Protein 2OGA (pdb70)

Radius of gyration: 35.05 Å; Cα contacts (8 Å, |Δi|>4): 3504; chains: 4; bounding box: 71×89×92 Å

Nearest PDB structures (foldseek):
  2oga-assembly1_A  TM=1.003E+00  e=2.447E-75  Streptomyces venezuelae
  8e75-assembly1_A  TM=9.635E-01  e=1.887E-38  Psychrobacter cryohalolentis K5
  8sng-assembly1_B  TM=9.498E-01  e=3.922E-36  Klebsiella aerogenes KCTC 2190
  1mdx-assembly1_A  TM=9.186E-01  e=3.315E-35  Salmonella enterica subsp. enterica serovar Typhimurium
  4zah-assembly4_H  TM=9.495E-01  e=1.022E-30  Escherichia coli K-12

Foldseek 3Di:
DAFFDQEDLVVVCVVCVVLLVVLLVVCVVPVDKFDDDLQVVLFCLLCVLQAADTKAKWFFLLVLLLLLCVLVVQAALAEEEDALADDLSLQVSCVVRNYHYHHAYCDLQASWGDLVRVLVSDDPRYAEYEIECPQQADDQVVSRVVSCVVVVHHYEYSCQQHRQKFFLNGGDQHDQYWYKYWQPSLHLRHFDHTMIMIHGNDPSSNVCSNCQCPQNDPDPPDNPDGHHHIHDISSRSSNSVVSVVCSVVFLVLLVVLLVCLCVLCPPQDFKAFRDHDPRIGGSRSWGKIFGQCQVVLQVQSVVLSYDKAASAQAGNCCDPVNVVPHDDPPPRVSSVRSNNTIMTGRGTSSRDPVSSVSSSVSNNCVSPDDD/DAFFAQDDLVVVCVVVVVLLVVLLVVCVVVPDKFDDDLQVVLQCVQLVLQAAGTKAKWFFLLVLLLLLCVLVVQAALAEEEFALAADLSRQVSNVVRNYHYHHAYADPAARKGDLVSVLVRDDPRYAEYEIECPQQADDQVVSRVVSCVVNVHAYEYSCQQHRSKDALRHGDLHDAHWYKYWQPSLHLQHFDHTMIMIHGNDPSSNVCSNCQQPQNDPDVPDNPDGHHHIGDISSRSSVSVVSSVCSVVFLVLQVVLLVVLCVLCPPQDFKAFHDHDPSIGGSRSWGKIWGQCQVVLCVLSVVLSYDKAASAQDRNCCDPVCPVPHDDPPPHVNSVRSNRTMITGRGTSPRDPVSSVSVSVSNSVVSVVD/DFFDQDDLVVVCVVVVVLLVVLLVVCVVVPDKFPDVLQVVLQVVLQVLQAADTKAKWFFLLVLLLLLCVLVVQAALAEEEFALAADLSLQVSNVVRNYHYHYAYADPAASKGDLVRVLVRDDPRYAAYEIECPLQHDDPVVSNCVSCVVVVHAYEYSCQQHRNKAFLNHGQLHDAYWYKYWQPSLHLQHFDHTMIMIHGNDPSSNVSSNCQQPQCDPDPPDNPDGHYHIGDISSRSSNSVVSVVCSVVFLVQQVVLLVVLCVLVPPQPQKAFHDHDPRIGGSRSWGKIWGQCQVVLQVLSVVVSFDWAFSPQAGNCVDPVNVVPHDDPPPHCNSHRSNRTMITGRGTSSRDPVSSVVSSVSSVVVRVPD/DAFFAQEDLVLVCVVCVVLLVVLLVCQVVVVDKFDDDLQVVLQCVLLVLQQAGGKAKWFFLLVLLLLLCVLLVQAALAEEEDAQAADLSLQVSCVVRNYHYHHAYCDLQARKGDLVRPLVRDDPRYAAYEIECPQQADHDVVSRVVSCVVNVHYYEYSCQQHANKFFLRGGDLHAAYWYKYWQPSLHLQHFDHTMIMIHGRDPSSSVCSNLQCPCNDDDVPDNPDGHHNIGDISSRSSSRVVSVVCSVVWLVLQVVLLVVLCVLLPDLVQKAFHDHDPRIGGSRSWGKIWGQPQVVLQVLSVVLSYDKDASAQATNCRDPVNPVPHDDPPPRVSSVRNNRTIMTGRGTSSRDPVSSVSSSVSNCVVSVVD

InterPro domains:
  IPR000653 DegT/DnrJ/EryC1/StrS aminotransferase [PF01041] (22-370)
  IPR000653 DegT/DnrJ/EryC1/StrS aminotransferase [PIRSF000390] (21-375)
  IPR000653 DegT/DnrJ/EryC1/StrS aminotransferase [PTHR30244] (24-371)
  IPR000653 DegT/DnrJ/EryC1/StrS aminotransferase [cd00616] (28-370)
  IPR015421 Pyridoxal phosphate-dependent transferase, major domain [G3DSA:3.40.640.10] (2-251)
  IPR015422 Pyridoxal phosphate-dependent transferase, small domain [G3DSA:3.90.1150.10] (253-379)
  IPR015424 Pyridoxal phosphate-dependent transferase [SSF53383] (23-374)

GO terms:
  GO:0030170 pyridoxal phosphate binding (F, IDA)
  GO:0008483 transaminase activity (F, IDA)
  GO:0033068 macrolide biosynthetic process (P, IDA)

Solvent-accessible surface area: 51229 Å² total; per-residue (Å²): 164,108,107,1,46,32,55,61,49,63,21,10,4,83,70,11,74,79,89,1,54,58,3,6,45,112,1,4,65,59,24,108,6,16,48,2,81,13,2,123,14,1,21,64,70,0,6,68,32,1,24,18,83,24,5,0,0,0,7,2,9,4,22,0,3,39,2,0,0,89,4,33,62,10,8,111,42,18,19,0,0,0,2,0,8,5,48,4,8,0,3,6,0,0,26,56,22,40,6,47,12,30,25,7,17,0,51,117,100,14,13,1,1,16,13,142,65,0,65,171,28,39,49,128,87,7,88,0,0,0,0,6,0,1,4,0,3,2,0,50,4,44,28,0,89,104,9,4,119,136,68,65,20,76,24,0,3,11,0,15,10,0,0,4,0,36,12,83,33,54,26,4,1,8,21,109,15,17,0,1,0,7,0,81,10,12,44,9,2,2,2,1,0,4,1,0,0,0,0,0,17,58,15,58,3,0,20,107,0,91,14,14,18,30,18,0,6,70,37,131,33,26,14,40,64,57,3,26,10,0,15,0,9,1,0,1,0,0,0,0,70,24,15,15,87,48,2,73,61,9,9,38,87,6,45,50,9,1,59,50,0,52,90,20,0,53,80,8,105,43,15,36,45,22,72,59,23,112,81,18,75,21,7,10,15,5,0,9,0,49,7,128,147,25,97,81,0,82,73,32,0,76,84,122,13,2,49,11,41,13,9,20,56,68,16,7,1,51,3,88,11,1,51,86,96,19,43,99,117,55,59,14,73,68,0,9,25,7,4,134,28,0,0,0,0,0,4,2,15,44,24,113,166,91,43,0,102,73,0,17,78,5,0,74,73,19,7,109,86,149,153,170,101,106,1,47,30,58,62,48,65,21,9,4,82,72,11,71,82,94,1,57,58,0,5,48,113,1,5,64,66,20,125,5,14,51,6,83,14,2,123,15,0,22,63,69,0,4,70,31,0,74,14,106,52,12,2,0,1,8,2,10,7,20,0,3,37,5,0,0,86,5,30,62,9,8,110,52,26,22,0,1,0,5,0,12,6,47,6,9,0,3,6,0,0,29,54,20,41,6,64,16,30,20,6,17,4,64,124,88,16,18,4,3,17,14,126,61,0,64,158,21,32,55,122,145,2,96,0,0,0,0,6,0,1,2,0,4,1,0,57,4,56,29,0,85,100,10,3,113,142,66,64,19,75,24,0,3,10,0,15,8,0,0,5,0,68,15,130,47,132,24,5,1,6,22,109,17,16,0,0,0,6,0,60,10,11,44,9,3,2,2,1,0,6,1,0,0,1,0,0,18,52,87,119,0,7,45,83,0,94,19,14,19,30,20,0,9,132,123,119,47,38,18,64,53,59,5,29,9,0,15,0,9,1,1,0,0,0,1,0,72,30,13,14,83,50,2,73,62,11,9,38,84,6,44,59,12,1,61,41,0,49,78,20,1,50,74,13,108,63,13,38,46,27,94,57,28,108,78,22,76,18,7,11,17,6,0,12,1,68,8,133,119,27,66,24,0,96,3,13,0,44,49,108,9,1,48,10,62,9,10,23,54,62,16,5,1,57,2,84,9,2,54,89,108,21,43,95,132,51,50,12,76,81,1,14,20,18,6,142,36,0,0,0,0,0,5,2,15,41,20,106,146,97,48,0,69,84,0,9,96,4,0,83,52,9,7,129,150,104,164,109,1,50,32,56,66,48,66,18,9,5,84,72,6,72,79,82,1,58,57,2,5,46,118,2,5,65,64,22,121,4,8,56,4,86,13,3,118,14,0,15,63,64,0,6,70,29,1,26,20,80,29,3,0,0,0,8,2,9,5,22,0,2,47,9,0,0,93,1,31,60,8,7,114,35,26,27,0,1,0,4,0,13,8,44,5,6,0,4,6,0,0,28,57,19,40,7,58,21,32,24,6,17,3,66,117,82,18,19,5,1,16,17,129,49,0,56,162,21,29,57,124,126,2,97,0,0,0,0,6,0,0,4,0,3,2,0,60,5,51,28,0,77,109,10,1,111,160,72,62,15,82,21,0,4,12,0,15,10,0,0,6,0,36,19,81,34,52,25,7,0,3,21,107,14,18,0,0,0,6,0,68,10,14,45,8,2,2,2,1,0,5,1,0,1,0,0,1,12,60,17,64,2,4,37,106,0,69,19,6,19,29,18,0,6,72,29,133,37,27,16,48,34,59,13,36,9,0,14,0,11,2,1,1,0,0,1,0,71,27,14,16,88,53,1,74,64,9,9,38,90,5,43,50,10,0,54,55,0,57,84,15,0,62,72,12,115,57,12,36,50,28,87,60,26,112,73,19,77,18,7,12,17,6,0,12,2,72,9,138,110,32,102,88,0,74,59,28,0,69,91,121,8,2,54,12,54,16,11,24,52,68,16,5,1,48,5,90,10,2,50,82,118,19,40,98,122,48,57,13,74,77,1,10,22,18,7,139,48,0,0,0,0,0,5,2,12,42,25,108,140,88,45,1,64,92,0,4,77,3,0,89,34,14,20,131,159,93,161,119,114,3,54,33,50,69,46,60,19,11,4,83,70,14,78,77,94,2,57,62,2,5,46,115,2,6,62,59,18,117,4,19,59,3,75,12,3,121,17,0,21,64,68,0,4,69,34,0,69,16,111,45,8,0,0,0,8,2,9,8,20,0,3,42,7,0,0,99,5,32,60,6,6,112,62,31,27,0,1,0,1,0,10,6,44,4,10,0,2,7,0,0,31,59,23,41,5,67,20,31,22,6,19,0,54,115,95,13,11,1,0,14,7,132,64,0,65,147,26,39,44,103,125,3,97,0,0,0,0,5,0,0,4,0,3,1,0,47,2,67,25,0,81,101,13,4,114,127,69,62,17,78,25,0,3,12,0,16,11,0,0,4,0,68,9,124,49,123,22,5,1,8,23,108,11,16,0,1,0,7,0,61,9,10,42,10,2,1,2,1,0,6,1,0,0,0,0,0,16,50,84,123,0,0,49,87,0,76,17,5,16,31,21,0,5,136,138,130,32,40,18,62,36,54,11,38,11,1,14,1,10,1,0,0,0,0,0,0,64,23,17,13,86,48,3,73,58,9,10,35,91,3,47,60,13,1,56,47,0,63,79,22,0,68,56,9,145,47,8,36,50,19,72,57,23,109,74,16,71,19,7,11,15,5,0,12,0,50,14,95,111,22,57,35,0,77,2,31,0,39,59,118,10,2,50,10,69,8,12,23,55,68,16,6,2,50,4,85,8,4,52,85,127,25,36,98,123,49,52,16,72,66,0,10,24,8,5,114,32,1,0,0,0,0,3,2,14,50,22,104,133,82,56,0,68,69,0,13,92,2,0,64,25,21,22,120,169,125

Sequence (1480 aa):
TPRVPFLDLKAAYEELRAETDAAIARVLDSGRYLLGPELEGFEAEFAAYCETDHAVGVNSGMDALQLALRGLGIGPGDEVIVPSHTYIASWLAVSATGATPVPVEPHEDHPTLDPLLVEKAITPRTRALLPVHLYGHPADMDALRELADRHGLHIVEDAAQAHGARYRGRRIGAGSSVAAFSFYPGKNLGCFGDGGAVVTGDPELAERLRMLRNYGSRQKYSHETKGTNSRLDEMQAAVLRIRLAHLDSWNGRRSALAAEYLSGLAGLPGIGLPVTAPDTDPVWHLFTVRTERRDELRSHLDARGIDTLTHYPVPVHLSPAYAGEAPPEGSLPRAESFARQVLSLPIGPHLERPQALRVIDAVREWAERVDTPRVPFLDLKAAYEELRAETDAAIARVLDSGRYLLGPELEGFEAEFAAYCETDHAVGVNSGMDALQLALRGLGIGPGDEVIVPSHTYIASWLAVSATGATPVPVEPHEDHPTLDPLLVEKAITPRTRALLPVHLYGHPADMDALRELADRHGLHIVEDAAQAHGARYRGRRIGAGSSVAAFSFYPGKNLGCFGDGGAVVTGDPELAERLRMLRNYGSRQKYSHETKGTNSRLDEMQAAVLRIRLAHLDSWNGRRSALAAEYLSGLAGLPGIGLPVTAPDTDPVWHLFTVRTERRDELRSHLDARGIDTLTHYPVPVHLSPAYAGEAPPEGSLPRAESFARQVLSLPIGPHLERPQALRVIDAVREWAERVPRVPFLDLKAAYEELRAETDAAIARVLDSGRYLLGPELEGFEAEFAAYCETDHAVGVNSGMDALQLALRGLGIGPGDEVIVPSHTYIASWLAVSATGATPVPVEPHEDHPTLDPLLVEKAITPRTRALLPVHLYGHPADMDALRELADRHGLHIVEDAAQAHGARYRGRRIGAGSSVAAFSFYPGKNLGCFGDGGAVVTGDPELAERLRMLRNYGSRQKYSHETKGTNSRLDEMQAAVLRIRLAHLDSWNGRRSALAAEYLSGLAGLPGIGLPVTAPDTDPVWHLFTVRTERRDELRSHLDARGIDTLTHYPVPVHLSPAYAGEAPPEGSLPRAESFARQVLSLPIGPHLERPQALRVIDAVREWAERVTPRVPFLDLKAAYEELRAETDAAIARVLDSGRYLLGPELEGFEAEFAAYCETDHAVGVNSGMDALQLALRGLGIGPGDEVIVPSHTYIASWLAVSATGATPVPVEPHEDHPTLDPLLVEKAITPRTRALLPVHLYGHPADMDALRELADRHGLHIVEDAAQAHGARYRGRRIGAGSSVAAFSFYPGKNLGCFGDGGAVVTGDPELAERLRMLRNYGSRQKYSHETKGTNSRLDEMQAAVLRIRLAHLDSWNGRRSALAAEYLSGLAGLPGIGLPVTAPDTDPVWHLFTVRTERRDELRSHLDARGIDTLTHYPVPVHLSPAYAGEAPPEGSLPRAESFARQVLSLPIGPHLERPQALRVIDAVREWAERV

CATH classification: 3.40.640.10 (+1 more: 3.90.1150.10)

Organism: Streptomyces venezuelae (NCBI:txid54571)

Structure (mmCIF, N/CA/C/O backbone):
data_2OGA
#
_entry.id   2OGA
#
_cell.length_a   59.730
_cell.length_b   143.390
_cell.length_c   92.560
_cell.angle_alpha   90.00
_cell.angle_beta   108.49
_cell.angle_gamma   90.00
#
_symmetry.space_group_name_H-M   'P 1 21 1'
#
loop_
_entity.id
_entity.type
_entity.pdbx_description
1 polymer Transaminase
2 non-polymer 'CHLORIDE ION'
3 non-polymer 'SODIUM ION'
4 non-polymer 1,2-ETHANEDIOL
5 non-polymer 'N-({3-hydroxy-2-methyl-5-[(phosphonooxy)methyl]pyridin-4-yl}methyl)-L-glutamic acid'
6 water water
#
loop_
_atom_site.group_PDB
_atom_site.id
_atom_site.type_symbol
_atom_site.label_atom_id
_atom_site.label_alt_id
_atom_site.label_comp_id
_atom_site.label_asym_id
_atom_site.label_entity_id
_atom_site.label_seq_id
_atom_site.pdbx_PDB_ins_code
_atom_site.Cartn_x
_atom_site.Cartn_y
_atom_site.Cartn_z
_atom_site.occupancy
_atom_site.B_iso_or_equiv
_atom_site.auth_seq_id
_atom_site.auth_comp_id
_atom_site.auth_asym_id
_atom_site.auth_atom_id
_atom_site.pdbx_PDB_model_num
ATOM 1 N N . THR A 1 27 ? 1.012 -28.271 32.782 1.00 85.99 7 THR A N 1
ATOM 2 C CA . THR A 1 27 ? 0.210 -28.515 31.595 1.00 81.92 7 THR A CA 1
ATOM 3 C C . THR A 1 27 ? 0.839 -29.570 30.708 1.00 67.28 7 THR A C 1
ATOM 4 O O . THR A 1 27 ? 1.915 -30.091 31.002 1.00 58.64 7 THR A O 1
ATOM 8 N N . PRO A 1 28 ? 0.152 -29.881 29.611 1.00 50.89 8 PRO A N 1
ATOM 9 C CA . PRO A 1 28 ? 0.660 -30.856 28.672 1.00 49.04 8 PRO A CA 1
ATOM 10 C C . PRO A 1 28 ? 1.658 -30.149 27.766 1.00 43.71 8 PRO A C 1
ATOM 11 O O . PRO A 1 28 ? 1.377 -29.084 27.224 1.00 42.62 8 PRO A O 1
ATOM 15 N N . ARG A 1 29 ? 2.836 -30.719 27.615 1.00 35.87 9 ARG A N 1
ATOM 16 C CA . ARG A 1 29 ? 3.844 -30.093 26.792 1.00 35.86 9 ARG A CA 1
ATOM 17 C C . ARG A 1 29 ? 3.472 -29.991 25.331 1.00 35.45 9 ARG A C 1
ATOM 18 O O . ARG A 1 29 ? 2.631 -30.731 24.785 1.00 22.78 9 ARG A O 1
ATOM 26 N N . VAL A 1 30 ? 4.141 -29.039 24.698 1.00 17.50 10 VAL A N 1
ATOM 27 C CA . VAL A 1 30 ? 3.938 -28.883 23.291 1.00 15.85 10 VAL A CA 1
ATOM 28 C C . VAL A 1 30 ? 4.987 -29.809 22.659 1.00 28.09 10 VAL A C 1
ATOM 29 O O . VAL A 1 30 ? 6.185 -29.661 22.901 1.00 21.10 10 VAL A O 1
ATOM 33 N N . PRO A 1 31 ? 4.536 -30.801 21.890 1.00 30.55 11 PRO A N 1
ATOM 34 C CA . PRO A 1 31 ? 5.426 -31.763 21.250 1.00 31.15 11 PRO A CA 1
ATOM 35 C C . PRO A 1 31 ? 6.143 -31.164 20.055 1.00 20.64 11 PRO A C 1
ATOM 36 O O . PRO A 1 31 ? 5.605 -30.288 19.386 1.00 18.81 11 PRO A O 1
ATOM 40 N N . PHE A 1 32 ? 7.345 -31.670 19.787 1.00 16.73 12 PHE A N 1
ATOM 41 C CA . PHE A 1 32 ? 8.135 -31.208 18.666 1.00 10.70 12 PHE A CA 1
ATOM 42 C C . PHE A 1 32 ? 7.523 -31.582 17.318 1.00 9.05 12 PHE A C 1
ATOM 43 O O . PHE A 1 32 ? 7.499 -30.785 16.381 1.00 18.69 12 PHE A O 1
ATOM 51 N N . LEU A 1 33 ? 7.008 -32.807 17.213 1.00 11.99 13 LEU A N 1
ATOM 52 C CA . LEU A 1 33 ? 6.384 -33.300 15.981 1.00 15.06 13 LEU A CA 1
ATOM 53 C C . LEU A 1 33 ? 5.609 -34.569 16.311 1.00 30.24 13 LEU A C 1
ATOM 54 O O . LEU A 1 33 ? 6.188 -35.588 16.683 1.00 40.47 13 LEU A O 1
ATOM 59 N N . ASP A 1 34 ? 4.287 -34.516 16.196 1.00 16.66 14 ASP A N 1
ATOM 60 C CA . ASP A 1 34 ? 3.452 -35.665 16.531 1.00 14.02 14 ASP A CA 1
ATOM 61 C C . ASP A 1 34 ? 3.181 -36.636 15.386 1.00 23.17 14 ASP A C 1
ATOM 62 O O . ASP A 1 34 ? 2.340 -36.403 14.516 1.00 24.84 14 ASP A O 1
ATOM 67 N N . LEU A 1 35 ? 3.901 -37.749 15.432 1.00 21.08 15 LEU A N 1
ATOM 68 C CA . LEU A 1 35 ? 3.802 -38.798 14.429 1.00 24.53 15 LEU A CA 1
ATOM 69 C C . LEU A 1 35 ? 2.477 -39.569 14.496 1.00 13.19 15 LEU A C 1
ATOM 70 O O . LEU A 1 35 ? 1.938 -40.021 13.504 1.00 18.46 15 LEU A O 1
ATOM 75 N N . LYS A 1 36 ? 1.949 -39.747 15.686 1.00 13.17 16 LYS A N 1
ATOM 76 C CA . LYS A 1 36 ? 0.708 -40.476 15.827 1.00 13.61 16 LYS A CA 1
ATOM 77 C C . LYS A 1 36 ? -0.430 -39.695 15.176 1.00 10.44 16 LYS A C 1
ATOM 78 O O . LYS A 1 36 ? -1.303 -40.217 14.504 1.00 23.44 16 LYS A O 1
ATOM 84 N N . ALA A 1 37 ? -0.394 -38.401 15.373 1.00 16.07 17 ALA A N 1
ATOM 85 C CA . ALA A 1 37 ? -1.394 -37.557 14.810 1.00 15.23 17 ALA A CA 1
ATOM 86 C C . ALA A 1 37 ? -1.508 -37.808 13.302 1.00 30.95 17 ALA A C 1
ATOM 87 O O . ALA A 1 37 ? -2.602 -37.789 12.747 1.00 29.61 17 ALA A O 1
ATOM 89 N N . ALA A 1 38 ? -0.375 -38.052 12.631 1.00 29.10 18 ALA A N 1
ATOM 90 C CA . ALA A 1 38 ? -0.374 -38.303 11.190 1.00 22.47 18 ALA A CA 1
ATOM 91 C C . ALA A 1 38 ? -1.167 -39.550 10.829 1.00 15.26 18 ALA A C 1
ATOM 92 O O . ALA A 1 38 ? -1.938 -39.598 9.866 1.00 23.08 18 ALA A O 1
ATOM 94 N N . TYR A 1 39 ? -0.971 -40.580 11.627 1.00 15.49 19 TYR A N 1
ATOM 95 C CA . TYR A 1 39 ? -1.671 -41.816 11.417 1.00 12.56 19 TYR A CA 1
ATOM 96 C C . TYR A 1 39 ? -3.165 -41.636 11.719 1.00 27.68 19 TYR A C 1
ATOM 97 O O . TYR A 1 39 ? -4.057 -42.003 10.946 1.00 14.73 19 TYR A O 1
ATOM 106 N N . GLU A 1 40 ? -3.421 -41.036 12.878 1.00 23.36 20 GLU A N 1
ATOM 107 C CA . GLU A 1 40 ? -4.768 -40.784 13.341 1.00 20.81 20 GLU A CA 1
ATOM 108 C C . GLU A 1 40 ? -5.654 -40.139 12.284 1.00 33.82 20 GLU A C 1
ATOM 109 O O . GLU A 1 40 ? -6.740 -40.617 11.973 1.00 33.23 20 GLU A O 1
ATOM 115 N N . GLU A 1 41 ? -5.167 -39.025 11.746 1.00 23.90 21 GLU A N 1
ATOM 116 C CA . GLU A 1 41 ? -5.881 -38.250 10.761 1.00 18.12 21 GLU A CA 1
ATOM 117 C C . GLU A 1 41 ? -6.373 -39.039 9.568 1.00 29.47 21 GLU A C 1
ATOM 118 O O . GLU A 1 41 ? -7.397 -38.707 8.963 1.00 31.91 21 GLU A O 1
ATOM 124 N N . LEU A 1 42 ? -5.625 -40.075 9.233 1.00 21.27 22 LEU A N 1
ATOM 125 C CA . LEU A 1 42 ? -5.929 -40.909 8.087 1.00 21.84 22 LEU A CA 1
ATOM 126 C C . LEU A 1 42 ? -6.000 -42.359 8.503 1.00 9.66 22 LEU A C 1
ATOM 127 O O . LEU A 1 42 ? -5.686 -43.255 7.740 1.00 21.30 22 LEU A O 1
ATOM 132 N N . ARG A 1 43 ? -6.408 -42.553 9.746 1.00 16.58 23 ARG A N 1
ATOM 133 C CA . ARG A 1 43 ? -6.523 -43.861 10.346 1.00 14.73 23 ARG A CA 1
ATOM 134 C C . ARG A 1 43 ? -7.175 -44.891 9.460 1.00 21.17 23 ARG A C 1
ATOM 135 O O . ARG A 1 43 ? -6.599 -45.922 9.127 1.00 18.62 23 ARG A O 1
ATOM 143 N N . ALA A 1 44 ? -8.406 -44.630 9.070 1.00 21.87 24 ALA A N 1
ATOM 144 C CA . ALA A 1 44 ? -9.104 -45.589 8.231 1.00 21.96 24 ALA A CA 1
ATOM 145 C C . ALA A 1 44 ? -8.456 -45.901 6.901 1.00 19.80 24 ALA A C 1
ATOM 146 O O . ALA A 1 44 ? -8.324 -47.070 6.534 1.00 20.15 24 ALA A O 1
ATOM 148 N N . GLU A 1 45 ? -8.080 -44.873 6.153 1.00 20.24 25 GLU A N 1
ATOM 149 C CA . GLU A 1 45 ? -7.474 -45.170 4.873 1.00 21.87 25 GLU A CA 1
ATOM 150 C C . GLU A 1 45 ? -6.205 -45.985 5.061 1.00 30.47 25 GLU A C 1
ATOM 151 O O . GLU A 1 45 ? -5.975 -46.990 4.380 1.00 23.11 25 GLU A O 1
ATOM 157 N N . THR A 1 46 ? -5.392 -45.532 6.024 1.00 22.54 26 THR A N 1
ATOM 158 C CA . THR A 1 46 ? -4.129 -46.176 6.351 1.00 19.10 26 THR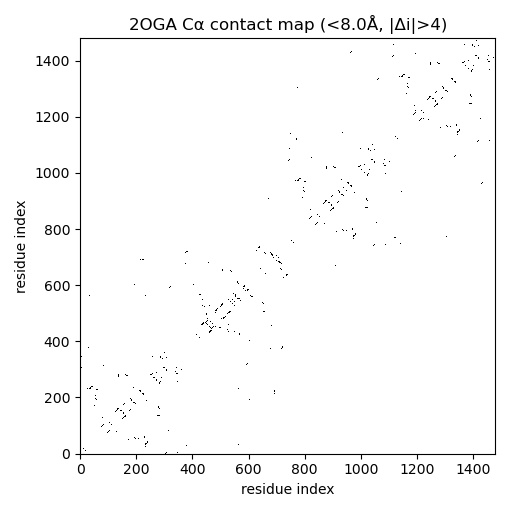 A CA 1
ATOM 159 C C . THR A 1 46 ? -4.260 -47.662 6.640 1.00 17.01 26 THR A C 1
ATOM 160 O O . THR A 1 46 ? -3.648 -48.505 5.998 1.00 22.32 26 THR A O 1
ATOM 164 N N . ASP A 1 47 ? -5.071 -47.965 7.632 1.00 21.01 27 ASP A N 1
ATOM 165 C CA . ASP A 1 47 ? -5.311 -49.336 8.046 1.00 23.56 27 ASP A CA 1
ATOM 166 C C . ASP A 1 47 ? -5.719 -50.191 6.863 1.00 26.29 27 ASP A C 1
ATOM 167 O O . ASP A 1 47 ? -5.309 -51.343 6.745 1.00 25.57 27 ASP A O 1
ATOM 172 N N . ALA A 1 48 ? -6.550 -49.616 5.998 1.00 15.66 28 ALA A N 1
ATOM 173 C CA . ALA A 1 48 ? -7.008 -50.351 4.840 1.00 16.59 28 ALA A CA 1
ATOM 174 C C . ALA A 1 48 ? -5.933 -50.476 3.778 1.00 12.05 28 ALA A C 1
ATOM 175 O O . ALA A 1 48 ? -5.940 -51.430 3.024 1.00 18.88 28 ALA A O 1
ATOM 177 N N . ALA A 1 49 ? -5.022 -49.505 3.691 1.00 18.51 29 ALA A N 1
ATOM 178 C CA . ALA A 1 49 ? -3.972 -49.587 2.688 1.00 18.07 29 ALA A CA 1
ATOM 179 C C . ALA A 1 49 ? -3.030 -50.711 3.081 1.00 23.24 29 ALA A C 1
ATOM 180 O O . ALA A 1 49 ? -2.495 -51.454 2.251 1.00 20.99 29 ALA A O 1
ATOM 182 N N . ILE A 1 50 ? -2.860 -50.822 4.388 1.00 9.76 30 ILE A N 1
ATOM 183 C CA . ILE A 1 50 ? -2.007 -51.842 4.951 1.00 14.74 30 ILE A CA 1
ATOM 184 C C . ILE A 1 50 ? -2.663 -53.237 4.838 1.00 27.36 30 ILE A C 1
ATOM 185 O O . ILE A 1 50 ? -2.023 -54.249 4.502 1.00 9.05 30 ILE A O 1
ATOM 190 N N . ALA A 1 51 ? -3.974 -53.312 5.109 1.00 10.01 31 ALA A N 1
ATOM 191 C CA . ALA A 1 51 ? -4.648 -54.590 5.028 1.00 12.56 31 ALA A CA 1
ATOM 192 C C . ALA A 1 51 ? -4.531 -55.128 3.624 1.00 14.82 31 ALA A C 1
ATOM 193 O O . ALA A 1 51 ? -4.310 -56.331 3.358 1.00 22.43 31 ALA A O 1
ATOM 195 N N . ARG A 1 52 ? -4.705 -54.184 2.713 1.00 13.13 32 ARG A N 1
ATOM 196 C CA . ARG A 1 52 ? -4.653 -54.512 1.315 1.00 9.23 32 ARG A CA 1
ATOM 197 C C . ARG A 1 52 ? -3.319 -55.140 0.974 1.00 19.00 32 ARG A C 1
ATOM 198 O O . ARG A 1 52 ? -3.245 -56.154 0.287 1.00 16.35 32 ARG A O 1
ATOM 206 N N . VAL A 1 53 ? -2.248 -54.554 1.490 1.00 12.14 33 VAL A N 1
ATOM 207 C CA . VAL A 1 53 ? -0.930 -55.122 1.234 1.00 12.18 33 VAL A CA 1
ATOM 208 C C . VAL A 1 53 ? -0.816 -56.520 1.854 1.00 11.33 33 VAL A C 1
ATOM 209 O O . VAL A 1 53 ? -0.384 -57.518 1.248 1.00 9.25 33 VAL A O 1
ATOM 213 N N . LEU A 1 54 ? -1.227 -56.600 3.097 1.00 13.17 34 LEU A N 1
ATOM 214 C CA . LEU A 1 54 ? -1.178 -57.859 3.790 1.00 16.52 34 LEU A CA 1
ATOM 215 C C . LEU A 1 54 ? -1.897 -58.971 3.004 1.00 18.42 34 LEU A C 1
ATOM 216 O O . LEU A 1 54 ? -1.444 -60.111 2.871 1.00 15.89 34 LEU A O 1
ATOM 221 N N . ASP A 1 55 ? -3.041 -58.632 2.449 1.00 14.66 35 ASP A N 1
ATOM 222 C CA . ASP A 1 55 ? -3.778 -59.621 1.699 1.00 15.69 35 ASP A CA 1
ATOM 223 C C . ASP A 1 55 ? -3.212 -59.913 0.333 1.00 20.37 35 ASP A C 1
ATOM 224 O O . ASP A 1 55 ? -3.538 -60.912 -0.304 1.00 17.41 35 ASP A O 1
ATOM 229 N N . SER A 1 56 ? -2.378 -59.023 -0.161 1.00 20.21 36 SER A N 1
ATOM 230 C CA . SER A 1 56 ? -1.829 -59.237 -1.487 1.00 18.18 36 SER A CA 1
ATOM 231 C C . SER A 1 56 ? -0.922 -60.441 -1.630 1.00 18.50 36 SER A C 1
ATOM 232 O O . SER A 1 56 ? -0.771 -60.963 -2.730 1.00 14.85 36 SER A O 1
ATOM 235 N N . GLY A 1 57 ? -0.256 -60.871 -0.568 1.00 16.30 37 GLY A N 1
ATOM 236 C CA . GLY A 1 57 ? 0.670 -61.976 -0.751 1.00 17.51 37 GLY A CA 1
ATOM 237 C C . GLY A 1 57 ? 1.923 -61.437 -1.487 1.00 18.69 37 GLY A C 1
ATOM 238 O O . GLY A 1 57 ? 2.856 -62.162 -1.842 1.00 17.60 37 GLY A O 1
ATOM 239 N N . ARG A 1 58 ? 1.938 -60.123 -1.704 1.00 12.26 38 ARG A N 1
ATOM 240 C CA . ARG A 1 58 ? 3.026 -59.418 -2.381 1.00 13.33 38 ARG A CA 1
ATOM 241 C C . ARG A 1 58 ? 3.615 -58.317 -1.499 1.00 19.66 38 ARG A C 1
ATOM 242 O O . ARG A 1 58 ? 2.981 -57.289 -1.281 1.00 17.16 38 ARG A O 1
ATOM 250 N N . TYR A 1 59 ? 4.845 -58.519 -1.005 1.00 15.98 39 TYR A N 1
ATOM 251 C CA . TYR A 1 59 ? 5.493 -57.579 -0.088 1.00 10.93 39 TYR A CA 1
ATOM 252 C C . TYR A 1 59 ? 6.659 -56.715 -0.553 1.00 20.37 39 TYR A C 1
ATOM 253 O O . TYR A 1 59 ? 7.006 -55.691 0.058 1.00 12.73 39 TYR A O 1
ATOM 262 N N . LEU A 1 60 ? 7.268 -57.129 -1.641 1.00 15.32 40 LEU A N 1
ATOM 263 C CA . LEU A 1 60 ? 8.389 -56.395 -2.170 1.00 17.91 40 LEU A CA 1
ATOM 264 C C . LEU A 1 60 ? 8.284 -56.262 -3.663 1.00 23.29 40 LEU A C 1
ATOM 265 O O . LEU A 1 60 ? 7.900 -57.222 -4.328 1.00 12.96 40 LEU A O 1
ATOM 270 N N . LEU A 1 61 ? 8.648 -55.074 -4.150 1.00 12.41 41 LEU A N 1
ATOM 271 C CA . LEU A 1 61 ? 8.656 -54.760 -5.567 1.00 14.24 41 LEU A CA 1
ATOM 272 C C . LEU A 1 61 ? 7.351 -55.089 -6.265 1.00 18.69 41 LEU A C 1
ATOM 273 O O . LEU A 1 61 ? 7.351 -55.848 -7.237 1.00 10.29 41 LEU A O 1
ATOM 278 N N . GLY A 1 62 ? 6.256 -54.511 -5.758 1.00 14.77 42 GLY A N 1
ATOM 279 C CA . GLY A 1 62 ? 4.952 -54.764 -6.345 1.00 11.04 42 GLY A CA 1
ATOM 280 C C . GLY A 1 62 ? 4.268 -53.514 -6.891 1.00 11.28 42 GLY A C 1
ATOM 281 O O . GLY A 1 62 ? 4.858 -52.460 -7.174 1.00 18.07 42 GLY A O 1
ATOM 282 N N . PRO A 1 63 ? 2.971 -53.666 -7.060 1.00 16.74 43 PRO A N 1
ATOM 283 C CA . PRO A 1 63 ? 2.111 -52.610 -7.564 1.00 16.23 43 PRO A CA 1
ATOM 284 C C . PRO A 1 63 ? 2.073 -51.389 -6.654 1.00 19.53 43 PRO A C 1
ATOM 285 O O . PRO A 1 63 ? 1.926 -50.263 -7.127 1.00 15.53 43 PRO A O 1
ATOM 289 N N . GLU A 1 64 ? 2.187 -51.576 -5.325 1.00 13.54 44 GLU A N 1
ATOM 290 C CA . GLU A 1 64 ? 2.155 -50.373 -4.515 1.00 12.25 44 GLU A CA 1
ATOM 291 C C . GLU A 1 64 ? 3.392 -49.542 -4.792 1.00 13.85 44 GLU A C 1
ATOM 292 O O . GLU A 1 64 ? 3.307 -48.328 -4.893 1.00 12.81 44 GLU A O 1
ATOM 298 N N . LEU A 1 65 ? 4.535 -50.229 -4.902 1.00 25.14 45 LEU A N 1
ATOM 299 C CA . LEU A 1 65 ? 5.798 -49.559 -5.178 1.00 26.69 45 LEU A CA 1
ATOM 300 C C . LEU A 1 65 ? 5.704 -48.824 -6.502 1.00 24.92 45 LEU A C 1
ATOM 301 O O . LEU A 1 65 ? 5.994 -47.630 -6.620 1.00 6.29 45 LEU A O 1
ATOM 306 N N . GLU A 1 66 ? 5.266 -49.562 -7.512 1.00 18.72 46 GLU A N 1
ATOM 307 C CA . GLU A 1 66 ? 5.118 -48.967 -8.823 1.00 17.89 46 GLU A CA 1
ATOM 308 C C . GLU A 1 66 ? 4.159 -47.791 -8.794 1.00 21.69 46 GLU A C 1
ATOM 309 O O . GLU A 1 66 ? 4.459 -46.748 -9.357 1.00 16.23 46 GLU A O 1
ATOM 315 N N . GLY A 1 67 ? 3.006 -47.985 -8.143 1.00 13.51 47 GLY A N 1
ATOM 316 C CA . GLY A 1 67 ? 2.005 -46.938 -8.040 1.00 15.71 47 GLY A CA 1
ATOM 317 C C . GLY A 1 67 ? 2.544 -45.684 -7.349 1.00 18.70 47 GLY A C 1
ATOM 318 O O . GLY A 1 67 ? 2.346 -44.553 -7.806 1.00 15.27 47 GLY A O 1
ATOM 319 N N . PHE A 1 68 ? 3.215 -45.883 -6.223 1.00 16.08 48 PHE A N 1
ATOM 320 C CA . PHE A 1 68 ? 3.783 -44.763 -5.503 1.00 11.48 48 PHE A CA 1
ATOM 321 C C . PHE A 1 68 ? 4.842 -44.046 -6.339 1.00 12.80 48 PHE A C 1
ATOM 322 O O . PHE A 1 68 ? 4.890 -42.817 -6.380 1.00 12.48 48 PHE A O 1
ATOM 330 N N . GLU A 1 69 ? 5.674 -44.823 -7.037 1.00 14.53 49 GLU A N 1
ATOM 331 C CA . GLU A 1 69 ? 6.705 -44.239 -7.875 1.00 14.64 49 GLU A CA 1
ATOM 332 C C . GLU A 1 69 ? 6.107 -43.362 -8.945 1.00 13.42 49 GLU A C 1
ATOM 333 O O . GLU A 1 69 ? 6.564 -42.243 -9.161 1.00 11.81 49 GLU A O 1
ATOM 339 N N . ALA A 1 70 ? 5.068 -43.857 -9.623 1.00 16.34 50 ALA A N 1
ATOM 340 C CA . ALA A 1 70 ? 4.434 -43.047 -10.663 1.00 14.11 50 ALA A CA 1
ATOM 341 C C . ALA A 1 70 ? 3.887 -41.739 -10.099 1.00 9.60 50 ALA A C 1
ATOM 342 O O . ALA A 1 70 ? 4.105 -40.647 -10.625 1.00 14.54 50 ALA A O 1
ATOM 344 N N . GLU A 1 71 ? 3.164 -41.871 -9.001 1.00 12.28 51 GLU A N 1
ATOM 345 C CA . GLU A 1 71 ? 2.566 -40.713 -8.371 1.00 17.21 51 GLU A CA 1
ATOM 346 C C . GLU A 1 71 ? 3.603 -39.710 -7.878 1.00 11.22 51 GLU A C 1
ATOM 347 O O . GLU A 1 71 ? 3.533 -38.510 -8.180 1.00 13.98 51 GLU A O 1
ATOM 353 N N . PHE A 1 72 ? 4.584 -40.217 -7.126 1.00 6.72 52 PHE A N 1
ATOM 354 C CA . PHE A 1 72 ? 5.622 -39.345 -6.605 1.00 8.07 52 PHE A CA 1
ATOM 355 C C . PHE A 1 72 ? 6.312 -38.609 -7.723 1.00 13.87 52 PHE A C 1
ATOM 356 O O . PHE A 1 72 ? 6.493 -37.381 -7.666 1.00 13.69 52 PHE A O 1
ATOM 364 N N . ALA A 1 73 ? 6.705 -39.393 -8.739 1.00 11.96 53 ALA A N 1
ATOM 365 C CA . ALA A 1 73 ? 7.364 -38.829 -9.904 1.00 10.06 53 ALA A CA 1
ATOM 366 C C . ALA A 1 73 ? 6.518 -37.716 -10.476 1.00 11.73 53 ALA A C 1
ATOM 367 O O . ALA A 1 73 ? 7.007 -36.612 -10.757 1.00 11.39 53 ALA A O 1
ATOM 369 N N . ALA A 1 74 ? 5.234 -38.030 -10.676 1.00 11.56 54 ALA A N 1
ATOM 370 C CA . ALA A 1 74 ? 4.363 -37.029 -11.241 1.00 11.47 54 ALA A CA 1
ATOM 371 C C . ALA A 1 74 ? 4.314 -35.839 -10.298 1.00 18.10 54 ALA A C 1
ATOM 372 O O . ALA A 1 74 ? 4.329 -34.674 -10.710 1.00 10.65 54 ALA A O 1
ATOM 374 N N . TYR A 1 75 ? 4.291 -36.147 -8.997 1.00 14.12 55 TYR A N 1
ATOM 375 C CA . TYR A 1 75 ? 4.276 -35.093 -7.995 1.00 13.07 55 TYR A CA 1
ATOM 376 C C . TYR A 1 75 ? 5.488 -34.154 -8.128 1.00 25.61 55 TYR A C 1
ATOM 377 O O . TYR A 1 75 ? 5.401 -32.928 -8.089 1.00 17.36 55 TYR A O 1
ATOM 386 N N . CYS A 1 76 ? 6.666 -34.735 -8.291 1.00 18.43 56 CYS A N 1
ATOM 387 C CA . CYS A 1 76 ? 7.876 -33.938 -8.439 1.00 11.14 56 CYS A CA 1
ATOM 388 C C . CYS A 1 76 ? 8.082 -33.348 -9.836 1.00 21.37 56 CYS A C 1
ATOM 389 O O . CYS A 1 76 ? 9.141 -32.780 -10.116 1.00 16.51 56 CYS A O 1
ATOM 392 N N . GLU A 1 77 ? 7.086 -33.497 -10.721 1.00 14.02 57 GLU A N 1
ATOM 393 C CA . GLU A 1 77 ? 7.201 -32.989 -12.072 1.00 16.37 57 GLU A CA 1
ATOM 394 C C . GLU A 1 77 ? 8.385 -33.630 -12.802 1.00 20.59 57 GLU A C 1
ATOM 395 O O . GLU A 1 77 ? 9.188 -32.970 -13.451 1.00 22.16 57 GLU A O 1
ATOM 401 N N . THR A 1 78 ? 8.511 -34.941 -12.685 1.00 20.42 58 THR A N 1
ATOM 402 C CA . THR A 1 78 ? 9.577 -35.650 -13.362 1.00 15.55 58 THR A CA 1
ATOM 403 C C . THR A 1 78 ? 9.064 -36.984 -13.899 1.00 23.04 58 THR A C 1
ATOM 404 O O . THR A 1 78 ? 7.909 -37.390 -13.621 1.00 14.64 58 THR A O 1
ATOM 408 N N . ASP A 1 79 ? 9.928 -37.653 -14.677 1.00 7.81 59 ASP A N 1
ATOM 409 C CA . ASP A 1 79 ? 9.623 -38.915 -15.325 1.00 10.49 59 ASP A CA 1
ATOM 410 C C . ASP A 1 79 ? 9.802 -40.180 -14.510 1.00 19.09 59 ASP A C 1
ATOM 411 O O . ASP A 1 79 ? 9.116 -41.159 -14.755 1.00 17.20 59 ASP A O 1
ATOM 416 N N . HIS A 1 80 ? 10.730 -40.190 -13.568 1.00 15.12 60 HIS A N 1
ATOM 417 C CA . HIS A 1 80 ? 10.949 -41.408 -12.810 1.00 18.23 60 HIS A CA 1
ATOM 418 C C . HIS A 1 80 ? 11.203 -41.194 -11.349 1.00 9.18 60 HIS A C 1
ATOM 419 O O . HIS A 1 80 ? 11.756 -40.187 -10.950 1.00 18.06 60 HIS A O 1
ATOM 426 N N . ALA A 1 81 ? 10.837 -42.217 -10.603 1.00 6.93 61 ALA A N 1
ATOM 427 C CA . ALA A 1 81 ? 11.000 -42.329 -9.165 1.00 10.12 61 ALA A CA 1
ATOM 428 C C . ALA A 1 81 ? 11.381 -43.762 -8.872 1.00 10.40 61 ALA A C 1
ATOM 429 O O . ALA A 1 81 ? 10.742 -44.692 -9.357 1.00 13.59 61 ALA A O 1
ATOM 431 N N . VAL A 1 82 ? 12.439 -43.933 -8.099 1.00 10.26 62 VAL A N 1
ATOM 432 C CA . VAL A 1 82 ? 12.904 -45.250 -7.735 1.00 9.11 62 VAL A CA 1
ATOM 433 C C . VAL A 1 82 ? 12.939 -45.346 -6.211 1.00 14.25 62 VAL A C 1
ATOM 434 O O . VAL A 1 82 ? 13.801 -44.755 -5.564 1.00 13.62 62 VAL A O 1
ATOM 438 N N . GLY A 1 83 ? 11.992 -46.084 -5.642 1.00 10.81 63 GLY A N 1
ATOM 439 C CA . GLY A 1 83 ? 11.924 -46.265 -4.196 1.00 10.86 63 GLY A CA 1
ATOM 440 C C . GLY A 1 83 ? 13.064 -47.143 -3.661 1.00 17.55 63 GLY A C 1
ATOM 441 O O . GLY A 1 83 ? 13.356 -48.214 -4.214 1.00 14.53 63 GLY A O 1
ATOM 442 N N . VAL A 1 84 ? 13.697 -46.667 -2.572 1.00 9.52 64 VAL A N 1
ATOM 443 C CA . VAL A 1 84 ? 14.807 -47.333 -1.908 1.00 11.16 64 VAL A CA 1
ATOM 444 C C . VAL A 1 84 ? 14.571 -47.412 -0.414 1.00 14.30 64 VAL A C 1
ATOM 445 O O . VAL A 1 84 ? 13.476 -47.096 0.029 1.00 8.83 64 VAL A O 1
ATOM 449 N N . ASN A 1 85 ? 15.589 -47.834 0.354 1.00 5.74 65 ASN A N 1
ATOM 450 C CA . ASN A 1 85 ? 15.413 -47.987 1.788 1.00 2.60 65 ASN A CA 1
ATOM 451 C C . ASN A 1 85 ? 15.576 -46.733 2.637 1.00 21.64 65 ASN A C 1
ATOM 452 O O . ASN A 1 85 ? 15.057 -46.664 3.769 1.00 14.24 65 ASN A O 1
ATOM 457 N N . SER A 1 86 ? 16.286 -45.739 2.115 1.00 12.73 66 SER A N 1
ATOM 458 C CA . SER A 1 86 ? 16.460 -44.553 2.924 1.00 9.12 66 SER A CA 1
ATOM 459 C C . SER A 1 86 ? 17.001 -43.405 2.128 1.00 7.38 66 SER A C 1
ATOM 460 O O . SER A 1 86 ? 17.393 -43.586 0.969 1.00 10.74 66 SER A O 1
ATOM 463 N N . GLY A 1 87 ? 17.025 -42.232 2.772 1.00 5.10 67 GLY A N 1
ATOM 464 C CA . GLY A 1 87 ? 17.535 -41.028 2.118 1.00 9.53 67 GLY A CA 1
ATOM 465 C C . GLY A 1 87 ? 19.035 -41.138 1.843 1.00 14.31 67 GLY A C 1
ATOM 466 O O . GLY A 1 87 ? 19.549 -40.645 0.835 1.00 14.32 67 GLY A O 1
ATOM 467 N N . MET A 1 88 ? 19.751 -41.800 2.757 1.00 9.84 68 MET A N 1
ATOM 468 C CA . MET A 1 88 ? 21.177 -41.967 2.555 1.00 9.09 68 MET A CA 1
ATOM 469 C C . MET A 1 88 ? 21.441 -42.854 1.360 1.00 19.79 68 MET A C 1
ATOM 470 O O . MET A 1 88 ? 22.261 -42.516 0.529 1.00 11.74 68 MET A O 1
ATOM 475 N N . ASP A 1 89 ? 20.757 -43.997 1.279 1.00 12.21 69 ASP A N 1
ATOM 476 C CA . ASP A 1 89 ? 20.970 -44.875 0.145 1.00 10.68 69 ASP A CA 1
ATOM 477 C C . ASP A 1 89 ? 20.573 -44.188 -1.146 1.00 9.82 69 ASP A C 1
ATOM 478 O O . ASP A 1 89 ? 21.107 -44.471 -2.232 1.00 12.07 69 ASP A O 1
ATOM 483 N N . ALA A 1 90 ? 19.600 -43.299 -1.039 1.00 5.20 70 ALA A N 1
ATOM 484 C CA . ALA A 1 90 ? 19.151 -42.604 -2.245 1.00 12.09 70 ALA A CA 1
ATOM 485 C C . ALA A 1 90 ? 20.295 -41.782 -2.824 1.00 17.70 70 ALA A C 1
ATOM 486 O O . ALA A 1 90 ? 20.576 -41.802 -4.035 1.00 11.05 70 ALA A O 1
ATOM 488 N N . LEU A 1 91 ? 20.947 -41.058 -1.921 1.00 13.21 71 LEU A N 1
ATOM 489 C CA . LEU A 1 91 ? 22.075 -40.226 -2.291 1.00 12.30 71 LEU A CA 1
ATOM 490 C C . LEU A 1 91 ? 23.200 -41.114 -2.817 1.00 14.12 71 LEU A C 1
ATOM 491 O O . LEU A 1 91 ? 23.768 -40.903 -3.901 1.00 14.25 71 LEU A O 1
ATOM 496 N N . GLN A 1 92 ? 23.518 -42.142 -2.032 1.00 11.65 72 GLN A N 1
ATOM 497 C CA . GLN A 1 92 ? 24.571 -43.078 -2.405 1.00 12.06 72 GLN A CA 1
ATOM 498 C C . GLN A 1 92 ? 24.373 -43.728 -3.777 1.00 23.97 72 GLN A C 1
ATOM 499 O O . GLN A 1 92 ? 25.218 -43.674 -4.670 1.00 20.81 72 GLN A O 1
ATOM 505 N N . LEU A 1 93 ? 23.216 -44.345 -3.933 1.00 23.04 73 LEU A N 1
ATOM 506 C CA . LEU A 1 93 ? 22.893 -44.986 -5.170 1.00 13.60 73 LEU A CA 1
ATOM 507 C C . LEU A 1 93 ? 22.861 -44.030 -6.338 1.00 14.95 73 LEU A C 1
ATOM 508 O O . LEU A 1 93 ? 23.214 -44.410 -7.442 1.00 14.40 73 LEU A O 1
ATOM 513 N N . ALA A 1 94 ? 22.441 -42.791 -6.107 1.00 10.93 74 ALA A N 1
ATOM 514 C CA . ALA A 1 94 ? 22.412 -41.836 -7.197 1.00 11.71 74 ALA A CA 1
ATOM 515 C C . ALA A 1 94 ? 23.842 -41.573 -7.666 1.00 15.05 74 ALA A C 1
ATOM 516 O O . ALA A 1 94 ? 24.171 -41.567 -8.844 1.00 14.27 74 ALA A O 1
ATOM 518 N N . LEU A 1 95 ? 24.700 -41.332 -6.692 1.00 9.91 75 LEU A N 1
ATOM 519 C CA . LEU A 1 95 ? 26.102 -41.056 -6.955 1.00 12.33 75 LEU A CA 1
ATOM 520 C C . LEU A 1 95 ? 26.749 -42.187 -7.702 1.00 14.54 75 LEU A C 1
ATOM 521 O O . LEU A 1 95 ? 27.439 -41.977 -8.697 1.00 13.64 75 LEU A O 1
ATOM 526 N N . ARG A 1 96 ? 26.489 -43.387 -7.179 1.00 13.65 76 ARG A N 1
ATOM 527 C CA . ARG A 1 96 ? 27.000 -44.609 -7.758 1.00 9.80 76 ARG A CA 1
ATOM 528 C C . ARG A 1 96 ? 26.584 -44.671 -9.193 1.00 18.39 76 ARG A C 1
ATOM 529 O O . ARG A 1 96 ? 27.428 -44.819 -10.067 1.00 16.87 76 ARG A O 1
ATOM 537 N N . GLY A 1 97 ? 25.273 -44.525 -9.407 1.00 19.32 77 GLY A N 1
ATOM 538 C CA . GLY A 1 97 ? 24.694 -44.572 -10.739 1.00 16.26 77 GLY A CA 1
ATOM 539 C C . GLY A 1 97 ? 25.266 -43.537 -11.691 1.00 14.67 77 GLY A C 1
ATOM 540 O O . GLY A 1 97 ? 25.243 -43.684 -12.905 1.00 19.82 77 GLY A O 1
ATOM 541 N N . LEU A 1 98 ? 25.779 -42.462 -11.146 1.00 24.92 78 LEU A N 1
ATOM 542 C CA . LEU A 1 98 ? 26.356 -41.443 -12.007 1.00 21.33 78 LEU A CA 1
ATOM 543 C C . LEU A 1 98 ? 27.838 -41.727 -12.223 1.00 24.97 78 LEU A C 1
ATOM 544 O O . LEU A 1 98 ? 28.542 -40.927 -12.807 1.00 21.22 78 LEU A O 1
ATOM 549 N N . GLY A 1 99 ? 28.318 -42.860 -11.716 1.00 17.17 79 GLY A N 1
ATOM 550 C CA . GLY A 1 99 ? 29.703 -43.229 -11.894 1.00 19.81 79 GLY A CA 1
ATOM 551 C C . GLY A 1 99 ? 30.671 -42.572 -10.941 1.00 26.13 79 GLY A C 1
ATOM 552 O O . GLY A 1 99 ? 31.885 -42.528 -11.194 1.00 19.23 79 GLY A O 1
ATOM 553 N N . ILE A 1 100 ? 30.135 -42.070 -9.842 1.00 23.66 80 ILE A N 1
ATOM 554 C CA . ILE A 1 100 ? 30.970 -41.410 -8.861 1.00 21.20 80 ILE A CA 1
ATOM 555 C C . ILE A 1 100 ? 31.665 -42.354 -7.901 1.00 20.51 80 ILE A C 1
ATOM 556 O O . ILE A 1 100 ? 31.033 -43.223 -7.307 1.00 22.47 80 ILE A O 1
ATOM 561 N N . GLY A 1 101 ? 32.969 -42.168 -7.708 1.00 17.25 81 GLY A N 1
ATOM 562 C CA . GLY A 1 101 ? 33.667 -43.051 -6.787 1.00 20.93 81 GLY A CA 1
ATOM 563 C C . GLY A 1 101 ? 35.045 -42.561 -6.392 1.00 21.79 81 GLY A C 1
ATOM 564 O O . GLY A 1 101 ? 35.376 -41.382 -6.514 1.00 21.13 81 GLY A O 1
ATOM 565 N N . PRO A 1 102 ? 35.827 -43.516 -5.919 1.00 26.19 82 PRO A N 1
ATOM 566 C CA . PRO A 1 102 ? 37.180 -43.299 -5.460 1.00 25.92 82 PRO A CA 1
ATOM 567 C C . PRO A 1 102 ? 37.997 -42.408 -6.371 1.00 27.33 82 PRO A C 1
ATOM 568 O O . PRO A 1 102 ? 38.075 -42.632 -7.581 1.00 19.79 82 PRO A O 1
ATOM 572 N N . GLY A 1 103 ? 38.609 -41.396 -5.750 1.00 23.90 83 GLY A N 1
ATOM 573 C CA . GLY A 1 103 ? 39.433 -40.457 -6.477 1.00 26.32 83 GLY A CA 1
ATOM 574 C C . GLY A 1 103 ? 38.600 -39.290 -6.950 1.00 31.44 83 GLY A C 1
ATOM 575 O O . GLY A 1 103 ? 39.108 -38.330 -7.513 1.00 28.98 83 GLY A O 1
ATOM 576 N N . ASP A 1 104 ? 37.300 -39.388 -6.723 1.00 25.96 84 ASP A N 1
ATOM 577 C CA . ASP A 1 104 ? 36.419 -38.325 -7.136 1.00 22.25 84 ASP A CA 1
ATOM 578 C C . ASP A 1 104 ? 36.174 -37.422 -5.952 1.00 19.41 84 ASP A C 1
ATOM 579 O O . ASP A 1 104 ? 36.403 -37.799 -4.795 1.00 28.48 84 ASP A O 1
ATOM 584 N N . GLU A 1 105 ? 35.710 -36.226 -6.263 1.00 25.11 85 GLU A N 1
ATOM 585 C CA . GLU A 1 105 ? 35.379 -35.236 -5.246 1.00 22.55 85 GLU A CA 1
ATOM 586 C C . GLU A 1 105 ? 33.939 -34.780 -5.465 1.00 18.56 85 GLU A C 1
ATOM 587 O O . GLU A 1 105 ? 33.482 -34.600 -6.597 1.00 20.58 85 GLU A O 1
ATOM 593 N N . VAL A 1 106 ? 33.223 -34.626 -4.363 1.00 19.72 86 VAL A N 1
ATOM 594 C CA . VAL A 1 106 ? 31.846 -34.192 -4.403 1.00 17.04 86 VAL A CA 1
ATOM 595 C C . VAL A 1 106 ? 31.736 -33.048 -3.421 1.00 25.17 86 VAL A C 1
ATOM 596 O O . VAL A 1 106 ? 32.009 -33.207 -2.223 1.00 17.80 86 VAL A O 1
ATOM 600 N N . ILE A 1 107 ? 31.361 -31.891 -3.933 1.00 9.59 87 ILE A N 1
ATOM 601 C CA . ILE A 1 107 ? 31.238 -30.778 -3.047 1.00 11.42 87 ILE A CA 1
ATOM 602 C C . ILE A 1 107 ? 29.966 -30.967 -2.260 1.00 4.79 87 ILE A C 1
ATOM 603 O O . ILE A 1 107 ? 28.893 -31.185 -2.843 1.00 10.77 87 ILE A O 1
ATOM 608 N N . VAL A 1 108 ? 30.151 -30.899 -0.951 1.00 6.54 88 VAL A N 1
ATOM 609 C CA . VAL A 1 108 ? 29.102 -31.033 0.037 1.00 18.26 88 VAL A CA 1
ATOM 610 C C . VAL A 1 108 ? 28.944 -29.740 0.853 1.00 21.41 88 VAL A C 1
ATOM 611 O O . VAL A 1 108 ? 29.798 -28.862 0.864 1.00 19.65 88 VAL A O 1
ATOM 615 N N . PRO A 1 109 ? 27.825 -29.604 1.543 1.00 24.12 89 PRO A N 1
ATOM 616 C CA . PRO A 1 109 ? 27.628 -28.410 2.333 1.00 18.50 89 PRO A CA 1
ATOM 617 C C . PRO A 1 109 ? 28.251 -28.631 3.706 1.00 18.42 89 PRO A C 1
ATOM 618 O O . PRO A 1 109 ? 28.140 -29.718 4.257 1.00 16.05 89 PRO A O 1
ATOM 622 N N . SER A 1 110 ? 28.919 -27.620 4.275 1.00 13.78 90 SER A N 1
ATOM 623 C CA . SER A 1 110 ? 29.521 -27.771 5.602 1.00 7.55 90 SER A CA 1
ATOM 624 C C . SER A 1 110 ? 28.416 -27.792 6.680 1.00 12.43 90 SER A C 1
ATOM 625 O O . SER A 1 110 ? 28.608 -28.255 7.803 1.00 19.96 90 SER A O 1
ATOM 628 N N . HIS A 1 111 ? 27.246 -27.262 6.292 1.00 10.34 91 HIS A N 1
ATOM 629 C CA . HIS A 1 111 ? 26.058 -27.182 7.107 1.00 15.23 91 HIS A CA 1
ATOM 630 C C . HIS A 1 111 ? 24.944 -28.066 6.532 1.00 17.40 91 HIS A C 1
ATOM 631 O O . HIS A 1 111 ? 24.249 -27.697 5.575 1.00 10.20 91 HIS A O 1
ATOM 638 N N . THR A 1 112 ? 24.795 -29.246 7.155 1.00 19.24 92 THR A N 1
ATOM 639 C CA . THR A 1 112 ? 23.821 -30.244 6.749 1.00 20.65 92 THR A CA 1
ATOM 640 C C . THR A 1 112 ? 23.788 -31.455 7.697 1.00 18.58 92 THR A C 1
ATOM 641 O O . THR A 1 112 ? 24.573 -31.558 8.636 1.00 9.63 92 THR A O 1
ATOM 645 N N . TYR A 1 113 ? 22.876 -32.393 7.446 1.00 12.38 93 TYR A N 1
ATOM 646 C CA . TYR A 1 113 ? 22.792 -33.626 8.233 1.00 11.04 93 TYR A CA 1
ATOM 647 C C . TYR A 1 113 ? 23.953 -34.520 7.755 1.00 19.23 93 TYR A C 1
ATOM 648 O O . TYR A 1 113 ? 24.231 -34.592 6.549 1.00 13.98 93 TYR A O 1
ATOM 657 N N . ILE A 1 114 ? 24.636 -35.209 8.672 1.00 15.02 94 ILE A N 1
ATOM 658 C CA . ILE A 1 114 ? 25.766 -36.085 8.323 1.00 22.85 94 ILE A CA 1
ATOM 659 C C . ILE A 1 114 ? 25.556 -37.013 7.091 1.00 22.10 94 ILE A C 1
ATOM 660 O O . ILE A 1 114 ? 26.441 -37.230 6.266 1.00 13.54 94 ILE A O 1
ATOM 665 N N . ALA A 1 115 ? 24.359 -37.571 6.954 1.00 19.33 95 ALA A N 1
ATOM 666 C CA . ALA A 1 115 ? 24.062 -38.470 5.858 1.00 17.25 95 ALA A CA 1
ATOM 667 C C . ALA A 1 115 ? 24.581 -37.967 4.512 1.00 11.94 95 ALA A C 1
ATOM 668 O O . ALA A 1 115 ? 25.097 -38.724 3.705 1.00 12.28 95 ALA A O 1
ATOM 670 N N . SER A 1 116 ? 24.433 -36.674 4.275 1.00 17.69 96 SER A N 1
ATOM 671 C CA . SER A 1 116 ? 24.897 -36.090 3.031 1.00 21.02 96 SER A CA 1
ATOM 672 C C . SER A 1 116 ? 26.364 -36.423 2.782 1.00 18.51 96 SER A C 1
ATOM 673 O O . SER A 1 116 ? 26.744 -36.780 1.679 1.00 13.86 96 SER A O 1
ATOM 676 N N . TRP A 1 117 ? 27.199 -36.290 3.812 1.00 18.06 97 TRP A N 1
ATOM 677 C CA . TRP A 1 117 ? 28.608 -36.587 3.636 1.00 18.46 97 TRP A CA 1
ATOM 678 C C . TRP A 1 117 ? 28.864 -38.074 3.533 1.00 15.24 97 TRP A C 1
ATOM 679 O O . TRP A 1 117 ? 29.625 -38.544 2.677 1.00 13.90 97 TRP A O 1
ATOM 690 N N . LEU A 1 118 ? 28.216 -38.799 4.432 1.00 10.98 98 LEU A N 1
ATOM 691 C CA . LEU A 1 118 ? 28.347 -40.238 4.493 1.00 10.53 98 LEU A CA 1
ATOM 692 C C . LEU A 1 118 ? 28.055 -40.933 3.181 1.00 13.50 98 LEU A C 1
ATOM 693 O O . LEU A 1 118 ? 28.763 -41.859 2.807 1.00 16.36 98 LEU A O 1
ATOM 698 N N . ALA A 1 119 ? 27.010 -40.519 2.472 1.00 10.85 99 ALA A N 1
ATOM 699 C CA . ALA A 1 119 ? 26.695 -41.161 1.188 1.00 8.16 99 ALA A CA 1
ATOM 700 C C . ALA A 1 119 ? 27.881 -41.054 0.199 1.00 15.20 99 ALA A C 1
ATOM 701 O O . ALA A 1 119 ? 28.167 -41.978 -0.570 1.00 17.81 99 ALA A O 1
ATOM 703 N N . VAL A 1 120 ? 28.567 -39.896 0.215 1.00 14.64 100 VAL A N 1
ATOM 704 C CA . VAL A 1 120 ? 29.707 -39.631 -0.658 1.00 13.38 100 VAL A CA 1
ATOM 705 C C . VAL A 1 120 ? 30.882 -40.517 -0.307 1.00 17.32 100 VAL A C 1
ATOM 706 O O . VAL A 1 120 ? 31.536 -41.114 -1.156 1.00 23.56 100 VAL A O 1
ATOM 710 N N . SER A 1 121 ? 31.137 -40.590 0.982 1.00 12.54 101 SER A N 1
ATOM 711 C CA . SER A 1 121 ? 32.217 -41.395 1.480 1.00 15.93 101 SER A CA 1
ATOM 712 C C . SER A 1 121 ? 31.961 -42.860 1.166 1.00 26.63 101 SER A C 1
ATOM 713 O O . SER A 1 121 ? 32.885 -43.619 0.857 1.00 21.07 101 SER A O 1
ATOM 716 N N . ALA A 1 122 ? 30.679 -43.243 1.246 1.00 19.83 102 ALA A N 1
ATOM 717 C CA . ALA A 1 122 ? 30.257 -44.607 0.999 1.00 18.65 102 ALA A CA 1
ATOM 718 C C . ALA A 1 122 ? 30.613 -45.101 -0.396 1.00 24.19 102 ALA A C 1
ATOM 719 O O . ALA A 1 122 ? 30.765 -46.293 -0.626 1.00 24.49 102 ALA A O 1
ATOM 721 N N . THR A 1 123 ? 30.736 -44.174 -1.333 1.00 20.14 103 THR A N 1
ATOM 722 C CA . THR A 1 123 ? 31.080 -44.525 -2.693 1.00 19.77 103 THR A CA 1
ATOM 723 C C . THR A 1 123 ? 32.588 -44.591 -2.852 1.00 20.80 103 THR A C 1
ATOM 724 O O . THR A 1 123 ? 33.084 -45.000 -3.883 1.00 21.97 103 THR A O 1
ATOM 728 N N . GLY A 1 124 ? 33.316 -44.169 -1.827 1.00 15.99 104 GLY A N 1
ATOM 729 C CA . GLY A 1 124 ? 34.764 -44.165 -1.904 1.00 19.20 104 GLY A CA 1
ATOM 730 C C . GLY A 1 124 ? 35.243 -42.809 -2.395 1.00 23.08 104 GLY A C 1
ATOM 731 O O . GLY A 1 124 ? 36.431 -42.532 -2.473 1.00 20.82 104 GLY A O 1
ATOM 732 N N . ALA A 1 125 ? 34.285 -41.962 -2.735 1.00 14.86 105 ALA A N 1
ATOM 733 C CA . ALA A 1 125 ? 34.599 -40.634 -3.189 1.00 12.35 105 ALA A CA 1
ATOM 734 C C . ALA A 1 125 ? 34.853 -39.771 -1.955 1.00 17.89 105 ALA A C 1
ATOM 735 O O . ALA A 1 125 ? 34.642 -40.213 -0.814 1.00 8.98 105 ALA A O 1
ATOM 737 N N . THR A 1 126 ? 35.314 -38.542 -2.211 1.00 19.72 106 THR A N 1
ATOM 738 C CA . THR A 1 126 ? 35.634 -37.601 -1.162 1.00 23.29 106 THR A CA 1
ATOM 739 C C . THR A 1 126 ? 34.711 -36.391 -1.063 1.00 13.54 106 THR A C 1
ATOM 740 O O . THR A 1 126 ? 34.572 -35.630 -2.010 1.00 13.24 106 THR A O 1
ATOM 744 N N . PRO A 1 127 ? 34.136 -36.220 0.121 1.00 13.92 107 PRO A N 1
ATOM 745 C CA . PRO A 1 127 ? 33.247 -35.108 0.428 1.00 18.34 107 PRO A CA 1
ATOM 746 C C . PRO A 1 127 ? 34.093 -33.845 0.697 1.00 22.71 107 PRO A C 1
ATOM 747 O O . PRO A 1 127 ? 35.014 -33.835 1.513 1.00 16.95 107 PRO A O 1
ATOM 751 N N . VAL A 1 128 ? 33.771 -32.782 -0.017 1.00 23.89 108 VAL A N 1
ATOM 752 C CA . VAL A 1 128 ? 34.468 -31.514 0.078 1.00 24.33 108 VAL A CA 1
ATOM 753 C C . VAL A 1 128 ? 33.492 -30.418 0.497 1.00 15.99 108 VAL A C 1
ATOM 754 O O . VAL A 1 128 ? 32.715 -29.874 -0.289 1.00 13.95 108 VAL A O 1
ATOM 758 N N . PRO A 1 129 ? 33.546 -30.122 1.781 1.00 23.80 109 PRO A N 1
ATOM 759 C CA . PRO A 1 129 ? 32.684 -29.141 2.390 1.00 14.68 109 PRO A CA 1
ATOM 760 C C . PRO A 1 129 ? 32.831 -27.746 1.842 1.00 22.51 109 PRO A C 1
ATOM 761 O O . PRO A 1 129 ? 33.946 -27.236 1.676 1.00 20.95 109 PRO A O 1
ATOM 765 N N . VAL A 1 130 ? 31.677 -27.140 1.610 1.00 10.28 110 VAL A N 1
ATOM 766 C CA . VAL A 1 130 ? 31.553 -25.764 1.140 1.00 9.88 110 VAL A CA 1
ATOM 767 C C . VAL A 1 130 ? 30.469 -25.085 1.997 1.00 25.74 110 VAL A C 1
ATOM 768 O O . VAL A 1 130 ? 29.357 -25.613 2.152 1.00 19.86 110 VAL A O 1
ATOM 772 N N . GLU A 1 131 ? 30.797 -23.923 2.569 1.00 18.72 111 GLU A N 1
ATOM 773 C CA . GLU A 1 131 ? 29.885 -23.169 3.419 1.00 15.17 111 GLU A CA 1
ATOM 774 C C . GLU A 1 131 ? 28.586 -22.779 2.734 1.00 17.77 111 GLU A C 1
ATOM 775 O O . GLU A 1 131 ? 28.476 -22.724 1.502 1.00 12.53 111 GLU A O 1
ATOM 781 N N . PRO A 1 132 ? 27.600 -22.469 3.574 1.00 12.28 112 PRO A N 1
ATOM 782 C CA . PRO A 1 132 ? 26.303 -22.030 3.091 1.00 8.74 112 PRO A CA 1
ATOM 783 C C . PRO A 1 132 ? 26.312 -20.510 3.084 1.00 19.95 112 PRO A C 1
ATOM 784 O O . PRO A 1 132 ? 27.326 -19.882 3.437 1.00 15.30 112 PRO A O 1
ATOM 788 N N . HIS A 1 133 ? 25.192 -19.897 2.725 1.00 10.40 113 HIS A N 1
ATOM 789 C CA . HIS A 1 133 ? 25.185 -18.456 2.794 1.00 10.57 113 HIS A CA 1
ATOM 790 C C . HIS A 1 133 ? 25.246 -18.113 4.259 1.00 21.67 113 HIS A C 1
ATOM 791 O O . HIS A 1 133 ? 25.117 -18.965 5.150 1.00 17.55 113 HIS A O 1
ATOM 798 N N . GLU A 1 134 ? 25.410 -16.847 4.524 1.00 17.90 114 GLU A N 1
ATOM 799 C CA . GLU A 1 134 ? 25.483 -16.412 5.891 1.00 16.32 114 GLU A CA 1
ATOM 800 C C . GLU A 1 134 ? 24.142 -16.480 6.620 1.00 17.44 114 GLU A C 1
ATOM 801 O O . GLU A 1 134 ? 24.096 -16.773 7.811 1.00 23.65 114 GLU A O 1
ATOM 807 N N . ASP A 1 135 ? 23.068 -16.181 5.885 1.00 24.73 115 ASP A N 1
ATOM 808 C CA . ASP A 1 135 ? 21.687 -16.119 6.371 1.00 30.16 115 ASP A CA 1
ATOM 809 C C . ASP A 1 135 ? 20.736 -17.190 5.853 1.00 29.26 115 ASP A C 1
ATOM 810 O O . ASP A 1 135 ? 19.569 -17.199 6.238 1.00 28.94 115 ASP A O 1
ATOM 815 N N . HIS A 1 136 ? 21.203 -18.025 4.942 1.00 17.14 116 HIS A N 1
ATOM 816 C CA . HIS A 1 136 ? 20.397 -19.075 4.332 1.00 14.58 116 HIS A CA 1
ATOM 817 C C . HIS A 1 136 ? 21.156 -20.383 4.462 1.00 18.35 116 HIS A C 1
ATOM 818 O O . HIS A 1 136 ? 22.337 -20.426 4.111 1.00 16.25 116 HIS A O 1
ATOM 825 N N . PRO A 1 137 ? 20.467 -21.413 4.991 1.00 19.25 117 PRO A N 1
ATOM 826 C CA . PRO A 1 137 ? 21.050 -22.711 5.257 1.00 17.42 117 PRO A CA 1
ATOM 827 C C . PRO A 1 137 ? 21.407 -23.490 4.016 1.00 12.85 117 PRO A C 1
ATOM 828 O O . PRO A 1 137 ? 21.432 -24.719 4.032 1.00 12.81 117 PRO A O 1
ATOM 832 N N . THR A 1 138 ? 21.670 -22.794 2.925 1.00 9.74 118 THR A N 1
ATOM 833 C CA . THR A 1 138 ? 22.008 -23.557 1.744 1.00 7.08 118 THR A CA 1
ATOM 834 C C . THR A 1 138 ? 23.389 -23.182 1.240 1.00 15.17 118 THR A C 1
ATOM 835 O O . THR A 1 138 ? 23.934 -22.146 1.604 1.00 14.28 118 THR A O 1
ATOM 839 N N . LEU A 1 139 ? 23.923 -24.042 0.371 1.00 12.16 119 LEU A N 1
ATOM 840 C CA . LEU A 1 139 ? 25.235 -23.892 -0.247 1.00 18.29 119 LEU A CA 1
ATOM 841 C C . LEU A 1 139 ? 25.379 -22.532 -0.903 1.00 16.87 119 LEU A C 1
ATOM 842 O O . LEU A 1 139 ? 24.517 -22.096 -1.667 1.00 12.73 119 LEU A O 1
ATOM 847 N N . ASP A 1 140 ? 26.488 -21.859 -0.611 1.00 11.92 120 ASP A N 1
ATOM 848 C CA . ASP A 1 140 ? 26.735 -20.558 -1.196 1.00 8.68 120 ASP A CA 1
ATOM 849 C C . ASP A 1 140 ? 27.386 -20.729 -2.568 1.00 14.79 120 ASP A C 1
ATOM 850 O O . ASP A 1 140 ? 28.568 -21.082 -2.680 1.00 16.42 120 ASP A O 1
ATOM 855 N N . PRO A 1 141 ? 26.595 -20.507 -3.627 1.00 15.02 121 PRO A N 1
ATOM 856 C CA . PRO A 1 141 ? 27.101 -20.678 -4.969 1.00 16.95 121 PRO A CA 1
ATOM 857 C C . PRO A 1 141 ? 28.439 -20.012 -5.194 1.00 21.50 121 PRO A C 1
ATOM 858 O O . PRO A 1 141 ? 29.291 -20.555 -5.895 1.00 16.72 121 PRO A O 1
ATOM 862 N N . LEU A 1 142 ? 28.616 -18.843 -4.588 1.00 16.89 122 LEU A N 1
ATOM 863 C CA . LEU A 1 142 ? 29.866 -18.113 -4.737 1.00 21.02 122 LEU A CA 1
ATOM 864 C C . LEU A 1 142 ? 31.073 -18.897 -4.216 1.00 31.63 122 LEU A C 1
ATOM 865 O O . LEU A 1 142 ? 32.165 -18.834 -4.792 1.00 30.50 122 LEU A O 1
ATOM 870 N N . LEU A 1 143 ? 30.855 -19.628 -3.114 1.00 19.93 123 LEU A N 1
ATOM 871 C CA . LEU A 1 143 ? 31.884 -20.427 -2.454 1.00 16.26 123 LEU A CA 1
ATOM 872 C C . LEU A 1 143 ? 32.153 -21.760 -3.149 1.00 26.04 123 LEU A C 1
ATOM 873 O O . LEU A 1 143 ? 33.263 -22.306 -3.132 1.00 19.86 123 LEU A O 1
ATOM 878 N N . VAL A 1 144 ? 31.110 -22.284 -3.773 1.00 21.14 124 VAL A N 1
ATOM 879 C CA . VAL A 1 144 ? 31.230 -23.537 -4.475 1.00 24.56 124 VAL A CA 1
ATOM 880 C C . VAL A 1 144 ? 32.359 -23.468 -5.495 1.00 37.52 124 VAL A C 1
ATOM 881 O O . VAL A 1 144 ? 33.314 -24.236 -5.452 1.00 37.82 124 VAL A O 1
ATOM 885 N N . GLU A 1 145 ? 32.219 -22.519 -6.417 1.00 33.13 125 GLU A N 1
ATOM 886 C CA . GLU A 1 145 ? 33.165 -22.286 -7.485 1.00 31.96 125 GLU A CA 1
ATOM 887 C C . GLU A 1 145 ? 34.632 -22.439 -7.078 1.00 33.99 125 GLU A C 1
ATOM 888 O O . GLU A 1 145 ? 35.439 -23.080 -7.742 1.00 29.07 125 GLU A O 1
ATOM 894 N N . LYS A 1 146 ? 34.980 -21.842 -5.960 1.00 33.27 126 LYS A N 1
ATOM 895 C CA . LYS A 1 146 ? 36.333 -21.872 -5.448 1.00 28.80 126 LYS A CA 1
ATOM 896 C C . LYS A 1 146 ? 36.843 -23.225 -4.953 1.00 33.93 126 LYS A C 1
ATOM 897 O O . LYS A 1 146 ? 38.047 -23.467 -4.900 1.00 38.59 126 LYS A O 1
ATOM 903 N N . ALA A 1 147 ? 35.939 -24.112 -4.571 1.00 30.84 127 ALA A N 1
ATOM 904 C CA . ALA A 1 147 ? 36.343 -25.423 -4.076 1.00 26.42 127 ALA A CA 1
ATOM 905 C C . ALA A 1 147 ? 36.545 -26.460 -5.188 1.00 30.75 127 ALA A C 1
ATOM 906 O O . ALA A 1 147 ? 37.032 -27.567 -4.960 1.00 31.46 127 ALA A O 1
ATOM 908 N N . ILE A 1 148 ? 36.141 -26.087 -6.396 1.00 28.32 128 ILE A N 1
ATOM 909 C CA . ILE A 1 148 ? 36.240 -26.944 -7.555 1.00 27.83 128 ILE A CA 1
ATOM 910 C C . ILE A 1 148 ? 37.669 -27.282 -7.895 1.00 36.05 128 ILE A C 1
ATOM 911 O O . ILE A 1 148 ? 38.509 -26.410 -8.048 1.00 42.43 128 ILE A O 1
ATOM 916 N N . THR A 1 149 ? 37.901 -28.576 -7.986 1.00 30.12 129 THR A N 1
ATOM 917 C CA . THR A 1 149 ? 39.166 -29.198 -8.286 1.00 18.11 129 THR A CA 1
ATOM 918 C C . THR A 1 149 ? 38.997 -30.056 -9.523 1.00 39.30 129 THR A C 1
ATOM 919 O O . THR A 1 149 ? 37.883 -30.326 -9.968 1.00 37.84 129 THR A O 1
ATOM 923 N N . PRO A 1 150 ? 40.094 -30.507 -10.095 1.00 52.32 130 PRO A N 1
ATOM 924 C CA . PRO A 1 150 ? 39.972 -31.340 -11.269 1.00 51.13 130 PRO A CA 1
ATOM 925 C C . PRO A 1 150 ? 39.420 -32.702 -10.890 1.00 32.68 130 PRO A C 1
ATOM 926 O O . PRO A 1 150 ? 39.139 -33.550 -11.709 1.00 34.75 130 PRO A O 1
ATOM 930 N N . ARG A 1 151 ? 39.259 -32.893 -9.606 1.00 32.68 131 ARG A N 1
ATOM 931 C CA . ARG A 1 151 ? 38.726 -34.121 -9.079 1.00 37.98 131 ARG A CA 1
ATOM 932 C C . ARG A 1 151 ? 37.202 -34.016 -8.938 1.00 38.89 131 ARG A C 1
ATOM 933 O O . ARG A 1 151 ? 36.496 -35.019 -8.840 1.00 33.42 131 ARG A O 1
ATOM 941 N N . THR A 1 152 ? 36.686 -32.785 -8.930 1.00 23.49 132 THR A N 1
ATOM 942 C CA . THR A 1 152 ? 35.261 -32.594 -8.780 1.00 20.41 132 THR A CA 1
ATOM 943 C C . THR A 1 152 ? 34.409 -33.254 -9.862 1.00 29.05 132 THR A C 1
ATOM 944 O O . THR A 1 152 ? 34.658 -33.116 -11.054 1.00 26.67 132 THR A O 1
ATOM 948 N N . ARG A 1 153 ? 33.364 -33.953 -9.430 1.00 21.85 133 ARG A N 1
ATOM 949 C CA . ARG A 1 153 ? 32.438 -34.599 -10.341 1.00 16.87 133 ARG A CA 1
ATOM 950 C C . ARG A 1 153 ? 30.994 -34.179 -10.108 1.00 8.00 133 ARG A C 1
ATOM 951 O O . ARG A 1 153 ? 30.170 -34.256 -11.010 1.00 21.68 133 ARG A O 1
ATOM 959 N N . ALA A 1 154 ? 30.669 -33.810 -8.858 1.00 13.95 134 ALA A N 1
ATOM 960 C CA . ALA A 1 154 ? 29.312 -33.426 -8.523 1.00 17.87 134 ALA A CA 1
ATOM 961 C C . ALA A 1 154 ? 29.259 -32.423 -7.395 1.00 23.24 134 ALA A C 1
ATOM 962 O O . ALA A 1 154 ? 30.198 -32.267 -6.610 1.00 13.07 134 ALA A O 1
ATOM 964 N N . LEU A 1 155 ? 28.109 -31.762 -7.351 1.00 19.82 135 LEU A N 1
ATOM 965 C CA . LEU A 1 155 ? 27.772 -30.790 -6.322 1.00 18.30 135 LEU A CA 1
ATOM 966 C C . LEU A 1 155 ? 26.634 -31.456 -5.567 1.00 15.44 135 LEU A C 1
ATOM 967 O O . LEU A 1 155 ? 25.736 -32.049 -6.190 1.00 17.29 135 LEU A O 1
ATOM 972 N N . LEU A 1 156 ? 26.677 -31.398 -4.247 1.00 16.23 136 LEU A N 1
ATOM 973 C CA . LEU A 1 156 ? 25.621 -32.017 -3.468 1.00 19.67 136 LEU A CA 1
ATOM 974 C C . LEU A 1 156 ? 24.992 -30.976 -2.575 1.00 19.87 136 LEU A C 1
ATOM 975 O O . LEU A 1 156 ? 25.318 -30.884 -1.405 1.00 11.88 136 LEU A O 1
ATOM 980 N N . PRO A 1 157 ? 24.100 -30.186 -3.161 1.00 18.68 137 PRO A N 1
ATOM 981 C CA . PRO A 1 157 ? 23.407 -29.164 -2.418 1.00 13.48 137 PRO A CA 1
ATOM 982 C C . PRO A 1 157 ? 22.310 -29.833 -1.598 1.00 20.65 137 PRO A C 1
ATOM 983 O O . PRO A 1 157 ? 21.738 -30.836 -2.002 1.00 12.43 137 PRO A O 1
ATOM 987 N N . VAL A 1 158 ? 22.023 -29.270 -0.436 1.00 19.75 138 VAL A N 1
ATOM 988 C CA . VAL A 1 158 ? 20.984 -29.762 0.453 1.00 15.95 138 VAL A CA 1
ATOM 989 C C . VAL A 1 158 ? 19.921 -28.669 0.610 1.00 18.51 138 VAL A C 1
ATOM 990 O O . VAL A 1 158 ? 20.246 -27.534 0.964 1.00 11.71 138 VAL A O 1
ATOM 994 N N . HIS A 1 159 ? 18.652 -28.997 0.362 1.00 12.95 139 HIS A N 1
ATOM 995 C CA . HIS A 1 159 ? 17.568 -28.031 0.546 1.00 6.07 139 HIS A CA 1
ATOM 996 C C . HIS A 1 159 ? 17.143 -28.161 2.013 1.00 18.55 139 HIS A C 1
ATOM 997 O O . HIS A 1 159 ? 16.078 -28.700 2.364 1.00 9.03 139 HIS A O 1
ATOM 1004 N N . LEU A 1 160 ? 18.034 -27.699 2.888 1.00 10.28 140 LEU A N 1
ATOM 1005 C CA . LEU A 1 160 ? 17.888 -27.804 4.344 1.00 9.77 140 LEU A CA 1
ATOM 1006 C C . LEU A 1 160 ? 16.674 -27.102 4.957 1.00 15.87 140 LEU A C 1
ATOM 1007 O O . LEU A 1 160 ? 16.312 -25.989 4.580 1.00 22.60 140 LEU A O 1
ATOM 1012 N N . TYR A 1 161 ? 16.046 -27.771 5.921 1.00 11.03 141 TYR A N 1
ATOM 1013 C CA . TYR A 1 161 ? 14.886 -27.234 6.612 1.00 15.72 141 TYR A CA 1
ATOM 1014 C C . TYR A 1 161 ? 13.644 -27.001 5.726 1.00 14.48 141 TYR A C 1
ATOM 1015 O O . TYR A 1 161 ? 12.629 -26.457 6.171 1.00 10.31 141 TYR A O 1
ATOM 1024 N N . GLY A 1 162 ? 13.696 -27.418 4.481 1.00 8.02 142 GLY A N 1
ATOM 1025 C CA . GLY A 1 162 ? 12.559 -27.260 3.568 1.00 7.82 142 GLY A CA 1
ATOM 1026 C C . GLY A 1 162 ? 12.752 -26.064 2.636 1.00 16.06 142 GLY A C 1
ATOM 1027 O O . GLY A 1 162 ? 11.860 -25.670 1.870 1.00 11.25 142 GLY A O 1
ATOM 1028 N N . HIS A 1 163 ? 13.953 -25.491 2.705 1.00 11.63 143 HIS A N 1
ATOM 1029 C CA . HIS A 1 163 ? 14.322 -24.332 1.906 1.00 10.62 143 HIS A CA 1
ATOM 1030 C C . HIS A 1 163 ? 15.208 -24.709 0.697 1.00 12.02 143 HIS A C 1
ATOM 1031 O O . HIS A 1 163 ? 16.268 -25.296 0.849 1.00 10.54 143 HIS A O 1
ATOM 1038 N N . PRO A 1 164 ? 14.794 -24.359 -0.520 1.00 12.56 144 PRO A N 1
ATOM 1039 C CA . PRO A 1 164 ? 15.603 -24.713 -1.682 1.00 13.33 144 PRO A CA 1
ATOM 1040 C C . PRO A 1 164 ? 16.883 -23.924 -1.863 1.00 19.06 144 PRO A C 1
ATOM 1041 O O . PRO A 1 164 ? 16.939 -22.723 -1.627 1.00 17.16 144 PRO A O 1
ATOM 1045 N N . ALA A 1 165 ? 17.915 -24.620 -2.308 1.00 11.20 145 ALA A N 1
ATOM 1046 C CA . ALA A 1 165 ? 19.170 -23.970 -2.538 1.00 8.55 145 ALA A CA 1
ATOM 1047 C C . ALA A 1 165 ? 19.041 -23.174 -3.826 1.00 15.43 145 ALA A C 1
ATOM 1048 O O . ALA A 1 165 ? 18.047 -23.278 -4.548 1.00 11.04 145 ALA A O 1
ATOM 1050 N N . ASP A 1 166 ? 20.038 -22.376 -4.160 1.00 18.83 146 ASP A N 1
ATOM 1051 C CA . ASP A 1 166 ? 19.965 -21.602 -5.403 1.00 13.83 146 ASP A CA 1
ATOM 1052 C C . ASP A 1 166 ? 20.345 -22.498 -6.591 1.00 17.09 146 ASP A C 1
ATOM 1053 O O . ASP A 1 166 ? 21.499 -22.530 -7.024 1.00 13.03 146 ASP A O 1
ATOM 1058 N N . MET A 1 167 ? 19.341 -23.230 -7.098 1.00 12.49 147 MET A N 1
ATOM 1059 C CA . MET A 1 167 ? 19.483 -24.180 -8.196 1.00 13.01 147 MET A CA 1
ATOM 1060 C C . MET A 1 167 ? 19.972 -23.577 -9.499 1.00 18.99 147 MET A C 1
ATOM 1061 O O . MET A 1 167 ? 20.809 -24.130 -10.210 1.00 15.95 147 MET A O 1
ATOM 1066 N N . ASP A 1 168 ? 19.452 -22.416 -9.811 1.00 17.71 148 ASP A N 1
ATOM 1067 C CA . ASP A 1 168 ? 19.870 -21.777 -11.045 1.00 22.83 148 ASP A CA 1
ATOM 1068 C C . ASP A 1 168 ? 21.383 -21.563 -11.080 1.00 25.01 148 ASP A C 1
ATOM 1069 O O . ASP A 1 168 ? 22.093 -21.954 -12.023 1.00 19.27 148 ASP A O 1
ATOM 1074 N N . ALA A 1 169 ? 21.874 -20.945 -10.009 1.00 19.10 149 ALA A N 1
ATOM 1075 C CA . ALA A 1 169 ? 23.288 -20.670 -9.876 1.00 19.12 149 ALA A CA 1
ATOM 1076 C C . ALA A 1 169 ? 24.100 -21.942 -9.916 1.00 18.69 149 ALA A C 1
ATOM 1077 O O . ALA A 1 169 ? 25.077 -22.050 -10.647 1.00 22.86 149 ALA A O 1
ATOM 1079 N N . LEU A 1 170 ? 23.676 -22.896 -9.103 1.00 16.30 150 LEU A N 1
ATOM 1080 C CA . LEU A 1 170 ? 24.356 -24.165 -9.001 1.00 17.65 150 LEU A CA 1
ATOM 1081 C C . LEU A 1 170 ? 24.378 -24.894 -10.319 1.00 16.14 150 LEU A C 1
ATOM 1082 O O . LEU A 1 170 ? 25.385 -25.486 -10.690 1.00 15.20 150 LEU A O 1
ATOM 1087 N N . ARG A 1 171 ? 23.258 -24.858 -11.026 1.00 19.26 151 ARG A N 1
ATOM 1088 C CA . ARG A 1 171 ? 23.238 -25.536 -12.294 1.00 18.72 151 ARG A CA 1
ATOM 1089 C C . ARG A 1 171 ? 24.205 -24.844 -13.215 1.00 18.01 151 ARG A C 1
ATOM 1090 O O . ARG A 1 171 ? 25.046 -25.483 -13.839 1.00 19.42 151 ARG A O 1
ATOM 1098 N N . GLU A 1 172 ? 24.093 -23.525 -13.285 1.00 19.27 152 GLU A N 1
ATOM 1099 C CA . GLU A 1 172 ? 24.992 -22.762 -14.145 1.00 20.26 152 GLU A CA 1
ATOM 1100 C C . GLU A 1 172 ? 26.446 -23.170 -13.936 1.00 26.33 152 GLU A C 1
ATOM 1101 O O . GLU A 1 172 ? 27.194 -23.488 -14.864 1.00 27.56 152 GLU A O 1
ATOM 1107 N N . LEU A 1 173 ? 26.812 -23.173 -12.672 1.00 25.06 153 LEU A N 1
ATOM 1108 C CA . LEU A 1 173 ? 28.119 -23.542 -12.188 1.00 26.51 153 LEU A CA 1
ATOM 1109 C C . LEU A 1 173 ? 28.494 -24.964 -12.634 1.00 33.21 153 LEU A C 1
ATOM 1110 O O . LEU A 1 173 ? 29.598 -25.230 -13.130 1.00 21.05 153 LEU A O 1
ATOM 1115 N N . ALA A 1 174 ? 27.546 -25.888 -12.437 1.00 20.83 154 ALA A N 1
ATOM 1116 C CA . ALA A 1 174 ? 27.747 -27.290 -12.788 1.00 20.19 154 ALA A CA 1
ATOM 1117 C C . ALA A 1 174 ? 27.975 -27.449 -14.266 1.00 27.49 154 ALA A C 1
ATOM 1118 O O . ALA A 1 174 ? 28.982 -28.033 -14.661 1.00 32.33 154 ALA A O 1
ATOM 1120 N N . ASP A 1 175 ? 27.039 -26.899 -15.049 1.00 17.66 155 ASP A N 1
ATOM 1121 C CA . ASP A 1 175 ? 27.088 -26.914 -16.511 1.00 25.24 155 ASP A CA 1
ATOM 1122 C C . ASP A 1 175 ? 28.429 -26.399 -17.024 1.00 38.70 155 ASP A C 1
ATOM 1123 O O . ASP A 1 175 ? 28.956 -26.891 -18.027 1.00 40.75 155 ASP A O 1
ATOM 1128 N N . ARG A 1 176 ? 28.968 -25.386 -16.336 1.00 21.45 156 ARG A N 1
ATOM 1129 C CA . ARG A 1 176 ? 30.233 -24.807 -16.748 1.00 23.70 156 ARG A CA 1
ATOM 1130 C C . ARG A 1 176 ? 31.377 -25.768 -16.575 1.00 30.18 156 ARG A C 1
ATOM 1131 O O . ARG A 1 176 ? 32.181 -25.979 -17.474 1.00 33.12 156 ARG A O 1
ATOM 1139 N N . HIS A 1 177 ? 31.422 -26.347 -15.386 1.00 32.84 157 HIS A N 1
ATOM 1140 C CA . HIS A 1 177 ? 32.452 -27.280 -15.027 1.00 22.47 157 HIS A CA 1
ATOM 1141 C C . HIS A 1 177 ? 32.135 -28.720 -15.365 1.00 23.24 157 HIS A C 1
ATOM 1142 O O . HIS A 1 177 ? 32.943 -29.598 -15.085 1.00 34.69 157 HIS A O 1
ATOM 1149 N N . GLY A 1 178 ? 30.973 -28.973 -15.948 1.00 18.93 158 GLY A N 1
ATOM 1150 C CA . GLY A 1 178 ? 30.598 -30.340 -16.292 1.00 27.08 158 GLY A CA 1
ATOM 1151 C C . GLY A 1 178 ? 30.535 -31.254 -15.062 1.00 25.58 158 GLY A C 1
ATOM 1152 O O . GLY A 1 178 ? 31.089 -32.355 -15.027 1.00 22.63 158 GLY A O 1
ATOM 1153 N N . LEU A 1 179 ? 29.851 -30.773 -14.037 1.00 21.42 159 LEU A N 1
ATOM 1154 C CA . LEU A 1 179 ? 29.677 -31.493 -12.796 1.00 14.35 159 LEU A CA 1
ATOM 1155 C C . LEU A 1 179 ? 28.256 -31.999 -12.746 1.00 26.38 159 LEU A C 1
ATOM 1156 O O . LEU A 1 179 ? 27.336 -31.460 -13.386 1.00 18.96 159 LEU A O 1
ATOM 1161 N N . HIS A 1 180 ? 28.065 -33.046 -11.976 1.00 18.05 160 HIS A N 1
ATOM 1162 C CA . HIS A 1 180 ? 26.727 -33.553 -11.837 1.00 17.48 160 HIS A CA 1
ATOM 1163 C C . HIS A 1 180 ? 26.171 -32.903 -10.582 1.00 22.53 160 HIS A C 1
ATOM 1164 O O . HIS A 1 180 ? 26.933 -32.441 -9.745 1.00 15.53 160 HIS A O 1
ATOM 1171 N N . ILE A 1 181 ? 24.855 -32.901 -10.444 1.00 13.84 161 ILE A N 1
ATOM 1172 C CA . ILE A 1 181 ? 24.248 -32.367 -9.262 1.00 12.68 161 ILE A CA 1
ATOM 1173 C C . ILE A 1 181 ? 23.258 -33.354 -8.683 1.00 17.07 161 ILE A C 1
ATOM 1174 O O . ILE A 1 181 ? 22.252 -33.708 -9.304 1.00 17.45 161 ILE A O 1
ATOM 1179 N N . VAL A 1 182 ? 23.540 -33.771 -7.465 1.00 11.30 162 VAL A N 1
ATOM 1180 C CA . VAL A 1 182 ? 22.671 -34.665 -6.754 1.00 11.12 162 VAL A CA 1
ATOM 1181 C C . VAL A 1 182 ? 22.181 -33.914 -5.528 1.00 15.38 162 VAL A C 1
ATOM 1182 O O . VAL A 1 182 ? 22.959 -33.547 -4.640 1.00 10.22 162 VAL A O 1
ATOM 1186 N N . GLU A 1 183 ? 20.882 -33.663 -5.520 1.00 12.06 163 GLU A N 1
ATOM 1187 C CA . GLU A 1 183 ? 20.239 -32.936 -4.442 1.00 9.17 163 GLU A CA 1
ATOM 1188 C C . GLU A 1 183 ? 19.812 -33.785 -3.289 1.00 16.33 163 GLU A C 1
ATOM 1189 O O . GLU A 1 183 ? 19.227 -34.864 -3.465 1.00 15.25 163 GLU A O 1
ATOM 1195 N N . ASP A 1 184 ? 20.096 -33.255 -2.108 1.00 11.87 164 ASP A N 1
ATOM 1196 C CA . ASP A 1 184 ? 19.661 -33.866 -0.893 1.00 5.52 164 ASP A CA 1
ATOM 1197 C C . ASP A 1 184 ? 18.359 -33.131 -0.554 1.00 13.20 164 ASP A C 1
ATOM 1198 O O . ASP A 1 184 ? 18.379 -32.031 0.013 1.00 14.85 164 ASP A O 1
ATOM 1203 N N . ALA A 1 185 ? 17.229 -33.722 -0.945 1.00 4.71 165 ALA A N 1
ATOM 1204 C CA . ALA A 1 185 ? 15.915 -33.113 -0.716 1.00 6.95 165 ALA A CA 1
ATOM 1205 C C . ALA A 1 185 ? 15.083 -33.819 0.354 1.00 15.19 165 ALA A C 1
ATOM 1206 O O . ALA A 1 185 ? 13.864 -33.663 0.363 1.00 8.05 165 ALA A O 1
ATOM 1208 N N . ALA A 1 186 ? 15.748 -34.572 1.252 1.00 9.26 166 ALA A N 1
ATOM 1209 C CA . ALA A 1 186 ? 15.099 -35.313 2.335 1.00 9.98 166 ALA A CA 1
ATOM 1210 C C . ALA A 1 186 ? 14.215 -34.486 3.268 1.00 20.39 166 ALA A C 1
ATOM 1211 O O . ALA A 1 186 ? 13.355 -35.042 3.961 1.00 17.14 166 ALA A O 1
ATOM 1213 N N . GLN A 1 187 ? 14.442 -33.166 3.301 1.00 6.22 167 GLN A N 1
ATOM 1214 C CA . GLN A 1 187 ? 13.682 -32.239 4.136 1.00 11.28 167 GLN A CA 1
ATOM 1215 C C . GLN A 1 187 ? 12.954 -31.219 3.294 1.00 12.61 167 GLN A C 1
ATOM 1216 O O . GLN A 1 187 ? 12.580 -30.187 3.842 1.00 7.73 167 GLN A O 1
ATOM 1222 N N . ALA A 1 188 ? 12.801 -31.488 1.987 1.00 12.76 168 ALA A N 1
ATOM 1223 C CA . ALA A 1 188 ? 12.176 -30.539 1.065 1.00 16.88 168 ALA A CA 1
ATOM 1224 C C . ALA A 1 188 ? 11.106 -31.103 0.130 1.00 9.81 168 ALA A C 1
ATOM 1225 O O . ALA A 1 188 ? 10.893 -30.569 -0.930 1.00 10.55 168 ALA A O 1
ATOM 1227 N N . HIS A 1 189 ? 10.423 -32.164 0.520 1.00 13.80 169 HIS A N 1
ATOM 1228 C CA . HIS A 1 189 ? 9.383 -32.754 -0.313 1.00 12.07 169 HIS A CA 1
ATOM 1229 C C . HIS A 1 189 ? 8.294 -31.736 -0.724 1.00 13.00 169 HIS A C 1
ATOM 1230 O O . HIS A 1 189 ? 7.561 -31.207 0.103 1.00 10.85 169 HIS A O 1
ATOM 1237 N N . GLY A 1 190 ? 8.189 -31.470 -2.024 1.00 12.93 170 GLY A N 1
ATOM 1238 C CA . GLY A 1 190 ? 7.182 -30.573 -2.570 1.00 11.42 170 GLY A CA 1
ATOM 1239 C C . GLY A 1 190 ? 7.550 -29.112 -2.704 1.00 15.83 170 GLY A C 1
ATOM 1240 O O . GLY A 1 190 ? 6.776 -28.325 -3.235 1.00 15.49 170 GLY A O 1
ATOM 1241 N N . ALA A 1 191 ? 8.709 -28.745 -2.212 1.00 13.04 171 ALA A N 1
ATOM 1242 C CA . ALA A 1 191 ? 9.142 -27.374 -2.306 1.00 12.34 171 ALA A CA 1
ATOM 1243 C C . ALA A 1 191 ? 9.321 -27.001 -3.756 1.00 16.51 171 ALA A C 1
ATOM 1244 O O . ALA A 1 191 ? 9.524 -27.837 -4.630 1.00 19.81 171 ALA A O 1
ATOM 1246 N N . ARG A 1 192 ? 9.252 -25.718 -3.997 1.00 13.28 172 ARG A N 1
ATOM 1247 C CA . ARG A 1 192 ? 9.443 -25.229 -5.320 1.00 11.15 172 ARG A CA 1
ATOM 1248 C C . ARG A 1 192 ? 10.534 -24.193 -5.325 1.00 17.50 172 ARG A C 1
ATOM 1249 O O . ARG A 1 192 ? 10.737 -23.414 -4.386 1.00 17.39 172 ARG A O 1
ATOM 1257 N N . TYR A 1 193 ? 11.213 -24.191 -6.441 1.00 12.75 173 TYR A N 1
ATOM 1258 C CA . TYR A 1 193 ? 12.267 -23.260 -6.685 1.00 17.68 173 TYR A CA 1
ATOM 1259 C C . TYR A 1 193 ? 11.943 -22.667 -8.043 1.00 18.66 173 TYR A C 1
ATOM 1260 O O . TYR A 1 193 ? 11.910 -23.375 -9.043 1.00 15.72 173 TYR A O 1
ATOM 1269 N N . ARG A 1 194 ? 11.669 -21.374 -8.075 1.00 14.44 174 ARG A N 1
ATOM 1270 C CA . ARG A 1 194 ? 11.338 -20.737 -9.326 1.00 15.36 174 ARG A CA 1
ATOM 1271 C C . ARG A 1 194 ? 10.088 -21.316 -9.945 1.00 11.17 174 ARG A C 1
ATOM 1272 O O . ARG A 1 194 ? 9.957 -21.471 -11.159 1.00 13.91 174 ARG A O 1
ATOM 1280 N N . GLY A 1 195 ? 9.157 -21.645 -9.075 1.00 12.44 175 GLY A N 1
ATOM 1281 C CA . GLY A 1 195 ? 7.875 -22.196 -9.488 1.00 13.57 175 GLY A CA 1
ATOM 1282 C C . GLY A 1 195 ? 7.829 -23.690 -9.820 1.00 30.23 175 GLY A C 1
ATOM 1283 O O . GLY A 1 195 ? 6.741 -24.239 -10.043 1.00 29.95 175 GLY A O 1
ATOM 1284 N N . ARG A 1 196 ? 9.000 -24.334 -9.860 1.00 14.92 176 ARG A N 1
ATOM 1285 C CA . ARG A 1 196 ? 9.099 -25.743 -10.189 1.00 16.16 176 ARG A CA 1
ATOM 1286 C C . ARG A 1 196 ? 9.397 -26.595 -8.975 1.00 21.21 176 ARG A C 1
ATOM 1287 O O . ARG A 1 196 ? 10.196 -26.210 -8.135 1.00 22.73 176 ARG A O 1
ATOM 1295 N N . ARG A 1 197 ? 8.772 -27.765 -8.886 1.00 17.45 177 ARG A N 1
ATOM 1296 C CA . ARG A 1 197 ? 9.026 -28.619 -7.748 1.00 12.67 177 ARG A CA 1
ATOM 1297 C C . ARG A 1 197 ? 10.455 -29.079 -7.666 1.00 12.44 177 ARG A C 1
ATOM 1298 O O . ARG A 1 197 ? 11.184 -29.229 -8.659 1.00 8.15 177 ARG A O 1
ATOM 1306 N N . ILE A 1 198 ? 10.827 -29.309 -6.444 1.00 9.45 178 ILE A N 1
ATOM 1307 C CA . ILE A 1 198 ? 12.149 -29.806 -6.185 1.00 10.37 178 ILE A CA 1
ATOM 1308 C C . ILE A 1 198 ? 12.169 -31.198 -6.760 1.00 14.06 178 ILE A C 1
ATOM 1309 O O . ILE A 1 198 ? 11.329 -32.020 -6.408 1.00 7.96 178 ILE A O 1
ATOM 1314 N N . GLY A 1 199 ? 13.101 -31.437 -7.667 1.00 18.16 179 GLY A N 1
ATOM 1315 C CA . GLY A 1 199 ? 13.191 -32.732 -8.301 1.00 15.29 179 GLY A CA 1
ATOM 1316 C C . GLY A 1 199 ? 12.553 -32.760 -9.690 1.00 14.74 179 GLY A C 1
ATOM 1317 O O . GLY A 1 199 ? 12.387 -33.819 -10.286 1.00 18.84 179 GLY A O 1
ATOM 1318 N N . ALA A 1 200 ? 12.213 -31.589 -10.222 1.00 10.61 180 ALA A N 1
ATOM 1319 C CA . ALA A 1 200 ? 11.597 -31.508 -11.531 1.00 12.37 180 ALA A CA 1
ATOM 1320 C C . ALA A 1 200 ? 12.567 -31.689 -12.695 1.00 19.50 180 ALA A C 1
ATOM 1321 O O . ALA A 1 200 ? 13.759 -31.411 -12.629 1.00 15.23 180 ALA A O 1
ATOM 1323 N N . GLY A 1 201 ? 12.009 -32.121 -13.804 1.00 19.77 181 GLY A N 1
ATOM 1324 C CA . GLY A 1 201 ? 12.717 -32.296 -15.054 1.00 21.18 181 GLY A CA 1
ATOM 1325 C C . GLY A 1 201 ? 13.973 -33.127 -15.026 1.00 15.47 181 GLY A C 1
ATOM 1326 O O . GLY A 1 201 ? 13.947 -34.305 -14.713 1.00 25.33 181 GLY A O 1
ATOM 1327 N N . SER A 1 202 ? 15.075 -32.487 -15.386 1.00 11.03 182 SER A N 1
ATOM 1328 C CA . SER A 1 202 ? 16.350 -33.163 -15.440 1.00 18.35 182 SER A CA 1
ATOM 1329 C C . SER A 1 202 ? 17.052 -33.269 -14.097 1.00 21.25 182 SER A C 1
ATOM 1330 O O . SER A 1 202 ? 18.192 -33.730 -14.035 1.00 15.69 182 SER A O 1
ATOM 1333 N N . SER A 1 203 ? 16.362 -32.856 -13.035 1.00 8.45 183 SER A N 1
ATOM 1334 C CA . SER A 1 203 ? 16.951 -32.946 -11.718 1.00 8.62 183 SER A CA 1
ATOM 1335 C C . SER A 1 203 ? 17.223 -34.397 -11.388 1.00 15.12 183 SER A C 1
ATOM 1336 O O . SER A 1 203 ? 16.605 -35.311 -11.938 1.00 19.13 183 SER A O 1
ATOM 1339 N N . VAL A 1 204 ? 18.147 -34.550 -10.439 1.00 17.59 184 VAL A N 1
ATOM 1340 C CA . VAL A 1 204 ? 18.550 -35.795 -9.840 1.00 8.51 184 VAL A CA 1
ATOM 1341 C C . VAL A 1 204 ? 18.454 -35.496 -8.349 1.00 20.42 184 VAL A C 1
ATOM 1342 O O . VAL A 1 204 ? 19.371 -34.897 -7.777 1.00 15.27 184 VAL A O 1
ATOM 1346 N N . ALA A 1 205 ? 17.317 -35.854 -7.732 1.00 22.11 185 ALA A N 1
ATOM 1347 C CA . ALA A 1 205 ? 17.107 -35.579 -6.315 1.00 13.93 185 ALA A CA 1
ATOM 1348 C C . ALA A 1 205 ? 16.740 -36.800 -5.467 1.00 20.70 185 ALA A C 1
ATOM 1349 O O . ALA A 1 205 ? 15.967 -37.680 -5.887 1.00 15.41 185 ALA A O 1
ATOM 1351 N N . ALA A 1 206 ? 17.330 -36.833 -4.255 1.00 11.93 186 ALA A N 1
ATOM 1352 C CA . ALA A 1 206 ? 17.126 -37.916 -3.283 1.00 13.72 186 ALA A CA 1
ATOM 1353 C C . ALA A 1 206 ? 16.233 -37.478 -2.144 1.00 13.78 186 ALA A C 1
ATOM 1354 O O . ALA A 1 206 ? 16.422 -36.391 -1.594 1.00 21.67 186 ALA A O 1
ATOM 1356 N N . PHE A 1 207 ? 15.278 -38.329 -1.786 1.00 9.71 187 PHE A N 1
ATOM 1357 C CA . PHE A 1 207 ? 14.362 -38.027 -0.703 1.00 12.07 187 PHE A CA 1
ATOM 1358 C C . PHE A 1 207 ? 14.371 -39.104 0.341 1.00 10.44 187 PHE A C 1
ATOM 1359 O O . PHE A 1 207 ? 14.713 -40.231 0.058 1.00 7.34 187 PHE A O 1
ATOM 1367 N N . SER A 1 208 ? 13.951 -38.741 1.538 1.00 14.47 188 SER A N 1
ATOM 1368 C CA . SER A 1 208 ? 13.827 -39.680 2.650 1.00 12.01 188 SER A CA 1
ATOM 1369 C C . SER A 1 208 ? 12.338 -39.768 2.973 1.00 16.07 188 SER A C 1
ATOM 1370 O O . SER A 1 208 ? 11.634 -38.766 2.795 1.00 7.06 188 SER A O 1
ATOM 1373 N N . PHE A 1 209 ? 11.874 -40.947 3.412 1.00 11.38 189 PHE A N 1
ATOM 1374 C CA . PHE A 1 209 ? 10.496 -41.176 3.814 1.00 14.43 189 PHE A CA 1
ATOM 1375 C C . PHE A 1 209 ? 10.488 -41.603 5.282 1.00 23.15 189 PHE A C 1
ATOM 1376 O O . PHE A 1 209 ? 9.545 -42.242 5.765 1.00 13.42 189 PHE A O 1
ATOM 1384 N N . TYR A 1 210 ? 11.592 -41.251 5.961 1.00 14.62 190 TYR A N 1
ATOM 1385 C CA . TYR A 1 210 ? 11.778 -41.535 7.373 1.00 15.05 190 TYR A CA 1
ATOM 1386 C C . TYR A 1 210 ? 10.543 -40.963 8.093 1.00 18.43 190 TYR A C 1
ATOM 1387 O O . TYR A 1 210 ? 10.043 -39.894 7.721 1.00 6.62 190 TYR A O 1
ATOM 1396 N N . PRO A 1 211 ? 10.025 -41.693 9.084 1.00 16.00 191 PRO A N 1
ATOM 1397 C CA . PRO A 1 211 ? 8.806 -41.308 9.771 1.00 17.76 191 PRO A CA 1
ATOM 1398 C C . PRO A 1 211 ? 8.576 -39.852 10.077 1.00 18.64 191 PRO A C 1
ATOM 1399 O O . PRO A 1 211 ? 7.442 -39.384 9.971 1.00 13.97 191 PRO A O 1
ATOM 1403 N N . GLY A 1 212 ? 9.657 -39.160 10.420 1.00 16.05 192 GLY A N 1
ATOM 1404 C CA . GLY A 1 212 ? 9.629 -37.746 10.771 1.00 14.30 192 GLY A CA 1
ATOM 1405 C C . GLY A 1 212 ? 9.811 -36.727 9.648 1.00 15.84 192 GLY A C 1
ATOM 1406 O O . GLY A 1 212 ? 9.804 -35.523 9.912 1.00 21.28 192 GLY A O 1
ATOM 1407 N N . LYS A 1 213 ? 9.969 -37.169 8.401 1.00 14.51 193 LYS A N 1
ATOM 1408 C CA . LYS A 1 213 ? 10.116 -36.207 7.315 1.00 13.96 193 LYS A CA 1
ATOM 1409 C C . LYS A 1 213 ? 8.736 -35.665 6.960 1.00 13.78 193 LYS A C 1
ATOM 1410 O O . LYS A 1 213 ? 7.757 -36.195 7.472 1.00 11.74 193 LYS A O 1
ATOM 1416 N N . ASN A 1 214 ? 8.683 -34.638 6.097 1.00 10.68 194 ASN A N 1
ATOM 1417 C CA . ASN A 1 214 ? 7.433 -34.034 5.660 1.00 12.87 194 ASN A CA 1
ATOM 1418 C C . ASN A 1 214 ? 6.514 -35.057 5.047 1.00 20.24 194 ASN A C 1
ATOM 1419 O O . ASN A 1 214 ? 5.309 -34.940 5.155 1.00 17.39 194 ASN A O 1
ATOM 1424 N N . LEU A 1 215 ? 7.138 -36.039 4.390 1.00 20.83 195 LEU A N 1
ATOM 1425 C CA . LEU A 1 215 ? 6.531 -37.182 3.735 1.00 17.06 195 LEU A CA 1
ATOM 1426 C C . LEU A 1 215 ? 7.194 -38.400 4.352 1.00 19.89 195 LEU A C 1
ATOM 1427 O O . LEU A 1 215 ? 8.306 -38.773 3.979 1.00 13.41 195 LEU A O 1
ATOM 1432 N N . GLY A 1 216 ? 6.509 -38.971 5.339 1.00 11.63 196 GLY A N 1
ATOM 1433 C CA . GLY A 1 216 ? 7.015 -40.125 6.056 1.00 11.66 196 GLY A CA 1
ATOM 1434 C C . GLY A 1 216 ? 6.054 -41.292 6.011 1.00 16.24 196 GLY A C 1
ATOM 1435 O O . GLY A 1 216 ? 4.910 -41.158 5.548 1.00 13.91 196 GLY A O 1
ATOM 1436 N N . CYS A 1 217 ? 6.556 -42.424 6.505 1.00 9.91 197 CYS A N 1
ATOM 1437 C CA . CYS A 1 217 ? 5.839 -43.689 6.570 1.00 14.12 197 CYS A CA 1
ATOM 1438 C C . CYS A 1 217 ? 6.021 -44.314 7.959 1.00 12.40 197 CYS A C 1
ATOM 1439 O O . CYS A 1 217 ? 6.307 -43.579 8.903 1.00 16.26 197 CYS A O 1
ATOM 1442 N N . PHE A 1 218 ? 5.852 -45.635 8.112 1.00 14.22 198 PHE A N 1
ATOM 1443 C CA . PHE A 1 218 ? 6.019 -46.285 9.432 1.00 12.70 198 PHE A CA 1
ATOM 1444 C C . PHE A 1 218 ? 7.267 -47.126 9.541 1.00 17.22 198 PHE A C 1
ATOM 1445 O O . PHE A 1 218 ? 7.286 -48.169 10.205 1.00 12.35 198 PHE A O 1
ATOM 1453 N N . GLY A 1 219 ? 8.306 -46.657 8.872 1.00 13.36 199 GLY A N 1
ATOM 1454 C CA . GLY A 1 219 ? 9.611 -47.316 8.850 1.00 14.07 199 GLY A CA 1
ATOM 1455 C C . GLY A 1 219 ? 10.569 -46.525 7.967 1.00 15.00 199 GLY A C 1
ATOM 1456 O O . GLY A 1 219 ? 10.293 -45.381 7.580 1.00 19.39 199 GLY A O 1
ATOM 1457 N N . ASP A 1 220 ? 11.708 -47.116 7.651 1.00 10.44 200 ASP A N 1
ATOM 1458 C CA . ASP A 1 220 ? 12.644 -46.407 6.803 1.00 2.50 200 ASP A CA 1
ATOM 1459 C C . ASP A 1 220 ? 12.234 -46.547 5.344 1.00 7.18 200 ASP A C 1
ATOM 1460 O O . ASP A 1 220 ? 11.598 -47.507 4.954 1.00 8.92 200 ASP A O 1
ATOM 1465 N N . GLY A 1 221 ? 12.631 -45.587 4.531 1.00 13.09 201 GLY A N 1
ATOM 1466 C CA . GLY A 1 221 ? 12.327 -45.587 3.113 1.00 6.54 201 GLY A CA 1
ATOM 1467 C C . GLY A 1 221 ? 12.899 -44.344 2.459 1.00 12.19 201 GLY A C 1
ATOM 1468 O O . GLY A 1 221 ? 13.268 -43.384 3.125 1.00 12.74 201 GLY A O 1
ATOM 1469 N N . GLY A 1 222 ? 12.970 -44.332 1.145 1.00 12.93 202 GLY A N 1
ATOM 1470 C CA . GLY A 1 222 ? 13.491 -43.168 0.446 1.00 13.04 202 GLY A CA 1
ATOM 1471 C C . GLY A 1 222 ? 13.301 -43.347 -1.049 1.00 16.06 202 GLY A C 1
ATOM 1472 O O . GLY A 1 222 ? 12.761 -44.358 -1.480 1.00 17.57 202 GLY A O 1
ATOM 1473 N N . ALA A 1 223 ? 13.752 -42.374 -1.832 1.00 12.28 203 ALA A N 1
ATOM 1474 C CA . ALA A 1 223 ? 13.614 -42.457 -3.274 1.00 14.07 203 ALA A CA 1
ATOM 1475 C C . ALA A 1 223 ? 14.548 -41.521 -4.013 1.00 20.05 203 ALA A C 1
ATOM 1476 O O . ALA A 1 223 ? 15.036 -40.516 -3.494 1.00 14.35 203 ALA A O 1
ATOM 1478 N N . VAL A 1 224 ? 14.775 -41.863 -5.269 1.00 11.03 204 VAL A N 1
ATOM 1479 C CA . VAL A 1 224 ? 15.551 -40.999 -6.116 1.00 10.40 204 VAL A CA 1
ATOM 1480 C C . VAL A 1 224 ? 14.615 -40.718 -7.273 1.00 15.27 204 VAL A C 1
ATOM 1481 O O . VAL A 1 224 ? 13.948 -41.636 -7.754 1.00 8.95 204 VAL A O 1
ATOM 1485 N N . VAL A 1 225 ? 14.571 -39.466 -7.703 1.00 15.36 205 VAL A N 1
ATOM 1486 C CA . VAL A 1 225 ? 13.781 -39.053 -8.845 1.00 12.77 205 VAL A CA 1
ATOM 1487 C C . VAL A 1 225 ? 14.788 -38.518 -9.844 1.00 16.07 205 VAL A C 1
ATOM 1488 O O . VAL A 1 225 ? 15.798 -37.910 -9.462 1.00 13.31 205 VAL A O 1
ATOM 1492 N N . THR A 1 226 ? 14.520 -38.762 -11.116 1.00 12.80 206 THR A N 1
ATOM 1493 C CA . THR A 1 226 ? 15.392 -38.314 -12.174 1.00 3.37 206 THR A CA 1
ATOM 1494 C C . THR A 1 226 ? 14.612 -38.329 -13.473 1.00 16.32 206 THR A C 1
ATOM 1495 O O . THR A 1 226 ? 13.622 -39.050 -13.620 1.00 14.79 206 THR A O 1
ATOM 1499 N N . GLY A 1 227 ? 15.063 -37.507 -14.408 1.00 16.41 207 GLY A N 1
ATOM 1500 C CA . GLY A 1 227 ? 14.426 -37.416 -15.702 1.00 15.41 207 GLY A CA 1
ATOM 1501 C C . GLY A 1 227 ? 15.159 -38.280 -16.705 1.00 13.03 207 GLY A C 1
ATOM 1502 O O . GLY A 1 227 ? 14.834 -38.269 -17.863 1.00 13.69 207 GLY A O 1
ATOM 1503 N N . ASP A 1 228 ? 16.151 -39.027 -16.223 1.00 15.38 208 ASP A N 1
ATOM 1504 C CA . ASP A 1 228 ? 16.987 -39.888 -17.025 1.00 9.69 208 ASP A CA 1
ATOM 1505 C C . ASP A 1 228 ? 16.620 -41.368 -16.948 1.00 16.43 208 ASP A C 1
ATOM 1506 O O . ASP A 1 228 ? 16.810 -42.039 -15.936 1.00 17.78 208 ASP A O 1
ATOM 1511 N N . PRO A 1 229 ? 16.114 -41.890 -18.052 1.00 13.20 209 PRO A N 1
ATOM 1512 C CA . PRO A 1 229 ? 15.712 -43.280 -18.134 1.00 11.51 209 PRO A CA 1
ATOM 1513 C C . PRO A 1 229 ? 16.816 -44.282 -17.809 1.00 11.42 209 PRO A C 1
ATOM 1514 O O . PRO A 1 229 ? 16.577 -45.292 -17.150 1.00 12.56 209 PRO A O 1
ATOM 1518 N N . GLU A 1 230 ? 18.023 -44.004 -18.302 1.00 11.94 210 GLU A N 1
ATOM 1519 C CA . GLU A 1 230 ? 19.180 -44.849 -18.081 1.00 16.20 210 GLU A CA 1
ATOM 1520 C C . GLU A 1 230 ? 19.578 -44.839 -16.617 1.00 25.06 210 GLU A C 1
ATOM 1521 O O . GLU A 1 230 ? 19.818 -45.887 -16.022 1.00 29.26 210 GLU A O 1
ATOM 1527 N N . LEU A 1 231 ? 19.638 -43.639 -16.036 1.00 22.00 211 LEU A N 1
ATOM 1528 C CA . LEU A 1 231 ? 19.968 -43.541 -14.629 1.00 15.79 211 LEU A CA 1
ATOM 1529 C C . LEU A 1 231 ? 18.904 -44.321 -13.888 1.00 11.28 211 LEU A C 1
ATOM 1530 O O . LEU A 1 231 ? 19.205 -45.198 -13.084 1.00 19.32 211 LEU A O 1
ATOM 1535 N N . ALA A 1 232 ? 17.640 -44.024 -14.198 1.00 13.20 212 ALA A N 1
ATOM 1536 C CA . ALA A 1 232 ? 16.551 -44.725 -13.529 1.00 13.69 212 ALA A CA 1
ATOM 1537 C C . ALA A 1 232 ? 16.718 -46.243 -13.538 1.00 19.83 212 ALA A C 1
ATOM 1538 O O . ALA A 1 232 ? 16.556 -46.911 -12.494 1.00 12.18 212 ALA A O 1
ATOM 1540 N N . GLU A 1 233 ? 17.025 -46.792 -14.727 1.00 15.22 213 GLU A N 1
ATOM 1541 C CA . GLU A 1 233 ? 17.198 -48.224 -14.831 1.00 4.97 213 GLU A CA 1
ATOM 1542 C C . GLU A 1 233 ? 18.367 -48.713 -13.987 1.00 15.08 213 GLU A C 1
ATOM 1543 O O . GLU A 1 233 ? 18.303 -49.754 -13.321 1.00 12.23 213 GLU A O 1
ATOM 1553 N N . ARG A 1 234 ? 19.450 -47.937 -13.996 1.00 7.52 214 ARG A N 1
ATOM 1554 C CA . ARG A 1 234 ? 20.602 -48.337 -13.204 1.00 15.69 214 ARG A CA 1
ATOM 1555 C C . ARG A 1 234 ? 20.234 -48.436 -11.747 1.00 15.31 214 ARG A C 1
ATOM 1556 O O . ARG A 1 234 ? 20.640 -49.339 -11.012 1.00 13.23 214 ARG A O 1
ATOM 1564 N N . LEU A 1 235 ? 19.466 -47.447 -11.336 1.00 10.66 215 LEU A N 1
ATOM 1565 C CA . LEU A 1 235 ? 19.040 -47.384 -9.971 1.00 11.66 215 LEU A CA 1
ATOM 1566 C C . LEU A 1 235 ? 18.219 -48.599 -9.587 1.00 17.21 215 LEU A C 1
ATOM 1567 O O . LEU A 1 235 ? 18.453 -49.199 -8.534 1.00 8.96 215 LEU A O 1
ATOM 1572 N N . ARG A 1 236 ? 17.256 -48.962 -10.439 1.00 13.94 216 ARG A N 1
ATOM 1573 C CA . ARG A 1 236 ? 16.436 -50.130 -10.132 1.00 13.44 216 ARG A CA 1
ATOM 1574 C C . ARG A 1 236 ? 17.288 -51.367 -9.934 1.00 12.13 216 ARG A C 1
ATOM 1575 O O . ARG A 1 236 ? 17.049 -52.224 -9.079 1.00 12.54 216 ARG A O 1
ATOM 1583 N N . MET A 1 237 ? 18.326 -51.454 -10.743 1.00 11.91 217 MET A N 1
ATOM 1584 C CA . MET A 1 237 ? 19.220 -52.580 -10.643 1.00 6.79 217 MET A CA 1
ATOM 1585 C C . MET A 1 237 ? 20.106 -52.512 -9.405 1.00 13.12 217 MET A C 1
ATOM 1586 O O . MET A 1 237 ? 20.287 -53.514 -8.713 1.00 11.93 217 MET A O 1
ATOM 1591 N N . LEU A 1 238 ? 20.651 -51.328 -9.123 1.00 15.03 218 LEU A N 1
ATOM 1592 C CA . LEU A 1 238 ? 21.523 -51.142 -7.961 1.00 13.88 218 LEU A CA 1
ATOM 1593 C C . LEU A 1 238 ? 20.836 -51.438 -6.633 1.00 8.36 218 LEU A C 1
ATOM 1594 O O . LEU A 1 238 ? 21.459 -51.937 -5.699 1.00 7.20 218 LEU A O 1
ATOM 1599 N N . ARG A 1 239 ? 19.544 -51.086 -6.535 1.00 11.54 219 ARG A N 1
ATOM 1600 C CA . ARG A 1 239 ? 18.813 -51.300 -5.297 1.00 9.86 219 ARG A CA 1
ATOM 1601 C C . ARG A 1 239 ? 18.389 -52.733 -5.126 1.00 17.21 219 ARG A C 1
ATOM 1602 O O . ARG A 1 239 ? 17.977 -53.174 -4.045 1.00 2.97 219 ARG A O 1
ATOM 1610 N N . ASN A 1 240 ? 18.458 -53.443 -6.238 1.00 14.31 220 ASN A N 1
ATOM 1611 C CA . ASN A 1 240 ? 18.047 -54.818 -6.276 1.00 6.47 220 ASN A CA 1
ATOM 1612 C C . ASN A 1 240 ? 19.122 -55.801 -6.725 1.00 17.76 220 ASN A C 1
ATOM 1613 O O . ASN A 1 240 ? 18.898 -56.597 -7.645 1.00 12.13 220 ASN A O 1
ATOM 1618 N N . TYR A 1 241 ? 20.293 -55.746 -6.085 1.00 15.55 221 TYR A N 1
ATOM 1619 C CA . TYR A 1 241 ? 21.360 -56.684 -6.402 1.00 10.88 221 TYR A CA 1
ATOM 1620 C C . TYR A 1 241 ? 21.882 -56.684 -7.841 1.00 23.41 221 TYR A C 1
ATOM 1621 O O . TYR A 1 241 ? 22.288 -57.750 -8.338 1.00 8.41 221 TYR A O 1
ATOM 1630 N N . GLY A 1 242 ? 21.886 -55.519 -8.496 1.00 12.75 222 GLY A N 1
ATOM 1631 C CA . GLY A 1 242 ? 22.363 -55.414 -9.883 1.00 9.65 222 GLY A CA 1
ATOM 1632 C C . GLY A 1 242 ? 21.561 -56.285 -10.841 1.00 22.85 222 GLY A C 1
ATOM 1633 O O . GLY A 1 242 ? 22.099 -56.838 -11.812 1.00 19.10 222 GLY A O 1
ATOM 1634 N N . SER A 1 243 ? 20.255 -56.370 -10.539 1.00 10.44 223 SER A N 1
ATOM 1635 C CA . SER A 1 243 ? 19.303 -57.199 -11.247 1.00 10.58 223 SER A CA 1
ATOM 1636 C C . SER A 1 243 ? 18.081 -56.489 -11.809 1.00 15.53 223 SER A C 1
ATOM 1637 O O . SER A 1 243 ? 17.529 -55.580 -11.202 1.00 14.41 223 SER A O 1
ATOM 1640 N N . ARG A 1 244 ? 17.657 -56.992 -12.964 1.00 17.57 224 ARG A N 1
ATOM 1641 C CA . ARG A 1 244 ? 16.457 -56.569 -13.648 1.00 22.53 224 ARG A CA 1
ATOM 1642 C C . ARG A 1 244 ? 15.623 -57.823 -13.915 1.00 27.51 224 ARG A C 1
ATOM 1643 O O . ARG A 1 244 ? 14.420 -57.799 -14.163 1.00 28.93 224 ARG A O 1
ATOM 1651 N N . GLN A 1 245 ? 16.293 -58.950 -13.742 1.00 20.41 225 GLN A N 1
ATOM 1652 C CA . GLN A 1 245 ? 15.719 -60.268 -13.879 1.00 24.02 225 GLN A CA 1
ATOM 1653 C C . GLN A 1 245 ? 16.242 -60.989 -12.659 1.00 21.96 225 GLN A C 1
ATOM 1654 O O . GLN A 1 245 ? 17.429 -60.848 -12.360 1.00 16.37 225 GLN A O 1
ATOM 1660 N N . LYS A 1 246 ? 15.368 -61.711 -11.945 1.00 14.78 226 LYS A N 1
ATOM 1661 C CA . LYS A 1 246 ? 15.806 -62.410 -10.730 1.00 25.45 226 LYS A CA 1
ATOM 1662 C C . LYS A 1 246 ? 16.937 -63.386 -10.989 1.00 21.56 226 LYS A C 1
ATOM 1663 O O . LYS A 1 246 ? 16.853 -64.233 -11.873 1.00 18.38 226 LYS A O 1
ATOM 1669 N N . TYR A 1 247 ? 17.990 -63.250 -10.201 1.00 21.70 227 TYR A N 1
ATOM 1670 C CA . TYR A 1 247 ? 19.156 -64.113 -10.316 1.00 22.27 227 TYR A CA 1
ATOM 1671 C C . TYR A 1 247 ? 20.125 -63.804 -11.454 1.00 19.66 227 TYR A C 1
ATOM 1672 O O . TYR A 1 247 ? 21.032 -64.578 -11.735 1.00 18.36 227 TYR A O 1
ATOM 1681 N N . SER A 1 248 ? 19.947 -62.655 -12.084 1.00 14.74 228 SER A N 1
ATOM 1682 C CA . SER A 1 248 ? 20.827 -62.239 -13.147 1.00 19.57 228 SER A CA 1
ATOM 1683 C C . SER A 1 248 ? 21.595 -60.985 -12.703 1.00 23.98 228 SER A C 1
ATOM 1684 O O . SER A 1 248 ? 21.170 -59.868 -12.941 1.00 34.95 228 SER A O 1
ATOM 1687 N N . HIS A 1 249 ? 22.722 -61.180 -12.016 1.00 18.25 229 HIS A N 1
ATOM 1688 C CA . HIS A 1 249 ? 23.528 -60.096 -11.488 1.00 7.73 229 HIS A CA 1
ATOM 1689 C C . HIS A 1 249 ? 24.433 -59.485 -12.506 1.00 12.92 229 HIS A C 1
ATOM 1690 O O . HIS A 1 249 ? 25.619 -59.814 -12.613 1.00 17.64 229 HIS A O 1
ATOM 1697 N N . GLU A 1 250 ? 23.810 -58.583 -13.259 1.00 13.15 230 GLU A N 1
ATOM 1698 C CA . GLU A 1 250 ? 24.472 -57.869 -14.335 1.00 9.53 230 GLU A CA 1
ATOM 1699 C C . GLU A 1 250 ? 25.583 -56.976 -13.847 1.00 24.12 230 GLU A C 1
ATOM 1700 O O . GLU A 1 250 ? 26.581 -56.798 -14.525 1.00 27.95 230 GLU A O 1
ATOM 1706 N N . THR A 1 251 ? 25.371 -56.417 -12.662 1.00 15.65 231 THR A N 1
ATOM 1707 C CA . THR A 1 251 ? 26.308 -55.519 -12.051 1.00 10.22 231 THR A CA 1
ATOM 1708 C C . THR A 1 251 ? 26.284 -55.732 -10.565 1.00 9.56 231 THR A C 1
ATOM 1709 O O . THR A 1 251 ? 25.380 -56.381 -10.052 1.00 17.38 231 THR A O 1
ATOM 1713 N N . LYS A 1 252 ? 27.281 -55.184 -9.900 1.00 4.89 232 LYS A N 1
ATOM 1714 C CA . LYS A 1 252 ? 27.313 -55.306 -8.471 1.00 14.15 232 LYS A CA 1
ATOM 1715 C C . LYS A 1 252 ? 26.198 -54.395 -8.001 1.00 28.09 232 LYS A C 1
ATOM 1716 O O . LYS A 1 252 ? 25.992 -53.330 -8.591 1.00 21.18 232 LYS A O 1
ATOM 1722 N N . GLY A 1 253 ? 25.474 -54.826 -6.969 1.00 20.63 233 GLY A N 1
ATOM 1723 C CA . GLY A 1 253 ? 24.380 -54.045 -6.434 1.00 20.91 233 GLY A CA 1
ATOM 1724 C C . GLY A 1 253 ? 24.223 -54.353 -4.959 1.00 15.61 233 GLY A C 1
ATOM 1725 O O . GLY A 1 253 ? 25.044 -55.047 -4.355 1.00 11.97 233 GLY A O 1
ATOM 1726 N N . THR A 1 254 ? 23.163 -53.813 -4.392 1.00 12.12 234 THR A N 1
ATOM 1727 C CA . THR A 1 254 ? 22.860 -54.007 -2.986 1.00 14.14 234 THR A CA 1
ATOM 1728 C C . THR A 1 254 ? 21.369 -54.263 -2.821 1.00 12.74 234 THR A C 1
ATOM 1729 O O . THR A 1 254 ? 20.661 -54.540 -3.785 1.00 12.92 234 THR A O 1
ATOM 1733 N N . ASN A 1 255 ? 20.920 -54.145 -1.585 1.00 8.42 235 ASN A N 1
ATOM 1734 C CA . ASN A 1 255 ? 19.530 -54.320 -1.219 1.00 9.74 235 ASN A CA 1
ATOM 1735 C C . ASN A 1 255 ? 19.073 -53.017 -0.572 1.00 18.99 235 ASN A C 1
ATOM 1736 O O . ASN A 1 255 ? 19.420 -52.698 0.559 1.00 10.04 235 ASN A O 1
ATOM 1741 N N . SER A 1 256 ? 18.328 -52.222 -1.314 1.00 15.28 236 SER A N 1
ATOM 1742 C CA . SER A 1 256 ? 17.838 -50.976 -0.772 1.00 14.52 236 SER A CA 1
ATOM 1743 C C . SER A 1 256 ? 16.483 -50.716 -1.387 1.00 13.66 236 SER A C 1
ATOM 1744 O O . SER A 1 256 ? 16.371 -49.964 -2.349 1.00 13.03 236 SER A O 1
ATOM 1747 N N . ARG A 1 257 ? 15.463 -51.368 -0.829 1.00 10.32 237 ARG A N 1
ATOM 1748 C CA . ARG A 1 257 ? 14.103 -51.230 -1.354 1.00 14.90 237 ARG A CA 1
ATOM 1749 C C . ARG A 1 257 ? 13.125 -50.652 -0.344 1.00 20.08 237 ARG A C 1
ATOM 1750 O O . ARG A 1 257 ? 13.342 -50.656 0.877 1.00 8.34 237 ARG A O 1
ATOM 1758 N N . LEU A 1 258 ? 12.040 -50.139 -0.897 1.00 14.28 238 LEU A N 1
ATOM 1759 C CA . LEU A 1 258 ? 10.960 -49.531 -0.147 1.00 12.51 238 LEU A CA 1
ATOM 1760 C C . LEU A 1 258 ? 9.814 -50.547 -0.140 1.00 19.99 238 LEU A C 1
ATOM 1761 O O . LEU A 1 258 ? 9.248 -50.899 -1.183 1.00 13.63 238 LEU A O 1
ATOM 1766 N N . ASP A 1 259 ? 9.502 -51.055 1.046 1.00 14.27 239 ASP A N 1
ATOM 1767 C CA . ASP A 1 259 ? 8.472 -52.068 1.220 1.00 11.28 239 ASP A CA 1
ATOM 1768 C C . ASP A 1 259 ? 7.130 -51.660 0.642 1.00 10.58 239 ASP A C 1
ATOM 1769 O O . ASP A 1 259 ? 6.787 -50.475 0.637 1.00 11.60 239 ASP A O 1
ATOM 1774 N N . GLU A 1 260 ? 6.396 -52.676 0.176 1.00 7.45 240 GLU A N 1
ATOM 1775 C CA . GLU A 1 260 ? 5.060 -52.525 -0.391 1.00 6.80 240 GLU A CA 1
ATOM 1776 C C . GLU A 1 260 ? 4.161 -51.880 0.647 1.00 7.30 240 GLU A C 1
ATOM 1777 O O . GLU A 1 260 ? 3.360 -50.991 0.376 1.00 22.46 240 GLU A O 1
ATOM 1783 N N . MET A 1 261 ? 4.327 -52.360 1.855 1.00 5.13 241 MET A N 1
ATOM 1784 C CA . MET A 1 261 ? 3.572 -51.891 2.974 1.00 12.61 241 MET A CA 1
ATOM 1785 C C . MET A 1 261 ? 3.755 -50.394 3.203 1.00 24.70 241 MET A C 1
ATOM 1786 O O . MET A 1 261 ? 2.779 -49.669 3.384 1.00 22.23 241 MET A O 1
ATOM 1791 N N . GLN A 1 262 ? 5.009 -49.935 3.182 1.00 15.62 242 GLN A N 1
ATOM 1792 C CA . GLN A 1 262 ? 5.325 -48.537 3.388 1.00 14.15 242 GLN A CA 1
ATOM 1793 C C . GLN A 1 262 ? 4.874 -47.724 2.197 1.00 8.35 242 GLN A C 1
ATOM 1794 O O . GLN A 1 262 ? 4.330 -46.635 2.326 1.00 14.29 242 GLN A O 1
ATOM 1800 N N . ALA A 1 263 ? 5.120 -48.266 1.019 1.00 10.65 243 ALA A N 1
ATOM 1801 C CA . ALA A 1 263 ? 4.697 -47.577 -0.192 1.00 16.77 243 ALA A CA 1
ATOM 1802 C C . ALA A 1 263 ? 3.162 -47.356 -0.215 1.00 20.64 243 ALA A C 1
ATOM 1803 O O . ALA A 1 263 ? 2.700 -46.297 -0.639 1.00 11.14 243 ALA A O 1
ATOM 1805 N N . ALA A 1 264 ? 2.353 -48.334 0.244 1.00 14.73 244 ALA A N 1
ATOM 1806 C CA . ALA A 1 264 ? 0.890 -48.177 0.264 1.00 18.16 244 ALA A CA 1
ATOM 1807 C C . ALA A 1 264 ? 0.490 -46.934 1.082 1.00 23.30 244 ALA A C 1
ATOM 1808 O O . ALA A 1 264 ? -0.342 -46.120 0.680 1.00 23.06 244 ALA A O 1
ATOM 1810 N N . VAL A 1 265 ? 1.108 -46.806 2.248 1.00 13.77 245 VAL A N 1
ATOM 1811 C CA . VAL A 1 265 ? 0.897 -45.704 3.168 1.00 4.79 245 VAL A CA 1
ATOM 1812 C C . VAL A 1 265 ? 1.270 -44.364 2.519 1.00 12.62 245 VAL A C 1
ATOM 1813 O O . VAL A 1 265 ? 0.510 -43.383 2.551 1.00 19.50 245 VAL A O 1
ATOM 1817 N N . LEU A 1 266 ? 2.456 -44.347 1.898 1.00 15.26 246 LEU A N 1
ATOM 1818 C CA . LEU A 1 266 ? 2.990 -43.163 1.224 1.00 18.18 246 LEU A CA 1
ATOM 1819 C C . LEU A 1 266 ? 2.067 -42.616 0.139 1.00 16.59 246 LEU A C 1
ATOM 1820 O O . LEU A 1 266 ? 1.954 -41.422 -0.124 1.00 21.11 246 LEU A O 1
ATOM 1825 N N . ARG A 1 267 ? 1.377 -43.519 -0.506 1.00 14.16 247 ARG A N 1
ATOM 1826 C CA . ARG A 1 267 ? 0.470 -43.098 -1.530 1.00 14.73 247 ARG A CA 1
ATOM 1827 C C . ARG A 1 267 ? -0.561 -42.200 -0.887 1.00 4.92 247 ARG A C 1
ATOM 1828 O O . ARG A 1 267 ? -0.929 -41.161 -1.417 1.00 15.71 247 ARG A O 1
ATOM 1836 N N . ILE A 1 268 ? -1.023 -42.594 0.285 1.00 12.62 248 ILE A N 1
ATOM 1837 C CA . ILE A 1 268 ? -2.026 -41.789 0.969 1.00 17.06 248 ILE A CA 1
ATOM 1838 C C . ILE A 1 268 ? -1.436 -40.479 1.433 1.00 21.47 248 ILE A C 1
ATOM 1839 O O . ILE A 1 268 ? -1.947 -39.400 1.172 1.00 19.87 248 ILE A O 1
ATOM 1844 N N . ARG A 1 269 ? -0.328 -40.604 2.133 1.00 20.18 249 ARG A N 1
ATOM 1845 C CA . ARG A 1 269 ? 0.342 -39.442 2.639 1.00 13.15 249 ARG A CA 1
ATOM 1846 C C . ARG A 1 269 ? 0.619 -38.482 1.521 1.00 13.26 249 ARG A C 1
ATOM 1847 O O . ARG A 1 269 ? 0.487 -37.276 1.660 1.00 15.52 249 ARG A O 1
ATOM 1855 N N . LEU A 1 270 ? 1.018 -39.029 0.390 1.00 15.11 250 LEU A N 1
ATOM 1856 C CA . LEU A 1 270 ? 1.317 -38.180 -0.749 1.00 13.43 250 LEU A CA 1
ATOM 1857 C C . LEU A 1 270 ? 0.131 -37.326 -1.170 1.00 21.23 250 LEU A C 1
ATOM 1858 O O . LEU A 1 270 ? 0.285 -36.134 -1.498 1.00 17.41 250 LEU A O 1
ATOM 1863 N N . ALA A 1 271 ? -1.062 -37.926 -1.182 1.00 18.76 251 ALA A N 1
ATOM 1864 C CA . ALA A 1 271 ? -2.242 -37.183 -1.595 1.00 16.96 251 ALA A CA 1
ATOM 1865 C C . ALA A 1 271 ? -2.569 -36.022 -0.674 1.00 25.28 251 ALA A C 1
ATOM 1866 O O . ALA A 1 271 ? -3.318 -35.138 -1.061 1.00 28.39 251 ALA A O 1
ATOM 1868 N N . HIS A 1 272 ? -1.992 -36.011 0.533 1.00 15.76 252 HIS A N 1
ATOM 1869 C CA . HIS A 1 272 ? -2.218 -34.933 1.504 1.00 19.29 252 HIS A CA 1
ATOM 1870 C C . HIS A 1 272 ? -0.999 -34.061 1.762 1.00 17.76 252 HIS A C 1
ATOM 1871 O O . HIS A 1 272 ? -1.050 -33.184 2.626 1.00 28.80 252 HIS A O 1
ATOM 1878 N N . LEU A 1 273 ? 0.096 -34.287 1.041 1.00 15.84 253 LEU A N 1
ATOM 1879 C CA . LEU A 1 273 ? 1.328 -33.512 1.256 1.00 16.82 253 LEU A CA 1
ATOM 1880 C C . LEU A 1 273 ? 1.203 -32.016 1.070 1.00 9.17 253 LEU A C 1
ATOM 1881 O O . LEU A 1 273 ? 1.623 -31.213 1.904 1.00 15.22 253 LEU A O 1
ATOM 1886 N N . ASP A 1 274 ? 0.639 -31.642 -0.058 1.00 20.19 254 ASP A N 1
ATOM 1887 C CA . ASP A 1 274 ? 0.465 -30.250 -0.351 1.00 12.44 254 ASP A CA 1
ATOM 1888 C C . ASP A 1 274 ? -0.316 -29.595 0.769 1.00 15.93 254 ASP A C 1
ATOM 1889 O O . ASP A 1 274 ? 0.046 -28.566 1.320 1.00 30.67 254 ASP A O 1
ATOM 1894 N N . SER A 1 275 ? -1.389 -30.241 1.133 1.00 15.87 255 SER A N 1
ATOM 1895 C CA . SER A 1 275 ? -2.212 -29.736 2.190 1.00 17.66 255 SER A CA 1
ATOM 1896 C C . SER A 1 275 ? -1.444 -29.652 3.490 1.00 16.23 255 SER A C 1
ATOM 1897 O O . SER A 1 275 ? -1.469 -28.634 4.170 1.00 15.34 255 SER A O 1
ATOM 1900 N N . TRP A 1 276 ? -0.738 -30.725 3.840 1.00 16.05 256 TRP A N 1
ATOM 1901 C CA . TRP A 1 276 ? 0.042 -30.733 5.081 1.00 19.49 256 TRP A CA 1
ATOM 1902 C C . TRP A 1 276 ? 1.162 -29.692 5.096 1.00 13.36 256 TRP A C 1
ATOM 1903 O O . TRP A 1 276 ? 1.407 -29.011 6.099 1.00 14.23 256 TRP A O 1
ATOM 1914 N N . ASN A 1 277 ? 1.846 -29.560 3.957 1.00 12.75 257 ASN A N 1
ATOM 1915 C CA . ASN A 1 277 ? 2.916 -28.579 3.833 1.00 12.64 257 ASN A CA 1
ATOM 1916 C C . ASN A 1 277 ? 2.337 -27.191 4.005 1.00 20.42 257 ASN A C 1
ATOM 1917 O O . ASN A 1 277 ? 2.959 -26.276 4.575 1.00 22.34 257 ASN A O 1
ATOM 1922 N N . GLY A 1 278 ? 1.118 -27.067 3.470 1.00 13.59 258 GLY A N 1
ATOM 1923 C CA . GLY A 1 278 ? 0.401 -25.816 3.533 1.00 8.66 258 GLY A CA 1
ATOM 1924 C C . GLY A 1 278 ? 0.209 -25.411 4.980 1.00 14.88 258 GLY A C 1
ATOM 1925 O O . GLY A 1 278 ? 0.355 -24.228 5.368 1.00 12.61 258 GLY A O 1
ATOM 1926 N N . ARG A 1 279 ? -0.107 -26.416 5.792 1.00 10.48 259 ARG A N 1
ATOM 1927 C CA . ARG A 1 279 ? -0.309 -26.117 7.200 1.00 17.82 259 ARG A CA 1
ATOM 1928 C C . ARG A 1 279 ? 0.974 -25.597 7.818 1.00 23.82 259 ARG A C 1
ATOM 1929 O O . ARG A 1 279 ? 0.975 -24.645 8.599 1.00 17.19 259 ARG A O 1
ATOM 1937 N N . ARG A 1 280 ? 2.077 -26.249 7.462 1.00 18.64 260 ARG A N 1
ATOM 1938 C CA . ARG A 1 280 ? 3.364 -25.834 7.987 1.00 12.39 260 ARG A CA 1
ATOM 1939 C C . ARG A 1 280 ? 3.611 -24.371 7.627 1.00 8.02 260 ARG A C 1
ATOM 1940 O O . ARG A 1 280 ? 4.068 -23.597 8.441 1.00 14.64 260 ARG A O 1
ATOM 1948 N N . SER A 1 281 ? 3.291 -24.005 6.390 1.00 11.03 261 SER A N 1
ATOM 1949 C CA . SER A 1 281 ? 3.477 -22.652 5.883 1.00 10.17 261 SER A CA 1
ATOM 1950 C C . SER A 1 281 ? 2.680 -21.633 6.656 1.00 22.44 261 SER A C 1
ATOM 1951 O O . SER A 1 281 ? 3.151 -20.520 6.819 1.00 18.26 261 SER A O 1
ATOM 1954 N N . ALA A 1 282 ? 1.490 -22.013 7.146 1.00 28.45 262 ALA A N 1
ATOM 1955 C CA . ALA A 1 282 ? 0.673 -21.089 7.939 1.00 24.19 262 ALA A CA 1
ATOM 1956 C C . ALA A 1 282 ? 1.342 -20.880 9.276 1.00 13.02 262 ALA A C 1
ATOM 1957 O O . ALA A 1 282 ? 1.476 -19.764 9.759 1.00 13.44 262 ALA A O 1
ATOM 1959 N N . LEU A 1 283 ? 1.784 -21.977 9.870 1.00 14.04 263 LEU A N 1
ATOM 1960 C CA . LEU A 1 283 ? 2.474 -21.880 11.148 1.00 14.56 263 LEU A CA 1
ATOM 1961 C C . LEU A 1 283 ? 3.760 -21.056 11.014 1.00 27.11 263 LEU A C 1
ATOM 1962 O O . LEU A 1 283 ? 4.129 -20.297 11.911 1.00 19.82 263 LEU A O 1
ATOM 1967 N N . ALA A 1 284 ? 4.458 -21.202 9.876 1.00 22.62 264 ALA A N 1
ATOM 1968 C CA . ALA A 1 284 ? 5.689 -20.450 9.665 1.00 11.60 264 ALA A CA 1
ATOM 1969 C C . ALA A 1 284 ? 5.396 -18.956 9.631 1.00 21.36 264 ALA A C 1
ATOM 1970 O O . ALA A 1 284 ? 6.085 -18.160 10.278 1.00 17.41 264 ALA A O 1
ATOM 1972 N N . ALA A 1 285 ? 4.345 -18.572 8.881 1.00 25.50 265 ALA A N 1
ATOM 1973 C CA . ALA A 1 285 ? 3.958 -17.157 8.756 1.00 21.85 265 ALA A CA 1
ATOM 1974 C C . ALA A 1 285 ? 3.655 -16.569 10.120 1.00 29.35 265 ALA A C 1
ATOM 1975 O O . ALA A 1 285 ? 4.088 -15.466 10.452 1.00 28.56 265 ALA A O 1
ATOM 1977 N N . GLU A 1 286 ? 2.919 -17.357 10.906 1.00 18.90 266 GLU A N 1
ATOM 1978 C CA . GLU A 1 286 ? 2.572 -16.966 12.246 1.00 24.48 266 GLU A CA 1
ATOM 1979 C C . GLU A 1 286 ? 3.820 -16.656 13.067 1.00 26.14 266 GLU A C 1
ATOM 1980 O O . GLU A 1 286 ? 3.932 -15.585 13.661 1.00 25.81 266 GLU A O 1
ATOM 1986 N N . TYR A 1 287 ? 4.776 -17.589 13.089 1.00 19.02 267 TYR A N 1
ATOM 1987 C CA . TYR A 1 287 ? 6.003 -17.399 13.847 1.00 12.96 267 TYR A CA 1
ATOM 1988 C C . TYR A 1 287 ? 6.745 -16.162 13.423 1.00 21.87 267 TYR A C 1
ATOM 1989 O O . TYR A 1 287 ? 7.173 -15.328 14.225 1.00 25.07 267 TYR A O 1
ATOM 1998 N N . LEU A 1 288 ? 6.895 -16.073 12.115 1.00 15.18 268 LEU A N 1
ATOM 1999 C CA . LEU A 1 288 ? 7.611 -14.977 11.507 1.00 20.17 268 LEU A CA 1
ATOM 2000 C C . LEU A 1 288 ? 7.020 -13.630 11.878 1.00 31.85 268 LEU A C 1
ATOM 2001 O O . LEU A 1 288 ? 7.746 -12.677 12.145 1.00 25.20 268 LEU A O 1
ATOM 2006 N N . SER A 1 289 ? 5.692 -13.566 11.864 1.00 25.91 269 SER A N 1
ATOM 2007 C CA . SER A 1 289 ? 5.006 -12.347 12.199 1.00 28.93 269 SER A CA 1
ATOM 2008 C C . SER A 1 289 ? 5.040 -12.164 13.710 1.00 28.07 269 SER A C 1
ATOM 2009 O O . SER A 1 289 ? 5.343 -11.088 14.255 1.00 32.08 269 SER A O 1
ATOM 2012 N N . GLY A 1 290 ? 4.747 -13.258 14.390 1.00 16.89 270 GLY A N 1
ATOM 2013 C CA . GLY A 1 290 ? 4.746 -13.246 15.833 1.00 19.22 270 GLY A CA 1
ATOM 2014 C C . GLY A 1 290 ? 6.127 -13.023 16.463 1.00 31.05 270 GLY A C 1
ATOM 2015 O O . GLY A 1 290 ? 6.258 -12.686 17.635 1.00 36.81 270 GLY A O 1
ATOM 2016 N N . LEU A 1 291 ? 7.192 -13.209 15.727 1.00 14.44 271 LEU A N 1
ATOM 2017 C CA . LEU A 1 291 ? 8.458 -13.039 16.394 1.00 15.51 271 LEU A CA 1
ATOM 2018 C C . LEU A 1 291 ? 9.258 -11.957 15.781 1.00 23.00 271 LEU A C 1
ATOM 2019 O O . LEU A 1 291 ? 10.453 -11.815 16.047 1.00 17.56 271 LEU A O 1
ATOM 2024 N N . ALA A 1 292 ? 8.592 -11.204 14.938 1.00 19.94 272 ALA A N 1
ATOM 2025 C CA . ALA A 1 292 ? 9.322 -10.144 14.304 1.00 25.73 272 ALA A CA 1
ATOM 2026 C C . ALA A 1 292 ? 9.842 -9.131 15.316 1.00 33.10 272 ALA A C 1
ATOM 2027 O O . ALA A 1 292 ? 9.292 -8.961 16.405 1.00 37.47 272 ALA A O 1
ATOM 2029 N N . GLY A 1 293 ? 10.921 -8.454 14.939 1.00 45.59 273 GLY A N 1
ATOM 2030 C CA . GLY A 1 293 ? 11.552 -7.419 15.751 1.00 45.56 273 GLY A CA 1
ATOM 2031 C C . GLY A 1 293 ? 11.966 -7.803 17.167 1.00 42.18 273 GLY A C 1
ATOM 2032 O O . GLY A 1 293 ? 11.864 -6.991 18.086 1.00 40.75 273 GLY A O 1
ATOM 2033 N N . LEU A 1 294 ? 12.439 -9.032 17.339 1.00 29.04 274 LEU A N 1
ATOM 2034 C CA . LEU A 1 294 ? 12.882 -9.488 18.629 1.00 23.54 274 LEU A CA 1
ATOM 2035 C C . LEU A 1 294 ? 14.394 -9.413 18.668 1.00 44.18 274 LEU A C 1
ATOM 2036 O O . LEU A 1 294 ? 15.096 -10.036 17.883 1.00 40.74 274 LEU A O 1
ATOM 2041 N N . PRO A 1 295 ? 14.866 -8.614 19.594 1.00 61.74 275 PRO A N 1
ATOM 2042 C CA . PRO A 1 295 ? 16.269 -8.355 19.854 1.00 67.05 275 PRO A CA 1
ATOM 2043 C C . PRO A 1 295 ? 17.269 -9.355 19.274 1.00 54.75 275 PRO A C 1
ATOM 2044 O O . PRO A 1 295 ? 17.802 -9.191 18.178 1.00 49.05 275 PRO A O 1
ATOM 2048 N N . GLY A 1 296 ? 17.549 -10.394 20.045 1.00 42.73 276 GLY A N 1
ATOM 2049 C CA . GLY A 1 296 ? 18.506 -11.388 19.601 1.00 42.91 276 GLY A CA 1
ATOM 2050 C C . GLY A 1 296 ? 17.899 -12.647 19.000 1.00 36.85 276 GLY A C 1
ATOM 2051 O O . GLY A 1 296 ? 18.400 -13.758 19.180 1.00 46.94 276 GLY A O 1
ATOM 2052 N N . ILE A 1 297 ? 16.823 -12.482 18.266 1.00 27.39 277 ILE A N 1
ATOM 2053 C CA . ILE A 1 297 ? 16.210 -13.633 17.643 1.00 30.45 277 ILE A CA 1
ATOM 2054 C C . ILE A 1 297 ? 16.299 -13.522 16.137 1.00 38.05 277 ILE A C 1
ATOM 2055 O O . ILE A 1 297 ? 15.681 -12.632 15.546 1.00 41.29 277 ILE A O 1
ATOM 2060 N N . GLY A 1 298 ? 17.094 -14.425 15.539 1.00 27.22 278 GLY A N 1
ATOM 2061 C CA . GLY A 1 298 ? 17.296 -14.480 14.095 1.00 25.36 278 GLY A CA 1
ATOM 2062 C C . GLY A 1 298 ? 16.276 -15.417 13.458 1.00 26.28 278 GLY A C 1
ATOM 2063 O O . GLY A 1 298 ? 16.282 -16.617 13.737 1.00 31.78 278 GLY A O 1
ATOM 2064 N N . LEU A 1 299 ? 15.400 -14.853 12.610 1.00 18.33 279 LEU A N 1
ATOM 2065 C CA . LEU A 1 299 ? 14.345 -15.601 11.950 1.00 17.89 279 LEU A CA 1
ATOM 2066 C C . LEU A 1 299 ? 14.796 -16.171 10.633 1.00 13.03 279 LEU A C 1
ATOM 2067 O O . LEU A 1 299 ? 15.600 -15.582 9.930 1.00 14.68 279 LEU A O 1
ATOM 2072 N N . PRO A 1 300 ? 14.263 -17.333 10.308 1.00 20.11 280 PRO A N 1
ATOM 2073 C CA . PRO A 1 300 ? 14.624 -17.993 9.067 1.00 15.04 280 PRO A CA 1
ATOM 2074 C C . PRO A 1 300 ? 14.240 -17.140 7.870 1.00 21.80 280 PRO A C 1
ATOM 2075 O O . PRO A 1 300 ? 13.157 -16.552 7.807 1.00 16.72 280 PRO A O 1
ATOM 2079 N N . VAL A 1 301 ? 15.136 -17.061 6.908 1.00 13.19 281 VAL A N 1
ATOM 2080 C CA . VAL A 1 301 ? 14.855 -16.275 5.731 1.00 12.35 281 VAL A CA 1
ATOM 2081 C C . VAL A 1 301 ? 14.376 -17.148 4.592 1.00 15.41 281 VAL A C 1
ATOM 2082 O O . VAL A 1 301 ? 14.807 -18.280 4.397 1.00 19.07 281 VAL A O 1
ATOM 2086 N N . THR A 1 302 ? 13.474 -16.599 3.825 1.00 18.65 282 THR A N 1
ATOM 2087 C CA . THR A 1 302 ? 12.916 -17.289 2.688 1.00 17.48 282 THR A CA 1
ATOM 2088 C C . THR A 1 302 ? 13.440 -16.688 1.416 1.00 16.94 282 THR A C 1
ATOM 2089 O O . THR A 1 302 ? 12.966 -15.640 0.997 1.00 27.47 282 THR A O 1
ATOM 2093 N N . ALA A 1 303 ? 14.415 -17.342 0.805 1.00 17.31 283 ALA A N 1
ATOM 2094 C CA . ALA A 1 303 ? 14.990 -16.823 -0.422 1.00 12.01 283 ALA A CA 1
ATOM 2095 C C . ALA A 1 303 ? 13.925 -16.566 -1.456 1.00 16.58 283 ALA A C 1
ATOM 2096 O O . ALA A 1 303 ? 12.933 -17.277 -1.527 1.00 25.46 283 ALA A O 1
ATOM 2098 N N . PRO A 1 304 ? 14.127 -15.517 -2.248 1.00 22.29 284 PRO A N 1
ATOM 2099 C CA . PRO A 1 304 ? 13.186 -15.164 -3.298 1.00 25.53 284 PRO A CA 1
ATOM 2100 C C . PRO A 1 304 ? 13.180 -16.249 -4.374 1.00 23.69 284 PRO A C 1
ATOM 2101 O O . PRO A 1 304 ? 14.216 -16.871 -4.649 1.00 25.95 284 PRO A O 1
ATOM 2105 N N . ASP A 1 305 ? 12.008 -16.474 -4.973 1.00 23.72 285 ASP A N 1
ATOM 2106 C CA . ASP A 1 305 ? 11.853 -17.477 -6.021 1.00 20.73 285 ASP A CA 1
ATOM 2107 C C . ASP A 1 305 ? 11.750 -18.870 -5.489 1.00 13.98 285 ASP A C 1
ATOM 2108 O O . ASP A 1 305 ? 11.882 -19.819 -6.259 1.00 13.69 285 ASP A O 1
ATOM 2113 N N . THR A 1 306 ? 11.516 -18.956 -4.173 1.00 15.27 286 THR A N 1
ATOM 2114 C CA . THR A 1 306 ? 11.369 -20.228 -3.491 1.00 20.96 286 THR A CA 1
ATOM 2115 C C . THR A 1 306 ? 10.016 -20.337 -2.790 1.00 19.39 286 THR A C 1
ATOM 2116 O O . THR A 1 306 ? 9.459 -19.339 -2.347 1.00 17.42 286 THR A O 1
ATOM 2120 N N . ASP A 1 307 ? 9.528 -21.580 -2.694 1.00 14.51 287 ASP A N 1
ATOM 2121 C CA . ASP A 1 307 ? 8.301 -21.976 -2.003 1.00 14.93 287 ASP A CA 1
ATOM 2122 C C . ASP A 1 307 ? 8.748 -23.061 -1.025 1.00 8.07 287 ASP A C 1
ATOM 2123 O O . ASP A 1 307 ? 8.776 -24.240 -1.382 1.00 14.06 287 ASP A O 1
ATOM 2128 N N . PRO A 1 308 ? 9.151 -22.644 0.170 1.00 13.24 288 PRO A N 1
ATOM 2129 C CA . PRO A 1 308 ? 9.662 -23.554 1.185 1.00 12.25 288 PRO A CA 1
ATOM 2130 C C . PRO A 1 308 ? 8.605 -24.450 1.785 1.00 18.57 288 PRO A C 1
ATOM 2131 O O . PRO A 1 308 ? 7.421 -24.122 1.799 1.00 12.27 288 PRO A O 1
ATOM 2135 N N . VAL A 1 309 ? 9.039 -25.593 2.284 1.00 17.48 289 VAL A N 1
ATOM 2136 C CA . VAL A 1 309 ? 8.109 -26.515 2.895 1.00 14.08 289 VAL A CA 1
ATOM 2137 C C . VAL A 1 309 ? 8.278 -26.638 4.402 1.00 19.06 289 VAL A C 1
ATOM 2138 O O . VAL A 1 309 ? 7.647 -27.477 5.036 1.00 11.76 289 VAL A O 1
ATOM 2142 N N . TRP A 1 310 ? 9.137 -25.791 4.965 1.00 8.71 290 TRP A N 1
ATOM 2143 C CA . TRP A 1 310 ? 9.342 -25.749 6.390 1.00 14.56 290 TRP A CA 1
ATOM 2144 C C . TRP A 1 310 ? 9.369 -27.071 7.103 1.00 20.52 290 TRP A C 1
ATOM 2145 O O . TRP A 1 310 ? 8.558 -27.322 7.998 1.00 13.82 290 TRP A O 1
ATOM 2156 N N . HIS A 1 311 ? 10.339 -27.889 6.729 1.00 19.71 291 HIS A N 1
ATOM 2157 C CA . HIS A 1 311 ? 10.490 -29.168 7.369 1.00 17.14 291 HIS A CA 1
ATOM 2158 C C . HIS A 1 311 ? 10.727 -28.905 8.843 1.00 16.82 291 HIS A C 1
ATOM 2159 O O . HIS A 1 311 ? 10.259 -29.612 9.770 1.00 14.03 291 HIS A O 1
ATOM 2166 N N . LEU A 1 312 ? 11.504 -27.831 9.017 1.00 15.09 292 LEU A N 1
ATOM 2167 C CA . LEU A 1 312 ? 11.904 -27.346 10.330 1.00 11.48 292 LEU A CA 1
ATOM 2168 C C . LEU A 1 312 ? 11.843 -25.825 10.393 1.00 15.64 292 LEU A C 1
ATOM 2169 O O . LEU A 1 312 ? 12.218 -25.157 9.423 1.00 17.42 292 LEU A O 1
ATOM 2174 N N . PHE A 1 313 ? 11.408 -25.306 11.552 1.00 13.94 293 PHE A N 1
ATOM 2175 C CA . PHE A 1 313 ? 11.337 -23.864 11.805 1.00 18.66 293 PHE A CA 1
ATOM 2176 C C . PHE A 1 313 ? 12.503 -23.477 12.718 1.00 20.74 293 PHE A C 1
ATOM 2177 O O . PHE A 1 313 ? 12.524 -23.785 13.919 1.00 12.79 293 PHE A O 1
ATOM 2185 N N . THR A 1 314 ? 13.511 -22.820 12.138 1.00 21.75 294 THR A N 1
ATOM 2186 C CA . THR A 1 314 ? 14.660 -22.497 12.947 1.00 18.43 294 THR A CA 1
ATOM 2187 C C . THR A 1 314 ? 14.963 -21.034 13.201 1.00 19.46 294 THR A C 1
ATOM 2188 O O . THR A 1 314 ? 15.036 -20.214 12.289 1.00 22.93 294 THR A O 1
ATOM 2192 N N . VAL A 1 315 ? 15.201 -20.743 14.472 1.00 21.54 295 VAL A N 1
ATOM 2193 C CA . VAL A 1 315 ? 15.581 -19.428 14.950 1.00 21.61 295 VAL A CA 1
ATOM 2194 C C . VAL A 1 315 ? 17.044 -19.537 15.392 1.00 25.50 295 VAL A C 1
ATOM 2195 O O . VAL A 1 315 ? 17.512 -20.623 15.747 1.00 20.52 295 VAL A O 1
ATOM 2199 N N . ARG A 1 316 ? 17.786 -18.433 15.374 1.00 14.29 296 ARG A N 1
ATOM 2200 C CA . ARG A 1 316 ? 19.185 -18.484 15.800 1.00 8.39 296 ARG A CA 1
ATOM 2201 C C . ARG A 1 316 ? 19.433 -17.404 16.835 1.00 12.93 296 ARG A C 1
ATOM 2202 O O . ARG A 1 316 ? 18.938 -16.291 16.715 1.00 20.32 296 ARG A O 1
ATOM 2210 N N . THR A 1 317 ? 20.212 -17.730 17.843 1.00 20.18 297 THR A N 1
ATOM 2211 C CA . THR A 1 317 ? 20.509 -16.761 18.860 1.00 19.75 297 THR A CA 1
ATOM 2212 C C . THR A 1 317 ? 21.773 -17.182 19.556 1.00 27.86 297 THR A C 1
ATOM 2213 O O . THR A 1 317 ? 22.160 -18.355 19.491 1.00 19.37 297 THR A O 1
ATOM 2217 N N . GLU A 1 318 ? 22.388 -16.200 20.216 1.00 25.74 298 GLU A N 1
ATOM 2218 C CA . GLU A 1 318 ? 23.570 -16.413 21.030 1.00 27.59 298 GLU A CA 1
ATOM 2219 C C . GLU A 1 318 ? 22.864 -16.678 22.348 1.00 42.38 298 GLU A C 1
ATOM 2220 O O . GLU A 1 318 ? 21.912 -15.953 22.670 1.00 54.33 298 GLU A O 1
ATOM 2226 N N . ARG A 1 319 ? 23.251 -17.729 23.051 1.00 35.40 299 ARG A N 1
ATOM 2227 C CA . ARG A 1 319 ? 22.586 -18.125 24.288 1.00 36.62 299 ARG A CA 1
ATOM 2228 C C . ARG A 1 319 ? 21.429 -19.024 23.906 1.00 31.41 299 ARG A C 1
ATOM 2229 O O . ARG A 1 319 ? 20.328 -18.904 24.436 1.00 25.71 299 ARG A O 1
ATOM 2237 N N . ARG A 1 320 ? 21.693 -19.919 22.958 1.00 29.74 300 ARG A N 1
ATOM 2238 C CA . ARG A 1 320 ? 20.666 -20.834 22.526 1.00 26.33 300 ARG A CA 1
ATOM 2239 C C . ARG A 1 320 ? 20.328 -21.856 23.603 1.00 28.73 300 ARG A C 1
ATOM 2240 O O . ARG A 1 320 ? 19.198 -22.327 23.757 1.00 25.37 300 ARG A O 1
ATOM 2248 N N . ASP A 1 321 ? 21.324 -22.240 24.368 1.00 20.60 301 ASP A N 1
ATOM 2249 C CA . ASP A 1 321 ? 21.011 -23.212 25.380 1.00 18.63 301 ASP A CA 1
ATOM 2250 C C . ASP A 1 321 ? 20.056 -22.629 26.406 1.00 24.10 301 ASP A C 1
ATOM 2251 O O . ASP A 1 321 ? 19.203 -23.313 26.968 1.00 26.12 301 ASP A O 1
ATOM 2256 N N . GLU A 1 322 ? 20.211 -21.331 26.635 1.00 25.20 302 GLU A N 1
ATOM 2257 C CA . GLU A 1 322 ? 19.376 -20.617 27.577 1.00 29.53 302 GLU A CA 1
ATOM 2258 C C . GLU A 1 322 ? 17.944 -20.611 27.070 1.00 26.37 302 GLU A C 1
ATOM 2259 O O . GLU A 1 322 ? 16.998 -21.018 27.737 1.00 23.05 302 GLU A O 1
ATOM 2265 N N . LEU A 1 323 ? 17.802 -20.108 25.857 1.00 22.06 303 LEU A N 1
ATOM 2266 C CA . LEU A 1 323 ? 16.501 -20.050 25.251 1.00 19.03 303 LEU A CA 1
ATOM 2267 C C . LEU A 1 323 ? 15.861 -21.430 25.292 1.00 24.34 303 LEU A C 1
ATOM 2268 O O . LEU A 1 323 ? 14.659 -21.588 25.548 1.00 21.22 303 LEU A O 1
ATOM 2273 N N . ARG A 1 324 ? 16.691 -22.451 25.067 1.00 25.26 304 ARG A N 1
ATOM 2274 C CA . ARG A 1 324 ? 16.201 -23.819 25.075 1.00 20.46 304 ARG A CA 1
ATOM 2275 C C . ARG A 1 324 ? 15.640 -24.224 26.417 1.00 18.08 304 ARG A C 1
ATOM 2276 O O . ARG A 1 324 ? 14.527 -24.742 26.516 1.00 27.80 304 ARG A O 1
ATOM 2284 N N . SER A 1 325 ? 16.431 -23.992 27.440 1.00 16.31 305 SER A N 1
ATOM 2285 C CA . SER A 1 325 ? 16.048 -24.318 28.815 1.00 20.98 305 SER A CA 1
ATOM 2286 C C . SER A 1 325 ? 14.760 -23.609 29.146 1.00 27.04 305 SER A C 1
ATOM 2287 O O . SER A 1 325 ? 13.880 -24.160 29.792 1.00 32.01 305 SER A O 1
ATOM 2290 N N . HIS A 1 326 ? 14.680 -22.370 28.669 1.00 21.97 306 HIS A N 1
ATOM 2291 C CA . HIS A 1 326 ? 13.519 -21.533 28.884 1.00 26.39 306 HIS A CA 1
ATOM 2292 C C . HIS A 1 326 ? 12.231 -22.127 28.301 1.00 29.19 306 HIS A C 1
ATOM 2293 O O . HIS A 1 326 ? 11.166 -22.169 28.919 1.00 21.27 306 HIS A O 1
ATOM 2300 N N . LEU A 1 327 ? 12.312 -22.597 27.075 1.00 35.91 307 LEU A N 1
ATOM 2301 C CA . LEU A 1 327 ? 11.134 -23.171 26.451 1.00 31.17 307 LEU A CA 1
ATOM 2302 C C . LEU A 1 327 ? 10.798 -24.481 27.108 1.00 28.57 307 LEU A C 1
ATOM 2303 O O . LEU A 1 327 ? 9.644 -24.861 27.272 1.00 27.82 307 LEU A O 1
ATOM 2308 N N . ASP A 1 328 ? 11.845 -25.187 27.478 1.00 24.56 308 ASP A N 1
ATOM 2309 C CA . ASP A 1 328 ? 11.632 -26.447 28.132 1.00 24.10 308 ASP A CA 1
ATOM 2310 C C . ASP A 1 328 ? 10.773 -26.178 29.354 1.00 34.86 308 ASP A C 1
ATOM 2311 O O . ASP A 1 328 ? 9.803 -26.873 29.644 1.00 31.92 308 ASP A O 1
ATOM 2316 N N . ALA A 1 329 ? 11.149 -25.123 30.062 1.00 32.69 309 ALA A N 1
ATOM 2317 C CA . ALA A 1 329 ? 10.444 -24.725 31.260 1.00 33.76 309 ALA A CA 1
ATOM 2318 C C . ALA A 1 329 ? 9.008 -24.345 30.965 1.00 29.45 309 ALA A C 1
ATOM 2319 O O . ALA A 1 329 ? 8.116 -24.569 31.773 1.00 33.03 309 ALA A O 1
ATOM 2321 N N . ARG A 1 330 ? 8.795 -23.752 29.799 1.00 32.03 310 ARG A N 1
ATOM 2322 C CA . ARG A 1 330 ? 7.458 -23.332 29.412 1.00 24.96 310 ARG A CA 1
ATOM 2323 C C . ARG A 1 330 ? 6.667 -24.501 28.853 1.00 25.56 310 ARG A C 1
ATOM 2324 O O . ARG A 1 330 ? 5.592 -24.328 28.268 1.00 29.39 310 ARG A O 1
ATOM 2332 N N . GLY A 1 331 ? 7.234 -25.704 29.026 1.00 27.53 311 GLY A N 1
ATOM 2333 C CA . GLY A 1 331 ? 6.654 -26.964 28.562 1.00 27.24 311 GLY A CA 1
ATOM 2334 C C . GLY A 1 331 ? 6.647 -27.103 27.042 1.00 30.54 311 GLY A C 1
ATOM 2335 O O . GLY A 1 331 ? 5.698 -27.595 26.421 1.00 35.46 311 GLY A O 1
ATOM 2336 N N . ILE A 1 332 ? 7.727 -26.658 26.432 1.00 21.58 312 ILE A N 1
ATOM 2337 C CA . ILE A 1 332 ? 7.822 -26.722 24.989 1.00 15.41 312 ILE A CA 1
ATOM 2338 C C . ILE A 1 332 ? 9.009 -27.539 24.536 1.00 27.09 312 ILE A C 1
ATOM 2339 O O . ILE A 1 332 ? 10.137 -27.247 24.906 1.00 31.40 312 ILE A O 1
ATOM 2344 N N . ASP A 1 333 ? 8.744 -28.566 23.736 1.00 27.92 313 ASP A N 1
ATOM 2345 C CA . ASP A 1 333 ? 9.790 -29.428 23.213 1.00 19.12 313 ASP A CA 1
ATOM 2346 C C . ASP A 1 333 ? 10.451 -28.799 21.993 1.00 22.08 313 ASP A C 1
ATOM 2347 O O . ASP A 1 333 ? 9.782 -28.434 21.039 1.00 22.93 313 ASP A O 1
ATOM 2352 N N . THR A 1 334 ? 11.772 -28.695 22.020 1.00 15.63 314 THR A N 1
ATOM 2353 C CA . THR A 1 334 ? 12.526 -28.178 20.895 1.00 22.79 314 THR A CA 1
ATOM 2354 C C . THR A 1 334 ? 13.632 -29.174 20.581 1.00 25.22 314 THR A C 1
ATOM 2355 O O . THR A 1 334 ? 13.833 -30.139 21.312 1.00 24.30 314 THR A O 1
ATOM 2359 N N . LEU A 1 335 ? 14.340 -28.955 19.491 1.00 20.26 315 LEU A N 1
ATOM 2360 C CA . LEU A 1 335 ? 15.425 -29.816 19.065 1.00 19.52 315 LEU A CA 1
ATOM 2361 C C . LEU A 1 335 ? 16.419 -28.941 18.330 1.00 24.35 315 LEU A C 1
ATOM 2362 O O . LEU A 1 335 ? 16.047 -27.856 17.874 1.00 19.62 315 LEU A O 1
ATOM 2367 N N . THR A 1 336 ? 17.663 -29.421 18.220 1.00 22.44 316 THR A N 1
ATOM 2368 C CA . THR A 1 336 ? 18.739 -28.699 17.554 1.00 17.94 316 THR A CA 1
ATOM 2369 C C . THR A 1 336 ? 19.267 -29.482 16.367 1.00 21.40 316 THR A C 1
ATOM 2370 O O . THR A 1 336 ? 19.766 -30.615 16.493 1.00 16.27 316 THR A O 1
ATOM 2374 N N . HIS A 1 337 ? 19.153 -28.842 15.209 1.00 14.79 317 HIS A N 1
ATOM 2375 C CA . HIS A 1 337 ? 19.584 -29.424 13.955 1.00 13.14 317 HIS A CA 1
ATOM 2376 C C . HIS A 1 337 ? 20.608 -28.546 13.293 1.00 17.28 317 HIS A C 1
ATOM 2377 O O . HIS A 1 337 ? 20.202 -27.642 12.558 1.00 14.96 317 HIS A O 1
ATOM 2384 N N . TYR A 1 338 ? 21.909 -28.788 13.533 1.00 17.44 318 TYR A N 1
ATOM 2385 C CA . TYR A 1 338 ? 22.455 -29.835 14.405 1.00 13.43 318 TYR A CA 1
ATOM 2386 C C . TYR A 1 338 ? 23.469 -29.225 15.373 1.00 17.26 318 TYR A C 1
ATOM 2387 O O . TYR A 1 338 ? 24.154 -28.242 15.098 1.00 18.47 318 TYR A O 1
ATOM 2396 N N . PRO A 1 339 ? 23.537 -29.807 16.541 1.00 18.85 319 PRO A N 1
ATOM 2397 C CA . PRO A 1 339 ? 24.404 -29.336 17.599 1.00 16.85 319 PRO A CA 1
ATOM 2398 C C . PRO A 1 339 ? 25.908 -29.360 17.326 1.00 25.35 319 PRO A C 1
ATOM 2399 O O . PRO A 1 339 ? 26.678 -28.643 17.958 1.00 25.77 319 PRO A O 1
ATOM 2403 N N . VAL A 1 340 ? 26.341 -30.190 16.402 1.00 13.26 320 VAL A N 1
ATOM 2404 C CA . VAL A 1 340 ? 27.754 -30.271 16.091 1.00 11.03 320 VAL A CA 1
ATOM 2405 C C . VAL A 1 340 ? 27.894 -30.318 14.589 1.00 13.02 320 VAL A C 1
ATOM 2406 O O . VAL A 1 340 ? 27.266 -31.125 13.896 1.00 15.48 320 VAL A O 1
ATOM 2410 N N . PRO A 1 341 ? 28.678 -29.422 14.060 1.00 13.55 321 PRO A N 1
ATOM 2411 C CA . PRO A 1 341 ? 28.855 -29.392 12.616 1.00 12.86 321 PRO A CA 1
ATOM 2412 C C . PRO A 1 341 ? 29.564 -30.660 12.184 1.00 15.85 321 PRO A C 1
ATOM 2413 O O . PRO A 1 341 ? 30.433 -31.162 12.912 1.00 20.71 321 PRO A O 1
ATOM 2417 N N . VAL A 1 342 ? 29.170 -31.162 11.019 1.00 17.85 322 VAL A N 1
ATOM 2418 C CA . VAL A 1 342 ? 29.728 -32.393 10.460 1.00 11.23 322 VAL A CA 1
ATOM 2419 C C . VAL A 1 342 ? 31.254 -32.474 10.578 1.00 19.00 322 VAL A C 1
ATOM 2420 O O . VAL A 1 342 ? 31.827 -33.449 11.070 1.00 17.63 322 VAL A O 1
ATOM 2424 N N . HIS A 1 343 ? 31.933 -31.437 10.111 1.00 14.99 323 HIS A N 1
ATOM 2425 C CA . HIS A 1 343 ? 33.381 -31.449 10.147 1.00 19.43 323 HIS A CA 1
ATOM 2426 C C . HIS A 1 343 ? 33.957 -31.716 11.523 1.00 26.99 323 HIS A C 1
ATOM 2427 O O . HIS A 1 343 ? 35.058 -32.252 11.605 1.00 12.75 323 HIS A O 1
ATOM 2434 N N . LEU A 1 344 ? 33.209 -31.321 12.578 1.00 25.25 324 LEU A N 1
ATOM 2435 C CA . LEU A 1 344 ? 33.622 -31.493 13.963 1.00 18.98 324 LEU A CA 1
ATOM 2436 C C . LEU A 1 344 ? 33.163 -32.775 14.622 1.00 28.40 324 LEU A C 1
ATOM 2437 O O . LEU A 1 344 ? 33.362 -32.986 15.827 1.00 16.92 324 LEU A O 1
ATOM 2442 N N . SER A 1 345 ? 32.530 -33.633 13.855 1.00 20.54 325 SER A N 1
ATOM 2443 C CA . SER A 1 345 ? 32.090 -34.860 14.460 1.00 13.87 325 SER A CA 1
ATOM 2444 C C . SER A 1 345 ? 33.237 -35.847 14.442 1.00 13.01 325 SER A C 1
ATOM 2445 O O . SER A 1 345 ? 34.021 -35.930 13.486 1.00 10.37 325 SER A O 1
ATOM 2448 N N . PRO A 1 346 ? 33.325 -36.634 15.494 1.00 14.27 326 PRO A N 1
ATOM 2449 C CA . PRO A 1 346 ? 34.381 -37.620 15.530 1.00 14.78 326 PRO A CA 1
ATOM 2450 C C . PRO A 1 346 ? 34.417 -38.469 14.256 1.00 24.06 326 PRO A C 1
ATOM 2451 O O . PRO A 1 346 ? 35.487 -38.843 13.779 1.00 20.24 326 PRO A O 1
ATOM 2455 N N . ALA A 1 347 ? 33.250 -38.766 13.669 1.00 18.55 327 ALA A N 1
ATOM 2456 C CA . ALA A 1 347 ? 33.244 -39.560 12.444 1.00 17.35 327 ALA A CA 1
ATOM 2457 C C . ALA A 1 347 ? 34.127 -38.964 11.344 1.00 13.78 327 ALA A C 1
ATOM 2458 O O . ALA A 1 347 ? 34.689 -39.672 10.520 1.00 15.26 327 ALA A O 1
ATOM 2460 N N . TYR A 1 348 ? 34.252 -37.656 11.311 1.00 9.84 328 TYR A N 1
ATOM 2461 C CA . TYR A 1 348 ? 35.055 -37.048 10.264 1.00 10.24 328 TYR A CA 1
ATOM 2462 C C . TYR A 1 348 ? 36.132 -36.160 10.855 1.00 30.29 328 TYR A C 1
ATOM 2463 O O . TYR A 1 348 ? 37.037 -35.701 10.154 1.00 29.67 328 TYR A O 1
ATOM 2472 N N . ALA A 1 349 ? 36.017 -35.866 12.137 1.00 28.06 329 ALA A N 1
ATOM 2473 C CA . ALA A 1 349 ? 37.012 -34.996 12.717 1.00 30.29 329 ALA A CA 1
ATOM 2474 C C . ALA A 1 349 ? 38.372 -35.167 12.043 1.00 45.82 329 ALA A C 1
ATOM 2475 O O . ALA A 1 349 ? 38.932 -34.190 11.521 1.00 43.93 329 ALA A O 1
ATOM 2477 N N . GLY A 1 350 ? 38.869 -36.418 12.042 1.00 38.01 330 GLY A N 1
ATOM 2478 C CA . GLY A 1 350 ? 40.155 -36.785 11.462 1.00 35.97 330 GLY A CA 1
ATOM 2479 C C . GLY A 1 350 ? 40.375 -36.424 9.984 1.00 47.27 330 GLY A C 1
ATOM 2480 O O . GLY A 1 350 ? 41.505 -36.334 9.494 1.00 44.41 330 GLY A O 1
ATOM 2481 N N . GLU A 1 351 ? 39.317 -36.194 9.228 1.00 40.63 331 GLU A N 1
ATOM 2482 C CA . GLU A 1 351 ? 39.543 -35.885 7.835 1.00 40.09 331 GLU A CA 1
ATOM 2483 C C . GLU A 1 351 ? 38.976 -34.558 7.348 1.00 36.72 331 GLU A C 1
ATOM 2484 O O . GLU A 1 351 ? 39.142 -34.171 6.185 1.00 26.41 331 GLU A O 1
ATOM 2490 N N . ALA A 1 352 ? 38.286 -33.847 8.224 1.00 29.27 332 ALA A N 1
ATOM 2491 C CA . ALA A 1 352 ? 37.714 -32.582 7.796 1.00 27.10 332 ALA A CA 1
ATOM 2492 C C . ALA A 1 352 ? 38.548 -31.416 8.273 1.00 36.71 332 ALA A C 1
ATOM 2493 O O . ALA A 1 352 ? 39.564 -31.580 8.952 1.00 38.36 332 ALA A O 1
ATOM 2495 N N . PRO A 1 353 ? 38.080 -30.235 7.922 1.00 26.40 333 PRO A N 1
ATOM 2496 C CA . PRO A 1 353 ? 38.734 -29.020 8.328 1.00 25.19 333 PRO A CA 1
ATOM 2497 C C . PRO A 1 353 ? 38.629 -28.803 9.840 1.00 26.81 333 PRO A C 1
ATOM 2498 O O . PRO A 1 353 ? 37.668 -29.212 10.497 1.00 16.78 333 PRO A O 1
ATOM 2502 N N . PRO A 1 354 ? 39.661 -28.170 10.395 1.00 22.00 334 PRO A N 1
ATOM 2503 C CA . PRO A 1 354 ? 39.729 -27.902 11.813 1.00 20.26 334 PRO A CA 1
ATOM 2504 C C . PRO A 1 354 ? 38.755 -26.846 12.264 1.00 18.51 334 PRO A C 1
ATOM 2505 O O . PRO A 1 354 ? 38.403 -25.901 11.550 1.00 19.47 334 PRO A O 1
ATOM 2509 N N . GLU A 1 355 ? 38.319 -27.012 13.487 1.00 14.79 335 GLU A N 1
ATOM 2510 C CA . GLU A 1 355 ? 37.400 -26.042 13.990 1.00 15.29 335 GLU A CA 1
ATOM 2511 C C . GLU A 1 355 ? 37.913 -24.647 13.695 1.00 18.41 335 GLU A C 1
ATOM 2512 O O . GLU A 1 355 ? 39.113 -24.377 13.767 1.00 22.00 335 GLU A O 1
ATOM 2518 N N . GLY A 1 356 ? 37.008 -23.744 13.378 1.00 16.41 336 GLY A N 1
ATOM 2519 C CA . GLY A 1 356 ? 37.426 -22.378 13.101 1.00 13.67 336 GLY A CA 1
ATOM 2520 C C . GLY A 1 356 ? 37.624 -22.114 11.626 1.00 11.15 336 GLY A C 1
ATOM 2521 O O . GLY A 1 356 ? 37.721 -20.968 11.186 1.00 18.85 336 GLY A O 1
ATOM 2522 N N . SER A 1 357 ? 37.681 -23.165 10.830 1.00 17.03 337 SER A N 1
ATOM 2523 C CA . SER A 1 357 ? 37.856 -22.899 9.416 1.00 19.11 337 SER A CA 1
ATOM 2524 C C . SER A 1 357 ? 36.567 -22.958 8.597 1.00 22.62 337 SER A C 1
ATOM 2525 O O . SER A 1 357 ? 36.598 -22.727 7.396 1.00 21.68 337 SER A O 1
ATOM 2528 N N . LEU A 1 358 ? 35.442 -23.245 9.264 1.00 22.23 338 LEU A N 1
ATOM 2529 C CA . LEU A 1 358 ? 34.093 -23.326 8.671 1.00 21.63 338 LEU A CA 1
ATOM 2530 C C . LEU A 1 358 ? 33.134 -22.671 9.672 1.00 16.97 338 LEU A C 1
ATOM 2531 O O . LEU A 1 358 ? 32.291 -23.295 10.309 1.00 20.12 338 LEU A O 1
ATOM 2536 N N . PRO A 1 359 ? 33.333 -21.382 9.811 1.00 13.56 339 PRO A N 1
ATOM 2537 C CA . PRO A 1 359 ? 32.641 -20.499 10.716 1.00 11.86 339 PRO A CA 1
ATOM 2538 C C . PRO A 1 359 ? 31.142 -20.448 10.535 1.00 16.25 339 PRO A C 1
ATOM 2539 O O . PRO A 1 359 ? 30.381 -20.386 11.505 1.00 17.16 339 PRO A O 1
ATOM 2543 N N . ARG A 1 360 ? 30.689 -20.467 9.303 1.00 10.06 340 ARG A N 1
ATOM 2544 C CA . ARG A 1 360 ? 29.251 -20.423 9.169 1.00 10.25 340 ARG A CA 1
ATOM 2545 C C . ARG A 1 360 ? 28.662 -21.694 9.737 1.00 15.14 340 ARG A C 1
ATOM 2546 O O . ARG A 1 360 ? 27.733 -21.676 10.547 1.00 19.46 340 ARG A O 1
ATOM 2554 N N . ALA A 1 361 ? 29.213 -22.819 9.301 1.00 15.64 341 ALA A N 1
ATOM 2555 C CA . ALA A 1 361 ? 28.711 -24.079 9.802 1.00 17.40 341 ALA A CA 1
ATOM 2556 C C . ALA A 1 361 ? 28.831 -24.117 11.306 1.00 18.86 341 ALA A C 1
ATOM 2557 O O . ALA A 1 361 ? 27.917 -24.578 11.985 1.00 15.18 341 ALA A O 1
ATOM 2559 N N . GLU A 1 362 ? 29.959 -23.606 11.819 1.00 15.40 342 GLU A N 1
ATOM 2560 C CA . GLU A 1 362 ? 30.204 -23.578 13.258 1.00 15.13 342 GLU A CA 1
ATOM 2561 C C . GLU A 1 362 ? 29.234 -22.669 14.016 1.00 16.89 342 GLU A C 1
ATOM 2562 O O . GLU A 1 362 ? 28.803 -22.926 15.149 1.00 12.84 342 GLU A O 1
ATOM 2568 N N . SER A 1 363 ? 28.873 -21.584 13.376 1.00 10.99 343 SER A N 1
ATOM 2569 C CA . SER A 1 363 ? 27.964 -20.648 13.990 1.00 15.62 343 SER A CA 1
ATOM 2570 C C . SER A 1 363 ? 26.527 -21.189 14.019 1.00 20.98 343 SER A C 1
ATOM 2571 O O . SER A 1 363 ? 25.792 -21.049 15.008 1.00 16.55 343 SER A O 1
ATOM 2574 N N . PHE A 1 364 ? 26.121 -21.820 12.921 1.00 14.83 344 PHE A N 1
ATOM 2575 C CA . PHE A 1 364 ? 24.784 -22.388 12.864 1.00 14.57 344 PHE A CA 1
ATOM 2576 C C . PHE A 1 364 ? 24.634 -23.365 14.011 1.00 20.94 344 PHE A C 1
ATOM 2577 O O . PHE A 1 364 ? 23.651 -23.347 14.756 1.00 19.77 344 PHE A O 1
ATOM 2585 N N . ALA A 1 365 ? 25.633 -24.241 14.122 1.00 21.33 345 ALA A N 1
ATOM 2586 C CA . ALA A 1 365 ? 25.627 -25.268 15.155 1.00 16.14 345 ALA A CA 1
ATOM 2587 C C . ALA A 1 365 ? 25.577 -24.720 16.556 1.00 13.94 345 ALA A C 1
ATOM 2588 O O . ALA A 1 365 ? 25.084 -25.353 17.466 1.00 16.35 345 ALA A O 1
ATOM 2590 N N . ARG A 1 366 ? 26.074 -23.530 16.767 1.00 12.64 346 ARG A N 1
ATOM 2591 C CA . ARG A 1 366 ? 25.970 -23.083 18.135 1.00 17.75 346 ARG A CA 1
ATOM 2592 C C . ARG A 1 366 ? 24.778 -22.160 18.396 1.00 23.24 346 ARG A C 1
ATOM 2593 O O . ARG A 1 366 ? 24.450 -21.882 19.550 1.00 18.93 346 ARG A O 1
ATOM 2601 N N . GLN A 1 367 ? 24.119 -21.698 17.324 1.00 22.85 347 GLN A N 1
ATOM 2602 C CA . GLN A 1 367 ? 22.989 -20.785 17.428 1.00 19.64 347 GLN A CA 1
ATOM 2603 C C . GLN A 1 367 ? 21.614 -21.361 17.155 1.00 20.99 347 GLN A C 1
ATOM 2604 O O . GLN A 1 367 ? 20.632 -20.808 17.633 1.00 16.94 347 GLN A O 1
ATOM 2610 N N . VAL A 1 368 ? 21.521 -22.438 16.372 1.00 21.70 348 VAL A N 1
ATOM 2611 C CA . VAL A 1 368 ? 20.212 -22.997 16.028 1.00 26.25 348 VAL A CA 1
ATOM 2612 C C . VAL A 1 368 ? 19.423 -23.750 17.074 1.00 18.48 348 VAL A C 1
ATOM 2613 O O . VAL A 1 368 ? 19.942 -24.500 17.905 1.00 23.35 348 VAL A O 1
ATOM 2617 N N . LEU A 1 369 ? 18.116 -23.540 16.902 1.00 12.98 349 LEU A N 1
ATOM 2618 C CA . LEU A 1 369 ? 17.060 -24.135 17.678 1.00 16.93 349 LEU A CA 1
ATOM 2619 C C . LEU A 1 369 ? 15.820 -24.339 16.803 1.00 16.25 349 LEU A C 1
ATOM 2620 O O . LEU A 1 369 ? 15.338 -23.446 16.128 1.00 12.52 349 LEU A O 1
ATOM 2625 N N . SER A 1 370 ? 15.297 -25.545 16.821 1.00 24.32 350 SER A N 1
ATOM 2626 C CA . SER A 1 370 ? 14.125 -25.860 16.044 1.00 17.04 350 SER A CA 1
ATOM 2627 C C . SER A 1 370 ? 12.890 -25.746 16.920 1.00 26.06 350 SER A C 1
ATOM 2628 O O . SER A 1 370 ? 12.787 -26.410 17.950 1.00 20.38 350 SER A O 1
ATOM 2631 N N . LEU A 1 371 ? 11.958 -24.886 16.505 1.00 27.84 351 LEU A N 1
ATOM 2632 C CA . LEU A 1 371 ? 10.704 -24.688 17.226 1.00 16.57 351 LEU A CA 1
ATOM 2633 C C . LEU A 1 371 ? 9.641 -25.641 16.657 1.00 16.69 351 LEU A C 1
ATOM 2634 O O . LEU A 1 371 ? 9.604 -25.941 15.461 1.00 12.53 351 LEU A O 1
ATOM 2639 N N . PRO A 1 372 ? 8.736 -26.108 17.494 1.00 20.40 352 PRO A N 1
ATOM 2640 C CA . PRO A 1 372 ? 7.695 -27.008 17.007 1.00 16.29 352 PRO A CA 1
ATOM 2641 C C . PRO A 1 372 ? 6.944 -26.515 15.780 1.00 19.25 352 PRO A C 1
ATOM 2642 O O . PRO A 1 372 ? 6.541 -25.346 15.649 1.00 16.07 352 PRO A O 1
ATOM 2646 N N . ILE A 1 373 ? 6.787 -27.465 14.866 1.00 17.49 353 ILE A N 1
ATOM 2647 C CA . ILE A 1 373 ? 6.099 -27.259 13.615 1.00 16.85 353 ILE A CA 1
ATOM 2648 C C . ILE A 1 373 ? 5.749 -28.603 12.976 1.00 21.73 353 ILE A C 1
ATOM 2649 O O . ILE A 1 373 ? 6.438 -29.599 13.170 1.00 21.72 353 ILE A O 1
ATOM 2654 N N . GLY A 1 374 ? 4.641 -28.640 12.242 1.00 15.77 354 GLY A N 1
ATOM 2655 C CA . GLY A 1 374 ? 4.173 -29.865 11.602 1.00 21.20 354 GLY A CA 1
ATOM 2656 C C . GLY A 1 374 ? 2.709 -29.683 11.248 1.00 24.12 354 GLY A C 1
ATOM 2657 O O . GLY A 1 374 ? 2.090 -28.767 11.762 1.00 24.21 354 GLY A O 1
ATOM 2658 N N . PRO A 1 375 ? 2.162 -30.526 10.375 1.00 16.37 355 PRO A N 1
ATOM 2659 C CA . PRO A 1 375 ? 0.778 -30.395 9.950 1.00 14.70 355 PRO A CA 1
ATOM 2660 C C . PRO A 1 375 ? -0.218 -30.820 11.039 1.00 17.34 355 PRO A C 1
ATOM 2661 O O . PRO A 1 375 ? -1.417 -30.930 10.801 1.00 28.28 355 PRO A O 1
ATOM 2665 N N . HIS A 1 376 ? 0.274 -31.076 12.237 1.00 11.68 356 HIS A N 1
ATOM 2666 C CA . HIS A 1 376 ? -0.579 -31.501 13.342 1.00 14.57 356 HIS A CA 1
ATOM 2667 C C . HIS A 1 376 ? -0.452 -30.630 14.572 1.00 15.05 356 HIS A C 1
ATOM 2668 O O . HIS A 1 376 ? -1.018 -30.903 15.620 1.00 21.71 356 HIS A O 1
ATOM 2675 N N . LEU A 1 377 ? 0.296 -29.548 14.426 1.00 17.19 357 LEU A N 1
ATOM 2676 C CA . LEU A 1 377 ? 0.474 -28.615 15.507 1.00 18.24 357 LEU A CA 1
ATOM 2677 C C . LEU A 1 377 ? -0.674 -27.618 15.508 1.00 25.40 357 LEU A C 1
ATOM 2678 O O . LEU A 1 377 ? -1.024 -27.034 14.478 1.00 23.19 357 LEU A O 1
ATOM 2683 N N . GLU A 1 378 ? -1.258 -27.388 16.666 1.00 19.55 358 GLU A N 1
ATOM 2684 C CA . GLU A 1 378 ? -2.340 -26.426 16.695 1.00 24.02 358 GLU A CA 1
ATOM 2685 C C . GLU A 1 378 ? -1.935 -24.995 17.024 1.00 17.16 358 GLU A C 1
ATOM 2686 O O . GLU A 1 378 ? -0.961 -24.734 17.734 1.00 23.70 358 GLU A O 1
ATOM 2692 N N . ARG A 1 379 ? -2.705 -24.069 16.464 1.00 22.24 359 ARG A N 1
ATOM 2693 C CA . ARG A 1 379 ? -2.502 -22.634 16.611 1.00 20.25 359 ARG A CA 1
ATOM 2694 C C . ARG A 1 379 ? -2.182 -22.240 18.043 1.00 19.68 359 ARG A C 1
ATOM 2695 O O . ARG A 1 379 ? -1.189 -21.557 18.300 1.00 30.08 359 ARG A O 1
ATOM 2703 N N . PRO A 1 380 ? -3.032 -22.686 18.976 1.00 18.64 360 PRO A N 1
ATOM 2704 C CA . PRO A 1 380 ? -2.861 -22.392 20.385 1.00 21.10 360 PRO A CA 1
ATOM 2705 C C . PRO A 1 380 ? -1.522 -22.877 20.899 1.00 28.30 360 PRO A C 1
ATOM 2706 O O . PRO A 1 380 ? -0.913 -22.230 21.743 1.00 22.20 360 PRO A O 1
ATOM 2710 N N . GLN A 1 381 ? -1.055 -24.020 20.389 1.00 24.36 361 GLN A N 1
ATOM 2711 C CA . GLN A 1 381 ? 0.239 -24.502 20.847 1.00 20.42 361 GLN A CA 1
ATOM 2712 C C . GLN A 1 381 ? 1.329 -23.647 20.224 1.00 11.22 361 GLN A C 1
ATOM 2713 O O . GLN A 1 381 ? 2.285 -23.266 20.872 1.00 17.45 361 GLN A O 1
ATOM 2719 N N . ALA A 1 382 ? 1.170 -23.345 18.947 1.00 15.26 362 ALA A N 1
ATOM 2720 C CA . ALA A 1 382 ? 2.122 -22.490 18.268 1.00 21.02 362 ALA A CA 1
ATOM 2721 C C . ALA A 1 382 ? 2.164 -21.118 18.993 1.00 27.49 362 ALA A C 1
ATOM 2722 O O . ALA A 1 382 ? 3.209 -20.522 19.229 1.00 20.46 362 ALA A O 1
ATOM 2724 N N . LEU A 1 383 ? 0.990 -20.624 19.372 1.00 22.43 363 LEU A N 1
ATOM 2725 C CA . LEU A 1 383 ? 0.839 -19.363 20.079 1.00 23.58 363 LEU A CA 1
ATOM 2726 C C . LEU A 1 383 ? 1.640 -19.385 21.378 1.00 22.21 363 LEU A C 1
ATOM 2727 O O . LEU A 1 383 ? 2.317 -18.421 21.741 1.00 20.98 363 LEU A O 1
ATOM 2732 N N . ARG A 1 384 ? 1.594 -20.506 22.091 1.00 23.55 364 ARG A N 1
ATOM 2733 C CA . ARG A 1 384 ? 2.380 -20.572 23.310 1.00 21.77 364 ARG A CA 1
ATOM 2734 C C . ARG A 1 384 ? 3.868 -20.585 23.021 1.00 30.96 364 ARG A C 1
ATOM 2735 O O . ARG A 1 384 ? 4.688 -20.078 23.795 1.00 22.00 364 ARG A O 1
ATOM 2743 N N . VAL A 1 385 ? 4.212 -21.172 21.876 1.00 30.14 365 VAL A N 1
ATOM 2744 C CA . VAL A 1 385 ? 5.598 -21.196 21.474 1.00 25.64 365 VAL A CA 1
ATOM 2745 C C . VAL A 1 385 ? 5.953 -19.729 21.269 1.00 17.28 365 VAL A C 1
ATOM 2746 O O . VAL A 1 385 ? 6.952 -19.189 21.753 1.00 20.62 365 VAL A O 1
ATOM 2750 N N . ILE A 1 386 ? 5.087 -19.053 20.543 1.00 18.45 366 ILE A N 1
ATOM 2751 C CA . ILE A 1 386 ? 5.363 -17.665 20.335 1.00 22.15 366 ILE A CA 1
ATOM 2752 C C . ILE A 1 386 ? 5.521 -16.931 21.651 1.00 28.97 366 ILE A C 1
ATOM 2753 O O . ILE A 1 386 ? 6.521 -16.241 21.881 1.00 26.59 366 ILE A O 1
ATOM 2758 N N . ASP A 1 387 ? 4.550 -17.086 22.545 1.00 17.99 367 ASP A N 1
ATOM 2759 C CA . ASP A 1 387 ? 4.678 -16.359 23.814 1.00 22.43 367 ASP A CA 1
ATOM 2760 C C . ASP A 1 387 ? 5.952 -16.547 24.618 1.00 25.61 367 ASP A C 1
ATOM 2761 O O . ASP A 1 387 ? 6.468 -15.559 25.148 1.00 24.38 367 ASP A O 1
ATOM 2766 N N . ALA A 1 388 ? 6.423 -17.803 24.717 1.00 20.67 368 ALA A N 1
ATOM 2767 C CA . ALA A 1 388 ? 7.625 -18.154 25.459 1.00 19.65 368 ALA A CA 1
ATOM 2768 C C . ALA A 1 388 ? 8.820 -17.478 24.839 1.00 26.75 368 ALA A C 1
ATOM 2769 O O . ALA A 1 388 ? 9.622 -16.834 25.529 1.00 26.65 368 ALA A O 1
ATOM 2771 N N . VAL A 1 389 ? 8.913 -17.605 23.511 1.00 19.23 369 VAL A N 1
ATOM 2772 C CA . VAL A 1 389 ? 10.001 -16.962 22.807 1.00 21.67 369 VAL A CA 1
ATOM 2773 C C . VAL A 1 389 ? 10.016 -15.441 23.050 1.00 22.99 369 VAL A C 1
ATOM 2774 O O . VAL A 1 389 ? 11.039 -14.866 23.383 1.00 25.92 369 VAL A O 1
ATOM 2778 N N . ARG A 1 390 ? 8.879 -14.778 22.889 1.00 24.14 370 ARG A N 1
ATOM 2779 C CA . ARG A 1 390 ? 8.767 -13.332 23.097 1.00 23.35 370 ARG A CA 1
ATOM 2780 C C . ARG A 1 390 ? 9.204 -12.947 24.496 1.00 27.24 370 ARG A C 1
ATOM 2781 O O . ARG A 1 390 ? 10.040 -12.054 24.693 1.00 28.76 370 ARG A O 1
ATOM 2789 N N . GLU A 1 391 ? 8.599 -13.658 25.447 1.00 24.08 371 GLU A N 1
ATOM 2790 C CA . GLU A 1 391 ? 8.849 -13.495 26.864 1.00 21.52 371 GLU A CA 1
ATOM 2791 C C . GLU A 1 391 ? 10.342 -13.451 27.068 1.00 36.23 371 GLU A C 1
ATOM 2792 O O . GLU A 1 391 ? 10.934 -12.491 27.585 1.00 29.02 371 GLU A O 1
ATOM 2798 N N . TRP A 1 392 ? 10.939 -14.546 26.621 1.00 35.97 372 TRP A N 1
ATOM 2799 C CA . TRP A 1 392 ? 12.368 -14.696 26.724 1.00 30.99 372 TRP A CA 1
ATOM 2800 C C . TRP A 1 392 ? 13.085 -13.493 26.141 1.00 32.30 372 TRP A C 1
ATOM 2801 O O . TRP A 1 392 ? 13.855 -12.782 26.786 1.00 30.57 372 TRP A O 1
ATOM 2812 N N . ALA A 1 393 ? 12.806 -13.264 24.876 1.00 34.44 373 ALA A N 1
ATOM 2813 C CA . ALA A 1 393 ? 13.422 -12.164 24.180 1.00 30.74 373 ALA A CA 1
ATOM 2814 C C . ALA A 1 393 ? 13.250 -10.833 24.892 1.00 33.03 373 ALA A C 1
ATOM 2815 O O . ALA A 1 393 ? 14.130 -9.996 24.795 1.00 35.14 373 ALA A O 1
ATOM 2817 N N . GLU A 1 394 ? 12.137 -10.631 25.588 1.00 25.47 374 GLU A N 1
ATOM 2818 C CA . GLU A 1 394 ? 11.888 -9.347 26.233 1.00 26.68 374 GLU A CA 1
ATOM 2819 C C . GLU A 1 394 ? 12.341 -9.170 27.668 1.00 32.38 374 GLU A C 1
ATOM 2820 O O . GLU A 1 394 ? 12.157 -8.115 28.282 1.00 22.89 374 GLU A O 1
ATOM 2826 N N . ARG A 1 395 ? 12.913 -10.223 28.198 1.00 27.14 375 ARG A N 1
ATOM 2827 C CA . ARG A 1 395 ? 13.385 -10.214 29.548 1.00 19.30 375 ARG A CA 1
ATOM 2828 C C . ARG A 1 395 ? 14.342 -9.067 29.783 1.00 27.62 375 ARG A C 1
ATOM 2829 O O . ARG A 1 395 ? 15.097 -8.683 28.895 1.00 30.18 375 ARG A O 1
ATOM 2837 N N . VAL A 1 396 ? 14.315 -8.542 31.009 1.00 38.88 376 VAL A N 1
ATOM 2838 C CA . VAL A 1 396 ? 15.173 -7.435 31.404 1.00 38.75 376 VAL A CA 1
ATOM 2839 C C . VAL A 1 396 ? 16.654 -7.796 31.425 1.00 46.05 376 VAL A C 1
ATOM 2840 O O . VAL A 1 396 ? 17.063 -8.814 31.987 1.00 48.98 376 VAL A O 1
ATOM 2844 N N . ASP A 1 397 ? 17.441 -6.939 30.779 1.00 44.10 377 ASP A N 1
ATOM 2845 C CA . ASP A 1 397 ? 18.879 -7.106 30.673 1.00 100.00 377 ASP A CA 1
ATOM 2846 C C . ASP A 1 397 ? 19.548 -5.756 30.852 1.00 100.00 377 ASP A C 1
ATOM 2847 O O . ASP A 1 397 ? 19.234 -4.811 30.128 1.00 88.95 377 ASP A O 1
ATOM 2852 N N . THR B 1 27 ? -5.788 -79.181 -11.030 1.00 81.90 7 THR B N 1
ATOM 2853 C CA . THR B 1 27 ? -6.167 -77.874 -11.549 1.00 82.80 7 THR B CA 1
ATOM 2854 C C . THR B 1 27 ? -5.155 -76.801 -11.160 1.00 80.37 7 THR B C 1
ATOM 2855 O O . THR B 1 27 ? -4.344 -76.373 -11.983 1.00 85.92 7 THR B O 1
ATOM 2859 N N . PRO B 1 28 ? -5.193 -76.363 -9.895 1.00 59.31 8 PRO B N 1
ATOM 2860 C CA . PRO B 1 28 ? -4.264 -75.341 -9.455 1.00 53.21 8 PRO B CA 1
ATOM 2861 C C . PRO B 1 28 ? -2.838 -75.880 -9.389 1.00 41.13 8 PRO B C 1
ATOM 2862 O O . PRO B 1 28 ? -2.592 -77.066 -9.135 1.00 36.96 8 PRO B O 1
ATOM 2866 N N . ARG B 1 29 ? -1.891 -74.996 -9.640 1.00 25.99 9 ARG B N 1
ATOM 2867 C CA . ARG B 1 29 ? -0.518 -75.401 -9.612 1.00 25.75 9 ARG B CA 1
ATOM 2868 C C . ARG B 1 29 ? -0.024 -75.486 -8.196 1.00 25.39 9 ARG B C 1
ATOM 2869 O O . ARG B 1 29 ? -0.633 -74.918 -7.290 1.00 28.89 9 ARG B O 1
ATOM 2877 N N . VAL B 1 30 ? 1.087 -76.219 -8.045 1.00 21.49 10 VAL B N 1
ATOM 2878 C CA . VAL B 1 30 ? 1.796 -76.373 -6.785 1.00 18.34 10 VAL B CA 1
ATOM 2879 C C . VAL B 1 30 ? 2.700 -75.160 -6.780 1.00 18.57 10 VAL B C 1
ATOM 2880 O O . VAL B 1 30 ? 3.567 -74.979 -7.646 1.00 19.04 10 VAL B O 1
ATOM 2884 N N . PRO B 1 31 ? 2.410 -74.291 -5.848 1.00 14.36 11 PRO B N 1
ATOM 2885 C CA . PRO B 1 31 ? 3.150 -73.059 -5.716 1.00 15.63 11 PRO B CA 1
ATOM 2886 C C . PRO B 1 31 ? 4.496 -73.375 -5.082 1.00 22.06 11 PRO B C 1
ATOM 2887 O O . PRO B 1 31 ? 4.596 -74.270 -4.233 1.00 18.63 11 PRO B O 1
ATOM 2891 N N . PHE B 1 32 ? 5.523 -72.628 -5.479 1.00 18.33 12 PHE B N 1
ATOM 2892 C CA . PHE B 1 32 ? 6.864 -72.828 -4.930 1.00 19.07 12 PHE B CA 1
ATOM 2893 C C . PHE B 1 32 ? 6.957 -72.565 -3.402 1.00 22.09 12 PHE B C 1
ATOM 2894 O O . PHE B 1 32 ? 7.579 -73.327 -2.643 1.00 18.32 12 PHE B O 1
ATOM 2902 N N . LEU B 1 33 ? 6.313 -71.479 -2.948 1.00 15.56 13 LEU B N 1
ATOM 2903 C CA . LEU B 1 33 ? 6.290 -71.078 -1.550 1.00 15.43 13 LEU B CA 1
ATOM 2904 C C . LEU B 1 33 ? 5.223 -70.026 -1.328 1.00 22.84 13 LEU B C 1
ATOM 2905 O O . LEU B 1 33 ? 5.380 -68.879 -1.749 1.00 25.62 13 LEU B O 1
ATOM 2910 N N . ASP B 1 34 ? 4.153 -70.411 -0.647 1.00 14.10 14 ASP B N 1
ATOM 2911 C CA . ASP B 1 34 ? 3.019 -69.521 -0.371 1.00 16.24 14 ASP B CA 1
ATOM 2912 C C . ASP B 1 34 ? 3.171 -68.571 0.821 1.00 21.09 14 ASP B C 1
ATOM 2913 O O . ASP B 1 34 ? 2.949 -68.968 1.980 1.00 8.83 14 ASP B O 1
ATOM 2918 N N . LEU B 1 35 ? 3.523 -67.302 0.521 1.00 15.11 15 LEU B N 1
ATOM 2919 C CA . LEU B 1 35 ? 3.711 -66.258 1.551 1.00 19.53 15 LEU B CA 1
ATOM 2920 C C . LEU B 1 35 ? 2.411 -65.911 2.282 1.00 19.86 15 LEU B C 1
ATOM 2921 O O . LEU B 1 35 ? 2.341 -65.893 3.513 1.00 21.09 15 LEU B O 1
ATOM 2926 N N . LYS B 1 36 ? 1.373 -65.639 1.483 1.00 12.95 16 LYS B N 1
ATOM 2927 C CA . LYS B 1 36 ? 0.051 -65.320 1.989 1.00 13.29 16 LYS B CA 1
ATOM 2928 C C . LYS B 1 36 ? -0.401 -66.349 3.044 1.00 19.24 16 LYS B C 1
ATOM 2929 O O . LYS B 1 36 ? -1.030 -65.985 4.036 1.00 22.69 16 LYS B O 1
ATOM 2935 N N . ALA B 1 37 ? -0.052 -67.641 2.839 1.00 18.08 17 ALA B N 1
ATOM 2936 C CA . ALA B 1 37 ? -0.414 -68.698 3.769 1.00 10.39 17 ALA B CA 1
ATOM 2937 C C . ALA B 1 37 ? 0.204 -68.453 5.131 1.00 18.62 17 ALA B C 1
ATOM 2938 O O . ALA B 1 37 ? -0.315 -68.864 6.180 1.00 16.15 17 ALA B O 1
ATOM 2940 N N . ALA B 1 38 ? 1.336 -67.754 5.121 1.00 17.66 18 ALA B N 1
ATOM 2941 C CA . ALA B 1 38 ? 2.005 -67.474 6.372 1.00 15.00 18 ALA B CA 1
ATOM 2942 C C . ALA B 1 38 ? 1.294 -66.372 7.137 1.00 14.13 18 ALA B C 1
ATOM 2943 O O . ALA B 1 38 ? 1.222 -66.383 8.366 1.00 12.74 18 ALA B O 1
ATOM 2945 N N . TYR B 1 39 ? 0.735 -65.418 6.394 1.00 8.01 19 TYR B N 1
ATOM 2946 C CA . TYR B 1 39 ? -0.024 -64.348 7.021 1.00 12.23 19 TYR B CA 1
ATOM 2947 C C . TYR B 1 39 ? -1.383 -64.939 7.423 1.00 29.07 19 TYR B C 1
ATOM 2948 O O . TYR B 1 39 ? -1.941 -64.670 8.490 1.00 20.28 19 TYR B O 1
ATOM 2957 N N . GLU B 1 40 ? -1.917 -65.784 6.529 1.00 21.40 20 GLU B N 1
ATOM 2958 C CA . GLU B 1 40 ? -3.203 -66.414 6.778 1.00 16.15 20 GLU B CA 1
ATOM 2959 C C . GLU B 1 40 ? -3.223 -67.147 8.104 1.00 24.29 20 GLU B C 1
ATOM 2960 O O . GLU B 1 40 ? -3.996 -66.809 8.988 1.00 22.91 20 GLU B O 1
ATOM 2966 N N . GLU B 1 41 ? -2.342 -68.131 8.250 1.00 26.07 21 GLU B N 1
ATOM 2967 C CA . GLU B 1 41 ? -2.248 -68.894 9.483 1.00 22.52 21 GLU B CA 1
ATOM 2968 C C . GLU B 1 41 ? -2.284 -68.059 10.783 1.00 24.49 21 GLU B C 1
ATOM 2969 O O . GLU B 1 41 ? -2.901 -68.455 11.774 1.00 13.27 21 GLU B O 1
ATOM 2975 N N . LEU B 1 42 ? -1.621 -66.901 10.802 1.00 18.72 22 LEU B N 1
ATOM 2976 C CA . LEU B 1 42 ? -1.559 -66.066 11.996 1.00 13.85 22 LEU B CA 1
ATOM 2977 C C . LEU B 1 42 ? -2.182 -64.699 11.835 1.00 20.76 22 LEU B C 1
ATOM 2978 O O . LEU B 1 42 ? -1.795 -63.751 12.507 1.00 13.26 22 LEU B O 1
ATOM 2983 N N . ARG B 1 43 ? -3.153 -64.626 10.950 1.00 24.31 23 ARG B N 1
ATOM 2984 C CA . ARG B 1 43 ? -3.871 -63.419 10.631 1.00 20.23 23 ARG B CA 1
ATOM 2985 C C . ARG B 1 43 ? -4.248 -62.545 11.813 1.00 19.86 23 ARG B C 1
ATOM 2986 O O . ARG B 1 43 ? -3.878 -61.363 11.875 1.00 13.83 23 ARG B O 1
ATOM 2994 N N . ALA B 1 44 ? -4.990 -63.097 12.779 1.00 18.33 24 ALA B N 1
ATOM 2995 C CA . ALA B 1 44 ? -5.383 -62.249 13.911 1.00 20.21 24 ALA B CA 1
ATOM 2996 C C . ALA B 1 44 ? -4.271 -61.646 14.727 1.00 21.00 24 ALA B C 1
ATOM 2997 O O . ALA B 1 44 ? -4.285 -60.438 14.952 1.00 24.44 24 ALA B O 1
ATOM 2999 N N . GLU B 1 45 ? -3.335 -62.487 15.160 1.00 17.75 25 GLU B N 1
ATOM 3000 C CA . GLU B 1 45 ? -2.194 -62.026 15.935 1.00 22.27 25 GLU B CA 1
ATOM 3001 C C . GLU B 1 45 ? -1.375 -60.989 15.149 1.00 22.52 25 GLU B C 1
ATOM 3002 O O . GLU B 1 45 ? -0.889 -60.002 15.694 1.00 22.90 25 GLU B O 1
ATOM 3008 N N . THR B 1 46 ? -1.191 -61.244 13.848 1.00 19.73 26 THR B N 1
ATOM 3009 C CA . THR B 1 46 ? -0.430 -60.383 12.948 1.00 18.58 26 THR B CA 1
ATOM 3010 C C . THR B 1 46 ? -1.056 -59.011 12.885 1.00 19.98 26 THR B C 1
ATOM 3011 O O . THR B 1 46 ? -0.438 -57.978 13.114 1.00 21.75 26 THR B O 1
ATOM 3015 N N . ASP B 1 47 ? -2.332 -59.015 12.575 1.00 19.22 27 ASP B N 1
ATOM 3016 C CA . ASP B 1 47 ? -3.055 -57.786 12.502 1.00 23.94 27 ASP B CA 1
ATOM 3017 C C . ASP B 1 47 ? -2.926 -56.996 13.805 1.00 21.33 27 ASP B C 1
ATOM 3018 O O . ASP B 1 47 ? -2.701 -55.795 13.788 1.00 22.69 27 ASP B O 1
ATOM 3023 N N . ALA B 1 48 ? -3.062 -57.673 14.942 1.00 16.17 28 ALA B N 1
ATOM 3024 C CA . ALA B 1 48 ? -2.971 -57.012 16.227 1.00 12.15 28 ALA B CA 1
ATOM 3025 C C . ALA B 1 48 ? -1.598 -56.436 16.487 1.00 17.10 28 ALA B C 1
ATOM 3026 O O . ALA B 1 48 ? -1.448 -55.340 17.047 1.00 18.79 28 ALA B O 1
ATOM 3028 N N . ALA B 1 49 ? -0.588 -57.190 16.083 1.00 16.21 29 ALA B N 1
ATOM 3029 C CA . ALA B 1 49 ? 0.777 -56.738 16.265 1.00 14.29 29 ALA B CA 1
ATOM 3030 C C . ALA B 1 49 ? 0.998 -55.434 15.500 1.00 15.48 29 ALA B C 1
ATOM 3031 O O . ALA B 1 49 ? 1.567 -54.490 16.025 1.00 27.79 29 ALA B O 1
ATOM 3033 N N . ILE B 1 50 ? 0.516 -55.383 14.263 1.00 11.11 30 ILE B N 1
ATOM 3034 C CA . ILE B 1 50 ? 0.637 -54.205 13.430 1.00 8.07 30 ILE B CA 1
ATOM 3035 C C . ILE B 1 50 ? -0.175 -53.022 13.973 1.00 18.81 30 ILE B C 1
ATOM 3036 O O . ILE B 1 50 ? 0.292 -51.875 14.018 1.00 20.18 30 ILE B O 1
ATOM 3041 N N . ALA B 1 51 ? -1.394 -53.317 14.409 1.00 26.23 31 ALA B N 1
ATOM 3042 C CA . ALA B 1 51 ? -2.283 -52.308 14.965 1.00 25.57 31 ALA B CA 1
ATOM 3043 C C . ALA B 1 51 ? -1.625 -51.648 16.151 1.00 22.98 31 ALA B C 1
ATOM 3044 O O . ALA B 1 51 ? -1.699 -50.432 16.348 1.00 24.43 31 ALA B O 1
ATOM 3046 N N . ARG B 1 52 ? -0.969 -52.501 16.930 1.00 18.97 32 ARG B N 1
ATOM 3047 C CA . ARG B 1 52 ? -0.253 -52.096 18.124 1.00 17.82 32 ARG B CA 1
ATOM 3048 C C . ARG B 1 52 ? 0.843 -51.093 17.795 1.00 26.46 32 ARG B C 1
ATOM 3049 O O . ARG B 1 52 ? 0.996 -50.043 18.408 1.00 17.12 32 ARG B O 1
ATOM 3057 N N . VAL B 1 53 ? 1.622 -51.431 16.782 1.00 27.23 33 VAL B N 1
ATOM 3058 C CA . VAL B 1 53 ? 2.699 -50.571 16.375 1.00 18.60 33 VAL B CA 1
ATOM 3059 C C . VAL B 1 53 ? 2.134 -49.269 15.870 1.00 18.15 33 VAL B C 1
ATOM 3060 O O . VAL B 1 53 ? 2.596 -48.181 16.226 1.00 18.71 33 VAL B O 1
ATOM 3064 N N . LEU B 1 54 ? 1.124 -49.418 15.018 1.00 13.12 34 LEU B N 1
ATOM 3065 C CA . LEU B 1 54 ? 0.495 -48.265 14.449 1.00 16.97 34 LEU B CA 1
ATOM 3066 C C . LEU B 1 54 ? 0.073 -47.327 15.544 1.00 23.41 34 LEU B C 1
ATOM 3067 O O . LEU B 1 54 ? 0.303 -46.128 15.485 1.00 20.66 34 LEU B O 1
ATOM 3072 N N . ASP B 1 55 ? -0.543 -47.889 16.556 1.00 13.18 35 ASP B N 1
ATOM 3073 C CA . ASP B 1 55 ? -1.007 -47.061 17.641 1.00 15.35 35 ASP B CA 1
ATOM 3074 C C . ASP B 1 55 ? 0.078 -46.538 18.581 1.00 20.83 35 ASP B C 1
ATOM 3075 O O . ASP B 1 55 ? -0.127 -45.536 19.250 1.00 24.83 35 ASP B O 1
ATOM 3080 N N . SER B 1 56 ? 1.227 -47.199 18.651 1.00 20.46 36 SER B N 1
ATOM 3081 C CA . SER B 1 56 ? 2.284 -46.761 19.547 1.00 20.47 36 SER B CA 1
ATOM 3082 C C . SER B 1 56 ? 2.842 -45.388 19.235 1.00 20.48 36 SER B C 1
ATOM 3083 O O . SER B 1 56 ? 3.246 -44.650 20.126 1.00 35.39 36 SER B O 1
ATOM 3086 N N . GLY B 1 57 ? 2.909 -45.045 17.957 1.00 19.88 37 GLY B N 1
ATOM 3087 C CA . GLY B 1 57 ? 3.471 -43.758 17.603 1.00 17.04 37 GLY B CA 1
ATOM 3088 C C . GLY B 1 57 ? 5.001 -43.874 17.559 1.00 20.53 37 GLY B C 1
ATOM 3089 O O . GLY B 1 57 ? 5.716 -42.903 17.370 1.00 22.74 37 GLY B O 1
ATOM 3090 N N . ARG B 1 58 ? 5.521 -45.081 17.736 1.00 13.46 38 ARG B N 1
ATOM 3091 C CA . ARG B 1 58 ? 6.959 -45.296 17.691 1.00 16.51 38 ARG B CA 1
ATOM 3092 C C . ARG B 1 58 ? 7.242 -46.307 16.591 1.00 18.61 38 ARG B C 1
ATOM 3093 O O . ARG B 1 58 ? 6.844 -47.467 16.668 1.00 14.82 38 ARG B O 1
ATOM 3101 N N . TYR B 1 59 ? 7.919 -45.882 15.545 1.00 13.55 39 TYR B N 1
ATOM 3102 C CA . TYR B 1 59 ? 8.126 -46.808 14.450 1.00 15.09 39 TYR B CA 1
ATOM 3103 C C . TYR B 1 59 ? 9.536 -47.308 14.178 1.00 23.41 39 TYR B C 1
ATOM 3104 O O . TYR B 1 59 ? 9.721 -48.207 13.356 1.00 11.72 39 TYR B O 1
ATOM 3113 N N . LEU B 1 60 ? 10.506 -46.726 14.877 1.00 18.20 40 LEU B N 1
ATOM 3114 C CA . LEU B 1 60 ? 11.909 -47.067 14.706 1.00 18.52 40 LEU B CA 1
ATOM 3115 C C . LEU B 1 60 ? 12.610 -47.160 16.039 1.00 20.43 40 LEU B C 1
ATOM 3116 O O . LEU B 1 60 ? 12.384 -46.338 16.908 1.00 17.45 40 LEU B O 1
ATOM 3121 N N . LEU B 1 61 ? 13.465 -48.155 16.159 1.00 12.97 41 LEU B N 1
ATOM 3122 C CA . LEU B 1 61 ? 14.250 -48.385 17.331 1.00 17.41 41 LEU B CA 1
ATOM 3123 C C . LEU B 1 61 ? 13.439 -48.291 18.595 1.00 24.19 41 LEU B C 1
ATOM 3124 O O . LEU B 1 61 ? 13.733 -47.461 19.456 1.00 26.82 41 LEU B O 1
ATOM 3129 N N . GLY B 1 62 ? 12.431 -49.135 18.712 1.00 13.45 42 GLY B N 1
ATOM 3130 C CA . GLY B 1 62 ? 11.623 -49.115 19.911 1.00 15.81 42 GLY B CA 1
ATOM 3131 C C . GLY B 1 62 ? 11.601 -50.472 20.605 1.00 23.16 42 GLY B C 1
ATOM 3132 O O . GLY B 1 62 ? 12.473 -51.334 20.457 1.00 15.41 42 GLY B O 1
ATOM 3133 N N . PRO B 1 63 ? 10.552 -50.649 21.373 1.00 19.69 43 PRO B N 1
ATOM 3134 C CA . PRO B 1 63 ? 10.310 -51.851 22.146 1.00 16.63 43 PRO B CA 1
ATOM 3135 C C . PRO B 1 63 ? 10.126 -53.122 21.304 1.00 17.52 43 PRO B C 1
ATOM 3136 O O . PRO B 1 63 ? 10.558 -54.202 21.700 1.00 16.12 43 PRO B O 1
ATOM 3140 N N . GLU B 1 64 ? 9.486 -53.009 20.133 1.00 15.17 44 GLU B N 1
ATOM 3141 C CA . GLU B 1 64 ? 9.312 -54.176 19.279 1.00 20.05 44 GLU B CA 1
ATOM 3142 C C . GLU B 1 64 ? 10.671 -54.755 18.864 1.00 23.48 44 GLU B C 1
ATOM 3143 O O . GLU B 1 64 ? 10.900 -55.963 18.924 1.00 25.37 44 GLU B O 1
ATOM 3149 N N . LEU B 1 65 ? 11.580 -53.868 18.444 1.00 18.05 45 LEU B N 1
ATOM 3150 C CA . LEU B 1 65 ? 12.929 -54.251 18.039 1.00 16.78 45 LEU B CA 1
ATOM 3151 C C . LEU B 1 65 ? 13.639 -54.875 19.247 1.00 12.45 45 LEU B C 1
ATOM 3152 O O . LEU B 1 65 ? 14.207 -55.976 19.214 1.00 16.54 45 LEU B O 1
ATOM 3157 N N . GLU B 1 66 ? 13.568 -54.171 20.369 1.00 15.28 46 GLU B N 1
ATOM 3158 C CA . GLU B 1 66 ? 14.192 -54.679 21.578 1.00 15.45 46 GLU B CA 1
ATOM 3159 C C . GLU B 1 66 ? 13.613 -56.015 21.993 1.00 16.92 46 GLU B C 1
ATOM 3160 O O . GLU B 1 66 ? 14.320 -56.914 22.413 1.00 13.44 46 GLU B O 1
ATOM 3166 N N . GLY B 1 67 ? 12.305 -56.162 21.889 1.00 14.73 47 GLY B N 1
ATOM 3167 C CA . GLY B 1 67 ? 11.754 -57.431 22.284 1.00 16.02 47 GLY B CA 1
ATOM 3168 C C . GLY B 1 67 ? 12.227 -58.534 21.358 1.00 20.36 47 GLY B C 1
ATOM 3169 O O . GLY B 1 67 ? 12.685 -59.602 21.790 1.00 18.69 47 GLY B O 1
ATOM 3170 N N . PHE B 1 68 ? 12.109 -58.267 20.061 1.00 17.59 48 PHE B N 1
ATOM 3171 C CA . PHE B 1 68 ? 12.517 -59.249 19.060 1.00 16.97 48 PHE B CA 1
ATOM 3172 C C . PHE B 1 68 ? 13.979 -59.667 19.209 1.00 15.78 48 PHE B C 1
ATOM 3173 O O . PHE B 1 68 ? 14.315 -60.863 19.167 1.00 12.04 48 PHE B O 1
ATOM 3181 N N . GLU B 1 69 ? 14.851 -58.667 19.386 1.00 12.18 49 GLU B N 1
ATOM 3182 C CA . GLU B 1 69 ? 16.277 -58.933 19.558 1.00 12.96 49 GLU B CA 1
ATOM 3183 C C . GLU B 1 69 ? 16.535 -59.910 20.699 1.00 17.29 49 GLU B C 1
ATOM 3184 O O . GLU B 1 69 ? 17.217 -60.937 20.554 1.00 19.73 49 GLU B O 1
ATOM 3190 N N . ALA B 1 70 ? 15.961 -59.590 21.859 1.00 18.22 50 ALA B N 1
ATOM 3191 C CA . ALA B 1 70 ? 16.114 -60.453 23.015 1.00 14.34 50 ALA B CA 1
ATOM 3192 C C . ALA B 1 70 ? 15.619 -61.853 22.695 1.00 18.56 50 ALA B C 1
ATOM 3193 O O . ALA B 1 70 ? 16.313 -62.844 22.869 1.00 22.93 50 ALA B O 1
ATOM 3195 N N . GLU B 1 71 ? 14.395 -61.930 22.208 1.00 18.22 51 GLU B N 1
ATOM 3196 C CA . GLU B 1 71 ? 13.818 -63.212 21.896 1.00 17.55 51 GLU B CA 1
ATOM 3197 C C . GLU B 1 71 ? 14.610 -63.989 20.879 1.00 17.37 51 GLU B C 1
ATOM 3198 O O . GLU B 1 71 ? 14.772 -65.180 21.051 1.00 18.40 51 GLU B O 1
ATOM 3204 N N . PHE B 1 72 ? 15.077 -63.321 19.820 1.00 14.67 52 PHE B N 1
ATOM 3205 C CA . PHE B 1 72 ? 15.840 -63.989 18.778 1.00 14.87 52 PHE B CA 1
ATOM 3206 C C . PHE B 1 72 ? 17.171 -64.494 19.310 1.00 14.88 52 PHE B C 1
ATOM 3207 O O . PHE B 1 72 ? 17.556 -65.661 19.131 1.00 15.33 52 PHE B O 1
ATOM 3215 N N . ALA B 1 73 ? 17.875 -63.601 20.000 1.00 8.03 53 ALA B N 1
ATOM 3216 C CA . ALA B 1 73 ? 19.143 -63.999 20.576 1.00 13.52 53 ALA B CA 1
ATOM 3217 C C . ALA B 1 73 ? 18.959 -65.251 21.436 1.00 21.92 53 ALA B C 1
ATOM 3218 O O . ALA B 1 73 ? 19.703 -66.214 21.335 1.00 19.58 53 ALA B O 1
ATOM 3220 N N . ALA B 1 74 ? 17.959 -65.231 22.308 1.00 16.44 54 ALA B N 1
ATOM 3221 C CA . ALA B 1 74 ? 17.707 -66.361 23.169 1.00 16.31 54 ALA B CA 1
ATOM 3222 C C . ALA B 1 74 ? 17.398 -67.594 22.350 1.00 16.43 54 ALA B C 1
ATOM 3223 O O . ALA B 1 74 ? 17.902 -68.677 22.638 1.00 13.67 54 ALA B O 1
ATOM 3225 N N . TYR B 1 75 ? 16.576 -67.402 21.317 1.00 18.97 55 TYR B N 1
ATOM 3226 C CA . TYR B 1 75 ? 16.195 -68.469 20.397 1.00 23.20 55 TYR B CA 1
ATOM 3227 C C . TYR B 1 75 ? 17.450 -69.111 19.843 1.00 19.24 55 TYR B C 1
ATOM 3228 O O . TYR B 1 75 ? 17.562 -70.319 19.770 1.00 14.31 55 TYR B O 1
ATOM 3237 N N . CYS B 1 76 ? 18.385 -68.254 19.453 1.00 14.83 56 CYS B N 1
ATOM 3238 C CA . CYS B 1 76 ? 19.670 -68.622 18.884 1.00 13.77 56 CYS B CA 1
ATOM 3239 C C . CYS B 1 76 ? 20.707 -69.147 19.891 1.00 22.16 56 CYS B C 1
ATOM 3240 O O . CYS B 1 76 ? 21.824 -69.576 19.522 1.00 15.01 56 CYS B O 1
ATOM 3243 N N . GLU B 1 77 ? 20.348 -69.106 21.170 1.00 23.99 57 GLU B N 1
ATOM 3244 C CA . GLU B 1 77 ? 21.234 -69.580 22.242 1.00 21.56 57 GLU B CA 1
ATOM 3245 C C . GLU B 1 77 ? 22.488 -68.738 22.385 1.00 22.34 57 GLU B C 1
ATOM 3246 O O . GLU B 1 77 ? 23.573 -69.265 22.604 1.00 20.36 57 GLU B O 1
ATOM 3252 N N . THR B 1 78 ? 22.321 -67.428 22.239 1.00 13.16 58 THR B N 1
ATOM 3253 C CA . THR B 1 78 ? 23.411 -66.486 22.337 1.00 10.97 58 THR B CA 1
ATOM 3254 C C . THR B 1 78 ? 22.909 -65.282 23.130 1.00 21.71 58 THR B C 1
ATOM 3255 O O . THR B 1 78 ? 21.724 -65.231 23.473 1.00 20.18 58 THR B O 1
ATOM 3259 N N . ASP B 1 79 ? 23.781 -64.320 23.441 1.00 21.57 59 ASP B N 1
ATOM 3260 C CA . ASP B 1 79 ? 23.366 -63.171 24.243 1.00 24.34 59 ASP B CA 1
ATOM 3261 C C . ASP B 1 79 ? 22.963 -61.883 23.552 1.00 31.89 59 ASP B C 1
ATOM 3262 O O . ASP B 1 79 ? 22.377 -61.028 24.203 1.00 20.72 59 ASP B O 1
ATOM 3267 N N . HIS B 1 80 ? 23.282 -61.705 22.280 1.00 14.67 60 HIS B N 1
ATOM 3268 C CA . HIS B 1 80 ? 22.957 -60.451 21.667 1.00 10.63 60 HIS B CA 1
ATOM 3269 C C . HIS B 1 80 ? 22.395 -60.577 20.267 1.00 18.82 60 HIS B C 1
ATOM 3270 O O . HIS B 1 80 ? 22.748 -61.477 19.516 1.00 18.46 60 HIS B O 1
ATOM 3277 N N . ALA B 1 81 ? 21.517 -59.655 19.909 1.00 13.51 61 ALA B N 1
ATOM 3278 C CA . ALA B 1 81 ? 20.974 -59.666 18.568 1.00 8.86 61 ALA B CA 1
ATOM 3279 C C . ALA B 1 81 ? 20.855 -58.241 18.146 1.00 12.25 61 ALA B C 1
ATOM 3280 O O . ALA B 1 81 ? 20.445 -57.396 18.932 1.00 13.66 61 ALA B O 1
ATOM 3282 N N . VAL B 1 82 ? 21.223 -57.971 16.906 1.00 12.00 62 VAL B N 1
ATOM 3283 C CA . VAL B 1 82 ? 21.134 -56.616 16.410 1.00 11.95 62 VAL B CA 1
ATOM 3284 C C . VAL B 1 82 ? 20.347 -56.611 15.114 1.00 11.89 62 VAL B C 1
ATOM 3285 O O . VAL B 1 82 ? 20.830 -57.153 14.137 1.00 8.21 62 VAL B O 1
ATOM 3289 N N . GLY B 1 83 ? 19.143 -56.025 15.134 1.00 13.66 63 GLY B N 1
ATOM 3290 C CA . GLY B 1 83 ? 18.302 -55.990 13.960 1.00 9.53 63 GLY B CA 1
ATOM 3291 C C . GLY B 1 83 ? 18.718 -54.930 12.949 1.00 17.71 63 GLY B C 1
ATOM 3292 O O . GLY B 1 83 ? 19.030 -53.776 13.278 1.00 7.17 63 GLY B O 1
ATOM 3293 N N . VAL B 1 84 ? 18.697 -55.347 11.688 1.00 10.52 64 VAL B N 1
ATOM 3294 C CA . VAL B 1 84 ? 19.055 -54.467 10.611 1.00 15.60 64 VAL B CA 1
ATOM 3295 C C . VAL B 1 84 ? 18.074 -54.625 9.482 1.00 11.87 64 VAL B C 1
ATOM 3296 O O . VAL B 1 84 ? 17.078 -55.309 9.632 1.00 12.21 64 VAL B O 1
ATOM 3300 N N . ASN B 1 85 ? 18.385 -53.987 8.372 1.00 3.09 65 ASN B N 1
ATOM 3301 C CA . ASN B 1 85 ? 17.533 -53.978 7.210 1.00 5.85 65 ASN B CA 1
ATOM 3302 C C . ASN B 1 85 ? 17.562 -55.175 6.263 1.00 10.61 65 ASN B C 1
ATOM 3303 O O . ASN B 1 85 ? 16.593 -55.438 5.560 1.00 10.81 65 ASN B O 1
ATOM 3308 N N . SER B 1 86 ? 18.659 -55.906 6.200 1.00 7.29 66 SER B N 1
ATOM 3309 C CA . SER B 1 86 ? 18.731 -57.037 5.275 1.00 2.39 66 SER B CA 1
ATOM 3310 C C . SER B 1 86 ? 19.844 -57.978 5.680 1.00 6.92 66 SER B C 1
ATOM 3311 O O . SER B 1 86 ? 20.706 -57.603 6.467 1.00 7.52 66 SER B O 1
ATOM 3314 N N . GLY B 1 87 ? 19.828 -59.182 5.107 1.00 16.84 67 GLY B N 1
ATOM 3315 C CA . GLY B 1 87 ? 20.832 -60.198 5.390 1.00 17.43 67 GLY B CA 1
ATOM 3316 C C . GLY B 1 87 ? 22.173 -59.769 4.824 1.00 14.18 67 GLY B C 1
ATOM 3317 O O . GLY B 1 87 ? 23.250 -60.099 5.328 1.00 15.58 67 GLY B O 1
ATOM 3318 N N . MET B 1 88 ? 22.082 -59.002 3.757 1.00 13.76 68 MET B N 1
ATOM 3319 C CA . MET B 1 88 ? 23.263 -58.480 3.131 1.00 15.12 68 MET B CA 1
ATOM 3320 C C . MET B 1 88 ? 23.936 -57.475 4.077 1.00 13.64 68 MET B C 1
ATOM 3321 O O . MET B 1 88 ? 25.139 -57.532 4.276 1.00 5.46 68 MET B O 1
ATOM 3326 N N . ASP B 1 89 ? 23.151 -56.554 4.670 1.00 10.56 69 ASP B N 1
ATOM 3327 C CA . ASP B 1 89 ? 23.689 -55.561 5.602 1.00 11.91 69 ASP B CA 1
ATOM 3328 C C . ASP B 1 89 ? 24.246 -56.187 6.871 1.00 19.12 69 ASP B C 1
ATOM 3329 O O . ASP B 1 89 ? 25.242 -55.739 7.449 1.00 7.38 69 ASP B O 1
ATOM 3334 N N . ALA B 1 90 ? 23.572 -57.234 7.332 1.00 8.14 70 ALA B N 1
ATOM 3335 C CA . ALA B 1 90 ? 24.021 -57.916 8.551 1.00 6.27 70 ALA B CA 1
ATOM 3336 C C . ALA B 1 90 ? 25.436 -58.428 8.333 1.00 14.87 70 ALA B C 1
ATOM 3337 O O . ALA B 1 90 ? 26.317 -58.185 9.146 1.00 14.13 70 ALA B O 1
ATOM 3339 N N . LEU B 1 91 ? 25.638 -59.127 7.216 1.00 8.60 71 LEU B N 1
ATOM 3340 C CA . LEU B 1 91 ? 26.957 -59.634 6.884 1.00 12.97 71 LEU B CA 1
ATOM 3341 C C . LEU B 1 91 ? 28.002 -58.508 6.775 1.00 18.27 71 LEU B C 1
ATOM 3342 O O . LEU B 1 91 ? 29.105 -58.544 7.336 1.00 15.22 71 LEU B O 1
ATOM 3347 N N . GLN B 1 92 ? 27.651 -57.490 6.003 1.00 16.51 72 GLN B N 1
ATOM 3348 C CA . GLN B 1 92 ? 28.546 -56.357 5.797 1.00 18.15 72 GLN B CA 1
ATOM 3349 C C . GLN B 1 92 ? 28.941 -55.671 7.087 1.00 26.24 72 GLN B C 1
ATOM 3350 O O . GLN B 1 92 ? 30.124 -55.434 7.331 1.00 14.16 72 GLN B O 1
ATOM 3356 N N . LEU B 1 93 ? 27.934 -55.346 7.904 1.00 16.91 73 LEU B N 1
ATOM 3357 C CA . LEU B 1 93 ? 28.166 -54.687 9.169 1.00 13.53 73 LEU B CA 1
ATOM 3358 C C . LEU B 1 93 ? 28.909 -55.579 10.134 1.00 22.56 73 LEU B C 1
ATOM 3359 O O . LEU B 1 93 ? 29.657 -55.079 10.962 1.00 21.73 73 LEU B O 1
ATOM 3364 N N . ALA B 1 94 ? 28.705 -56.898 10.036 1.00 14.87 74 ALA B N 1
ATOM 3365 C CA . ALA B 1 94 ? 29.394 -57.828 10.922 1.00 11.39 74 ALA B CA 1
ATOM 3366 C C . ALA B 1 94 ? 30.894 -57.770 10.619 1.00 11.93 74 ALA B C 1
ATOM 3367 O O . ALA B 1 94 ? 31.732 -57.620 11.498 1.00 15.70 74 ALA B O 1
ATOM 3369 N N . LEU B 1 95 ? 31.236 -57.848 9.343 1.00 7.72 75 LEU B N 1
ATOM 3370 C CA . LEU B 1 95 ? 32.631 -57.779 8.934 1.00 13.98 75 LEU B CA 1
ATOM 3371 C C . LEU B 1 95 ? 33.292 -56.443 9.302 1.00 23.77 75 LEU B C 1
ATOM 3372 O O . LEU B 1 95 ? 34.349 -56.373 9.935 1.00 27.22 75 LEU B O 1
ATOM 3377 N N . ARG B 1 96 ? 32.651 -55.364 8.872 1.00 15.16 76 ARG B N 1
ATOM 3378 C CA . ARG B 1 96 ? 33.113 -54.016 9.137 1.00 16.19 76 ARG B CA 1
ATOM 3379 C C . ARG B 1 96 ? 33.357 -53.888 10.632 1.00 21.54 76 ARG B C 1
ATOM 3380 O O . ARG B 1 96 ? 34.369 -53.357 11.080 1.00 26.18 76 ARG B O 1
ATOM 3388 N N . GLY B 1 97 ? 32.409 -54.400 11.415 1.00 20.71 77 GLY B N 1
ATOM 3389 C CA . GLY B 1 97 ? 32.500 -54.371 12.872 1.00 17.15 77 GLY B CA 1
ATOM 3390 C C . GLY B 1 97 ? 33.652 -55.227 13.424 1.00 23.10 77 GLY B C 1
ATOM 3391 O O . GLY B 1 97 ? 34.027 -55.115 14.582 1.00 22.22 77 GLY B O 1
ATOM 3392 N N . LEU B 1 98 ? 34.230 -56.094 12.599 1.00 24.54 78 LEU B N 1
ATOM 3393 C CA . LEU B 1 98 ? 35.338 -56.923 13.053 1.00 21.76 78 LEU B CA 1
ATOM 3394 C C . LEU B 1 98 ? 36.631 -56.417 12.446 1.00 23.83 78 LEU B C 1
ATOM 3395 O O . LEU B 1 98 ? 37.629 -57.121 12.403 1.00 24.59 78 LEU B O 1
ATOM 3400 N N . GLY B 1 99 ? 36.578 -55.183 11.961 1.00 19.74 79 GLY B N 1
ATOM 3401 C CA . GLY B 1 99 ? 37.706 -54.512 11.360 1.00 18.11 79 GLY B CA 1
ATOM 3402 C C . GLY B 1 99 ? 38.018 -54.966 9.950 1.00 35.47 79 GLY B C 1
ATOM 3403 O O . GLY B 1 99 ? 39.094 -54.674 9.405 1.00 34.26 79 GLY B O 1
ATOM 3404 N N . ILE B 1 100 ? 37.078 -55.672 9.340 1.00 25.69 80 ILE B N 1
ATOM 3405 C CA . ILE B 1 100 ? 37.330 -56.114 7.985 1.00 21.75 80 ILE B CA 1
ATOM 3406 C C . ILE B 1 100 ? 37.268 -54.969 6.970 1.00 24.26 80 ILE B C 1
ATOM 3407 O O . ILE B 1 100 ? 36.361 -54.125 6.986 1.00 20.84 80 ILE B O 1
ATOM 3412 N N . GLY B 1 101 ? 38.265 -54.936 6.081 1.00 23.79 81 GLY B N 1
ATOM 3413 C CA . GLY B 1 101 ? 38.336 -53.892 5.081 1.00 17.85 81 GLY B CA 1
ATOM 3414 C C . GLY B 1 101 ? 39.310 -54.180 3.945 1.00 14.76 81 GLY B C 1
ATOM 3415 O O . GLY B 1 101 ? 39.747 -55.300 3.697 1.00 17.64 81 GLY B O 1
ATOM 3416 N N . PRO B 1 102 ? 39.637 -53.106 3.259 1.00 16.62 82 PRO B N 1
ATOM 3417 C CA . PRO B 1 102 ? 40.522 -53.111 2.115 1.00 19.72 82 PRO B CA 1
ATOM 3418 C C . PRO B 1 102 ? 41.855 -53.785 2.396 1.00 29.04 82 PRO B C 1
ATOM 3419 O O . PRO B 1 102 ? 42.493 -53.577 3.426 1.00 20.99 82 PRO B O 1
ATOM 3423 N N . GLY B 1 103 ? 42.279 -54.630 1.468 1.00 31.32 83 GLY B N 1
ATOM 3424 C CA . GLY B 1 103 ? 43.536 -55.328 1.648 1.00 34.13 83 GLY B CA 1
ATOM 3425 C C . GLY B 1 103 ? 43.347 -56.671 2.335 1.00 38.24 83 GLY B C 1
ATOM 3426 O O . GLY B 1 103 ? 44.217 -57.551 2.298 1.00 28.50 83 GLY B O 1
ATOM 3427 N N . ASP B 1 104 ? 42.191 -56.820 2.970 1.00 28.59 84 ASP B N 1
ATOM 3428 C CA . ASP B 1 104 ? 41.897 -58.068 3.636 1.00 29.77 84 ASP B CA 1
ATOM 3429 C C . ASP B 1 104 ? 41.269 -59.038 2.663 1.00 23.74 84 ASP B C 1
ATOM 3430 O O . A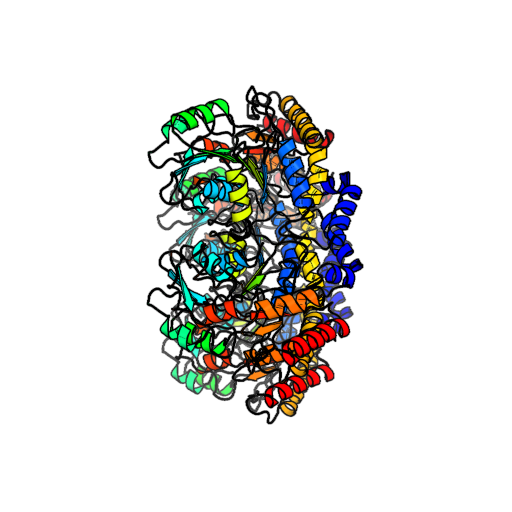SP B 1 104 ? 40.668 -58.646 1.661 1.00 18.92 84 ASP B O 1
ATOM 3435 N N . GLU B 1 105 ? 41.415 -60.306 2.992 1.00 23.50 85 GLU B N 1
ATOM 3436 C CA . GLU B 1 105 ? 40.837 -61.355 2.198 1.00 20.49 85 GLU B CA 1
ATOM 3437 C C . GLU B 1 105 ? 39.815 -62.081 3.046 1.00 25.13 85 GLU B C 1
ATOM 3438 O O . GLU B 1 105 ? 40.039 -62.331 4.235 1.00 19.01 85 GLU B O 1
ATOM 3444 N N . VAL B 1 106 ? 38.678 -62.398 2.436 1.00 20.25 86 VAL B N 1
ATOM 3445 C CA . VAL B 1 106 ? 37.655 -63.128 3.157 1.00 15.23 86 VAL B CA 1
ATOM 3446 C C . VAL B 1 106 ? 37.280 -64.341 2.331 1.00 22.04 86 VAL B C 1
ATOM 3447 O O . VAL B 1 106 ? 36.839 -64.171 1.173 1.00 17.02 86 VAL B O 1
ATOM 3451 N N . ILE B 1 107 ? 37.470 -65.534 2.921 1.00 11.69 87 ILE B N 1
ATOM 3452 C CA . ILE B 1 107 ? 37.120 -66.750 2.207 1.00 14.07 87 ILE B CA 1
ATOM 3453 C C . ILE B 1 107 ? 35.609 -66.854 2.185 1.00 19.73 87 ILE B C 1
ATOM 3454 O O . ILE B 1 107 ? 34.972 -66.817 3.245 1.00 20.16 87 ILE B O 1
ATOM 3459 N N . VAL B 1 108 ? 35.056 -66.944 0.978 1.00 12.12 88 VAL B N 1
ATOM 3460 C CA . VAL B 1 108 ? 33.612 -67.026 0.780 1.00 9.85 88 VAL B CA 1
ATOM 3461 C C . VAL B 1 108 ? 33.321 -68.313 0.027 1.00 24.53 88 VAL B C 1
ATOM 3462 O O . VAL B 1 108 ? 34.246 -68.907 -0.517 1.00 14.28 88 VAL B O 1
ATOM 3466 N N . PRO B 1 109 ? 32.055 -68.754 0.018 1.00 25.03 89 PRO B N 1
ATOM 3467 C CA . PRO B 1 109 ? 31.723 -69.966 -0.685 1.00 18.12 89 PRO B CA 1
ATOM 3468 C C . PRO B 1 109 ? 31.647 -69.730 -2.176 1.00 18.00 89 PRO B C 1
ATOM 3469 O O . PRO B 1 109 ? 31.099 -68.726 -2.637 1.00 13.03 89 PRO B O 1
ATOM 3473 N N . SER B 1 110 ? 32.193 -70.657 -2.949 1.00 9.19 90 SER B N 1
ATOM 3474 C CA . SER B 1 110 ? 32.094 -70.450 -4.369 1.00 12.33 90 SER B CA 1
ATOM 3475 C C . SER B 1 110 ? 30.647 -70.726 -4.788 1.00 20.30 90 SER B C 1
ATOM 3476 O O . SER B 1 110 ? 30.166 -70.243 -5.835 1.00 13.14 90 SER B O 1
ATOM 3479 N N . HIS B 1 111 ? 29.974 -71.522 -3.922 1.00 9.50 91 HIS B N 1
ATOM 3480 C CA . HIS B 1 111 ? 28.580 -71.934 -4.102 1.00 14.59 91 HIS B CA 1
ATOM 3481 C C . HIS B 1 111 ? 27.663 -71.280 -3.064 1.00 12.60 91 HIS B C 1
ATOM 3482 O O . HIS B 1 111 ? 27.581 -71.699 -1.924 1.00 12.01 91 HIS B O 1
ATOM 3489 N N . THR B 1 112 ? 26.969 -70.219 -3.468 1.00 15.11 92 THR B N 1
ATOM 3490 C CA . THR B 1 112 ? 26.102 -69.488 -2.550 1.00 13.72 92 THR B CA 1
ATOM 3491 C C . THR B 1 112 ? 25.354 -68.372 -3.273 1.00 17.55 92 THR B C 1
ATOM 3492 O O . THR B 1 112 ? 25.524 -68.129 -4.470 1.00 12.99 92 THR B O 1
ATOM 3496 N N . TYR B 1 113 ? 24.544 -67.643 -2.519 1.00 19.53 93 TYR B N 1
ATOM 3497 C CA . TYR B 1 113 ? 23.846 -66.512 -3.092 1.00 16.65 93 TYR B CA 1
ATOM 3498 C C . TYR B 1 113 ? 24.845 -65.349 -3.132 1.00 8.76 93 TYR B C 1
ATOM 3499 O O . TYR B 1 113 ? 25.556 -65.114 -2.160 1.00 8.58 93 TYR B O 1
ATOM 3508 N N . ILE B 1 114 ? 24.908 -64.634 -4.262 1.00 13.14 94 ILE B N 1
ATOM 3509 C CA . ILE B 1 114 ? 25.815 -63.513 -4.469 1.00 12.12 94 ILE B CA 1
ATOM 3510 C C . ILE B 1 114 ? 25.999 -62.519 -3.310 1.00 19.19 94 ILE B C 1
ATOM 3511 O O . ILE B 1 114 ? 27.093 -61.946 -3.108 1.00 15.05 94 ILE B O 1
ATOM 3516 N N . ALA B 1 115 ? 24.943 -62.279 -2.534 1.00 18.42 95 ALA B N 1
ATOM 3517 C CA . ALA B 1 115 ? 25.060 -61.337 -1.411 1.00 13.45 95 ALA B CA 1
ATOM 3518 C C . ALA B 1 115 ? 26.263 -61.640 -0.519 1.00 27.05 95 ALA B C 1
ATOM 3519 O O . ALA B 1 115 ? 26.882 -60.735 0.037 1.00 22.20 95 ALA B O 1
ATOM 3521 N N . SER B 1 116 ? 26.568 -62.935 -0.382 1.00 19.22 96 SER B N 1
ATOM 3522 C CA . SER B 1 116 ? 27.679 -63.414 0.421 1.00 22.06 96 SER B CA 1
ATOM 3523 C C . SER B 1 116 ? 28.950 -62.687 0.005 1.00 25.56 96 SER B C 1
ATOM 3524 O O . SER B 1 116 ? 29.721 -62.191 0.837 1.00 17.18 96 SER B O 1
ATOM 3527 N N . TRP B 1 117 ? 29.171 -62.616 -1.311 1.00 15.76 97 TRP B N 1
ATOM 3528 C CA . TRP B 1 117 ? 30.367 -61.942 -1.781 1.00 14.11 97 TRP B CA 1
ATOM 3529 C C . TRP B 1 117 ? 30.257 -60.434 -1.744 1.00 19.83 97 TRP B C 1
ATOM 3530 O O . TRP B 1 117 ? 31.196 -59.730 -1.370 1.00 17.95 97 TRP B O 1
ATOM 3541 N N . LEU B 1 118 ? 29.104 -59.940 -2.191 1.00 10.19 98 LEU B N 1
ATOM 3542 C CA . LEU B 1 118 ? 28.918 -58.508 -2.244 1.00 15.89 98 LEU B CA 1
ATOM 3543 C C . LEU B 1 118 ? 29.186 -57.845 -0.906 1.00 14.80 98 LEU B C 1
ATOM 3544 O O . LEU B 1 118 ? 29.776 -56.774 -0.855 1.00 18.98 98 LEU B O 1
ATOM 3549 N N . ALA B 1 119 ? 28.728 -58.485 0.169 1.00 8.22 99 ALA B N 1
ATOM 3550 C CA . ALA B 1 119 ? 28.908 -57.940 1.502 1.00 13.02 99 ALA B CA 1
ATOM 3551 C C . ALA B 1 119 ? 30.374 -57.707 1.787 1.00 21.57 99 ALA B C 1
ATOM 3552 O O . ALA B 1 119 ? 30.750 -56.719 2.401 1.00 19.89 99 ALA B O 1
ATOM 3554 N N . VAL B 1 120 ? 31.198 -58.638 1.328 1.00 15.34 100 VAL B N 1
ATOM 3555 C CA . VAL B 1 120 ? 32.640 -58.557 1.521 1.00 12.54 100 VAL B CA 1
ATOM 3556 C C . VAL B 1 120 ? 33.157 -57.435 0.665 1.00 15.65 100 VAL B C 1
ATOM 3557 O O . VAL B 1 120 ? 33.835 -56.523 1.113 1.00 15.49 100 VAL B O 1
ATOM 3561 N N . SER B 1 121 ? 32.793 -57.511 -0.598 1.00 12.53 101 SER B N 1
ATOM 3562 C CA . SER B 1 121 ? 33.216 -56.506 -1.525 1.00 17.81 101 SER B CA 1
ATOM 3563 C C . SER B 1 121 ? 32.899 -55.097 -1.016 1.00 27.09 101 SER B C 1
ATOM 3564 O O . SER B 1 121 ? 33.657 -54.158 -1.207 1.00 26.74 101 SER B O 1
ATOM 3567 N N . ALA B 1 122 ? 31.773 -54.946 -0.337 1.00 15.60 102 ALA B N 1
ATOM 3568 C CA . ALA B 1 122 ? 31.350 -53.649 0.173 1.00 15.79 102 ALA B CA 1
ATOM 3569 C C . ALA B 1 122 ? 32.259 -52.966 1.194 1.00 20.71 102 ALA B C 1
ATOM 3570 O O . ALA B 1 122 ? 32.195 -51.749 1.366 1.00 22.85 102 ALA B O 1
ATOM 3572 N N . THR B 1 123 ? 33.072 -53.753 1.890 1.00 20.02 103 THR B N 1
ATOM 3573 C CA . THR B 1 123 ? 33.973 -53.252 2.911 1.00 19.13 103 THR B CA 1
ATOM 3574 C C . THR B 1 123 ? 35.317 -52.900 2.328 1.00 19.34 103 THR B C 1
ATOM 3575 O O . THR B 1 123 ? 36.163 -52.329 3.001 1.00 25.91 103 THR B O 1
ATOM 3579 N N . GLY B 1 124 ? 35.516 -53.269 1.075 1.00 20.84 104 GLY B N 1
ATOM 3580 C CA . GLY B 1 124 ? 36.784 -53.000 0.444 1.00 23.88 104 GLY B CA 1
ATOM 3581 C C . GLY B 1 124 ? 37.607 -54.271 0.432 1.00 21.44 104 GLY B C 1
ATOM 3582 O O . GLY B 1 124 ? 38.600 -54.394 -0.278 1.00 23.49 104 GLY B O 1
ATOM 3583 N N . ALA B 1 125 ? 37.165 -55.215 1.242 1.00 14.68 105 ALA B N 1
ATOM 3584 C CA . ALA B 1 125 ? 37.850 -56.470 1.338 1.00 13.99 105 ALA B CA 1
ATOM 3585 C C . ALA B 1 125 ? 37.699 -57.330 0.078 1.00 21.37 105 ALA B C 1
ATOM 3586 O O . ALA B 1 125 ? 36.907 -57.056 -0.833 1.00 20.77 105 ALA B O 1
ATOM 3588 N N . THR B 1 126 ? 38.492 -58.386 0.017 1.00 20.65 106 THR B N 1
ATOM 3589 C CA . THR B 1 126 ? 38.463 -59.242 -1.138 1.00 24.34 106 THR B CA 1
ATOM 3590 C C . THR B 1 126 ? 37.866 -60.631 -0.895 1.00 28.30 106 THR B C 1
ATOM 3591 O O . THR B 1 126 ? 38.357 -61.420 -0.066 1.00 18.18 106 THR B O 1
ATOM 3595 N N . PRO B 1 127 ? 36.805 -60.944 -1.650 1.00 21.73 107 PRO B N 1
ATOM 3596 C CA . PRO B 1 127 ? 36.181 -62.247 -1.504 1.00 19.52 107 PRO B CA 1
ATOM 3597 C C . PRO B 1 127 ? 36.985 -63.323 -2.241 1.00 29.27 107 PRO B C 1
ATOM 3598 O O . PRO B 1 127 ? 37.302 -63.191 -3.429 1.00 24.94 107 PRO B O 1
ATOM 3602 N N . VAL B 1 128 ? 37.324 -64.387 -1.514 1.00 24.64 108 VAL B N 1
ATOM 3603 C CA . VAL B 1 128 ? 38.089 -65.511 -2.042 1.00 20.59 108 VAL B CA 1
ATOM 3604 C C . VAL B 1 128 ? 37.263 -66.773 -1.957 1.00 19.53 108 VAL B C 1
ATOM 3605 O O . VAL B 1 128 ? 37.108 -67.351 -0.885 1.00 10.51 108 VAL B O 1
ATOM 3609 N N . PRO B 1 129 ? 36.736 -67.180 -3.103 1.00 19.94 109 PRO B N 1
ATOM 3610 C CA . PRO B 1 129 ? 35.880 -68.332 -3.180 1.00 13.52 109 PRO B CA 1
ATOM 3611 C C . PRO B 1 129 ? 36.548 -69.637 -2.886 1.00 15.91 109 PRO B C 1
ATOM 3612 O O . PRO B 1 129 ? 37.660 -69.876 -3.332 1.00 18.89 109 PRO B O 1
ATOM 3616 N N . VAL B 1 130 ? 35.815 -70.467 -2.156 1.00 14.01 110 VAL B N 1
ATOM 3617 C CA . VAL B 1 130 ? 36.232 -71.812 -1.798 1.00 15.22 110 VAL B CA 1
ATOM 3618 C C . VAL B 1 130 ? 35.090 -72.792 -2.114 1.00 21.71 110 VAL B C 1
ATOM 3619 O O . VAL B 1 130 ? 33.938 -72.549 -1.764 1.00 24.82 110 VAL B O 1
ATOM 3623 N N . GLU B 1 131 ? 35.394 -73.891 -2.798 1.00 14.94 111 GLU B N 1
ATOM 3624 C CA . GLU B 1 131 ? 34.401 -74.910 -3.184 1.00 10.63 111 GLU B CA 1
ATOM 3625 C C . GLU B 1 131 ? 33.705 -75.652 -2.044 1.00 13.72 111 GLU B C 1
ATOM 3626 O O . GLU B 1 131 ? 34.175 -75.770 -0.911 1.00 12.67 111 GLU B O 1
ATOM 3632 N N . PRO B 1 132 ? 32.546 -76.194 -2.354 1.00 15.37 112 PRO B N 1
ATOM 3633 C CA . PRO B 1 132 ? 31.806 -76.929 -1.347 1.00 17.82 112 PRO B CA 1
ATOM 3634 C C . PRO B 1 132 ? 32.313 -78.364 -1.217 1.00 19.87 112 PRO B C 1
ATOM 3635 O O . PRO B 1 132 ? 32.942 -78.931 -2.112 1.00 14.04 112 PRO B O 1
ATOM 3639 N N . HIS B 1 133 ? 32.019 -78.953 -0.074 1.00 14.20 113 HIS B N 1
ATOM 3640 C CA . HIS B 1 133 ? 32.378 -80.329 0.204 1.00 14.52 113 HIS B CA 1
ATOM 3641 C C . HIS B 1 133 ? 31.773 -81.165 -0.909 1.00 17.85 113 HIS B C 1
ATOM 3642 O O . HIS B 1 133 ? 30.772 -80.753 -1.479 1.00 14.71 113 HIS B O 1
ATOM 3649 N N . GLU B 1 134 ? 32.371 -82.306 -1.236 1.00 14.19 114 GLU B N 1
ATOM 3650 C CA . GLU B 1 134 ? 31.898 -83.163 -2.316 1.00 15.78 114 GLU B CA 1
ATOM 3651 C C . GLU B 1 134 ? 30.506 -83.739 -2.116 1.00 14.08 114 GLU B C 1
ATOM 3652 O O . GLU B 1 134 ? 29.888 -84.204 -3.075 1.00 16.16 114 GLU B O 1
ATOM 3658 N N . ASP B 1 135 ? 30.054 -83.733 -0.868 1.00 11.10 115 ASP B N 1
ATOM 3659 C CA . ASP B 1 135 ? 28.779 -84.322 -0.520 1.00 23.05 115 ASP B CA 1
ATOM 3660 C C . ASP B 1 135 ? 27.705 -83.381 0.019 1.00 26.39 115 ASP B C 1
ATOM 3661 O O . ASP B 1 135 ? 26.517 -83.716 0.005 1.00 19.80 115 ASP B O 1
ATOM 3666 N N . HIS B 1 136 ? 28.138 -82.234 0.510 1.00 17.46 116 HIS B N 1
ATOM 3667 C CA . HIS B 1 136 ? 27.269 -81.242 1.126 1.00 16.28 116 HIS B CA 1
ATOM 3668 C C . HIS B 1 136 ? 27.485 -79.878 0.496 1.00 13.67 116 HIS B C 1
ATOM 3669 O O . HIS B 1 136 ? 28.602 -79.542 0.124 1.00 20.98 116 HIS B O 1
ATOM 3676 N N . PRO B 1 137 ? 26.428 -79.086 0.370 1.00 16.35 117 PRO B N 1
ATOM 3677 C CA . PRO B 1 137 ? 26.550 -77.783 -0.265 1.00 15.22 117 PRO B CA 1
ATOM 3678 C C . PRO B 1 137 ? 27.298 -76.732 0.563 1.00 24.92 117 PRO B C 1
ATOM 3679 O O . PRO B 1 137 ? 27.127 -75.532 0.330 1.00 22.41 117 PRO B O 1
ATOM 3683 N N . THR B 1 138 ? 28.118 -77.156 1.531 1.00 20.42 118 THR B N 1
ATOM 3684 C CA . THR B 1 138 ? 28.829 -76.191 2.360 1.00 9.66 118 THR B CA 1
ATOM 3685 C C . THR B 1 138 ? 30.349 -76.171 2.152 1.00 26.86 118 THR B C 1
ATOM 3686 O O . THR B 1 138 ? 30.937 -77.111 1.617 1.00 25.13 118 THR B O 1
ATOM 3690 N N . LEU B 1 139 ? 30.991 -75.073 2.576 1.00 17.69 119 LEU B N 1
ATOM 3691 C CA . LEU B 1 139 ? 32.423 -74.930 2.432 1.00 19.79 119 LEU B CA 1
ATOM 3692 C C . LEU B 1 139 ? 33.200 -76.196 2.801 1.00 22.59 119 LEU B C 1
ATOM 3693 O O . LEU B 1 139 ? 33.056 -76.804 3.871 1.00 16.63 119 LEU B O 1
ATOM 3698 N N . ASP B 1 140 ? 34.088 -76.577 1.907 1.00 18.93 120 ASP B N 1
ATOM 3699 C CA . ASP B 1 140 ? 34.909 -77.716 2.183 1.00 15.44 120 ASP B CA 1
ATOM 3700 C C . ASP B 1 140 ? 36.110 -77.230 2.998 1.00 18.26 120 ASP B C 1
ATOM 3701 O O . ASP B 1 140 ? 36.946 -76.462 2.541 1.00 22.83 120 ASP B O 1
ATOM 3706 N N . PRO B 1 141 ? 36.189 -77.652 4.247 1.00 25.25 121 PRO B N 1
ATOM 3707 C CA . PRO B 1 141 ? 37.233 -77.219 5.162 1.00 20.76 121 PRO B CA 1
ATOM 3708 C C . PRO B 1 141 ? 38.669 -77.435 4.741 1.00 23.48 121 PRO B C 1
ATOM 3709 O O . PRO B 1 141 ? 39.556 -76.639 5.080 1.00 17.46 121 PRO B O 1
ATOM 3713 N N . LEU B 1 142 ? 38.892 -78.509 4.009 1.00 24.23 122 LEU B N 1
ATOM 3714 C CA . LEU B 1 142 ? 40.229 -78.834 3.548 1.00 25.11 122 LEU B CA 1
ATOM 3715 C C . LEU B 1 142 ? 40.625 -77.892 2.422 1.00 27.44 122 LEU B C 1
ATOM 3716 O O . LEU B 1 142 ? 41.788 -77.509 2.216 1.00 25.33 122 LEU B O 1
ATOM 3721 N N . LEU B 1 143 ? 39.605 -77.510 1.678 1.00 14.68 123 LEU B N 1
ATOM 3722 C CA . LEU B 1 143 ? 39.828 -76.613 0.591 1.00 19.73 123 LEU B CA 1
ATOM 3723 C C . LEU B 1 143 ? 40.031 -75.243 1.181 1.00 14.61 123 LEU B C 1
ATOM 3724 O O . LEU B 1 143 ? 40.819 -74.421 0.718 1.00 23.45 123 LEU B O 1
ATOM 3729 N N . VAL B 1 144 ? 39.307 -75.025 2.249 1.00 16.96 124 VAL B N 1
ATOM 3730 C CA . VAL B 1 144 ? 39.395 -73.771 2.956 1.00 19.50 124 VAL B CA 1
ATOM 3731 C C . VAL B 1 144 ? 40.844 -73.539 3.382 1.00 30.26 124 VAL B C 1
ATOM 3732 O O . VAL B 1 144 ? 41.499 -72.563 3.016 1.00 22.42 124 VAL B O 1
ATOM 3736 N N . GLU B 1 145 ? 41.358 -74.485 4.137 1.00 25.28 125 GLU B N 1
ATOM 3737 C CA . GLU B 1 145 ? 42.719 -74.394 4.581 1.00 24.36 125 GLU B CA 1
ATOM 3738 C C . GLU B 1 145 ? 43.640 -73.991 3.441 1.00 24.57 125 GLU B C 1
ATOM 3739 O O . GLU B 1 145 ? 44.422 -73.053 3.554 1.00 22.18 125 GLU B O 1
ATOM 3745 N N . LYS B 1 146 ? 43.551 -74.716 2.328 1.00 20.33 126 LYS B N 1
ATOM 3746 C CA . LYS B 1 146 ? 44.400 -74.418 1.186 1.00 18.55 126 LYS B CA 1
ATOM 3747 C C . LYS B 1 146 ? 44.195 -73.043 0.563 1.00 36.45 126 LYS B C 1
ATOM 3748 O O . LYS B 1 146 ? 44.927 -72.639 -0.340 1.00 37.46 126 LYS B O 1
ATOM 3754 N N . ALA B 1 147 ? 43.188 -72.315 1.008 1.00 24.50 127 ALA B N 1
ATOM 3755 C CA . ALA B 1 147 ? 42.971 -71.039 0.382 1.00 17.15 127 ALA B CA 1
ATOM 3756 C C . ALA B 1 147 ? 43.417 -69.923 1.256 1.00 18.86 127 ALA B C 1
ATOM 3757 O O . ALA B 1 147 ? 43.519 -68.769 0.855 1.00 24.42 127 ALA B O 1
ATOM 3759 N N . ILE B 1 148 ? 43.662 -70.284 2.483 1.00 15.01 128 ILE B N 1
ATOM 3760 C CA . ILE B 1 148 ? 44.085 -69.287 3.400 1.00 18.48 128 ILE B CA 1
ATOM 3761 C C . ILE B 1 148 ? 45.435 -68.700 3.023 1.00 34.10 128 ILE B C 1
ATOM 3762 O O . ILE B 1 148 ? 46.383 -69.430 2.765 1.00 40.51 128 ILE B O 1
ATOM 3767 N N . THR B 1 149 ? 45.519 -67.372 3.016 1.00 25.98 129 THR B N 1
ATOM 3768 C CA . THR B 1 149 ? 46.768 -66.695 2.735 1.00 14.18 129 THR B CA 1
ATOM 3769 C C . THR B 1 149 ? 47.082 -65.710 3.863 1.00 28.53 129 THR B C 1
ATOM 3770 O O . THR B 1 149 ? 46.295 -65.546 4.803 1.00 24.08 129 THR B O 1
ATOM 3774 N N . PRO B 1 150 ? 48.244 -65.057 3.813 1.00 27.62 130 PRO B N 1
ATOM 3775 C CA . PRO B 1 150 ? 48.591 -64.121 4.864 1.00 26.03 130 PRO B CA 1
ATOM 3776 C C . PRO B 1 150 ? 47.641 -62.927 4.916 1.00 27.20 130 PRO B C 1
ATOM 3777 O O . PRO B 1 150 ? 47.612 -62.169 5.887 1.00 33.20 130 PRO B O 1
ATOM 3781 N N . ARG B 1 151 ? 46.844 -62.757 3.872 1.00 24.76 131 ARG B N 1
ATOM 3782 C CA . ARG B 1 151 ? 45.905 -61.657 3.881 1.00 20.06 131 ARG B CA 1
ATOM 3783 C C . ARG B 1 151 ? 44.528 -62.063 4.384 1.00 25.24 131 ARG B C 1
ATOM 3784 O O . ARG B 1 151 ? 43.667 -61.210 4.573 1.00 32.37 131 ARG B O 1
ATOM 3792 N N . THR B 1 152 ? 44.323 -63.363 4.611 1.00 18.80 132 THR B N 1
ATOM 3793 C CA . THR B 1 152 ? 43.040 -63.857 5.107 1.00 18.97 132 THR B CA 1
ATOM 3794 C C . THR B 1 152 ? 42.740 -63.340 6.507 1.00 28.51 132 THR B C 1
ATOM 3795 O O . THR B 1 152 ? 43.620 -63.408 7.361 1.00 19.44 132 THR B O 1
ATOM 3799 N N . ARG B 1 153 ? 41.506 -62.840 6.748 1.00 26.05 133 ARG B N 1
ATOM 3800 C CA . ARG B 1 153 ? 41.123 -62.335 8.066 1.00 15.28 133 ARG B CA 1
ATOM 3801 C C . ARG B 1 153 ? 39.838 -62.943 8.607 1.00 24.34 133 ARG B C 1
ATOM 3802 O O . ARG B 1 153 ? 39.521 -62.811 9.788 1.00 18.87 133 ARG B O 1
ATOM 3810 N N . ALA B 1 154 ? 39.088 -63.606 7.744 1.00 19.02 134 ALA B N 1
ATOM 3811 C CA . ALA B 1 154 ? 37.843 -64.190 8.171 1.00 14.47 134 ALA B CA 1
ATOM 3812 C C . ALA B 1 154 ? 37.337 -65.187 7.155 1.00 13.47 134 ALA B C 1
ATOM 3813 O O . ALA B 1 154 ? 37.661 -65.139 5.967 1.00 22.25 134 ALA B O 1
ATOM 3815 N N . LEU B 1 155 ? 36.537 -66.112 7.648 1.00 16.92 135 LEU B N 1
ATOM 3816 C CA . LEU B 1 155 ? 35.940 -67.125 6.802 1.00 15.47 135 LEU B CA 1
ATOM 3817 C C . LEU B 1 155 ? 34.460 -66.813 6.782 1.00 17.82 135 LEU B C 1
ATOM 3818 O O . LEU B 1 155 ? 33.933 -66.397 7.811 1.00 24.71 135 LEU B O 1
ATOM 3823 N N . LEU B 1 156 ? 33.799 -67.018 5.647 1.00 12.00 136 LEU B N 1
ATOM 3824 C CA . LEU B 1 156 ? 32.365 -66.736 5.538 1.00 17.21 136 LEU B CA 1
ATOM 3825 C C . LEU B 1 156 ? 31.610 -67.939 4.969 1.00 21.34 136 LEU B C 1
ATOM 3826 O O . LEU B 1 156 ? 31.243 -67.969 3.776 1.00 14.49 136 LEU B O 1
ATOM 3831 N N . PRO B 1 157 ? 31.391 -68.927 5.850 1.00 17.05 137 PRO B N 1
ATOM 3832 C CA . PRO B 1 157 ? 30.676 -70.145 5.493 1.00 9.08 137 PRO B CA 1
ATOM 3833 C C . PRO B 1 157 ? 29.179 -69.821 5.363 1.00 15.32 137 PRO B C 1
ATOM 3834 O O . PRO B 1 157 ? 28.645 -69.027 6.142 1.00 16.81 137 PRO B O 1
ATOM 3838 N N . VAL B 1 158 ? 28.503 -70.423 4.388 1.00 11.99 138 VAL B N 1
ATOM 3839 C CA . VAL B 1 158 ? 27.070 -70.197 4.223 1.00 15.55 138 VAL B CA 1
ATOM 3840 C C . VAL B 1 158 ? 26.376 -71.504 4.556 1.00 8.66 138 VAL B C 1
ATOM 3841 O O . VAL B 1 158 ? 26.736 -72.542 4.011 1.00 8.28 138 VAL B O 1
ATOM 3845 N N . HIS B 1 159 ? 25.414 -71.475 5.476 1.00 9.13 139 HIS B N 1
ATOM 3846 C CA . HIS B 1 159 ? 24.701 -72.705 5.795 1.00 11.18 139 HIS B CA 1
ATOM 3847 C C . HIS B 1 159 ? 23.593 -72.793 4.748 1.00 21.29 139 HIS B C 1
ATOM 3848 O O . HIS B 1 159 ? 22.400 -72.551 4.978 1.00 12.12 139 HIS B O 1
ATOM 3855 N N . LEU B 1 160 ? 24.050 -73.090 3.535 1.00 11.98 140 LEU B N 1
ATOM 3856 C CA . LEU B 1 160 ? 23.203 -73.150 2.356 1.00 17.18 140 LEU B CA 1
ATOM 3857 C C . LEU B 1 160 ? 22.015 -74.108 2.423 1.00 18.32 140 LEU B C 1
ATOM 3858 O O . LEU B 1 160 ? 22.156 -75.265 2.820 1.00 6.42 140 LEU B O 1
ATOM 3863 N N . TYR B 1 161 ? 20.847 -73.587 2.008 1.00 19.25 141 TYR B N 1
ATOM 3864 C CA . TYR B 1 161 ? 19.581 -74.311 1.933 1.00 12.14 141 TYR B CA 1
ATOM 3865 C C . TYR B 1 161 ? 19.044 -74.801 3.261 1.00 16.68 141 TYR B C 1
ATOM 3866 O O . TYR B 1 161 ? 18.101 -75.612 3.308 1.00 9.48 141 TYR B O 1
ATOM 3875 N N . GLY B 1 162 ? 19.638 -74.308 4.325 1.00 13.44 142 GLY B N 1
ATOM 3876 C CA . GLY B 1 162 ? 19.207 -74.707 5.653 1.00 15.29 142 GLY B CA 1
ATOM 3877 C C . GLY B 1 162 ? 20.093 -75.787 6.254 1.00 12.38 142 GLY B C 1
ATOM 3878 O O . GLY B 1 162 ? 19.759 -76.324 7.308 1.00 14.66 142 GLY B O 1
ATOM 3879 N N . HIS B 1 163 ? 21.209 -76.101 5.579 1.00 12.36 143 HIS B N 1
ATOM 3880 C CA . HIS B 1 163 ? 22.180 -77.119 6.038 1.00 11.77 143 HIS B CA 1
ATOM 3881 C C . HIS B 1 163 ? 23.390 -76.488 6.722 1.00 16.03 143 HIS B C 1
ATOM 3882 O O . HIS B 1 163 ? 24.073 -75.655 6.146 1.00 13.51 143 HIS B O 1
ATOM 3889 N N . PRO B 1 164 ? 23.688 -76.880 7.955 1.00 17.17 144 PRO B N 1
ATOM 3890 C CA . PRO B 1 164 ? 24.818 -76.274 8.616 1.00 14.46 144 PRO B CA 1
ATOM 3891 C C . PRO B 1 164 ? 26.164 -76.728 8.111 1.00 15.51 144 PRO B C 1
ATOM 3892 O O . PRO B 1 164 ? 26.375 -77.920 7.846 1.00 21.15 144 PRO B O 1
ATOM 3896 N N . ALA B 1 165 ? 27.070 -75.753 8.007 1.00 17.28 145 ALA B N 1
ATOM 3897 C CA . ALA B 1 165 ? 28.447 -75.987 7.582 1.00 17.73 145 ALA B CA 1
ATOM 3898 C C . ALA B 1 165 ? 29.151 -76.709 8.719 1.00 14.99 145 ALA B C 1
ATOM 3899 O O . ALA B 1 165 ? 28.682 -76.654 9.863 1.00 11.92 145 ALA B O 1
ATOM 3901 N N . ASP B 1 166 ? 30.245 -77.398 8.401 1.00 16.44 146 ASP B N 1
ATOM 3902 C CA . ASP B 1 166 ? 30.991 -78.122 9.420 1.00 17.17 146 ASP B CA 1
ATOM 3903 C C . ASP B 1 166 ? 31.663 -77.129 10.358 1.00 16.12 146 ASP B C 1
ATOM 3904 O O . ASP B 1 166 ? 32.842 -76.831 10.247 1.00 19.47 146 ASP B O 1
ATOM 3909 N N . MET B 1 167 ? 30.893 -76.600 11.286 1.00 16.37 147 MET B N 1
ATOM 3910 C CA . MET B 1 167 ? 31.412 -75.630 12.185 1.00 14.70 147 MET B CA 1
ATOM 3911 C C . MET B 1 167 ? 32.607 -76.040 13.043 1.00 24.00 147 MET B C 1
ATOM 3912 O O . MET B 1 167 ? 33.471 -75.233 13.307 1.00 19.78 147 MET B O 1
ATOM 3917 N N . ASP B 1 168 ? 32.705 -77.275 13.506 1.00 30.34 148 ASP B N 1
ATOM 3918 C CA . ASP B 1 168 ? 33.873 -77.582 14.322 1.00 27.72 148 ASP B CA 1
ATOM 3919 C C . ASP B 1 168 ? 35.172 -77.436 13.542 1.00 27.61 148 ASP B C 1
ATOM 3920 O O . ASP B 1 168 ? 36.163 -76.888 14.021 1.00 17.27 148 ASP B O 1
ATOM 3925 N N . ALA B 1 169 ? 35.156 -77.927 12.314 1.00 18.46 149 ALA B N 1
ATOM 3926 C CA . ALA B 1 169 ? 36.332 -77.833 11.491 1.00 19.94 149 ALA B CA 1
ATOM 3927 C C . ALA B 1 169 ? 36.662 -76.390 11.135 1.00 24.05 149 ALA B C 1
ATOM 3928 O O . ALA B 1 169 ? 37.822 -75.999 11.065 1.00 20.18 149 ALA B O 1
ATOM 3930 N N . LEU B 1 170 ? 35.637 -75.585 10.905 1.00 16.31 150 LEU B N 1
ATOM 3931 C CA . LEU B 1 170 ? 35.908 -74.210 10.541 1.00 14.78 150 LEU B CA 1
ATOM 3932 C C . LEU B 1 170 ? 36.509 -73.442 11.679 1.00 16.41 150 LEU B C 1
ATOM 3933 O O . LEU B 1 170 ? 37.409 -72.616 11.503 1.00 15.94 150 LEU B O 1
ATOM 3938 N N . ARG B 1 171 ? 35.994 -73.734 12.862 1.00 13.14 151 ARG B N 1
ATOM 3939 C CA . ARG B 1 171 ? 36.469 -73.069 14.052 1.00 17.55 151 ARG B CA 1
ATOM 3940 C C . ARG B 1 171 ? 37.904 -73.424 14.375 1.00 26.04 151 ARG B C 1
ATOM 3941 O O . ARG B 1 171 ? 38.708 -72.568 14.745 1.00 13.07 151 ARG B O 1
ATOM 3949 N N . GLU B 1 172 ? 38.228 -74.704 14.234 1.00 18.99 152 GLU B N 1
ATOM 3950 C CA . GLU B 1 172 ? 39.570 -75.118 14.517 1.00 24.64 152 GLU B CA 1
ATOM 3951 C C . GLU B 1 172 ? 40.531 -74.312 13.651 1.00 34.04 152 GLU B C 1
ATOM 3952 O O . GLU B 1 172 ? 41.505 -73.730 14.124 1.00 37.02 152 GLU B O 1
ATOM 3958 N N . LEU B 1 173 ? 40.212 -74.283 12.364 1.00 18.31 153 LEU B N 1
ATOM 3959 C CA . LEU B 1 173 ? 40.972 -73.582 11.355 1.00 19.84 153 LEU B CA 1
ATOM 3960 C C . LEU B 1 173 ? 41.160 -72.115 11.688 1.00 24.46 153 LEU B C 1
ATOM 3961 O O . LEU B 1 173 ? 42.261 -71.575 11.688 1.00 31.28 153 LEU B O 1
ATOM 3966 N N . ALA B 1 174 ? 40.042 -71.466 11.949 1.00 29.31 154 ALA B N 1
ATOM 3967 C CA . ALA B 1 174 ? 40.017 -70.062 12.275 1.00 29.82 154 ALA B CA 1
ATOM 3968 C C . ALA B 1 174 ? 40.868 -69.749 13.491 1.00 32.47 154 ALA B C 1
ATOM 3969 O O . ALA B 1 174 ? 41.578 -68.742 13.531 1.00 27.31 154 ALA B O 1
ATOM 3971 N N . ASP B 1 175 ? 40.779 -70.614 14.496 1.00 28.52 155 ASP B N 1
ATOM 3972 C CA . ASP B 1 175 ? 41.553 -70.410 15.699 1.00 22.95 155 ASP B CA 1
ATOM 3973 C C . ASP B 1 175 ? 43.005 -70.494 15.318 1.00 26.27 155 ASP B C 1
ATOM 3974 O O . ASP B 1 175 ? 43.766 -69.554 15.445 1.00 24.94 155 ASP B O 1
ATOM 3979 N N . ARG B 1 176 ? 43.354 -71.663 14.815 1.00 25.53 156 ARG B N 1
ATOM 3980 C CA . ARG B 1 176 ? 44.702 -71.964 14.391 1.00 26.65 156 ARG B CA 1
ATOM 3981 C C . ARG B 1 176 ? 45.303 -70.902 13.476 1.00 32.00 156 ARG B C 1
ATOM 3982 O O . ARG B 1 176 ? 46.505 -70.657 13.459 1.00 30.31 156 ARG B O 1
ATOM 3990 N N . HIS B 1 177 ? 44.466 -70.234 12.702 1.00 28.36 157 HIS B N 1
ATOM 3991 C CA . HIS B 1 177 ? 44.975 -69.209 11.817 1.00 18.40 157 HIS B CA 1
ATOM 3992 C C . HIS B 1 177 ? 44.627 -67.782 12.242 1.00 13.49 157 HIS B C 1
ATOM 3993 O O . HIS B 1 177 ? 44.895 -66.818 11.531 1.00 15.34 157 HIS B O 1
ATOM 4000 N N . GLY B 1 178 ? 44.002 -67.615 13.397 1.00 15.89 158 GLY B N 1
ATOM 4001 C CA . GLY B 1 178 ? 43.652 -66.268 13.847 1.00 21.23 158 GLY B CA 1
ATOM 4002 C C . GLY B 1 178 ? 42.647 -65.529 12.962 1.00 30.21 158 GLY B C 1
ATOM 4003 O O . GLY B 1 178 ? 42.790 -64.337 12.655 1.00 26.19 158 GLY B O 1
ATOM 4004 N N . LEU B 1 179 ? 41.598 -66.245 12.567 1.00 32.12 159 LEU B N 1
ATOM 4005 C CA . LEU B 1 179 ? 40.564 -65.661 11.731 1.00 27.39 159 LEU B CA 1
ATOM 4006 C C . LEU B 1 179 ? 39.234 -65.536 12.446 1.00 24.79 159 LEU B C 1
ATOM 4007 O O . LEU B 1 179 ? 38.950 -66.236 13.411 1.00 31.37 159 LEU B O 1
ATOM 4012 N N . HIS B 1 180 ? 38.419 -64.621 11.960 1.00 22.25 160 HIS B N 1
ATOM 4013 C CA . HIS B 1 180 ? 37.101 -64.432 12.517 1.00 20.28 160 HIS B CA 1
ATOM 4014 C C . HIS B 1 180 ? 36.194 -65.330 11.682 1.00 16.13 160 HIS B C 1
ATOM 4015 O O . HIS B 1 180 ? 36.607 -65.742 10.585 1.00 15.13 160 HIS B O 1
ATOM 4022 N N . ILE B 1 181 ? 34.976 -65.605 12.164 1.00 18.36 161 ILE B N 1
ATOM 4023 C CA . ILE B 1 181 ? 34.012 -66.412 11.397 1.00 21.05 161 ILE B CA 1
ATOM 4024 C C . ILE B 1 181 ? 32.649 -65.755 11.357 1.00 14.22 161 ILE B C 1
ATOM 4025 O O . ILE B 1 181 ? 31.981 -65.633 12.384 1.00 21.81 161 ILE B O 1
ATOM 4030 N N . VAL B 1 182 ? 32.244 -65.317 10.176 1.00 16.20 162 VAL B N 1
ATOM 4031 C CA . VAL B 1 182 ? 30.953 -64.674 10.022 1.00 14.49 162 VAL B CA 1
ATOM 4032 C C . VAL B 1 182 ? 30.066 -65.610 9.249 1.00 19.94 162 VAL B C 1
ATOM 4033 O O . VAL B 1 182 ? 30.311 -65.871 8.083 1.00 22.14 162 VAL B O 1
ATOM 4037 N N . GLU B 1 183 ? 29.047 -66.134 9.895 1.00 15.98 163 GLU B N 1
ATOM 4038 C CA . GLU B 1 183 ? 28.201 -67.059 9.196 1.00 17.58 163 GLU B CA 1
ATOM 4039 C C . GLU B 1 183 ? 27.046 -66.429 8.441 1.00 20.36 163 GLU B C 1
ATOM 4040 O O . GLU B 1 183 ? 26.354 -65.538 8.955 1.00 14.24 163 GLU B O 1
ATOM 4046 N N . ASP B 1 184 ? 26.833 -66.933 7.219 1.00 15.08 164 ASP B N 1
ATOM 4047 C CA . ASP B 1 184 ? 25.713 -66.481 6.429 1.00 7.36 164 ASP B CA 1
ATOM 4048 C C . ASP B 1 184 ? 24.620 -67.477 6.747 1.00 11.62 164 ASP B C 1
ATOM 4049 O O . ASP B 1 184 ? 24.571 -68.570 6.167 1.00 8.82 164 ASP B O 1
ATOM 4054 N N . ALA B 1 185 ? 23.772 -67.114 7.695 1.00 8.28 165 ALA B N 1
ATOM 4055 C CA . ALA B 1 185 ? 22.716 -68.007 8.103 1.00 6.36 165 ALA B CA 1
ATOM 4056 C C . ALA B 1 185 ? 21.335 -67.635 7.586 1.00 17.71 165 ALA B C 1
ATOM 4057 O O . ALA B 1 185 ? 20.291 -68.076 8.107 1.00 7.21 165 ALA B O 1
ATOM 4059 N N . ALA B 1 186 ? 21.342 -66.815 6.545 1.00 14.27 166 ALA B N 1
ATOM 4060 C CA . ALA B 1 186 ? 20.105 -66.337 5.928 1.00 17.04 166 ALA B CA 1
ATOM 4061 C C . ALA B 1 186 ? 19.129 -67.441 5.522 1.00 19.10 166 ALA B C 1
ATOM 4062 O O . ALA B 1 186 ? 17.927 -67.209 5.394 1.00 19.56 166 ALA B O 1
ATOM 4064 N N . GLN B 1 187 ? 19.659 -68.635 5.312 1.00 14.30 167 GLN B N 1
ATOM 4065 C CA . GLN B 1 187 ? 18.866 -69.782 4.915 1.00 13.29 167 GLN B CA 1
ATOM 4066 C C . GLN B 1 187 ? 18.806 -70.855 5.982 1.00 17.10 167 GLN B C 1
ATOM 4067 O O . GLN B 1 187 ? 18.380 -71.979 5.697 1.00 9.94 167 GLN B O 1
ATOM 4073 N N . ALA B 1 188 ? 19.220 -70.527 7.218 1.00 16.73 168 ALA B N 1
ATOM 4074 C CA . ALA B 1 188 ? 19.213 -71.546 8.256 1.00 8.98 168 ALA B CA 1
ATOM 4075 C C . ALA B 1 188 ? 18.644 -71.177 9.603 1.00 14.93 168 ALA B C 1
ATOM 4076 O O . ALA B 1 188 ? 19.175 -71.641 10.598 1.00 11.10 168 ALA B O 1
ATOM 4078 N N . HIS B 1 189 ? 17.593 -70.379 9.670 1.00 8.65 169 HIS B N 1
ATOM 4079 C CA . HIS B 1 189 ? 17.043 -70.019 10.966 1.00 12.41 169 HIS B CA 1
ATOM 4080 C C . HIS B 1 189 ? 16.647 -71.245 11.813 1.00 18.07 169 HIS B C 1
ATOM 4081 O O . HIS B 1 189 ? 15.912 -72.126 11.360 1.00 15.23 169 HIS B O 1
ATOM 4088 N N . GLY B 1 190 ? 17.138 -71.316 13.060 1.00 12.19 170 GLY B N 1
ATOM 4089 C CA . GLY B 1 190 ? 16.794 -72.415 13.962 1.00 13.80 170 GLY B CA 1
ATOM 4090 C C . GLY B 1 190 ? 17.446 -73.772 13.726 1.00 13.13 170 GLY B C 1
ATOM 4091 O O . GLY B 1 190 ? 17.156 -74.745 14.421 1.00 14.50 170 GLY B O 1
ATOM 4092 N N . ALA B 1 191 ? 18.320 -73.848 12.743 1.00 9.61 171 ALA B N 1
ATOM 4093 C CA . ALA B 1 191 ? 18.997 -75.087 12.448 1.00 13.25 171 ALA B CA 1
ATOM 4094 C C . ALA B 1 191 ? 20.024 -75.364 13.526 1.00 18.68 171 ALA B C 1
ATOM 4095 O O . ALA B 1 191 ? 20.537 -74.425 14.147 1.00 8.43 171 ALA B O 1
ATOM 4097 N N . ARG B 1 192 ? 20.317 -76.644 13.766 1.00 11.28 172 ARG B N 1
ATOM 4098 C CA . ARG B 1 192 ? 21.287 -76.969 14.782 1.00 12.56 172 ARG B CA 1
ATOM 4099 C C . ARG B 1 192 ? 22.542 -77.647 14.241 1.00 13.30 172 ARG B C 1
ATOM 4100 O O . ARG B 1 192 ? 22.500 -78.419 13.279 1.00 12.11 172 ARG B O 1
ATOM 4108 N N . TYR B 1 193 ? 23.679 -77.360 14.881 1.00 16.01 173 TYR B N 1
ATOM 4109 C CA . TYR B 1 193 ? 24.922 -78.002 14.482 1.00 11.17 173 TYR B CA 1
ATOM 4110 C C . TYR B 1 193 ? 25.404 -78.741 15.713 1.00 17.64 173 TYR B C 1
ATOM 4111 O O . TYR B 1 193 ? 25.666 -78.127 16.743 1.00 16.02 173 TYR B O 1
ATOM 4120 N N . ARG B 1 194 ? 25.497 -80.054 15.633 1.00 13.27 174 ARG B N 1
ATOM 4121 C CA . ARG B 1 194 ? 25.911 -80.790 16.806 1.00 16.98 174 ARG B CA 1
ATOM 4122 C C . ARG B 1 194 ? 25.076 -80.363 18.012 1.00 28.80 174 ARG B C 1
ATOM 4123 O O . ARG B 1 194 ? 25.595 -80.172 19.114 1.00 19.94 174 ARG B O 1
ATOM 4131 N N . GLY B 1 195 ? 23.765 -80.195 17.802 1.00 17.20 175 GLY B N 1
ATOM 4132 C CA . GLY B 1 195 ? 22.872 -79.840 18.894 1.00 21.15 175 GLY B CA 1
ATOM 4133 C C . GLY B 1 195 ? 22.781 -78.382 19.316 1.00 28.05 175 GLY B C 1
ATOM 4134 O O . GLY B 1 195 ? 21.928 -78.028 20.122 1.00 28.43 175 GLY B O 1
ATOM 4135 N N . ARG B 1 196 ? 23.657 -77.530 18.801 1.00 27.44 176 ARG B N 1
ATOM 4136 C CA . ARG B 1 196 ? 23.622 -76.126 19.135 1.00 17.60 176 ARG B CA 1
ATOM 4137 C C . ARG B 1 196 ? 23.048 -75.356 17.961 1.00 18.16 176 ARG B C 1
ATOM 4138 O O . ARG B 1 196 ? 23.360 -75.624 16.785 1.00 7.69 176 ARG B O 1
ATOM 4146 N N . ARG B 1 197 ? 22.194 -74.397 18.275 1.00 20.94 177 ARG B N 1
ATOM 4147 C CA . ARG B 1 197 ? 21.610 -73.624 17.207 1.00 20.72 177 ARG B CA 1
ATOM 4148 C C . ARG B 1 197 ? 22.663 -72.863 16.430 1.00 22.22 177 ARG B C 1
ATOM 4149 O O . ARG B 1 197 ? 23.775 -72.583 16.902 1.00 22.72 177 ARG B O 1
ATOM 4157 N N . ILE B 1 198 ? 22.288 -72.520 15.214 1.00 23.10 178 ILE B N 1
ATOM 4158 C CA . ILE B 1 198 ? 23.183 -71.727 14.422 1.00 16.11 178 ILE B CA 1
ATOM 4159 C C . ILE B 1 198 ? 23.055 -70.330 15.040 1.00 21.63 178 ILE B C 1
ATOM 4160 O O . ILE B 1 198 ? 21.939 -69.822 15.245 1.00 15.63 178 ILE B O 1
ATOM 4165 N N . GLY B 1 199 ? 24.199 -69.743 15.394 1.00 13.80 179 GLY B N 1
ATOM 4166 C CA . GLY B 1 199 ? 24.272 -68.433 16.023 1.00 13.51 179 GLY B CA 1
ATOM 4167 C C . GLY B 1 199 ? 24.554 -68.509 17.548 1.00 20.73 179 GLY B C 1
ATOM 4168 O O . GLY B 1 199 ? 24.672 -67.492 18.225 1.00 19.96 179 GLY B O 1
ATOM 4169 N N . ALA B 1 200 ? 24.662 -69.722 18.098 1.00 19.08 180 ALA B N 1
ATOM 4170 C CA . ALA B 1 200 ? 24.910 -69.917 19.519 1.00 13.73 180 ALA B CA 1
ATOM 4171 C C . ALA B 1 200 ? 26.311 -69.516 19.984 1.00 28.20 180 ALA B C 1
ATOM 4172 O O . ALA B 1 200 ? 27.296 -69.511 19.228 1.00 21.31 180 ALA B O 1
ATOM 4174 N N . GLY B 1 201 ? 26.382 -69.183 21.269 1.00 16.77 181 GLY B N 1
ATOM 4175 C CA . GLY B 1 201 ? 27.609 -68.808 21.933 1.00 14.38 181 GLY B CA 1
ATOM 4176 C C . GLY B 1 201 ? 28.416 -67.669 21.336 1.00 24.13 181 GLY B C 1
ATOM 4177 O O . GLY B 1 201 ? 27.951 -66.558 21.089 1.00 29.59 181 GLY B O 1
ATOM 4178 N N . SER B 1 202 ? 29.680 -67.965 21.134 1.00 25.28 182 SER B N 1
ATOM 4179 C CA . SER B 1 202 ? 30.591 -66.992 20.608 1.00 22.85 182 SER B CA 1
ATOM 4180 C C . SER B 1 202 ? 30.477 -66.812 19.112 1.00 24.27 182 SER B C 1
ATOM 4181 O O . SER B 1 202 ? 31.297 -66.115 18.528 1.00 23.58 182 SER B O 1
ATOM 4184 N N . SER B 1 203 ? 29.472 -67.429 18.480 1.00 24.50 183 SER B N 1
ATOM 4185 C CA . SER B 1 203 ? 29.311 -67.259 17.041 1.00 17.30 183 SER B CA 1
ATOM 4186 C C . SER B 1 203 ? 28.961 -65.806 16.710 1.00 19.20 183 SER B C 1
ATOM 4187 O O . SER B 1 203 ? 28.545 -64.992 17.563 1.00 12.55 183 SER B O 1
ATOM 4190 N N . VAL B 1 204 ? 29.109 -65.525 15.427 1.00 24.05 184 VAL B N 1
ATOM 4191 C CA . VAL B 1 204 ? 28.772 -64.266 14.795 1.00 19.25 184 VAL B CA 1
ATOM 4192 C C . VAL B 1 204 ? 28.051 -64.676 13.521 1.00 24.73 184 VAL B C 1
ATOM 4193 O O . VAL B 1 204 ? 28.695 -65.121 12.566 1.00 13.01 184 VAL B O 1
ATOM 4197 N N . ALA B 1 205 ? 26.716 -64.597 13.548 1.00 17.87 185 ALA B N 1
ATOM 4198 C CA . ALA B 1 205 ? 25.911 -65.017 12.403 1.00 16.31 185 ALA B CA 1
ATOM 4199 C C . ALA B 1 205 ? 24.933 -63.969 11.910 1.00 16.20 185 ALA B C 1
ATOM 4200 O O . ALA B 1 205 ? 24.276 -63.297 12.700 1.00 11.77 185 ALA B O 1
ATOM 4202 N N . ALA B 1 206 ? 24.864 -63.865 10.583 1.00 15.65 186 ALA B N 1
ATOM 4203 C CA . ALA B 1 206 ? 23.979 -62.941 9.910 1.00 10.22 186 ALA B CA 1
ATOM 4204 C C . ALA B 1 206 ? 22.720 -63.665 9.428 1.00 11.20 186 ALA B C 1
ATOM 4205 O O . ALA B 1 206 ? 22.774 -64.799 8.931 1.00 13.80 186 ALA B O 1
ATOM 4207 N N . PHE B 1 207 ? 21.574 -63.024 9.599 1.00 12.74 187 PHE B N 1
ATOM 4208 C CA . PHE B 1 207 ? 20.317 -63.621 9.172 1.00 8.83 187 PHE B CA 1
ATOM 4209 C C . PHE B 1 207 ? 19.515 -62.658 8.334 1.00 12.22 187 PHE B C 1
ATOM 4210 O O . PHE B 1 207 ? 19.606 -61.438 8.486 1.00 15.06 187 PHE B O 1
ATOM 4218 N N . SER B 1 208 ? 18.698 -63.223 7.466 1.00 12.55 188 SER B N 1
ATOM 4219 C CA . SER B 1 208 ? 17.843 -62.413 6.626 1.00 17.81 188 SER B CA 1
ATOM 4220 C C . SER B 1 208 ? 16.409 -62.594 7.087 1.00 12.89 188 SER B C 1
ATOM 4221 O O . SER B 1 208 ? 16.057 -63.688 7.505 1.00 11.17 188 SER B O 1
ATOM 4224 N N . PHE B 1 209 ? 15.602 -61.547 6.993 1.00 8.83 189 PHE B N 1
ATOM 4225 C CA . PHE B 1 209 ? 14.190 -61.605 7.349 1.00 10.43 189 PHE B CA 1
ATOM 4226 C C . PHE B 1 209 ? 13.317 -61.325 6.131 1.00 13.50 189 PHE B C 1
ATOM 4227 O O . PHE B 1 209 ? 12.128 -61.030 6.236 1.00 21.27 189 PHE B O 1
ATOM 4235 N N . TYR B 1 210 ? 13.953 -61.432 4.964 1.00 8.33 190 TYR B N 1
ATOM 4236 C CA . TYR B 1 210 ? 13.310 -61.273 3.666 1.00 7.51 190 TYR B CA 1
ATOM 4237 C C . TYR B 1 210 ? 12.052 -62.176 3.704 1.00 13.36 190 TYR B C 1
ATOM 4238 O O . TYR B 1 210 ? 12.081 -63.318 4.189 1.00 7.35 190 TYR B O 1
ATOM 4247 N N . PRO B 1 211 ? 10.911 -61.668 3.238 1.00 19.92 191 PRO B N 1
ATOM 4248 C CA . PRO B 1 211 ? 9.658 -62.416 3.310 1.00 17.13 191 PRO B CA 1
ATOM 4249 C C . PRO B 1 211 ? 9.661 -63.909 3.035 1.00 16.18 191 PRO B C 1
ATOM 4250 O O . PRO B 1 211 ? 8.934 -64.656 3.707 1.00 12.40 191 PRO B O 1
ATOM 4254 N N . GLY B 1 212 ? 10.467 -64.307 2.032 1.00 11.84 192 GLY B N 1
ATOM 4255 C CA . GLY B 1 212 ? 10.607 -65.681 1.568 1.00 7.72 192 GLY B CA 1
ATOM 4256 C C . GLY B 1 212 ? 11.582 -66.541 2.392 1.00 21.78 192 GLY B C 1
ATOM 4257 O O . GLY B 1 212 ? 11.682 -67.758 2.172 1.00 14.75 192 GLY B O 1
ATOM 4258 N N . LYS B 1 213 ? 12.307 -65.925 3.334 1.00 6.97 193 LYS B N 1
ATOM 4259 C CA . LYS B 1 213 ? 13.224 -66.692 4.188 1.00 10.57 193 LYS B CA 1
ATOM 4260 C C . LYS B 1 213 ? 12.434 -67.584 5.153 1.00 16.04 193 LYS B C 1
ATOM 4261 O O . LYS B 1 213 ? 11.230 -67.413 5.304 1.00 19.23 193 LYS B O 1
ATOM 4267 N N . ASN B 1 214 ? 13.081 -68.546 5.824 1.00 10.10 194 ASN B N 1
ATOM 4268 C CA . ASN B 1 214 ? 12.374 -69.439 6.755 1.00 7.01 194 ASN B CA 1
ATOM 4269 C C . ASN B 1 214 ? 11.635 -68.684 7.855 1.00 19.59 194 ASN B C 1
ATOM 4270 O O . ASN B 1 214 ? 10.615 -69.120 8.388 1.00 14.99 194 ASN B O 1
ATOM 4275 N N . LEU B 1 215 ? 12.177 -67.531 8.207 1.00 11.43 195 LEU B N 1
ATOM 4276 C CA . LEU B 1 215 ? 11.597 -66.621 9.189 1.00 6.31 195 LEU B CA 1
ATOM 4277 C C . LEU B 1 215 ? 11.545 -65.304 8.440 1.00 12.09 195 LEU B C 1
ATOM 4278 O O . LEU B 1 215 ? 12.579 -64.685 8.235 1.00 11.45 195 LEU B O 1
ATOM 4283 N N . GLY B 1 216 ? 10.361 -64.913 7.962 1.00 10.42 196 GLY B N 1
ATOM 4284 C CA . GLY B 1 216 ? 10.224 -63.696 7.177 1.00 9.56 196 GLY B CA 1
ATOM 4285 C C . GLY B 1 216 ? 9.184 -62.736 7.734 1.00 12.27 196 GLY B C 1
ATOM 4286 O O . GLY B 1 216 ? 8.384 -63.068 8.617 1.00 12.99 196 GLY B O 1
ATOM 4287 N N . CYS B 1 217 ? 9.215 -61.520 7.208 1.00 7.34 197 CYS B N 1
ATOM 4288 C CA . CYS B 1 217 ? 8.295 -60.486 7.648 1.00 9.02 197 CYS B CA 1
ATOM 4289 C C . CYS B 1 217 ? 7.536 -59.983 6.436 1.00 15.38 197 CYS B C 1
ATOM 4290 O O . CYS B 1 217 ? 7.332 -60.756 5.492 1.00 19.06 197 CYS B O 1
ATOM 4293 N N . PHE B 1 218 ? 7.138 -58.710 6.444 1.00 4.63 198 PHE B N 1
ATOM 4294 C CA . PHE B 1 218 ? 6.401 -58.146 5.321 1.00 12.51 198 PHE B CA 1
ATOM 4295 C C . PHE B 1 218 ? 7.201 -57.092 4.577 1.00 19.35 198 PHE B C 1
ATOM 4296 O O . PHE B 1 218 ? 6.667 -56.087 4.087 1.00 9.69 198 PHE B O 1
ATOM 4304 N N . GLY B 1 219 ? 8.499 -57.321 4.504 1.00 9.31 199 GLY B N 1
ATOM 4305 C CA . GLY B 1 219 ? 9.391 -56.400 3.830 1.00 5.53 199 GLY B CA 1
ATOM 4306 C C . GLY B 1 219 ? 10.815 -56.859 4.103 1.00 9.94 199 GLY B C 1
ATOM 4307 O O . GLY B 1 219 ? 11.038 -57.994 4.535 1.00 9.43 199 GLY B O 1
ATOM 4308 N N . ASP B 1 220 ? 11.763 -55.973 3.871 1.00 11.46 200 ASP B N 1
ATOM 4309 C CA . ASP B 1 220 ? 13.148 -56.323 4.118 1.00 15.46 200 ASP B CA 1
ATOM 4310 C C . ASP B 1 220 ? 13.498 -56.223 5.589 1.00 22.77 200 ASP B C 1
ATOM 4311 O O . ASP B 1 220 ? 13.012 -55.327 6.292 1.00 20.35 200 ASP B O 1
ATOM 4316 N N . GLY B 1 221 ? 14.364 -57.145 6.020 1.00 14.58 201 GLY B N 1
ATOM 4317 C CA . GLY B 1 221 ? 14.845 -57.168 7.394 1.00 9.12 201 GLY B CA 1
ATOM 4318 C C . GLY B 1 221 ? 16.025 -58.110 7.564 1.00 14.13 201 GLY B C 1
ATOM 4319 O O . GLY B 1 221 ? 16.283 -58.977 6.724 1.00 11.23 201 GLY B O 1
ATOM 4320 N N . GLY B 1 222 ? 16.750 -57.947 8.665 1.00 13.16 202 GLY B N 1
ATOM 4321 C CA . GLY B 1 222 ? 17.889 -58.808 8.929 1.00 9.83 202 GLY B CA 1
ATOM 4322 C C . GLY B 1 222 ? 18.391 -58.633 10.355 1.00 14.92 202 GLY B C 1
ATOM 4323 O O . GLY B 1 222 ? 17.898 -57.804 11.110 1.00 9.04 202 GLY B O 1
ATOM 4324 N N . ALA B 1 223 ? 19.396 -59.429 10.726 1.00 11.24 203 ALA B N 1
ATOM 4325 C CA . ALA B 1 223 ? 19.990 -59.340 12.052 1.00 10.53 203 ALA B CA 1
ATOM 4326 C C . ALA B 1 223 ? 21.316 -60.051 12.152 1.00 4.32 203 ALA B C 1
ATOM 4327 O O . ALA B 1 223 ? 21.609 -61.021 11.421 1.00 9.87 203 ALA B O 1
ATOM 4329 N N . VAL B 1 224 ? 22.084 -59.554 13.116 1.00 7.80 204 VAL B N 1
ATOM 4330 C CA . VAL B 1 224 ? 23.358 -60.155 13.463 1.00 6.74 204 VAL B CA 1
ATOM 4331 C C . VAL B 1 224 ? 23.220 -60.673 14.879 1.00 18.15 204 VAL B C 1
ATOM 4332 O O . VAL B 1 224 ? 22.787 -59.935 15.751 1.00 23.53 204 VAL B O 1
ATOM 4336 N N . VAL B 1 225 ? 23.571 -61.935 15.111 1.00 17.53 205 VAL B N 1
ATOM 4337 C CA . VAL B 1 225 ? 23.508 -62.463 16.465 1.00 16.87 205 VAL B CA 1
ATOM 4338 C C . VAL B 1 225 ? 24.954 -62.737 16.875 1.00 11.65 205 VAL B C 1
ATOM 4339 O O . VAL B 1 225 ? 25.784 -63.146 16.052 1.00 14.88 205 VAL B O 1
ATOM 4343 N N . THR B 1 226 ? 25.278 -62.490 18.139 1.00 12.36 206 THR B N 1
ATOM 4344 C CA . THR B 1 226 ? 26.644 -62.696 18.615 1.00 11.69 206 THR B CA 1
ATOM 4345 C C . THR B 1 226 ? 26.674 -62.792 20.118 1.00 16.70 206 THR B C 1
ATOM 4346 O O . THR B 1 226 ? 25.755 -62.296 20.784 1.00 27.07 206 THR B O 1
ATOM 4350 N N . GLY B 1 227 ? 27.741 -63.402 20.634 1.00 17.21 207 GLY B N 1
ATOM 4351 C CA . GLY B 1 227 ? 27.944 -63.514 22.078 1.00 24.39 207 GLY B CA 1
ATOM 4352 C C . GLY B 1 227 ? 28.740 -62.293 22.613 1.00 21.01 207 GLY B C 1
ATOM 4353 O O . GLY B 1 227 ? 28.749 -61.988 23.806 1.00 24.49 207 GLY B O 1
ATOM 4354 N N . ASP B 1 228 ? 29.404 -61.614 21.674 1.00 23.63 208 ASP B N 1
ATOM 4355 C CA . ASP B 1 228 ? 30.253 -60.436 21.866 1.00 25.88 208 ASP B CA 1
ATOM 4356 C C . ASP B 1 228 ? 29.473 -59.136 22.034 1.00 26.91 208 ASP B C 1
ATOM 4357 O O . ASP B 1 228 ? 28.933 -58.563 21.083 1.00 29.96 208 ASP B O 1
ATOM 4362 N N . PRO B 1 229 ? 29.445 -58.672 23.270 1.00 22.68 209 PRO B N 1
ATOM 4363 C CA . PRO B 1 229 ? 28.771 -57.439 23.663 1.00 25.64 209 PRO B CA 1
ATOM 4364 C C . PRO B 1 229 ? 29.368 -56.189 23.009 1.00 22.28 209 PRO B C 1
ATOM 4365 O O . PRO B 1 229 ? 28.687 -55.184 22.813 1.00 20.11 209 PRO B O 1
ATOM 4369 N N . GLU B 1 230 ? 30.653 -56.268 22.680 1.00 17.51 210 GLU B N 1
ATOM 4370 C CA . GLU B 1 230 ? 31.353 -55.177 22.067 1.00 21.29 210 GLU B CA 1
ATOM 4371 C C . GLU B 1 230 ? 31.033 -55.104 20.601 1.00 23.42 210 GLU B C 1
ATOM 4372 O O . GLU B 1 230 ? 30.769 -54.031 20.042 1.00 25.00 210 GLU B O 1
ATOM 4378 N N . LEU B 1 231 ? 31.075 -56.265 19.978 1.00 17.46 211 LEU B N 1
ATOM 4379 C CA . LEU B 1 231 ? 30.745 -56.281 18.584 1.00 19.58 211 LEU B CA 1
ATOM 4380 C C . LEU B 1 231 ? 29.304 -55.802 18.455 1.00 18.98 211 LEU B C 1
ATOM 4381 O O . LEU B 1 231 ? 28.963 -54.963 17.617 1.00 18.46 211 LEU B O 1
ATOM 4386 N N . ALA B 1 232 ? 28.466 -56.313 19.350 1.00 17.84 212 ALA B N 1
ATOM 4387 C CA . ALA B 1 232 ? 27.064 -55.929 19.366 1.00 19.17 212 ALA B CA 1
ATOM 4388 C C . ALA B 1 232 ? 26.872 -54.407 19.404 1.00 24.74 212 ALA B C 1
ATOM 4389 O O . ALA B 1 232 ? 26.026 -53.820 18.697 1.00 15.77 212 ALA B O 1
ATOM 4391 N N . GLU B 1 233 ? 27.657 -53.753 20.256 1.00 18.18 213 GLU B N 1
ATOM 4392 C CA . GLU B 1 233 ? 27.549 -52.312 20.394 1.00 21.09 213 GLU B CA 1
ATOM 4393 C C . GLU B 1 233 ? 28.046 -51.552 19.173 1.00 17.27 213 GLU B C 1
ATOM 4394 O O . GLU B 1 233 ? 27.524 -50.493 18.766 1.00 19.77 213 GLU B O 1
ATOM 4400 N N . ARG B 1 234 ? 29.076 -52.096 18.558 1.00 18.68 214 ARG B N 1
ATOM 4401 C CA . ARG B 1 234 ? 29.560 -51.432 17.372 1.00 22.48 214 ARG B CA 1
ATOM 4402 C C . ARG B 1 234 ? 28.476 -51.473 16.289 1.00 20.56 214 ARG B C 1
ATOM 4403 O O . ARG B 1 234 ? 28.276 -50.552 15.475 1.00 20.00 214 ARG B O 1
ATOM 4411 N N . LEU B 1 235 ? 27.782 -52.602 16.277 1.00 11.04 215 LEU B N 1
ATOM 4412 C CA . LEU B 1 235 ? 26.738 -52.818 15.301 1.00 15.64 215 LEU B CA 1
ATOM 4413 C C . LEU B 1 235 ? 25.578 -51.842 15.467 1.00 15.90 215 LEU B C 1
ATOM 4414 O O . LEU B 1 235 ? 25.000 -51.352 14.495 1.00 21.78 215 LEU B O 1
ATOM 4419 N N . ARG B 1 236 ? 25.250 -51.590 16.726 1.00 11.25 216 ARG B N 1
ATOM 4420 C CA . ARG B 1 236 ? 24.175 -50.693 17.077 1.00 18.97 216 ARG B CA 1
ATOM 4421 C C . ARG B 1 236 ? 24.555 -49.297 16.644 1.00 20.24 216 ARG B C 1
ATOM 4422 O O . ARG B 1 236 ? 23.724 -48.477 16.236 1.00 22.13 216 ARG B O 1
ATOM 4430 N N . MET B 1 237 ? 25.836 -49.015 16.712 1.00 14.15 217 MET B N 1
ATOM 4431 C CA . MET B 1 237 ? 26.216 -47.696 16.258 1.00 21.27 217 MET B CA 1
ATOM 4432 C C . MET B 1 237 ? 26.216 -47.673 14.734 1.00 18.72 217 MET B C 1
ATOM 4433 O O . MET B 1 237 ? 25.637 -46.804 14.090 1.00 10.63 217 MET B O 1
ATOM 4438 N N . LEU B 1 238 ? 26.863 -48.688 14.172 1.00 22.85 218 LEU B N 1
ATOM 4439 C CA . LEU B 1 238 ? 26.987 -48.816 12.738 1.00 23.64 218 LEU B CA 1
ATOM 4440 C C . LEU B 1 238 ? 25.682 -48.651 11.974 1.00 17.29 218 LEU B C 1
ATOM 4441 O O . LEU B 1 238 ? 25.618 -47.909 10.982 1.00 7.96 218 LEU B O 1
ATOM 4446 N N . ARG B 1 239 ? 24.660 -49.359 12.442 1.00 12.53 219 ARG B N 1
ATOM 4447 C CA . ARG B 1 239 ? 23.353 -49.343 11.800 1.00 17.75 219 ARG B CA 1
ATOM 4448 C C . ARG B 1 239 ? 22.572 -48.070 12.012 1.00 19.59 219 ARG B C 1
ATOM 4449 O O . ARG B 1 239 ? 21.507 -47.878 11.401 1.00 11.23 219 ARG B O 1
ATOM 4457 N N . ASN B 1 240 ? 23.087 -47.215 12.895 1.00 12.31 220 ASN B N 1
ATOM 4458 C CA . ASN B 1 240 ? 22.381 -46.004 13.214 1.00 5.30 220 ASN B CA 1
ATOM 4459 C C . ASN B 1 240 ? 23.216 -44.753 13.096 1.00 17.54 220 ASN B C 1
ATOM 4460 O O . ASN B 1 240 ? 23.333 -43.980 14.063 1.00 17.04 220 ASN B O 1
ATOM 4465 N N . TYR B 1 241 ? 23.789 -44.543 11.917 1.00 9.05 221 TYR B N 1
ATOM 4466 C CA . TYR B 1 241 ? 24.582 -43.337 11.732 1.00 10.70 221 TYR B CA 1
ATOM 4467 C C . TYR B 1 241 ? 25.748 -43.149 12.702 1.00 14.62 221 TYR B C 1
ATOM 4468 O O . TYR B 1 241 ? 26.098 -42.015 13.040 1.00 18.14 221 TYR B O 1
ATOM 4477 N N . GLY B 1 242 ? 26.353 -44.252 13.136 1.00 10.48 222 GLY B N 1
ATOM 4478 C CA . GLY B 1 242 ? 27.485 -44.221 14.055 1.00 9.35 222 GLY B CA 1
ATOM 4479 C C . GLY B 1 242 ? 27.146 -43.594 15.394 1.00 20.36 222 GLY B C 1
ATOM 4480 O O . GLY B 1 242 ? 28.033 -43.099 16.083 1.00 21.43 222 GLY B O 1
ATOM 4481 N N . SER B 1 243 ? 25.860 -43.597 15.772 1.00 13.32 223 SER B N 1
ATOM 4482 C CA . SER B 1 243 ? 25.510 -42.957 17.030 1.00 15.86 223 SER B CA 1
ATOM 4483 C C . SER B 1 243 ? 24.781 -43.800 18.062 1.00 32.51 223 SER B C 1
ATOM 4484 O O . SER B 1 243 ? 24.024 -44.718 17.745 1.00 34.66 223 SER B O 1
ATOM 4487 N N . ARG B 1 244 ? 25.015 -43.438 19.323 1.00 25.95 224 ARG B N 1
ATOM 4488 C CA . ARG B 1 244 ? 24.371 -44.071 20.461 1.00 30.75 224 ARG B CA 1
ATOM 4489 C C . ARG B 1 244 ? 23.505 -43.032 21.134 1.00 35.77 224 ARG B C 1
ATOM 4490 O O . ARG B 1 244 ? 22.573 -43.335 21.870 1.00 36.97 224 ARG B O 1
ATOM 4498 N N . GLN B 1 245 ? 23.853 -41.793 20.824 1.00 31.40 225 GLN B N 1
ATOM 4499 C CA . GLN B 1 245 ? 23.175 -40.616 21.311 1.00 35.09 225 GLN B CA 1
ATOM 4500 C C . GLN B 1 245 ? 22.742 -39.769 20.127 1.00 37.27 225 GLN B C 1
ATOM 4501 O O . GLN B 1 245 ? 23.484 -39.610 19.162 1.00 32.12 225 GLN B O 1
ATOM 4507 N N . LYS B 1 246 ? 21.528 -39.238 20.200 1.00 43.37 226 LYS B N 1
ATOM 4508 C CA . LYS B 1 246 ? 20.979 -38.433 19.125 1.00 43.56 226 LYS B CA 1
ATOM 4509 C C . LYS B 1 246 ? 21.920 -37.386 18.585 1.00 38.81 226 LYS B C 1
ATOM 4510 O O . LYS B 1 246 ? 22.366 -36.503 19.307 1.00 33.29 226 LYS B O 1
ATOM 4516 N N . TYR B 1 247 ? 22.209 -37.472 17.294 1.00 30.15 227 TYR B N 1
ATOM 4517 C CA . TYR B 1 247 ? 23.083 -36.474 16.715 1.00 31.32 227 TYR B CA 1
ATOM 4518 C C . TYR B 1 247 ? 24.538 -36.501 17.219 1.00 34.52 227 TYR B C 1
ATOM 4519 O O . TYR B 1 247 ? 25.285 -35.530 17.089 1.00 31.34 227 TYR B O 1
ATOM 4528 N N . SER B 1 248 ? 24.948 -37.642 17.768 1.00 25.41 228 SER B N 1
ATOM 4529 C CA . SER B 1 248 ? 26.306 -37.892 18.240 1.00 24.75 228 SER B CA 1
ATOM 4530 C C . SER B 1 248 ? 26.964 -38.989 17.363 1.00 20.84 228 SER B C 1
ATOM 4531 O O . SER B 1 248 ? 26.904 -40.182 17.627 1.00 23.25 228 SER B O 1
ATOM 4534 N N . HIS B 1 249 ? 27.585 -38.559 16.280 1.00 15.85 229 HIS B N 1
ATOM 4535 C CA . HIS B 1 249 ? 28.240 -39.406 15.307 1.00 15.69 229 HIS B CA 1
ATOM 4536 C C . HIS B 1 249 ? 29.700 -39.657 15.590 1.00 19.87 229 HIS B C 1
ATOM 4537 O O . HIS B 1 249 ? 30.591 -39.022 15.027 1.00 17.43 229 HIS B O 1
ATOM 4544 N N . GLU B 1 250 ? 29.915 -40.629 16.452 1.00 20.17 230 GLU B N 1
ATOM 4545 C CA . GLU B 1 250 ? 31.238 -41.021 16.870 1.00 23.12 230 GLU B CA 1
ATOM 4546 C C . GLU B 1 250 ? 32.037 -41.712 15.796 1.00 23.60 230 GLU B C 1
ATOM 4547 O O . GLU B 1 250 ? 33.266 -41.626 15.733 1.00 34.30 230 GLU B O 1
ATOM 4553 N N . THR B 1 251 ? 31.323 -42.410 14.942 1.00 14.85 231 THR B N 1
ATOM 4554 C CA . THR B 1 251 ? 31.988 -43.125 13.879 1.00 14.50 231 THR B CA 1
ATOM 4555 C C . THR B 1 251 ? 31.159 -43.060 12.611 1.00 20.21 231 THR B C 1
ATOM 4556 O O . THR B 1 251 ? 29.980 -42.715 12.666 1.00 22.65 231 THR B O 1
ATOM 4560 N N . LYS B 1 252 ? 31.761 -43.379 11.465 1.00 9.87 232 LYS B N 1
ATOM 4561 C CA . LYS B 1 252 ? 31.002 -43.385 10.227 1.00 16.53 232 LYS B CA 1
ATOM 4562 C C . LYS B 1 252 ? 30.016 -44.543 10.261 1.00 14.51 232 LYS B C 1
ATOM 4563 O O . LYS B 1 252 ? 30.365 -45.687 10.529 1.00 21.52 232 LYS B O 1
ATOM 4569 N N . GLY B 1 253 ? 28.778 -44.243 9.979 1.00 15.88 233 GLY B N 1
ATOM 4570 C CA . GLY B 1 253 ? 27.787 -45.283 9.984 1.00 12.75 233 GLY B CA 1
ATOM 4571 C C . GLY B 1 253 ? 26.831 -45.139 8.802 1.00 19.39 233 GLY B C 1
ATOM 4572 O O . GLY B 1 253 ? 26.984 -44.296 7.922 1.00 18.42 233 GLY B O 1
ATOM 4573 N N . THR B 1 254 ? 25.831 -46.002 8.806 1.00 13.97 234 THR B N 1
ATOM 4574 C CA . THR B 1 254 ? 24.818 -46.011 7.783 1.00 8.28 234 THR B CA 1
ATOM 4575 C C . THR B 1 254 ? 23.462 -46.088 8.467 1.00 12.05 234 THR B C 1
ATOM 4576 O O . THR B 1 254 ? 23.328 -45.894 9.691 1.00 11.77 234 THR B O 1
ATOM 4580 N N . ASN B 1 255 ? 22.467 -46.388 7.651 1.00 10.72 235 ASN B N 1
ATOM 4581 C CA . ASN B 1 255 ? 21.118 -46.540 8.138 1.00 6.41 235 ASN B CA 1
ATOM 4582 C C . ASN B 1 255 ? 20.707 -47.941 7.739 1.00 16.45 235 ASN B C 1
ATOM 4583 O O . ASN B 1 255 ? 20.548 -48.246 6.576 1.00 12.73 235 ASN B O 1
ATOM 4588 N N . SER B 1 256 ? 20.608 -48.841 8.684 1.00 14.77 236 SER B N 1
ATOM 4589 C CA . SER B 1 256 ? 20.201 -50.185 8.352 1.00 10.65 236 SER B CA 1
ATOM 4590 C C . SER B 1 256 ? 19.489 -50.696 9.570 1.00 17.52 236 SER B C 1
ATOM 4591 O O . SER B 1 256 ? 20.093 -51.318 10.455 1.00 14.92 236 SER B O 1
ATOM 4594 N N . ARG B 1 257 ? 18.197 -50.383 9.626 1.00 10.98 237 ARG B N 1
ATOM 4595 C CA . ARG B 1 257 ? 17.414 -50.763 10.782 1.00 8.80 237 ARG B CA 1
ATOM 4596 C C . ARG B 1 257 ? 16.273 -51.687 10.444 1.00 16.21 237 ARG B C 1
ATOM 4597 O O . ARG B 1 257 ? 15.855 -51.767 9.286 1.00 12.67 237 ARG B O 1
ATOM 4605 N N . LEU B 1 258 ? 15.795 -52.374 11.489 1.00 13.99 238 LEU B N 1
ATOM 4606 C CA . LEU B 1 258 ? 14.678 -53.279 11.377 1.00 10.76 238 LEU B CA 1
ATOM 4607 C C . LEU B 1 258 ? 13.452 -52.569 11.920 1.00 16.05 238 LEU B C 1
ATOM 4608 O O . LEU B 1 258 ? 13.418 -52.209 13.088 1.00 18.31 238 LEU B O 1
ATOM 4613 N N . ASP B 1 259 ? 12.461 -52.318 11.062 1.00 19.84 239 ASP B N 1
ATOM 4614 C CA . ASP B 1 259 ? 11.255 -51.617 11.480 1.00 14.88 239 ASP B CA 1
ATOM 4615 C C . ASP B 1 259 ? 10.505 -52.290 12.637 1.00 14.62 239 ASP B C 1
ATOM 4616 O O . ASP B 1 259 ? 10.387 -53.518 12.724 1.00 13.37 239 ASP B O 1
ATOM 4621 N N . GLU B 1 260 ? 9.970 -51.457 13.527 1.00 12.95 240 GLU B N 1
ATOM 4622 C CA . GLU B 1 260 ? 9.197 -51.925 14.667 1.00 11.04 240 GLU B CA 1
ATOM 4623 C C . GLU B 1 260 ? 8.114 -52.846 14.133 1.00 18.85 240 GLU B C 1
ATOM 4624 O O . GLU B 1 260 ? 7.940 -53.979 14.572 1.00 17.52 240 GLU B O 1
ATOM 4630 N N . MET B 1 261 ? 7.385 -52.309 13.149 1.00 22.46 241 MET B N 1
ATOM 4631 C CA . MET B 1 261 ? 6.289 -53.005 12.492 1.00 20.16 241 MET B CA 1
ATOM 4632 C C . MET B 1 261 ? 6.693 -54.400 12.062 1.00 23.73 241 MET B C 1
ATOM 4633 O O . MET B 1 261 ? 5.916 -55.344 12.219 1.00 12.44 241 MET B O 1
ATOM 4638 N N . GLN B 1 262 ? 7.908 -54.510 11.502 1.00 14.16 242 GLN B N 1
ATOM 4639 C CA . GLN B 1 262 ? 8.411 -55.789 11.035 1.00 11.80 242 GLN B CA 1
ATOM 4640 C C . GLN B 1 262 ? 8.856 -56.623 12.218 1.00 21.46 242 GLN B C 1
ATOM 4641 O O . GLN B 1 262 ? 8.659 -57.836 12.286 1.00 12.31 242 GLN B O 1
ATOM 4647 N N . ALA B 1 263 ? 9.456 -55.956 13.181 1.00 19.65 243 ALA B N 1
ATOM 4648 C CA . ALA B 1 263 ? 9.889 -56.671 14.371 1.00 12.39 243 ALA B CA 1
ATOM 4649 C C . ALA B 1 263 ? 8.689 -57.332 15.084 1.00 11.23 243 ALA B C 1
ATOM 4650 O O . ALA B 1 263 ? 8.760 -58.482 15.522 1.00 17.79 243 ALA B O 1
ATOM 4652 N N . ALA B 1 264 ? 7.577 -56.589 15.187 1.00 15.15 244 ALA B N 1
ATOM 4653 C CA . ALA B 1 264 ? 6.338 -57.069 15.810 1.00 17.01 244 ALA B CA 1
ATOM 4654 C C . ALA B 1 264 ? 5.894 -58.416 15.227 1.00 21.45 244 ALA B C 1
ATOM 4655 O O . ALA B 1 264 ? 5.639 -59.386 15.930 1.00 19.04 244 ALA B O 1
ATOM 4657 N N . VAL B 1 265 ? 5.802 -58.470 13.909 1.00 16.55 245 VAL B N 1
ATOM 4658 C CA . VAL B 1 265 ? 5.412 -59.683 13.200 1.00 13.35 245 VAL B CA 1
ATOM 4659 C C . VAL B 1 265 ? 6.411 -60.791 13.449 1.00 18.16 245 VAL B C 1
ATOM 4660 O O . VAL B 1 265 ? 6.071 -61.944 13.713 1.00 20.06 245 VAL B O 1
ATOM 4664 N N . LEU B 1 266 ? 7.685 -60.414 13.351 1.00 18.64 246 LEU B N 1
ATOM 4665 C CA . LEU B 1 266 ? 8.752 -61.376 13.546 1.00 17.50 246 LEU B CA 1
ATOM 4666 C C . LEU B 1 266 ? 8.641 -62.063 14.878 1.00 15.48 246 LEU B C 1
ATOM 4667 O O . LEU B 1 266 ? 8.915 -63.247 14.995 1.00 18.44 246 LEU B O 1
ATOM 4672 N N . ARG B 1 267 ? 8.231 -61.293 15.878 1.00 10.84 247 ARG B N 1
ATOM 4673 C CA . ARG B 1 267 ? 8.078 -61.866 17.188 1.00 9.81 247 ARG B CA 1
ATOM 4674 C C . ARG B 1 267 ? 7.045 -62.989 17.151 1.00 13.88 247 ARG B C 1
ATOM 4675 O O . ARG B 1 267 ? 7.245 -64.047 17.750 1.00 20.23 247 ARG B O 1
ATOM 4683 N N . ILE B 1 268 ? 5.947 -62.770 16.425 1.00 16.08 248 ILE B N 1
ATOM 4684 C CA . ILE B 1 268 ? 4.913 -63.803 16.315 1.00 14.91 248 ILE B CA 1
ATOM 4685 C C . ILE B 1 268 ? 5.462 -65.044 15.610 1.00 21.65 248 ILE B C 1
ATOM 4686 O O . ILE B 1 268 ? 5.399 -66.174 16.075 1.00 14.68 248 ILE B O 1
ATOM 4691 N N . ARG B 1 269 ? 5.992 -64.797 14.429 1.00 19.10 249 ARG B N 1
ATOM 4692 C CA . ARG B 1 269 ? 6.532 -65.840 13.610 1.00 15.76 249 ARG B CA 1
ATOM 4693 C C . ARG B 1 269 ? 7.615 -66.666 14.311 1.00 21.78 249 ARG B C 1
ATOM 4694 O O . ARG B 1 269 ? 7.684 -67.899 14.169 1.00 17.12 249 ARG B O 1
ATOM 4702 N N . LEU B 1 270 ? 8.484 -65.991 15.077 1.00 11.87 250 LEU B N 1
ATOM 4703 C CA . LEU B 1 270 ? 9.553 -66.719 15.760 1.00 13.38 250 LEU B CA 1
ATOM 4704 C C . LEU B 1 270 ? 8.984 -67.809 16.653 1.00 16.85 250 LEU B C 1
ATOM 4705 O O . LEU B 1 270 ? 9.513 -68.909 16.789 1.00 13.64 250 LEU B O 1
ATOM 4710 N N . ALA B 1 271 ? 7.877 -67.459 17.282 1.00 22.69 251 ALA B N 1
ATOM 4711 C CA . ALA B 1 271 ? 7.192 -68.347 18.178 1.00 21.74 251 ALA B CA 1
ATOM 4712 C C . ALA B 1 271 ? 6.751 -69.598 17.467 1.00 25.56 251 ALA B C 1
ATOM 4713 O O . ALA B 1 271 ? 6.591 -70.644 18.099 1.00 25.26 251 ALA B O 1
ATOM 4715 N N . HIS B 1 272 ? 6.575 -69.489 16.152 1.00 16.07 252 HIS B N 1
ATOM 4716 C CA . HIS B 1 272 ? 6.145 -70.647 15.382 1.00 21.98 252 HIS B CA 1
ATOM 4717 C C . HIS B 1 272 ? 7.232 -71.277 14.537 1.00 22.25 252 HIS B C 1
ATOM 4718 O O . HIS B 1 272 ? 6.977 -72.226 13.809 1.00 18.50 252 HIS B O 1
ATOM 4725 N N . LEU B 1 273 ? 8.431 -70.728 14.620 1.00 21.89 253 LEU B N 1
ATOM 4726 C CA . LEU B 1 273 ? 9.544 -71.201 13.830 1.00 16.40 253 LEU B CA 1
ATOM 4727 C C . LEU B 1 273 ? 9.847 -72.680 13.924 1.00 12.48 253 LEU B C 1
ATOM 4728 O O . LEU B 1 273 ? 9.920 -73.344 12.895 1.00 22.24 253 LEU B O 1
ATOM 4733 N N . ASP B 1 274 ? 10.027 -73.236 15.124 1.00 14.04 254 ASP B N 1
ATOM 4734 C CA . ASP B 1 274 ? 10.309 -74.678 15.193 1.00 13.61 254 ASP B CA 1
ATOM 4735 C C . ASP B 1 274 ? 9.220 -75.568 14.595 1.00 14.19 254 ASP B C 1
ATOM 4736 O O . ASP B 1 274 ? 9.498 -76.585 13.947 1.00 15.16 254 ASP B O 1
ATOM 4741 N N . SER B 1 275 ? 7.964 -75.169 14.805 1.00 23.39 255 SER B N 1
ATOM 4742 C CA . SER B 1 275 ? 6.843 -75.911 14.265 1.00 21.92 255 SER B CA 1
ATOM 4743 C C . SER B 1 275 ? 6.844 -75.803 12.756 1.00 26.50 255 SER B C 1
ATOM 4744 O O . SER B 1 275 ? 6.695 -76.795 12.034 1.00 22.92 255 SER B O 1
ATOM 4747 N N . TRP B 1 276 ? 7.022 -74.579 12.273 1.00 15.33 256 TRP B N 1
ATOM 4748 C CA . TRP B 1 276 ? 7.047 -74.385 10.850 1.00 11.07 256 TRP B CA 1
ATOM 4749 C C . TRP B 1 276 ? 8.190 -75.166 10.227 1.00 11.02 256 TRP B C 1
ATOM 4750 O O . TRP B 1 276 ? 8.045 -75.847 9.208 1.00 11.55 256 TRP B O 1
ATOM 4761 N N . ASN B 1 277 ? 9.349 -75.068 10.870 1.00 18.50 257 ASN B N 1
ATOM 4762 C CA . ASN B 1 277 ? 10.529 -75.771 10.409 1.00 11.50 257 ASN B CA 1
ATOM 4763 C C . ASN B 1 277 ? 10.288 -77.281 10.394 1.00 18.18 257 ASN B C 1
ATOM 4764 O O . ASN B 1 277 ? 10.730 -78.007 9.503 1.00 14.75 257 ASN B O 1
ATOM 4769 N N . GLY B 1 278 ? 9.581 -77.778 11.407 1.00 16.21 258 GLY B N 1
ATOM 4770 C CA . GLY B 1 278 ? 9.313 -79.205 11.468 1.00 13.49 258 GLY B CA 1
ATOM 4771 C C . GLY B 1 278 ? 8.472 -79.653 10.286 1.00 9.58 258 GLY B C 1
ATOM 4772 O O . GLY B 1 278 ? 8.579 -80.781 9.816 1.00 13.17 258 GLY B O 1
ATOM 4773 N N . ARG B 1 279 ? 7.617 -78.756 9.791 1.00 12.68 259 ARG B N 1
ATOM 4774 C CA . ARG B 1 279 ? 6.796 -79.135 8.658 1.00 19.43 259 ARG B CA 1
ATOM 4775 C C . ARG B 1 279 ? 7.647 -79.362 7.421 1.00 22.82 259 ARG B C 1
ATOM 4776 O O . ARG B 1 279 ? 7.391 -80.258 6.617 1.00 16.18 259 ARG B O 1
ATOM 4784 N N . ARG B 1 280 ? 8.683 -78.539 7.275 1.00 15.69 260 ARG B N 1
ATOM 4785 C CA . ARG B 1 280 ? 9.561 -78.682 6.126 1.00 11.22 260 ARG B CA 1
ATOM 4786 C C . ARG B 1 280 ? 10.330 -79.981 6.238 1.00 8.86 260 ARG B C 1
ATOM 4787 O O . ARG B 1 280 ? 10.513 -80.701 5.274 1.00 15.87 260 ARG B O 1
ATOM 4795 N N . SER B 1 281 ? 10.811 -80.270 7.443 1.00 14.70 261 SER B N 1
ATOM 4796 C CA . SER B 1 281 ? 11.575 -81.485 7.646 1.00 16.45 261 SER B CA 1
ATOM 4797 C C . SER B 1 281 ? 10.757 -82.698 7.254 1.00 18.04 261 SER B C 1
ATOM 4798 O O . SER B 1 281 ? 11.244 -83.643 6.643 1.00 20.37 261 SER B O 1
ATOM 4801 N N . ALA B 1 282 ? 9.477 -82.676 7.592 1.00 22.88 262 ALA B N 1
ATOM 4802 C CA . ALA B 1 282 ? 8.639 -83.793 7.204 1.00 21.54 262 ALA B CA 1
ATOM 4803 C C . ALA B 1 282 ? 8.611 -83.893 5.691 1.00 18.64 262 ALA B C 1
ATOM 4804 O O . ALA B 1 282 ? 8.846 -84.938 5.083 1.00 18.27 262 ALA B O 1
ATOM 4806 N N . LEU B 1 283 ? 8.302 -82.770 5.067 1.00 14.80 263 LEU B N 1
ATOM 4807 C CA . LEU B 1 283 ? 8.245 -82.743 3.625 1.00 17.23 263 LEU B CA 1
ATOM 4808 C C . LEU B 1 283 ? 9.536 -83.267 3.007 1.00 21.81 263 LEU B C 1
ATOM 4809 O O . LEU B 1 283 ? 9.521 -84.045 2.056 1.00 19.96 263 LEU B O 1
ATOM 4814 N N . ALA B 1 284 ? 10.663 -82.813 3.566 1.00 13.78 264 ALA B N 1
ATOM 4815 C CA . ALA B 1 284 ? 11.984 -83.226 3.115 1.00 14.53 264 ALA B CA 1
ATOM 4816 C C . ALA B 1 284 ? 12.129 -84.756 3.239 1.00 23.71 264 ALA B C 1
ATOM 4817 O O . ALA B 1 284 ? 12.712 -85.441 2.382 1.00 24.19 264 ALA B O 1
ATOM 4819 N N . ALA B 1 285 ? 11.579 -85.316 4.323 1.00 18.08 265 ALA B N 1
ATOM 4820 C CA . ALA B 1 285 ? 11.660 -86.760 4.536 1.00 17.77 265 ALA B CA 1
ATOM 4821 C C . ALA B 1 285 ? 10.834 -87.485 3.492 1.00 32.15 265 ALA B C 1
ATOM 4822 O O . ALA B 1 285 ? 11.167 -88.582 3.040 1.00 33.43 265 ALA B O 1
ATOM 4824 N N . GLU B 1 286 ? 9.739 -86.826 3.116 1.00 24.76 266 GLU B N 1
ATOM 4825 C CA . GLU B 1 286 ? 8.859 -87.360 2.121 1.00 16.70 266 GLU B CA 1
ATOM 4826 C C . GLU B 1 286 ? 9.594 -87.427 0.803 1.00 29.66 266 GLU B C 1
ATOM 4827 O O . GLU B 1 286 ? 9.621 -88.482 0.164 1.00 32.20 266 GLU B O 1
ATOM 4833 N N . TYR B 1 287 ? 10.193 -86.289 0.420 1.00 16.59 267 TYR B N 1
ATOM 4834 C CA . TYR B 1 287 ? 10.930 -86.198 -0.828 1.00 15.21 267 TYR B CA 1
ATOM 4835 C C . TYR B 1 287 ? 12.056 -87.201 -0.899 1.00 17.39 267 TYR B C 1
ATOM 4836 O O . TYR B 1 287 ? 12.274 -87.896 -1.895 1.00 15.26 267 TYR B O 1
ATOM 4845 N N . LEU B 1 288 ? 12.803 -87.269 0.182 1.00 20.02 268 LEU B N 1
ATOM 4846 C CA . LEU B 1 288 ? 13.921 -88.186 0.186 1.00 21.48 268 LEU B CA 1
ATOM 4847 C C . LEU B 1 288 ? 13.510 -89.621 -0.055 1.00 23.82 268 LEU B C 1
ATOM 4848 O O . LEU B 1 288 ? 14.129 -90.354 -0.820 1.00 22.10 268 LEU B O 1
ATOM 4853 N N . SER B 1 289 ? 12.452 -90.039 0.596 1.00 10.79 269 SER B N 1
ATOM 4854 C CA . SER B 1 289 ? 12.058 -91.415 0.403 1.00 20.66 269 SER B CA 1
ATOM 4855 C C . SER B 1 289 ? 11.427 -91.646 -0.948 1.00 22.41 269 SER B C 1
ATOM 4856 O O . SER B 1 289 ? 11.827 -92.550 -1.681 1.00 36.57 269 SER B O 1
ATOM 4859 N N . GLY B 1 290 ? 10.458 -90.803 -1.274 1.00 23.22 270 GLY B N 1
ATOM 4860 C CA . GLY B 1 290 ? 9.743 -90.871 -2.537 1.00 23.60 270 GLY B CA 1
ATOM 4861 C C . GLY B 1 290 ? 10.592 -90.669 -3.795 1.00 31.26 270 GLY B C 1
ATOM 4862 O O . GLY B 1 290 ? 10.152 -91.029 -4.881 1.00 25.01 270 GLY B O 1
ATOM 4863 N N . LEU B 1 291 ? 11.791 -90.082 -3.672 1.00 24.36 271 LEU B N 1
ATOM 4864 C CA . LEU B 1 291 ? 12.636 -89.859 -4.842 1.00 23.45 271 LEU B CA 1
ATOM 4865 C C . LEU B 1 291 ? 13.878 -90.720 -4.752 1.00 27.37 271 LEU B C 1
ATOM 4866 O O . LEU B 1 291 ? 14.822 -90.614 -5.536 1.00 24.26 271 LEU B O 1
ATOM 4871 N N . ALA B 1 292 ? 13.851 -91.583 -3.755 1.00 22.63 272 ALA B N 1
ATOM 4872 C CA . ALA B 1 292 ? 14.950 -92.481 -3.551 1.00 27.17 272 ALA B CA 1
ATOM 4873 C C . ALA B 1 292 ? 15.033 -93.434 -4.738 1.00 35.94 272 ALA B C 1
ATOM 4874 O O . ALA B 1 292 ? 14.018 -93.781 -5.347 1.00 40.19 272 ALA B O 1
ATOM 4876 N N . GLY B 1 293 ? 16.253 -93.835 -5.075 1.00 33.56 273 GLY B N 1
ATOM 4877 C CA . GLY B 1 293 ? 16.500 -94.746 -6.171 1.00 37.58 273 GLY B CA 1
ATOM 4878 C C . GLY B 1 293 ? 16.579 -94.102 -7.553 1.00 57.39 273 GLY B C 1
ATOM 4879 O O . GLY B 1 293 ? 17.476 -94.424 -8.333 1.00 73.83 273 GLY B O 1
ATOM 4880 N N . LEU B 1 294 ? 15.642 -93.203 -7.861 1.00 36.76 274 LEU B N 1
ATOM 4881 C CA . LEU B 1 294 ? 15.626 -92.552 -9.160 1.00 26.36 274 LEU B CA 1
ATOM 4882 C C . LEU B 1 294 ? 16.986 -92.394 -9.808 1.00 21.52 274 LEU B C 1
ATOM 4883 O O . LEU B 1 294 ? 17.879 -91.718 -9.309 1.00 24.78 274 LEU B O 1
ATOM 4888 N N . PRO B 1 295 ? 17.127 -93.022 -10.954 1.00 28.24 275 PRO B N 1
ATOM 4889 C CA . PRO B 1 295 ? 18.354 -92.929 -11.684 1.00 27.51 275 PRO B CA 1
ATOM 4890 C C . PRO B 1 295 ? 18.497 -91.534 -12.249 1.00 24.72 275 PRO B C 1
ATOM 4891 O O . PRO B 1 295 ? 17.534 -90.990 -12.756 1.00 28.31 275 PRO B O 1
ATOM 4895 N N . GLY B 1 296 ? 19.686 -90.948 -12.162 1.00 15.64 276 GLY B N 1
ATOM 4896 C CA . GLY B 1 296 ? 19.903 -89.611 -12.708 1.00 18.53 276 GLY B CA 1
ATOM 4897 C C . GLY B 1 296 ? 19.452 -88.422 -11.851 1.00 14.29 276 GLY B C 1
ATOM 4898 O O . GLY B 1 296 ? 19.637 -87.266 -12.218 1.00 25.39 276 GLY B O 1
ATOM 4899 N N . ILE B 1 297 ? 18.869 -88.700 -10.711 1.00 11.34 277 ILE B N 1
ATOM 4900 C CA . ILE B 1 297 ? 18.394 -87.678 -9.812 1.00 11.10 277 ILE B CA 1
ATOM 4901 C C . ILE B 1 297 ? 19.140 -87.704 -8.494 1.00 14.11 277 ILE B C 1
ATOM 4902 O O . ILE B 1 297 ? 18.889 -88.576 -7.674 1.00 23.89 277 ILE B O 1
ATOM 4907 N N . GLY B 1 298 ? 20.033 -86.734 -8.276 1.00 18.96 278 GLY B N 1
ATOM 4908 C CA . GLY B 1 298 ? 20.795 -86.674 -7.036 1.00 15.45 278 GLY B CA 1
ATOM 4909 C C . GLY B 1 298 ? 20.066 -85.907 -5.946 1.00 14.05 278 GLY B C 1
ATOM 4910 O O . GLY B 1 298 ? 19.547 -84.816 -6.165 1.00 22.10 278 GLY B O 1
ATOM 4911 N N . LEU B 1 299 ? 20.053 -86.498 -4.766 1.00 10.44 279 LEU B N 1
ATOM 4912 C CA . LEU B 1 299 ? 19.385 -85.938 -3.623 1.00 15.91 279 LEU B CA 1
ATOM 4913 C C . LEU B 1 299 ? 20.359 -85.424 -2.579 1.00 27.65 279 LEU B C 1
ATOM 4914 O O . LEU B 1 299 ? 21.547 -85.759 -2.524 1.00 21.53 279 LEU B O 1
ATOM 4919 N N . PRO B 1 300 ? 19.800 -84.599 -1.723 1.00 22.08 280 PRO B N 1
ATOM 4920 C CA . PRO B 1 300 ? 20.567 -84.000 -0.671 1.00 17.14 280 PRO B CA 1
ATOM 4921 C C . PRO B 1 300 ? 20.945 -85.023 0.393 1.00 20.46 280 PRO B C 1
ATOM 4922 O O . PRO B 1 300 ? 20.106 -85.819 0.838 1.00 17.74 280 PRO B O 1
ATOM 4926 N N . VAL B 1 301 ? 22.226 -84.967 0.790 1.00 19.44 281 VAL B N 1
ATOM 4927 C CA . VAL B 1 301 ? 22.817 -85.850 1.798 1.00 20.58 281 VAL B CA 1
ATOM 4928 C C . VAL B 1 301 ? 23.112 -85.087 3.063 1.00 22.90 281 VAL B C 1
ATOM 4929 O O . VAL B 1 301 ? 24.154 -84.459 3.193 1.00 30.42 281 VAL B O 1
ATOM 4933 N N . THR B 1 302 ? 22.181 -85.141 3.993 1.00 16.95 282 THR B N 1
ATOM 4934 C CA . THR B 1 302 ? 22.358 -84.435 5.229 1.00 27.58 282 THR B CA 1
ATOM 4935 C C . THR B 1 302 ? 23.593 -84.865 6.014 1.00 33.83 282 THR B C 1
ATOM 4936 O O . THR B 1 302 ? 23.868 -86.052 6.247 1.00 23.53 282 THR B O 1
ATOM 4940 N N . ALA B 1 303 ? 24.355 -83.862 6.419 1.00 26.41 283 ALA B N 1
ATOM 4941 C CA . ALA B 1 303 ? 25.528 -84.156 7.199 1.00 25.26 283 ALA B CA 1
ATOM 4942 C C . ALA B 1 303 ? 25.072 -84.643 8.562 1.00 33.83 283 ALA B C 1
ATOM 4943 O O . ALA B 1 303 ? 24.008 -84.294 9.066 1.00 27.54 283 ALA B O 1
ATOM 4945 N N . PRO B 1 304 ? 25.898 -85.471 9.156 1.00 43.36 284 PRO B N 1
ATOM 4946 C CA . PRO B 1 304 ? 25.595 -86.021 10.453 1.00 40.85 284 PRO B CA 1
ATOM 4947 C C . PRO B 1 304 ? 25.753 -84.962 11.547 1.00 44.17 284 PRO B C 1
ATOM 4948 O O . PRO B 1 304 ? 26.472 -83.958 11.399 1.00 32.72 284 PRO B O 1
ATOM 4952 N N . ASP B 1 305 ? 25.077 -85.201 12.662 1.00 34.95 285 ASP B N 1
ATOM 4953 C CA . ASP B 1 305 ? 25.160 -84.275 13.765 1.00 35.77 285 ASP B CA 1
ATOM 4954 C C . ASP B 1 305 ? 24.587 -82.956 13.364 1.00 33.94 285 ASP B C 1
ATOM 4955 O O . ASP B 1 305 ? 25.123 -81.935 13.769 1.00 31.17 285 ASP B O 1
ATOM 4960 N N . THR B 1 306 ? 23.534 -82.967 12.550 1.00 34.17 286 THR B N 1
ATOM 4961 C CA . THR B 1 306 ? 22.951 -81.705 12.143 1.00 28.41 286 THR B CA 1
ATOM 4962 C C . THR B 1 306 ? 21.459 -81.779 12.011 1.00 26.54 286 THR B C 1
ATOM 4963 O O . THR B 1 306 ? 20.924 -82.796 11.579 1.00 34.17 286 THR B O 1
ATOM 4967 N N . ASP B 1 307 ? 20.826 -80.664 12.357 1.00 19.89 287 ASP B N 1
ATOM 4968 C CA . ASP B 1 307 ? 19.392 -80.491 12.226 1.00 20.00 287 ASP B CA 1
ATOM 4969 C C . ASP B 1 307 ? 19.140 -79.354 11.236 1.00 19.42 287 ASP B C 1
ATOM 4970 O O . ASP B 1 307 ? 18.975 -78.194 11.660 1.00 18.60 287 ASP B O 1
ATOM 4975 N N . PRO B 1 308 ? 19.130 -79.698 9.930 1.00 18.34 288 PRO B N 1
ATOM 4976 C CA . PRO B 1 308 ? 18.904 -78.742 8.854 1.00 12.25 288 PRO B CA 1
ATOM 4977 C C . PRO B 1 308 ? 17.480 -78.217 8.936 1.00 23.42 288 PRO B C 1
ATOM 4978 O O . PRO B 1 308 ? 16.634 -78.885 9.530 1.00 15.87 288 PRO B O 1
ATOM 4982 N N . VAL B 1 309 ? 17.217 -77.050 8.331 1.00 17.89 289 VAL B N 1
ATOM 4983 C CA . VAL B 1 309 ? 15.889 -76.461 8.369 1.00 12.94 289 VAL B CA 1
ATOM 4984 C C . VAL B 1 309 ? 15.196 -76.343 6.994 1.00 23.37 289 VAL B C 1
ATOM 4985 O O . VAL B 1 309 ? 14.203 -75.625 6.792 1.00 19.49 289 VAL B O 1
ATOM 4989 N N . TRP B 1 310 ? 15.741 -77.081 6.041 1.00 15.44 290 TRP B N 1
ATOM 4990 C CA . TRP B 1 310 ? 15.210 -77.170 4.695 1.00 15.56 290 TRP B CA 1
ATOM 4991 C C . TRP B 1 310 ? 14.637 -75.922 4.107 1.00 19.82 290 TRP B C 1
ATOM 4992 O O . TRP B 1 310 ? 13.480 -75.938 3.688 1.00 8.57 290 TRP B O 1
ATOM 5003 N N . HIS B 1 311 ? 15.450 -74.867 4.054 1.00 19.51 291 HIS B N 1
ATOM 5004 C CA . HIS B 1 311 ? 14.971 -73.651 3.464 1.00 12.42 291 HIS B CA 1
ATOM 5005 C C . HIS B 1 311 ? 14.582 -73.919 2.007 1.00 18.22 291 HIS B C 1
ATOM 5006 O O . HIS B 1 311 ? 13.613 -73.374 1.471 1.00 13.05 291 HIS B O 1
ATOM 5013 N N . LEU B 1 312 ? 15.347 -74.811 1.379 1.00 9.67 292 LEU B N 1
ATOM 5014 C CA . LEU B 1 312 ? 15.141 -75.228 0.006 1.00 9.59 292 LEU B CA 1
ATOM 5015 C C . LEU B 1 312 ? 15.390 -76.710 -0.104 1.00 20.30 292 LEU B C 1
ATOM 5016 O O . LEU B 1 312 ? 16.344 -77.202 0.507 1.00 8.73 292 LEU B O 1
ATOM 5021 N N . PHE B 1 313 ? 14.538 -77.394 -0.883 1.00 23.66 293 PHE B N 1
ATOM 5022 C CA . PHE B 1 313 ? 14.668 -78.827 -1.150 1.00 17.65 293 PHE B CA 1
ATOM 5023 C C . PHE B 1 313 ? 15.249 -78.962 -2.554 1.00 11.89 293 PHE B C 1
ATOM 5024 O O . PHE B 1 313 ? 14.555 -78.774 -3.548 1.00 10.07 293 PHE B O 1
ATOM 5032 N N . THR B 1 314 ? 16.543 -79.248 -2.644 1.00 16.72 294 THR B N 1
ATOM 5033 C CA . THR B 1 314 ? 17.210 -79.319 -3.938 1.00 17.52 294 THR B CA 1
ATOM 5034 C C . THR B 1 314 ? 17.478 -80.709 -4.511 1.00 19.41 294 THR B C 1
ATOM 5035 O O . THR B 1 314 ? 17.713 -81.662 -3.782 1.00 15.21 294 THR B O 1
ATOM 5039 N N . VAL B 1 315 ? 17.449 -80.790 -5.850 1.00 15.93 295 VAL B N 1
ATOM 5040 C CA . VAL B 1 315 ? 17.730 -82.016 -6.592 1.00 18.45 295 VAL B CA 1
ATOM 5041 C C . VAL B 1 315 ? 18.741 -81.698 -7.681 1.00 23.03 295 VAL B C 1
ATOM 5042 O O . VAL B 1 315 ? 18.865 -80.561 -8.113 1.00 22.09 295 VAL B O 1
ATOM 5046 N N . ARG B 1 316 ? 19.500 -82.680 -8.126 1.00 19.62 296 ARG B N 1
ATOM 5047 C CA . ARG B 1 316 ? 20.454 -82.377 -9.170 1.00 17.00 296 ARG B CA 1
ATOM 5048 C C . ARG B 1 316 ? 20.343 -83.352 -10.347 1.00 22.75 296 ARG B C 1
ATOM 5049 O O . ARG B 1 316 ? 20.137 -84.574 -10.191 1.00 18.53 296 ARG B O 1
ATOM 5057 N N . THR B 1 317 ? 20.490 -82.813 -11.558 1.00 18.42 297 THR B N 1
ATOM 5058 C CA . THR B 1 317 ? 20.395 -83.678 -12.714 1.00 12.68 297 THR B CA 1
ATOM 5059 C C . THR B 1 317 ? 20.932 -83.055 -13.976 1.00 18.43 297 THR B C 1
ATOM 5060 O O . THR B 1 317 ? 21.054 -81.853 -14.114 1.00 20.59 297 THR B O 1
ATOM 5064 N N . GLU B 1 318 ? 21.280 -83.906 -14.921 1.00 19.17 298 GLU B N 1
ATOM 5065 C CA . GLU B 1 318 ? 21.697 -83.431 -16.206 1.00 15.84 298 GLU B CA 1
ATOM 5066 C C . GLU B 1 318 ? 20.332 -83.272 -16.874 1.00 26.87 298 GLU B C 1
ATOM 5067 O O . GLU B 1 318 ? 19.432 -84.080 -16.617 1.00 34.89 298 GLU B O 1
ATOM 5073 N N . ARG B 1 319 ? 20.129 -82.238 -17.670 1.00 29.52 299 ARG B N 1
ATOM 5074 C CA . ARG B 1 319 ? 18.823 -82.033 -18.288 1.00 31.56 299 ARG B CA 1
ATOM 5075 C C . ARG B 1 319 ? 17.836 -81.476 -17.286 1.00 21.61 299 ARG B C 1
ATOM 5076 O O . ARG B 1 319 ? 16.640 -81.804 -17.251 1.00 22.02 299 ARG B O 1
ATOM 5084 N N . ARG B 1 320 ? 18.407 -80.618 -16.459 1.00 12.32 300 ARG B N 1
ATOM 5085 C CA . ARG B 1 320 ? 17.686 -79.936 -15.415 1.00 20.25 300 ARG B CA 1
ATOM 5086 C C . ARG B 1 320 ? 16.561 -79.129 -16.066 1.00 22.51 300 ARG B C 1
ATOM 5087 O O . ARG B 1 320 ? 15.399 -79.115 -15.622 1.00 15.16 300 ARG B O 1
ATOM 5095 N N . ASP B 1 321 ? 16.930 -78.469 -17.161 1.00 22.94 301 ASP B N 1
ATOM 5096 C CA . ASP B 1 321 ? 15.997 -77.651 -17.911 1.00 26.84 301 ASP B CA 1
ATOM 5097 C C . ASP B 1 321 ? 14.760 -78.415 -18.363 1.00 24.05 301 ASP B C 1
ATOM 5098 O O . ASP B 1 321 ? 13.617 -77.938 -18.310 1.00 20.48 301 ASP B O 1
ATOM 5103 N N . GLU B 1 322 ? 15.009 -79.634 -18.807 1.00 26.24 302 GLU B N 1
ATOM 5104 C CA . GLU B 1 322 ? 13.935 -80.500 -19.252 1.00 24.46 302 GLU B CA 1
ATOM 5105 C C . GLU B 1 322 ? 13.086 -80.959 -18.091 1.00 25.71 302 GLU B C 1
ATOM 5106 O O . GLU B 1 322 ? 11.862 -81.143 -18.193 1.00 23.90 302 GLU B O 1
ATOM 5112 N N . LEU B 1 323 ? 13.745 -81.128 -16.960 1.00 17.08 303 LEU B N 1
ATOM 5113 C CA . LEU B 1 323 ? 12.975 -81.539 -15.817 1.00 21.94 303 LEU B CA 1
ATOM 5114 C C . LEU B 1 323 ? 12.044 -80.404 -15.380 1.00 18.94 303 LEU B C 1
ATOM 5115 O O . LEU B 1 323 ? 10.868 -80.594 -15.099 1.00 21.54 303 LEU B O 1
ATOM 5120 N N . ARG B 1 324 ? 12.578 -79.195 -15.352 1.00 20.93 304 ARG B N 1
ATOM 5121 C CA . ARG B 1 324 ? 11.789 -78.032 -14.965 1.00 23.43 304 ARG B CA 1
ATOM 5122 C C . ARG B 1 324 ? 10.564 -77.881 -15.876 1.00 22.97 304 ARG B C 1
ATOM 5123 O O . ARG B 1 324 ? 9.439 -77.725 -15.405 1.00 20.21 304 ARG B O 1
ATOM 5131 N N . SER B 1 325 ? 10.774 -77.948 -17.196 1.00 17.40 305 SER B N 1
ATOM 5132 C CA . SER B 1 325 ? 9.665 -77.826 -18.141 1.00 19.16 305 SER B CA 1
ATOM 5133 C C . SER B 1 325 ? 8.621 -78.893 -17.882 1.00 21.21 305 SER B C 1
ATOM 5134 O O . SER B 1 325 ? 7.408 -78.671 -17.892 1.00 20.83 305 SER B O 1
ATOM 5137 N N . HIS B 1 326 ? 9.131 -80.095 -17.654 1.00 28.78 306 HIS B N 1
ATOM 5138 C CA . HIS B 1 326 ? 8.258 -81.195 -17.396 1.00 16.54 306 HIS B CA 1
ATOM 5139 C C . HIS B 1 326 ? 7.380 -80.868 -16.217 1.00 20.13 306 HIS B C 1
ATOM 5140 O O . HIS B 1 326 ? 6.168 -81.028 -16.244 1.00 19.59 306 HIS B O 1
ATOM 5147 N N . LEU B 1 327 ? 8.006 -80.411 -15.144 1.00 18.22 307 LEU B N 1
ATOM 5148 C CA . LEU B 1 327 ? 7.225 -80.093 -13.961 1.00 23.82 307 LEU B CA 1
ATOM 5149 C C . LEU B 1 327 ? 6.284 -78.938 -14.232 1.00 25.27 307 LEU B C 1
ATOM 5150 O O . LEU B 1 327 ? 5.136 -78.912 -13.783 1.00 23.21 307 LEU B O 1
ATOM 5155 N N . ASP B 1 328 ? 6.801 -77.962 -14.974 1.00 20.34 308 ASP B N 1
ATOM 5156 C CA . ASP B 1 328 ? 6.005 -76.798 -15.305 1.00 10.02 308 ASP B CA 1
ATOM 5157 C C . ASP B 1 328 ? 4.737 -77.268 -15.980 1.00 24.21 308 ASP B C 1
ATOM 5158 O O . ASP B 1 328 ? 3.611 -76.936 -15.584 1.00 24.87 308 ASP B O 1
ATOM 5163 N N . ALA B 1 329 ? 4.969 -78.074 -17.017 1.00 27.82 309 ALA B N 1
ATOM 5164 C CA . ALA B 1 329 ? 3.898 -78.635 -17.803 1.00 21.37 309 ALA B CA 1
ATOM 5165 C C . ALA B 1 329 ? 2.939 -79.409 -16.918 1.00 24.84 309 ALA B C 1
ATOM 5166 O O . ALA B 1 329 ? 1.759 -79.487 -17.226 1.00 29.67 309 ALA B O 1
ATOM 5168 N N . ARG B 1 330 ? 3.461 -79.965 -15.815 1.00 19.43 310 ARG B N 1
ATOM 5169 C CA . ARG B 1 330 ? 2.674 -80.734 -14.870 1.00 17.92 310 ARG B CA 1
ATOM 5170 C C . ARG B 1 330 ? 2.009 -79.901 -13.790 1.00 23.38 310 ARG B C 1
ATOM 5171 O O . ARG B 1 330 ? 1.437 -80.445 -12.828 1.00 18.27 310 ARG B O 1
ATOM 5179 N N . GLY B 1 331 ? 2.094 -78.576 -13.963 1.00 18.51 311 GLY B N 1
ATOM 5180 C CA . GLY B 1 331 ? 1.482 -77.648 -13.024 1.00 20.65 311 GLY B CA 1
ATOM 5181 C C . GLY B 1 331 ? 2.203 -77.538 -11.712 1.00 26.93 311 GLY B C 1
ATOM 5182 O O . GLY B 1 331 ? 1.596 -77.321 -10.668 1.00 22.71 311 GLY B O 1
ATOM 5183 N N . ILE B 1 332 ? 3.514 -77.671 -11.802 1.00 30.68 312 ILE B N 1
ATOM 5184 C CA . ILE B 1 332 ? 4.372 -77.587 -10.646 1.00 26.93 312 ILE B CA 1
ATOM 5185 C C . ILE B 1 332 ? 5.365 -76.452 -10.787 1.00 20.11 312 ILE B C 1
ATOM 5186 O O . ILE B 1 332 ? 6.095 -76.389 -11.779 1.00 15.35 312 ILE B O 1
ATOM 5191 N N . ASP B 1 333 ? 5.362 -75.571 -9.783 1.00 16.33 313 ASP B N 1
ATOM 5192 C CA . ASP B 1 333 ? 6.235 -74.404 -9.726 1.00 16.78 313 ASP B CA 1
ATOM 5193 C C . ASP B 1 333 ? 7.614 -74.731 -9.152 1.00 14.74 313 ASP B C 1
ATOM 5194 O O . ASP B 1 333 ? 7.781 -75.244 -8.051 1.00 18.73 313 ASP B O 1
ATOM 5199 N N . THR B 1 334 ? 8.619 -74.400 -9.917 1.00 10.35 314 THR B N 1
ATOM 5200 C CA . THR B 1 334 ? 9.978 -74.682 -9.534 1.00 15.80 314 THR B CA 1
ATOM 5201 C C . THR B 1 334 ? 10.877 -73.452 -9.667 1.00 22.21 314 THR B C 1
ATOM 5202 O O . THR B 1 334 ? 10.483 -72.446 -10.234 1.00 20.17 314 THR B O 1
ATOM 5206 N N . LEU B 1 335 ? 12.094 -73.522 -9.119 1.00 17.11 315 LEU B N 1
ATOM 5207 C CA . LEU B 1 335 ? 13.065 -72.431 -9.186 1.00 15.10 315 LEU B CA 1
ATOM 5208 C C . LEU B 1 335 ? 14.440 -73.048 -9.079 1.00 16.99 315 LEU B C 1
ATOM 5209 O O . LEU B 1 335 ? 14.596 -74.134 -8.538 1.00 20.80 315 LEU B O 1
ATOM 5214 N N . THR B 1 336 ? 15.422 -72.324 -9.587 1.00 13.55 316 THR B N 1
ATOM 5215 C CA . THR B 1 336 ? 16.798 -72.754 -9.527 1.00 11.18 316 THR B CA 1
ATOM 5216 C C . THR B 1 336 ? 17.638 -71.839 -8.658 1.00 15.77 316 THR B C 1
ATOM 5217 O O . THR B 1 336 ? 17.731 -70.649 -8.954 1.00 12.67 316 THR B O 1
ATOM 5221 N N . HIS B 1 337 ? 18.243 -72.400 -7.594 1.00 17.15 317 HIS B N 1
ATOM 5222 C CA . HIS B 1 337 ? 19.122 -71.661 -6.694 1.00 14.08 317 HIS B CA 1
ATOM 5223 C C . HIS B 1 337 ? 20.506 -72.273 -6.756 1.00 17.36 317 HIS B C 1
ATOM 5224 O O . HIS B 1 337 ? 20.770 -73.231 -6.041 1.00 12.37 317 HIS B O 1
ATOM 5231 N N . TYR B 1 338 ? 21.394 -71.754 -7.611 1.00 14.08 318 TYR B N 1
ATOM 5232 C CA . TYR B 1 338 ? 21.182 -70.612 -8.486 1.00 9.98 318 TYR B CA 1
ATOM 5233 C C . TYR B 1 338 ? 21.672 -70.946 -9.891 1.00 16.16 318 TYR B C 1
ATOM 5234 O O . TYR B 1 338 ? 22.580 -71.766 -10.062 1.00 16.84 318 TYR B O 1
ATOM 5243 N N . PRO B 1 339 ? 21.036 -70.313 -10.875 1.00 19.67 319 PRO B N 1
ATOM 5244 C CA . PRO B 1 339 ? 21.305 -70.475 -12.305 1.00 19.64 319 PRO B CA 1
ATOM 5245 C C . PRO B 1 339 ? 22.725 -70.104 -12.757 1.00 16.18 319 PRO B C 1
ATOM 5246 O O . PRO B 1 339 ? 23.278 -70.667 -13.693 1.00 14.46 319 PRO B O 1
ATOM 5250 N N . VAL B 1 340 ? 23.344 -69.137 -12.123 1.00 12.44 320 VAL B N 1
ATOM 5251 C CA . VAL B 1 340 ? 24.698 -68.805 -12.525 1.00 12.71 320 VAL B CA 1
ATOM 5252 C C . VAL B 1 340 ? 25.614 -68.792 -11.308 1.00 14.14 320 VAL B C 1
ATOM 5253 O O . VAL B 1 340 ? 25.276 -68.169 -10.310 1.00 15.56 320 VAL B O 1
ATOM 5257 N N . PRO B 1 341 ? 26.763 -69.458 -11.354 1.00 13.14 321 PRO B N 1
ATOM 5258 C CA . PRO B 1 341 ? 27.666 -69.436 -10.197 1.00 11.21 321 PRO B CA 1
ATOM 5259 C C . PRO B 1 341 ? 28.192 -68.010 -9.981 1.00 21.33 321 PRO B C 1
ATOM 5260 O O . PRO B 1 341 ? 28.485 -67.289 -10.937 1.00 16.00 321 PRO B O 1
ATOM 5264 N N . VAL B 1 342 ? 28.320 -67.582 -8.729 1.00 17.78 322 VAL B N 1
ATOM 5265 C CA . VAL B 1 342 ? 28.796 -66.233 -8.493 1.00 10.52 322 VAL B CA 1
ATOM 5266 C C . VAL B 1 342 ? 29.977 -65.841 -9.338 1.00 16.52 322 VAL B C 1
ATOM 5267 O O . VAL B 1 342 ? 29.956 -64.798 -9.963 1.00 19.30 322 VAL B O 1
ATOM 5271 N N . HIS B 1 343 ? 31.034 -66.652 -9.303 1.00 19.35 323 HIS B N 1
ATOM 5272 C CA . HIS B 1 343 ? 32.223 -66.317 -10.076 1.00 19.93 323 HIS B CA 1
ATOM 5273 C C . HIS B 1 343 ? 31.934 -65.924 -11.532 1.00 23.53 323 HIS B C 1
ATOM 5274 O O . HIS B 1 343 ? 32.595 -65.042 -12.091 1.00 22.24 323 HIS B O 1
ATOM 5281 N N . LEU B 1 344 ? 30.933 -66.573 -12.130 1.00 15.37 324 LEU B N 1
ATOM 5282 C CA . LEU B 1 344 ? 30.579 -66.318 -13.508 1.00 17.65 324 LEU B CA 1
ATOM 5283 C C . LEU B 1 344 ? 29.572 -65.202 -13.742 1.00 22.68 324 LEU B C 1
ATOM 5284 O O . LEU B 1 344 ? 29.217 -64.949 -14.889 1.00 16.12 324 LEU B O 1
ATOM 5289 N N . SER B 1 345 ? 29.097 -64.533 -12.683 1.00 18.65 325 SER B N 1
ATOM 5290 C CA . SER B 1 345 ? 28.144 -63.466 -12.911 1.00 11.36 325 SER B CA 1
ATOM 5291 C C . SER B 1 345 ? 28.863 -62.259 -13.480 1.00 23.55 325 SER B C 1
ATOM 5292 O O . SER B 1 345 ? 30.002 -61.958 -13.098 1.00 22.27 325 SER B O 1
ATOM 5295 N N . PRO B 1 346 ? 28.189 -61.549 -14.382 1.00 18.39 326 PRO B N 1
ATOM 5296 C CA . PRO B 1 346 ? 28.778 -60.366 -14.952 1.00 23.04 326 PRO B CA 1
ATOM 5297 C C . PRO B 1 346 ? 29.275 -59.469 -13.839 1.00 26.82 326 PRO B C 1
ATOM 5298 O O . PRO B 1 346 ? 30.331 -58.853 -13.923 1.00 28.05 326 PRO B O 1
ATOM 5302 N N . ALA B 1 347 ? 28.515 -59.435 -12.762 1.00 19.82 327 ALA B N 1
ATOM 5303 C CA . ALA B 1 347 ? 28.896 -58.628 -11.622 1.00 22.51 327 ALA B CA 1
ATOM 5304 C C . ALA B 1 347 ? 30.335 -58.853 -11.115 1.00 28.38 327 ALA B C 1
ATOM 5305 O O . ALA B 1 347 ? 30.971 -57.919 -10.623 1.00 18.45 327 ALA B O 1
ATOM 5307 N N . TYR B 1 348 ? 30.853 -60.089 -11.210 1.00 25.30 328 TYR B N 1
ATOM 5308 C CA . TYR B 1 348 ? 32.189 -60.402 -10.708 1.00 22.03 328 TYR B CA 1
ATOM 5309 C C . TYR B 1 348 ? 33.110 -60.946 -11.757 1.00 39.66 328 TYR B C 1
ATOM 5310 O O . TYR B 1 348 ? 34.282 -61.181 -11.469 1.00 25.41 328 TYR B O 1
ATOM 5319 N N . ALA B 1 349 ? 32.546 -61.182 -12.936 1.00 56.50 329 ALA B N 1
ATOM 5320 C CA . ALA B 1 349 ? 33.267 -61.749 -14.062 1.00 61.08 329 ALA B CA 1
ATOM 5321 C C . ALA B 1 349 ? 34.755 -61.424 -14.132 1.00 60.22 329 ALA B C 1
ATOM 5322 O O . ALA B 1 349 ? 35.601 -62.302 -13.901 1.00 52.89 329 ALA B O 1
ATOM 5324 N N . GLY B 1 350 ? 35.070 -60.169 -14.454 1.00 46.94 330 GLY B N 1
ATOM 5325 C CA . GLY B 1 350 ? 36.456 -59.752 -14.573 1.00 47.39 330 GLY B CA 1
ATOM 5326 C C . GLY B 1 350 ? 37.265 -59.807 -13.281 1.00 56.34 330 GLY B C 1
ATOM 5327 O O . GLY B 1 350 ? 38.394 -59.314 -13.202 1.00 57.92 330 GLY B O 1
ATOM 5328 N N . GLU B 1 351 ? 36.720 -60.407 -12.241 1.00 41.44 331 GLU B N 1
ATOM 5329 C CA . GLU B 1 351 ? 37.514 -60.417 -11.045 1.00 32.38 331 GLU B CA 1
ATOM 5330 C C . GLU B 1 351 ? 37.681 -61.761 -10.350 1.00 21.17 331 GLU B C 1
ATOM 5331 O O . GLU B 1 351 ? 38.599 -61.944 -9.572 1.00 27.08 331 GLU B O 1
ATOM 5337 N N . ALA B 1 352 ? 36.813 -62.718 -10.629 1.00 22.89 332 ALA B N 1
ATOM 5338 C CA . ALA B 1 352 ? 36.912 -64.033 -10.008 1.00 21.45 332 ALA B CA 1
ATOM 5339 C C . ALA B 1 352 ? 37.579 -65.103 -10.893 1.00 26.13 332 ALA B C 1
ATOM 5340 O O . ALA B 1 352 ? 37.847 -64.901 -12.092 1.00 20.82 332 ALA B O 1
ATOM 5342 N N . PRO B 1 353 ? 37.816 -66.277 -10.287 1.00 25.36 333 PRO B N 1
ATOM 5343 C CA . PRO B 1 353 ? 38.415 -67.389 -11.002 1.00 27.53 333 PRO B CA 1
ATOM 5344 C C . PRO B 1 353 ? 37.698 -67.664 -12.324 1.00 28.98 333 PRO B C 1
ATOM 5345 O O . PRO B 1 353 ? 36.484 -67.504 -12.448 1.00 31.98 333 PRO B O 1
ATOM 5349 N N . PRO B 1 354 ? 38.464 -68.069 -13.328 1.00 25.04 334 PRO B N 1
ATOM 5350 C CA . PRO B 1 354 ? 37.889 -68.311 -14.631 1.00 22.35 334 PRO B CA 1
ATOM 5351 C C . PRO B 1 354 ? 36.998 -69.524 -14.649 1.00 21.13 334 PRO B C 1
ATOM 5352 O O . PRO B 1 354 ? 37.052 -70.425 -13.815 1.00 28.22 334 PRO B O 1
ATOM 5356 N N . GLU B 1 355 ? 36.166 -69.538 -15.655 1.00 25.27 335 GLU B N 1
ATOM 5357 C CA . GLU B 1 355 ? 35.286 -70.656 -15.814 1.00 28.73 335 GLU B CA 1
ATOM 5358 C C . GLU B 1 355 ? 36.121 -71.932 -15.850 1.00 33.03 335 GLU B C 1
ATOM 5359 O O . GLU B 1 355 ? 37.190 -71.969 -16.461 1.00 36.24 335 GLU B O 1
ATOM 5365 N N . GLY B 1 356 ? 35.631 -72.966 -15.178 1.00 29.64 336 GLY B N 1
ATOM 5366 C CA . GLY B 1 356 ? 36.315 -74.241 -15.106 1.00 29.73 336 GLY B CA 1
ATOM 5367 C C . GLY B 1 356 ? 37.220 -74.316 -13.885 1.00 33.87 336 GLY B C 1
ATOM 5368 O O . GLY B 1 356 ? 37.700 -75.376 -13.473 1.00 30.33 336 GLY B O 1
ATOM 5369 N N . SER B 1 357 ? 37.458 -73.168 -13.282 1.00 20.72 337 SER B N 1
ATOM 5370 C CA . SER B 1 357 ? 38.319 -73.190 -12.132 1.00 22.35 337 SER B CA 1
ATOM 5371 C C . SER B 1 357 ? 37.575 -73.461 -10.831 1.00 23.82 337 SER B C 1
ATOM 5372 O O . SER B 1 357 ? 38.209 -73.658 -9.790 1.00 21.83 337 SER B O 1
ATOM 5375 N N . LEU B 1 358 ? 36.226 -73.478 -10.909 1.00 24.00 338 LEU B N 1
ATOM 5376 C CA . LEU B 1 358 ? 35.341 -73.743 -9.765 1.00 24.14 338 LEU B CA 1
ATOM 5377 C C . LEU B 1 358 ? 34.194 -74.656 -10.189 1.00 34.01 338 LEU B C 1
ATOM 5378 O O . LEU B 1 358 ? 33.010 -74.331 -10.080 1.00 26.15 338 LEU B O 1
ATOM 5383 N N . PRO B 1 359 ? 34.603 -75.805 -10.691 1.00 34.12 339 PRO B N 1
ATOM 5384 C CA . PRO B 1 359 ? 33.775 -76.882 -11.205 1.00 28.26 339 PRO B CA 1
ATOM 5385 C C . PRO B 1 359 ? 32.552 -77.247 -10.373 1.00 27.89 339 PRO B C 1
ATOM 5386 O O . PRO B 1 359 ? 31.454 -77.421 -10.908 1.00 19.64 339 PRO B O 1
ATOM 5390 N N . ARG B 1 360 ? 32.724 -77.387 -9.060 1.00 22.19 340 ARG B N 1
ATOM 5391 C CA . ARG B 1 360 ? 31.598 -77.742 -8.217 1.00 18.80 340 ARG B CA 1
ATOM 5392 C C . ARG B 1 360 ? 30.459 -76.695 -8.248 1.00 23.30 340 ARG B C 1
ATOM 5393 O O . ARG B 1 360 ? 29.269 -76.990 -8.438 1.00 19.62 340 ARG B O 1
ATOM 5401 N N . ALA B 1 361 ? 30.817 -75.433 -8.056 1.00 15.63 341 ALA B N 1
ATOM 5402 C CA . ALA B 1 361 ? 29.808 -74.388 -8.091 1.00 14.57 341 ALA B CA 1
ATOM 5403 C C . ALA B 1 361 ? 29.165 -74.377 -9.458 1.00 17.87 341 ALA B C 1
ATOM 5404 O O . ALA B 1 361 ? 27.955 -74.159 -9.598 1.00 19.98 341 ALA B O 1
ATOM 5406 N N . GLU B 1 362 ? 30.021 -74.625 -10.459 1.00 15.64 342 GLU B N 1
ATOM 5407 C CA . GLU B 1 362 ? 29.622 -74.671 -11.864 1.00 18.45 342 GLU B CA 1
ATOM 5408 C C . GLU B 1 362 ? 28.652 -75.817 -12.129 1.00 20.07 342 GLU B C 1
ATOM 5409 O O . GLU B 1 362 ? 27.625 -75.692 -12.810 1.00 18.60 342 GLU B O 1
ATOM 5415 N N . SER B 1 363 ? 28.979 -76.963 -11.566 1.00 15.22 343 SER B N 1
ATOM 5416 C CA . SER B 1 363 ? 28.126 -78.117 -11.759 1.00 22.83 343 SER B CA 1
ATOM 5417 C C . SER B 1 363 ? 26.762 -77.890 -11.129 1.00 17.13 343 SER B C 1
ATOM 5418 O O . SER B 1 363 ? 25.702 -78.213 -11.683 1.00 16.29 343 SER B O 1
ATOM 5421 N N . PHE B 1 364 ? 26.815 -77.310 -9.952 1.00 12.94 344 PHE B N 1
ATOM 5422 C CA . PHE B 1 364 ? 25.610 -77.021 -9.226 1.00 14.33 344 PHE B CA 1
ATOM 5423 C C . PHE B 1 364 ? 24.693 -76.155 -10.068 1.00 16.84 344 PHE B C 1
ATOM 5424 O O . PHE B 1 364 ? 23.502 -76.431 -10.240 1.00 11.31 344 PHE B O 1
ATOM 5432 N N . ALA B 1 365 ? 25.267 -75.083 -10.610 1.00 24.49 345 ALA B N 1
ATOM 5433 C CA . ALA B 1 365 ? 24.492 -74.152 -11.426 1.00 19.79 345 ALA B CA 1
ATOM 5434 C C . ALA B 1 365 ? 23.765 -74.796 -12.603 1.00 23.15 345 ALA B C 1
ATOM 5435 O O . ALA B 1 365 ? 22.659 -74.393 -12.964 1.00 16.87 345 ALA B O 1
ATOM 5437 N N . ARG B 1 366 ? 24.400 -75.806 -13.213 1.00 23.96 346 ARG B N 1
ATOM 5438 C CA . ARG B 1 366 ? 23.825 -76.498 -14.369 1.00 18.52 346 ARG B CA 1
ATOM 5439 C C . ARG B 1 366 ? 22.839 -77.580 -14.040 1.00 15.57 346 ARG B C 1
ATOM 5440 O O . ARG B 1 366 ? 21.959 -77.881 -14.830 1.00 20.63 346 ARG B O 1
ATOM 5448 N N . GLN B 1 367 ? 23.006 -78.208 -12.892 1.00 18.62 347 GLN B N 1
ATOM 5449 C CA . GLN B 1 367 ? 22.120 -79.309 -12.602 1.00 21.12 347 GLN B CA 1
ATOM 5450 C C . GLN B 1 367 ? 21.077 -79.136 -11.548 1.00 18.77 347 GLN B C 1
ATOM 5451 O O . GLN B 1 367 ? 20.173 -79.960 -11.494 1.00 17.64 347 GLN B O 1
ATOM 5457 N N . VAL B 1 368 ? 21.218 -78.127 -10.706 1.00 22.62 348 VAL B N 1
ATOM 5458 C CA . VAL B 1 368 ? 20.299 -77.931 -9.587 1.00 19.77 348 VAL B CA 1
ATOM 5459 C C . VAL B 1 368 ? 18.893 -77.380 -9.828 1.00 18.98 348 VAL B C 1
ATOM 5460 O O . VAL B 1 368 ? 18.650 -76.514 -10.667 1.00 16.48 348 VAL B O 1
ATOM 5464 N N . LEU B 1 369 ? 17.968 -77.900 -9.035 1.00 13.65 349 LEU B N 1
ATOM 5465 C CA . LEU B 1 369 ? 16.583 -77.492 -9.091 1.00 10.33 349 LEU B CA 1
ATOM 5466 C C . LEU B 1 369 ? 15.950 -77.565 -7.712 1.00 16.26 349 LEU B C 1
ATOM 5467 O O . LEU B 1 369 ? 16.155 -78.511 -6.938 1.00 15.82 349 LEU B O 1
ATOM 5472 N N . SER B 1 370 ? 15.183 -76.527 -7.402 1.00 10.79 350 SER B N 1
ATOM 5473 C CA . SER B 1 370 ? 14.530 -76.450 -6.115 1.00 12.26 350 SER B CA 1
ATOM 5474 C C . SER B 1 370 ? 13.077 -76.887 -6.202 1.00 21.27 350 SER B C 1
ATOM 5475 O O . SER B 1 370 ? 12.332 -76.334 -7.018 1.00 11.76 350 SER B O 1
ATOM 5478 N N . LEU B 1 371 ? 12.676 -77.872 -5.370 1.00 19.13 351 LEU B N 1
ATOM 5479 C CA . LEU B 1 371 ? 11.289 -78.377 -5.348 1.00 23.80 351 LEU B CA 1
ATOM 5480 C C . LEU B 1 371 ? 10.438 -77.643 -4.306 1.00 14.34 351 LEU B C 1
ATOM 5481 O O . LEU B 1 371 ? 10.933 -77.293 -3.256 1.00 17.95 351 LEU B O 1
ATOM 5486 N N . PRO B 1 372 ? 9.150 -77.419 -4.572 1.00 19.04 352 PRO B N 1
ATOM 5487 C CA . PRO B 1 372 ? 8.330 -76.740 -3.588 1.00 11.57 352 PRO B CA 1
ATOM 5488 C C . PRO B 1 372 ? 8.505 -77.331 -2.205 1.00 9.83 352 PRO B C 1
ATOM 5489 O O . PRO B 1 372 ? 8.552 -78.551 -2.016 1.00 9.47 352 PRO B O 1
ATOM 5493 N N . ILE B 1 373 ? 8.592 -76.437 -1.241 1.00 17.53 353 ILE B N 1
ATOM 5494 C CA . ILE B 1 373 ? 8.728 -76.804 0.150 1.00 18.77 353 ILE B CA 1
ATOM 5495 C C . ILE B 1 373 ? 8.420 -75.597 0.998 1.00 8.72 353 ILE B C 1
ATOM 5496 O O . ILE B 1 373 ? 8.674 -74.474 0.580 1.00 11.75 353 ILE B O 1
ATOM 5501 N N . GLY B 1 374 ? 7.863 -75.845 2.176 1.00 13.00 354 GLY B N 1
ATOM 5502 C CA . GLY B 1 374 ? 7.491 -74.793 3.115 1.00 13.41 354 GLY B CA 1
ATOM 5503 C C . GLY B 1 374 ? 6.473 -75.325 4.127 1.00 13.45 354 GLY B C 1
ATOM 5504 O O . GLY B 1 374 ? 5.962 -76.439 3.963 1.00 22.24 354 GLY B O 1
ATOM 5505 N N . PRO B 1 375 ? 6.178 -74.528 5.165 1.00 20.30 355 PRO B N 1
ATOM 5506 C CA . PRO B 1 375 ? 5.232 -74.921 6.207 1.00 16.49 355 PRO B CA 1
ATOM 5507 C C . PRO B 1 375 ? 3.766 -74.825 5.775 1.00 19.52 355 PRO B C 1
ATOM 5508 O O . PRO B 1 375 ? 2.854 -75.001 6.580 1.00 12.44 355 PRO B O 1
ATOM 5512 N N . HIS B 1 376 ? 3.535 -74.527 4.506 1.00 18.00 356 HIS B N 1
ATOM 5513 C CA . HIS B 1 376 ? 2.180 -74.412 4.011 1.00 14.78 356 HIS B CA 1
ATOM 5514 C C . HIS B 1 376 ? 1.917 -75.295 2.799 1.00 24.80 356 HIS B C 1
ATOM 5515 O O . HIS B 1 376 ? 0.901 -75.192 2.134 1.00 37.50 356 HIS B O 1
ATOM 5522 N N . LEU B 1 377 ? 2.846 -76.210 2.532 1.00 20.67 357 LEU B N 1
ATOM 5523 C CA . LEU B 1 377 ? 2.702 -77.160 1.433 1.00 20.13 357 LEU B CA 1
ATOM 5524 C C . LEU B 1 377 ? 2.073 -78.443 1.980 1.00 22.05 357 LEU B C 1
ATOM 5525 O O . LEU B 1 377 ? 2.614 -79.045 2.902 1.00 15.94 357 LEU B O 1
ATOM 5530 N N . GLU B 1 378 ? 0.931 -78.843 1.422 1.00 27.73 358 GLU B N 1
ATOM 5531 C CA . GLU B 1 378 ? 0.206 -80.047 1.826 1.00 31.57 358 GLU B CA 1
ATOM 5532 C C . GLU B 1 378 ? 0.797 -81.311 1.219 1.00 25.99 358 GLU B C 1
ATOM 5533 O O . GLU B 1 378 ? 1.290 -81.318 0.088 1.00 24.14 358 GLU B O 1
ATOM 5539 N N . ARG B 1 379 ? 0.727 -82.393 1.978 1.00 16.03 359 ARG B N 1
ATOM 5540 C CA . ARG B 1 379 ? 1.261 -83.667 1.547 1.00 14.09 359 ARG B CA 1
ATOM 5541 C C . ARG B 1 379 ? 0.874 -84.120 0.135 1.00 23.53 359 ARG B C 1
ATOM 5542 O O . ARG B 1 379 ? 1.697 -84.586 -0.658 1.00 27.98 359 ARG B O 1
ATOM 5550 N N . PRO B 1 380 ? -0.393 -83.990 -0.183 1.00 18.35 360 PRO B N 1
ATOM 5551 C CA . PRO B 1 380 ? -0.871 -84.358 -1.492 1.00 17.56 360 PRO B CA 1
ATOM 5552 C C . PRO B 1 380 ? -0.135 -83.603 -2.568 1.00 20.93 360 PRO B C 1
ATOM 5553 O O . PRO B 1 380 ? 0.166 -84.152 -3.634 1.00 28.62 360 PRO B O 1
ATOM 5557 N N . GLN B 1 381 ? 0.158 -82.340 -2.290 1.00 21.83 361 GLN B N 1
ATOM 5558 C CA . GLN B 1 381 ? 0.877 -81.562 -3.273 1.00 18.19 361 GLN B CA 1
ATOM 5559 C C . GLN B 1 381 ? 2.333 -82.029 -3.394 1.00 13.08 361 GLN B C 1
ATOM 5560 O O . GLN B 1 381 ? 2.911 -82.063 -4.484 1.00 19.46 361 GLN B O 1
ATOM 5566 N N . ALA B 1 382 ? 2.929 -82.432 -2.273 1.00 15.23 362 ALA B N 1
ATOM 5567 C CA . ALA B 1 382 ? 4.298 -82.940 -2.325 1.00 19.38 362 ALA B CA 1
ATOM 5568 C C . ALA B 1 382 ? 4.306 -84.261 -3.090 1.00 25.81 362 ALA B C 1
ATOM 5569 O O . ALA B 1 382 ? 5.234 -84.569 -3.829 1.00 21.64 362 ALA B O 1
ATOM 5571 N N . LEU B 1 383 ? 3.246 -85.049 -2.921 1.00 22.68 363 LEU B N 1
ATOM 5572 C CA . LEU B 1 383 ? 3.156 -86.318 -3.633 1.00 26.84 363 LEU B CA 1
ATOM 5573 C C . LEU B 1 383 ? 3.012 -86.108 -5.146 1.00 28.86 363 LEU B C 1
ATOM 5574 O O . LEU B 1 383 ? 3.487 -86.894 -5.992 1.00 19.72 363 LEU B O 1
ATOM 5579 N N . ARG B 1 384 ? 2.366 -84.999 -5.488 1.00 24.04 364 ARG B N 1
ATOM 5580 C CA . ARG B 1 384 ? 2.173 -84.662 -6.884 1.00 27.36 364 ARG B CA 1
ATOM 5581 C C . ARG B 1 384 ? 3.525 -84.396 -7.550 1.00 25.05 364 ARG B C 1
ATOM 5582 O O . ARG B 1 384 ? 3.835 -84.846 -8.669 1.00 20.13 364 ARG B O 1
ATOM 5590 N N . VAL B 1 385 ? 4.333 -83.668 -6.799 1.00 22.04 365 VAL B N 1
ATOM 5591 C CA . VAL B 1 385 ? 5.676 -83.290 -7.184 1.00 21.71 365 VAL B CA 1
ATOM 5592 C C . VAL B 1 385 ? 6.488 -84.541 -7.431 1.00 24.66 365 VAL B C 1
ATOM 5593 O O . VAL B 1 385 ? 7.048 -84.727 -8.508 1.00 24.75 365 VAL B O 1
ATOM 5597 N N . ILE B 1 386 ? 6.540 -85.391 -6.399 1.00 26.01 366 ILE B N 1
ATOM 5598 C CA . ILE B 1 386 ? 7.270 -86.645 -6.455 1.00 25.31 366 ILE B CA 1
ATOM 5599 C C . ILE B 1 386 ? 6.886 -87.446 -7.698 1.00 27.39 366 ILE B C 1
ATOM 5600 O O . ILE B 1 386 ? 7.732 -87.777 -8.526 1.00 25.95 366 ILE B O 1
ATOM 5605 N N . ASP B 1 387 ? 5.588 -87.725 -7.841 1.00 19.97 367 ASP B N 1
ATOM 5606 C CA . ASP B 1 387 ? 5.066 -88.473 -8.986 1.00 10.46 367 ASP B CA 1
ATOM 5607 C C . ASP B 1 387 ? 5.600 -87.975 -10.310 1.00 18.67 367 ASP B C 1
ATOM 5608 O O . ASP B 1 387 ? 6.053 -88.773 -11.137 1.00 22.05 367 ASP B O 1
ATOM 5613 N N . ALA B 1 388 ? 5.522 -86.640 -10.494 1.00 21.03 368 ALA B N 1
ATOM 5614 C CA . ALA B 1 388 ? 5.990 -85.976 -11.696 1.00 13.88 368 ALA B CA 1
ATOM 5615 C C . ALA B 1 388 ? 7.490 -86.111 -11.884 1.00 16.21 368 ALA B C 1
ATOM 5616 O O . ALA B 1 388 ? 7.955 -86.226 -13.008 1.00 22.30 368 ALA B O 1
ATOM 5618 N N . VAL B 1 389 ? 8.261 -86.124 -10.789 1.00 22.39 369 VAL B N 1
ATOM 5619 C CA . VAL B 1 389 ? 9.714 -86.288 -10.896 1.00 16.60 369 VAL B CA 1
ATOM 5620 C C . VAL B 1 389 ? 10.063 -87.695 -11.378 1.00 19.20 369 VAL B C 1
ATOM 5621 O O . VAL B 1 389 ? 10.846 -87.895 -12.316 1.00 17.34 369 VAL B O 1
ATOM 5625 N N . ARG B 1 390 ? 9.454 -88.669 -10.701 1.00 21.05 370 ARG B N 1
ATOM 5626 C CA . ARG B 1 390 ? 9.632 -90.076 -11.012 1.00 23.04 370 ARG B CA 1
ATOM 5627 C C . ARG B 1 390 ? 9.308 -90.283 -12.471 1.00 26.11 370 ARG B C 1
ATOM 5628 O O . ARG B 1 390 ? 10.067 -90.876 -13.239 1.00 20.00 370 ARG B O 1
ATOM 5636 N N . GLU B 1 391 ? 8.145 -89.744 -12.821 1.00 23.05 371 GLU B N 1
ATOM 5637 C CA . GLU B 1 391 ? 7.651 -89.814 -14.161 1.00 24.42 371 GLU B CA 1
ATOM 5638 C C . GLU B 1 391 ? 8.715 -89.360 -15.146 1.00 32.79 371 GLU B C 1
ATOM 5639 O O . GLU B 1 391 ? 9.068 -90.076 -16.087 1.00 23.45 371 GLU B O 1
ATOM 5645 N N . TRP B 1 392 ? 9.236 -88.159 -14.925 1.00 24.87 372 TRP B N 1
ATOM 5646 C CA . TRP B 1 392 ? 10.248 -87.664 -15.824 1.00 25.59 372 TRP B CA 1
ATOM 5647 C C . TRP B 1 392 ? 11.472 -88.557 -15.770 1.00 21.57 372 TRP B C 1
ATOM 5648 O O . TRP B 1 392 ? 11.973 -89.056 -16.779 1.00 16.39 372 TRP B O 1
ATOM 5659 N N . ALA B 1 393 ? 11.944 -88.736 -14.565 1.00 21.66 373 ALA B N 1
ATOM 5660 C CA . ALA B 1 393 ? 13.109 -89.543 -14.328 1.00 25.23 373 ALA B CA 1
ATOM 5661 C C . ALA B 1 393 ? 13.016 -90.852 -15.077 1.00 35.74 373 ALA B C 1
ATOM 5662 O O . ALA B 1 393 ? 13.933 -91.273 -15.790 1.00 37.12 373 ALA B O 1
ATOM 5664 N N . GLU B 1 394 ? 11.887 -91.501 -14.899 1.00 37.72 374 GLU B N 1
ATOM 5665 C CA . GLU B 1 394 ? 11.668 -92.769 -15.548 1.00 42.66 374 GLU B CA 1
ATOM 5666 C C . GLU B 1 394 ? 11.761 -92.702 -17.072 1.00 50.48 374 GLU B C 1
ATOM 5667 O O . GLU B 1 394 ? 12.444 -93.502 -17.695 1.00 55.44 374 GLU B O 1
ATOM 5673 N N . ARG B 1 395 ? 11.073 -91.734 -17.672 1.00 46.39 375 ARG B N 1
ATOM 5674 C CA . ARG B 1 395 ? 11.041 -91.550 -19.117 1.00 41.65 375 ARG B CA 1
ATOM 5675 C C . ARG B 1 395 ? 12.386 -91.267 -19.769 1.00 64.89 375 ARG B C 1
ATOM 5676 O O . ARG B 1 395 ? 12.657 -91.715 -20.887 1.00 71.69 375 ARG B O 1
ATOM 5684 N N . VAL B 1 396 ? 13.231 -90.502 -19.088 1.00 70.15 376 VAL B N 1
ATOM 5685 C CA . VAL B 1 396 ? 14.540 -90.171 -19.628 1.00 47.10 376 VAL B CA 1
ATOM 5686 C C . VAL B 1 396 ? 15.527 -91.301 -19.330 1.00 40.86 376 VAL B C 1
ATOM 5687 O O . VAL B 1 396 ? 16.264 -91.759 -20.203 1.00 51.76 376 VAL B O 1
ATOM 5691 N N . PRO C 1 28 ? -21.669 -77.912 -49.257 1.00 65.21 8 PRO C N 1
ATOM 5692 C CA . PRO C 1 28 ? -20.687 -76.906 -48.910 1.00 62.58 8 PRO C CA 1
ATOM 5693 C C . PRO C 1 28 ? -19.302 -77.499 -49.025 1.00 63.12 8 PRO C C 1
ATOM 5694 O O . PRO C 1 28 ? -19.094 -78.673 -48.718 1.00 68.63 8 PRO C O 1
ATOM 5698 N N . ARG C 1 29 ? -18.360 -76.673 -49.458 1.00 49.32 9 ARG C N 1
ATOM 5699 C CA . ARG C 1 29 ? -16.987 -77.110 -49.625 1.00 46.77 9 ARG C CA 1
ATOM 5700 C C . ARG C 1 29 ? -16.256 -77.275 -48.306 1.00 48.12 9 ARG C C 1
ATOM 5701 O O . ARG C 1 29 ? -16.769 -77.027 -47.209 1.00 38.61 9 ARG C O 1
ATOM 5709 N N . VAL C 1 30 ? -15.016 -77.708 -48.427 1.00 43.03 10 VAL C N 1
ATOM 5710 C CA . VAL C 1 30 ? -14.224 -77.854 -47.246 1.00 40.03 10 VAL C CA 1
ATOM 5711 C C . VAL C 1 30 ? -13.191 -76.745 -47.204 1.00 31.68 10 VAL C C 1
ATOM 5712 O O . VAL C 1 30 ? -12.293 -76.678 -48.040 1.00 28.27 10 VAL C O 1
ATOM 5716 N N . PRO C 1 31 ? -13.396 -75.872 -46.217 1.00 34.19 11 PRO C N 1
ATOM 5717 C CA . PRO C 1 31 ? -12.589 -74.700 -45.933 1.00 35.17 11 PRO C CA 1
ATOM 5718 C C . PRO C 1 31 ? -11.182 -75.052 -45.504 1.00 33.09 11 PRO C C 1
ATOM 5719 O O . PRO C 1 31 ? -10.945 -76.017 -44.772 1.00 30.77 11 PRO C O 1
ATOM 5723 N N . PHE C 1 32 ? -10.245 -74.242 -45.955 1.00 34.65 12 PHE C N 1
ATOM 5724 C CA . PHE C 1 32 ? -8.859 -74.475 -45.607 1.00 36.87 12 PHE C CA 1
ATOM 5725 C C . PHE C 1 32 ? -8.552 -74.159 -44.147 1.00 34.92 12 PHE C C 1
ATOM 5726 O O . PHE C 1 32 ? -7.675 -74.778 -43.538 1.00 33.86 12 PHE C O 1
ATOM 5734 N N . LEU C 1 33 ? -9.302 -73.193 -43.610 1.00 33.85 13 LEU C N 1
ATOM 5735 C CA . LEU C 1 33 ? -9.195 -72.708 -42.236 1.00 32.88 13 LEU C CA 1
ATOM 5736 C C . LEU C 1 33 ? -10.187 -71.587 -41.969 1.00 34.23 13 LEU C C 1
ATOM 5737 O O . LEU C 1 33 ? -10.025 -70.452 -42.418 1.00 42.48 13 LEU C O 1
ATOM 5742 N N . ASP C 1 34 ? -11.214 -71.916 -41.224 1.00 17.41 14 ASP C N 1
ATOM 5743 C CA . ASP C 1 34 ? -12.257 -70.987 -40.870 1.00 16.07 14 ASP C CA 1
ATOM 5744 C C . ASP C 1 34 ? -11.877 -70.036 -39.728 1.00 25.17 14 ASP C C 1
ATOM 5745 O O . ASP C 1 34 ? -11.903 -70.374 -38.554 1.00 15.29 14 ASP C O 1
ATOM 5750 N N . LEU C 1 35 ? -11.543 -68.797 -40.066 1.00 29.00 15 LEU C N 1
ATOM 5751 C CA . LEU C 1 35 ? -11.176 -67.822 -39.055 1.00 20.33 15 LEU C CA 1
ATOM 5752 C C . LEU C 1 35 ? -12.363 -67.404 -38.220 1.00 22.67 15 LEU C C 1
ATOM 5753 O O . LEU C 1 35 ? -12.253 -67.257 -37.008 1.00 23.31 15 LEU C O 1
ATOM 5758 N N . LYS C 1 36 ? -13.505 -67.200 -38.886 1.00 20.42 16 LYS C N 1
ATOM 5759 C CA . LYS C 1 36 ? -14.740 -66.807 -38.218 1.00 18.83 16 LYS C CA 1
ATOM 5760 C C . LYS C 1 36 ? -15.081 -67.757 -37.066 1.00 23.69 16 LYS C C 1
ATOM 5761 O O . LYS C 1 36 ? -15.468 -67.358 -35.965 1.00 25.93 16 LYS C O 1
ATOM 5767 N N . ALA C 1 37 ? -14.900 -69.046 -37.343 1.00 27.83 17 ALA C N 1
ATOM 5768 C CA . ALA C 1 37 ? -15.168 -70.105 -36.386 1.00 21.29 17 ALA C CA 1
ATOM 5769 C C . ALA C 1 37 ? -14.507 -69.845 -35.047 1.00 24.69 17 ALA C C 1
ATOM 5770 O O . ALA C 1 37 ? -15.140 -69.898 -33.979 1.00 27.76 17 ALA C O 1
ATOM 5772 N N . ALA C 1 38 ? -13.215 -69.557 -35.142 1.00 17.08 18 ALA C N 1
ATOM 5773 C CA . ALA C 1 38 ? -12.399 -69.267 -33.980 1.00 18.88 18 ALA C CA 1
ATOM 5774 C C . ALA C 1 38 ? -12.995 -68.118 -33.189 1.00 30.04 18 ALA C C 1
ATOM 5775 O O . ALA C 1 38 ? -12.932 -68.098 -31.953 1.00 24.27 18 ALA C O 1
ATOM 5777 N N . TYR C 1 39 ? -13.588 -67.152 -33.900 1.00 21.96 19 TYR C N 1
ATOM 5778 C CA . TYR C 1 39 ? -14.208 -66.064 -33.174 1.00 16.54 19 TYR C CA 1
ATOM 5779 C C . TYR C 1 39 ? -15.494 -66.593 -32.552 1.00 29.55 19 TYR C C 1
ATOM 5780 O O . TYR C 1 39 ? -15.789 -66.371 -31.376 1.00 21.30 19 TYR C O 1
ATOM 5789 N N . GLU C 1 40 ? -16.263 -67.305 -33.377 1.00 22.59 20 GLU C N 1
ATOM 5790 C CA . GLU C 1 40 ? -17.527 -67.846 -32.935 1.00 19.92 20 GLU C CA 1
ATOM 5791 C C . GLU C 1 40 ? -17.425 -68.697 -31.695 1.00 28.28 20 GLU C C 1
ATOM 5792 O O . GLU C 1 40 ? -18.282 -68.637 -30.811 1.00 30.22 20 GLU C O 1
ATOM 5798 N N . GLU C 1 41 ? -16.375 -69.503 -31.629 1.00 23.50 21 GLU C N 1
ATOM 5799 C CA . GLU C 1 41 ? -16.207 -70.360 -30.468 1.00 19.26 21 GLU C CA 1
ATOM 5800 C C . GLU C 1 41 ? -16.121 -69.580 -29.180 1.00 20.50 21 GLU C C 1
ATOM 5801 O O . GLU C 1 41 ? -16.603 -70.035 -28.153 1.00 19.64 21 GLU C O 1
ATOM 5807 N N . LEU C 1 42 ? -15.506 -68.404 -29.216 1.00 21.75 22 LEU C N 1
ATOM 5808 C CA . LEU C 1 42 ? -15.359 -67.602 -28.009 1.00 24.83 22 LEU C CA 1
ATOM 5809 C C . LEU C 1 42 ? -15.986 -66.231 -28.135 1.00 26.70 22 LEU C C 1
ATOM 5810 O O . LEU C 1 42 ? -15.564 -65.264 -27.500 1.00 23.41 22 LEU C O 1
ATOM 5815 N N . ARG C 1 43 ? -17.007 -66.181 -28.968 1.00 24.15 23 ARG C N 1
ATOM 5816 C CA . ARG C 1 43 ? -17.729 -64.966 -29.242 1.00 23.81 23 ARG C CA 1
ATOM 5817 C C . ARG C 1 43 ? -17.871 -64.012 -28.058 1.00 30.00 23 ARG C C 1
ATOM 5818 O O . ARG C 1 43 ? -17.332 -62.899 -28.009 1.00 27.64 23 ARG C O 1
ATOM 5826 N N . ALA C 1 44 ? -18.630 -64.456 -27.077 1.00 28.72 24 ALA C N 1
ATOM 5827 C CA . ALA C 1 44 ? -18.896 -63.659 -25.895 1.00 24.40 24 ALA C CA 1
ATOM 5828 C C . ALA C 1 44 ? -17.679 -63.086 -25.160 1.00 32.58 24 ALA C C 1
ATOM 5829 O O . ALA C 1 44 ? -17.602 -61.886 -24.884 1.00 38.65 24 ALA C O 1
ATOM 5831 N N . GLU C 1 45 ? -16.732 -63.932 -24.811 1.00 17.99 25 GLU C N 1
ATOM 5832 C CA . GLU C 1 45 ? -15.592 -63.431 -24.090 1.00 22.55 25 GLU C CA 1
ATOM 5833 C C . GLU C 1 45 ? -14.750 -62.528 -24.951 1.00 32.43 25 GLU C C 1
ATOM 5834 O O . GLU C 1 45 ? -14.069 -61.633 -24.451 1.00 26.87 25 GLU C O 1
ATOM 5840 N N . THR C 1 46 ? -14.817 -62.779 -26.254 1.00 27.13 26 THR C N 1
ATOM 5841 C CA . THR C 1 46 ? -14.064 -61.974 -27.178 1.00 22.77 26 THR C CA 1
ATOM 5842 C C . THR C 1 46 ? -14.642 -60.583 -27.194 1.00 20.54 26 THR C C 1
ATOM 5843 O O . THR C 1 46 ? -13.947 -59.589 -26.989 1.00 21.46 26 THR C O 1
ATOM 5847 N N . ASP C 1 47 ? -15.945 -60.530 -27.416 1.00 23.74 27 ASP C N 1
ATOM 5848 C CA . ASP C 1 47 ? -16.631 -59.251 -27.446 1.00 26.53 27 ASP C CA 1
ATOM 5849 C C . ASP C 1 47 ? -16.380 -58.500 -26.140 1.00 29.58 27 ASP C C 1
ATOM 5850 O O . ASP C 1 47 ? -16.180 -57.282 -26.079 1.00 26.18 27 ASP C O 1
ATOM 5855 N N . ALA C 1 48 ? -16.386 -59.255 -25.063 1.00 18.06 28 ALA C N 1
ATOM 5856 C CA . ALA C 1 48 ? -16.163 -58.625 -23.791 1.00 22.45 28 ALA C CA 1
ATOM 5857 C C . ALA C 1 48 ? -14.754 -58.067 -23.695 1.00 28.40 28 ALA C C 1
ATOM 5858 O O . ALA C 1 48 ? -14.534 -56.964 -23.191 1.00 30.38 28 ALA C O 1
ATOM 5860 N N . ALA C 1 49 ? -13.781 -58.835 -24.172 1.00 17.86 29 ALA C N 1
ATOM 5861 C CA . ALA C 1 49 ? -12.431 -58.327 -24.074 1.00 19.00 29 ALA C CA 1
ATOM 5862 C C . ALA C 1 49 ? -12.304 -57.043 -24.872 1.00 22.52 29 ALA C C 1
ATOM 5863 O O . ALA C 1 49 ? -11.813 -56.030 -24.405 1.00 28.27 29 ALA C O 1
ATOM 5865 N N . ILE C 1 50 ? -12.795 -57.101 -26.087 1.00 21.11 30 ILE C N 1
ATOM 5866 C CA . ILE C 1 50 ? -12.742 -55.945 -26.927 1.00 22.41 30 ILE C CA 1
ATOM 5867 C C . ILE C 1 50 ? -13.431 -54.754 -26.274 1.00 25.00 30 ILE C C 1
ATOM 5868 O O . ILE C 1 50 ? -12.891 -53.645 -26.242 1.00 28.61 30 ILE C O 1
ATOM 5873 N N . ALA C 1 51 ? -14.636 -54.990 -25.762 1.00 20.35 31 ALA C N 1
ATOM 5874 C CA . ALA C 1 51 ? -15.414 -53.955 -25.105 1.00 19.93 31 ALA C CA 1
ATOM 5875 C C . ALA C 1 51 ? -14.637 -53.313 -23.975 1.00 25.72 31 ALA C C 1
ATOM 5876 O O . ALA C 1 51 ? -14.738 -52.118 -23.685 1.00 25.09 31 ALA C O 1
ATOM 5878 N N . ARG C 1 52 ? -13.839 -54.122 -23.309 1.00 22.86 32 ARG C N 1
ATOM 5879 C CA . ARG C 1 52 ? -13.051 -53.586 -22.218 1.00 18.17 32 ARG C CA 1
ATOM 5880 C C . ARG C 1 52 ? -12.032 -52.562 -22.715 1.00 29.19 32 ARG C C 1
ATOM 5881 O O . ARG C 1 52 ? -11.859 -51.476 -22.132 1.00 19.37 32 ARG C O 1
ATOM 5889 N N . VAL C 1 53 ? -11.343 -52.923 -23.806 1.00 19.47 33 VAL C N 1
ATOM 5890 C CA . VAL C 1 53 ? -10.344 -52.035 -24.376 1.00 15.36 33 VAL C CA 1
ATOM 5891 C C . VAL C 1 53 ? -10.989 -50.723 -24.801 1.00 13.51 33 VAL C C 1
ATOM 5892 O O . VAL C 1 53 ? -10.538 -49.634 -24.462 1.00 20.49 33 VAL C O 1
ATOM 5896 N N . LEU C 1 54 ? -12.084 -50.839 -25.535 1.00 18.50 34 LEU C N 1
ATOM 5897 C CA . LEU C 1 54 ? -12.798 -49.659 -25.996 1.00 11.62 34 LEU C CA 1
ATOM 5898 C C . LEU C 1 54 ? -13.022 -48.674 -24.863 1.00 17.72 34 LEU C C 1
ATOM 5899 O O . LEU C 1 54 ? -12.721 -47.491 -24.956 1.00 18.40 34 LEU C O 1
ATOM 5904 N N . ASP C 1 55 ? -13.536 -49.197 -23.776 1.00 18.44 35 ASP C N 1
ATOM 5905 C CA . ASP C 1 55 ? -13.839 -48.416 -22.595 1.00 23.55 35 ASP C CA 1
ATOM 5906 C C . ASP C 1 55 ? -12.626 -47.859 -21.870 1.00 33.08 35 ASP C C 1
ATOM 5907 O O . ASP C 1 55 ? -12.694 -46.832 -21.205 1.00 33.59 35 ASP C O 1
ATO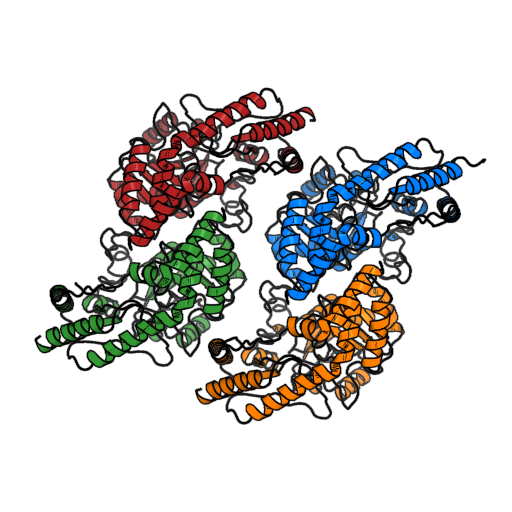M 5912 N N . SER C 1 56 ? -11.517 -48.564 -21.976 1.00 21.68 36 SER C N 1
ATOM 5913 C CA . SER C 1 56 ? -10.297 -48.180 -21.312 1.00 19.75 36 SER C CA 1
ATOM 5914 C C . SER C 1 56 ? -9.747 -46.819 -21.696 1.00 27.28 36 SER C C 1
ATOM 5915 O O . SER C 1 56 ? -9.172 -46.154 -20.859 1.00 26.43 36 SER C O 1
ATOM 5918 N N . GLY C 1 57 ? -9.871 -46.423 -22.963 1.00 23.44 37 GLY C N 1
ATOM 5919 C CA . GLY C 1 57 ? -9.308 -45.161 -23.397 1.00 18.00 37 GLY C CA 1
ATOM 5920 C C . GLY C 1 57 ? -7.784 -45.293 -23.573 1.00 19.05 37 GLY C C 1
ATOM 5921 O O . GLY C 1 57 ? -7.073 -44.314 -23.805 1.00 17.32 37 GLY C O 1
ATOM 5922 N N . ARG C 1 58 ? -7.275 -46.529 -23.458 1.00 7.92 38 ARG C N 1
ATOM 5923 C CA . ARG C 1 58 ? -5.855 -46.821 -23.589 1.00 12.64 38 ARG C CA 1
ATOM 5924 C C . ARG C 1 58 ? -5.727 -47.820 -24.703 1.00 17.98 38 ARG C C 1
ATOM 5925 O O . ARG C 1 58 ? -6.143 -48.944 -24.516 1.00 21.12 38 ARG C O 1
ATOM 5933 N N . TYR C 1 59 ? -5.179 -47.441 -25.840 1.00 14.48 39 TYR C N 1
ATOM 5934 C CA . TYR C 1 59 ? -5.123 -48.370 -26.967 1.00 13.93 39 TYR C CA 1
ATOM 5935 C C . TYR C 1 59 ? -3.775 -48.966 -27.389 1.00 10.62 39 TYR C C 1
ATOM 5936 O O . TYR C 1 59 ? -3.720 -49.917 -28.174 1.00 17.18 39 TYR C O 1
ATOM 5945 N N . LEU C 1 60 ? -2.693 -48.415 -26.865 1.00 11.57 40 LEU C N 1
ATOM 5946 C CA . LEU C 1 60 ? -1.348 -48.870 -27.180 1.00 11.93 40 LEU C CA 1
ATOM 5947 C C . LEU C 1 60 ? -0.496 -48.910 -25.922 1.00 14.58 40 LEU C C 1
ATOM 5948 O O . LEU C 1 60 ? -0.677 -48.103 -25.042 1.00 13.22 40 LEU C O 1
ATOM 5953 N N . LEU C 1 61 ? 0.437 -49.849 -25.855 1.00 10.12 41 LEU C N 1
ATOM 5954 C CA . LEU C 1 61 ? 1.316 -50.005 -24.721 1.00 8.62 41 LEU C CA 1
ATOM 5955 C C . LEU C 1 61 ? 0.612 -49.864 -23.377 1.00 20.73 41 LEU C C 1
ATOM 5956 O O . LEU C 1 61 ? 1.011 -49.057 -22.539 1.00 12.07 41 LEU C O 1
ATOM 5961 N N . GLY C 1 62 ? -0.443 -50.664 -23.187 1.00 22.99 42 GLY C N 1
ATOM 5962 C CA . GLY C 1 62 ? -1.248 -50.669 -21.971 1.00 18.94 42 GLY C CA 1
ATOM 5963 C C . GLY C 1 62 ? -1.123 -51.977 -21.208 1.00 17.71 42 GLY C C 1
ATOM 5964 O O . GLY C 1 62 ? -0.189 -52.742 -21.420 1.00 20.57 42 GLY C O 1
ATOM 5965 N N . PRO C 1 63 ? -2.085 -52.233 -20.337 1.00 17.40 43 PRO C N 1
ATOM 5966 C CA . PRO C 1 63 ? -2.088 -53.445 -19.538 1.00 14.36 43 PRO C CA 1
ATOM 5967 C C . PRO C 1 63 ? -2.474 -54.681 -20.321 1.00 17.39 43 PRO C C 1
ATOM 5968 O O . PRO C 1 63 ? -2.209 -55.782 -19.865 1.00 13.53 43 PRO C O 1
ATOM 5972 N N . GLU C 1 64 ? -3.104 -54.548 -21.494 1.00 14.99 44 GLU C N 1
ATOM 5973 C CA . GLU C 1 64 ? -3.435 -55.773 -22.224 1.00 7.01 44 GLU C CA 1
ATOM 5974 C C . GLU C 1 64 ? -2.157 -56.353 -22.755 1.00 15.79 44 GLU C C 1
ATOM 5975 O O . GLU C 1 64 ? -1.911 -57.552 -22.665 1.00 22.14 44 GLU C O 1
ATOM 5981 N N . LEU C 1 65 ? -1.337 -55.460 -23.301 1.00 17.33 45 LEU C N 1
ATOM 5982 C CA . LEU C 1 65 ? -0.047 -55.849 -23.846 1.00 17.00 45 LEU C CA 1
ATOM 5983 C C . LEU C 1 65 ? 0.815 -56.482 -22.753 1.00 19.17 45 LEU C C 1
ATOM 5984 O O . LEU C 1 65 ? 1.365 -57.569 -22.921 1.00 15.72 45 LEU C O 1
ATOM 5989 N N . GLU C 1 66 ? 0.907 -55.793 -21.610 1.00 12.87 46 GLU C N 1
ATOM 5990 C CA . GLU C 1 66 ? 1.655 -56.276 -20.458 1.00 15.18 46 GLU C CA 1
ATOM 5991 C C . GLU C 1 66 ? 1.174 -57.659 -20.008 1.00 15.31 46 GLU C C 1
ATOM 5992 O O . GLU C 1 66 ? 1.940 -58.626 -19.832 1.00 20.52 46 GLU C O 1
ATOM 5998 N N . GLY C 1 67 ? -0.136 -57.738 -19.814 1.00 14.02 47 GLY C N 1
ATOM 5999 C CA . GLY C 1 67 ? -0.775 -58.965 -19.399 1.00 10.73 47 GLY C CA 1
ATOM 6000 C C . GLY C 1 67 ? -0.512 -60.074 -20.394 1.00 15.78 47 GLY C C 1
ATOM 6001 O O . GLY C 1 67 ? -0.190 -61.183 -20.011 1.00 12.27 47 GLY C O 1
ATOM 6002 N N . PHE C 1 68 ? -0.662 -59.785 -21.680 1.00 18.04 48 PHE C N 1
ATOM 6003 C CA . PHE C 1 68 ? -0.426 -60.812 -22.688 1.00 9.74 48 PHE C CA 1
ATOM 6004 C C . PHE C 1 68 ? 1.033 -61.207 -22.673 1.00 10.21 48 PHE C C 1
ATOM 6005 O O . PHE C 1 68 ? 1.412 -62.375 -22.696 1.00 11.41 48 PHE C O 1
ATOM 6013 N N . GLU C 1 69 ? 1.863 -60.194 -22.628 1.00 9.35 49 GLU C N 1
ATOM 6014 C CA . GLU C 1 69 ? 3.276 -60.470 -22.626 1.00 13.22 49 GLU C CA 1
ATOM 6015 C C . GLU C 1 69 ? 3.619 -61.412 -21.515 1.00 12.93 49 GLU C C 1
ATOM 6016 O O . GLU C 1 69 ? 4.361 -62.369 -21.682 1.00 15.79 49 GLU C O 1
ATOM 6022 N N . ALA C 1 70 ? 3.046 -61.137 -20.369 1.00 18.18 50 ALA C N 1
ATOM 6023 C CA . ALA C 1 70 ? 3.294 -61.995 -19.224 1.00 16.20 50 ALA C CA 1
ATOM 6024 C C . ALA C 1 70 ? 2.912 -63.464 -19.445 1.00 15.44 50 ALA C C 1
ATOM 6025 O O . ALA C 1 70 ? 3.682 -64.416 -19.219 1.00 19.29 50 ALA C O 1
ATOM 6027 N N . GLU C 1 71 ? 1.685 -63.640 -19.881 1.00 12.49 51 GLU C N 1
ATOM 6028 C CA . GLU C 1 71 ? 1.127 -64.947 -20.114 1.00 17.46 51 GLU C CA 1
ATOM 6029 C C . GLU C 1 71 ? 1.856 -65.704 -21.202 1.00 20.23 51 GLU C C 1
ATOM 6030 O O . GLU C 1 71 ? 2.119 -66.897 -21.070 1.00 20.23 51 GLU C O 1
ATOM 6036 N N . PHE C 1 72 ? 2.159 -64.988 -22.278 1.00 12.20 52 PHE C N 1
ATOM 6037 C CA . PHE C 1 72 ? 2.842 -65.585 -23.423 1.00 8.90 52 PHE C CA 1
ATOM 6038 C C . PHE C 1 72 ? 4.203 -66.062 -22.993 1.00 15.55 52 PHE C C 1
ATOM 6039 O O . PHE C 1 72 ? 4.640 -67.158 -23.332 1.00 14.10 52 PHE C O 1
ATOM 6047 N N . ALA C 1 73 ? 4.856 -65.212 -22.207 1.00 15.11 53 ALA C N 1
ATOM 6048 C CA . ALA C 1 73 ? 6.170 -65.554 -21.718 1.00 19.15 53 ALA C CA 1
ATOM 6049 C C . ALA C 1 73 ? 6.141 -66.789 -20.837 1.00 23.63 53 ALA C C 1
ATOM 6050 O O . ALA C 1 73 ? 6.955 -67.693 -21.007 1.00 15.90 53 ALA C O 1
ATOM 6052 N N . ALA C 1 74 ? 5.195 -66.818 -19.900 1.00 13.58 54 ALA C N 1
ATOM 6053 C CA . ALA C 1 74 ? 5.092 -67.975 -19.051 1.00 13.38 54 ALA C CA 1
ATOM 6054 C C . ALA C 1 74 ? 4.782 -69.171 -19.923 1.00 12.70 54 ALA C C 1
ATOM 6055 O O . ALA C 1 74 ? 5.291 -70.271 -19.733 1.00 19.16 54 ALA C O 1
ATOM 6057 N N . TYR C 1 75 ? 3.942 -68.945 -20.926 1.00 10.79 55 TYR C N 1
ATOM 6058 C CA . TYR C 1 75 ? 3.563 -70.019 -21.830 1.00 13.31 55 TYR C CA 1
ATOM 6059 C C . TYR C 1 75 ? 4.742 -70.631 -22.540 1.00 12.18 55 TYR C C 1
ATOM 6060 O O . TYR C 1 75 ? 4.857 -71.861 -22.659 1.00 14.03 55 TYR C O 1
ATOM 6069 N N . CYS C 1 76 ? 5.636 -69.766 -22.992 1.00 12.64 56 CYS C N 1
ATOM 6070 C CA . CYS C 1 76 ? 6.816 -70.251 -23.698 1.00 14.46 56 CYS C CA 1
ATOM 6071 C C . CYS C 1 76 ? 7.913 -70.683 -22.774 1.00 18.88 56 CYS C C 1
ATOM 6072 O O . CYS C 1 76 ? 9.010 -70.953 -23.242 1.00 12.70 56 CYS C O 1
ATOM 6075 N N . GLU C 1 77 ? 7.613 -70.713 -21.479 1.00 20.52 57 GLU C N 1
ATOM 6076 C CA . GLU C 1 77 ? 8.589 -71.105 -20.483 1.00 23.52 57 GLU C CA 1
ATOM 6077 C C . GLU C 1 77 ? 9.817 -70.196 -20.514 1.00 20.05 57 GLU C C 1
ATOM 6078 O O . GLU C 1 77 ? 10.958 -70.663 -20.509 1.00 14.36 57 GLU C O 1
ATOM 6084 N N . THR C 1 78 ? 9.570 -68.883 -20.560 1.00 17.29 58 THR C N 1
ATOM 6085 C CA . THR C 1 78 ? 10.625 -67.897 -20.597 1.00 14.81 58 THR C CA 1
ATOM 6086 C C . THR C 1 78 ? 10.284 -66.670 -19.774 1.00 22.50 58 THR C C 1
ATOM 6087 O O . THR C 1 78 ? 9.179 -66.556 -19.233 1.00 17.45 58 THR C O 1
ATOM 6091 N N . ASP C 1 79 ? 11.278 -65.784 -19.685 1.00 16.41 59 ASP C N 1
ATOM 6092 C CA . ASP C 1 79 ? 11.217 -64.573 -18.916 1.00 20.60 59 ASP C CA 1
ATOM 6093 C C . ASP C 1 79 ? 10.604 -63.412 -19.632 1.00 23.04 59 ASP C C 1
ATOM 6094 O O . ASP C 1 79 ? 9.871 -62.636 -19.029 1.00 18.03 59 ASP C O 1
ATOM 6099 N N . HIS C 1 80 ? 10.932 -63.257 -20.898 1.00 12.39 60 HIS C N 1
ATOM 6100 C CA . HIS C 1 80 ? 10.383 -62.096 -21.557 1.00 12.35 60 HIS C CA 1
ATOM 6101 C C . HIS C 1 80 ? 9.717 -62.311 -22.885 1.00 15.46 60 HIS C C 1
ATOM 6102 O O . HIS C 1 80 ? 10.166 -63.090 -23.730 1.00 17.83 60 HIS C O 1
ATOM 6109 N N . ALA C 1 81 ? 8.670 -61.519 -23.035 1.00 15.50 61 ALA C N 1
ATOM 6110 C CA . ALA C 1 81 ? 7.868 -61.454 -24.230 1.00 18.52 61 ALA C CA 1
ATOM 6111 C C . ALA C 1 81 ? 7.680 -59.988 -24.629 1.00 21.57 61 ALA C C 1
ATOM 6112 O O . ALA C 1 81 ? 7.193 -59.176 -23.846 1.00 15.47 61 ALA C O 1
ATOM 6114 N N . VAL C 1 82 ? 8.077 -59.668 -25.857 1.00 10.02 62 VAL C N 1
ATOM 6115 C CA . VAL C 1 82 ? 7.962 -58.344 -26.400 1.00 11.69 62 VAL C CA 1
ATOM 6116 C C . VAL C 1 82 ? 7.039 -58.306 -27.632 1.00 16.85 62 VAL C C 1
ATOM 6117 O O . VAL C 1 82 ? 7.438 -58.682 -28.737 1.00 15.98 62 VAL C O 1
ATOM 6121 N N . GLY C 1 83 ? 5.792 -57.856 -27.434 1.00 5.55 63 GLY C N 1
ATOM 6122 C CA . GLY C 1 83 ? 4.806 -57.771 -28.506 1.00 6.07 63 GLY C CA 1
ATOM 6123 C C . GLY C 1 83 ? 5.144 -56.722 -29.576 1.00 21.50 63 GLY C C 1
ATOM 6124 O O .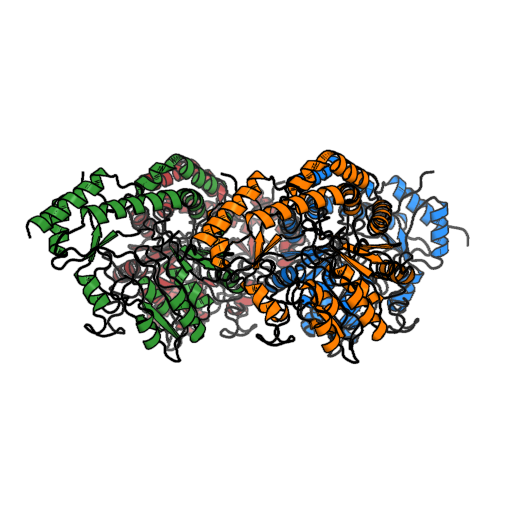 GLY C 1 83 ? 5.477 -55.569 -29.290 1.00 16.29 63 GLY C O 1
ATOM 6125 N N . VAL C 1 84 ? 5.056 -57.135 -30.834 1.00 9.26 64 VAL C N 1
ATOM 6126 C CA . VAL C 1 84 ? 5.329 -56.244 -31.942 1.00 10.44 64 VAL C CA 1
ATOM 6127 C C . VAL C 1 84 ? 4.193 -56.377 -32.952 1.00 15.82 64 VAL C C 1
ATOM 6128 O O . VAL C 1 84 ? 3.221 -57.091 -32.684 1.00 11.63 64 VAL C O 1
ATOM 6132 N N . ASN C 1 85 ? 4.308 -55.684 -34.082 1.00 13.89 65 ASN C N 1
ATOM 6133 C CA . ASN C 1 85 ? 3.289 -55.679 -35.111 1.00 13.19 65 ASN C CA 1
ATOM 6134 C C . ASN C 1 85 ? 3.202 -56.911 -36.020 1.00 15.96 65 ASN C C 1
ATOM 6135 O O . ASN C 1 85 ? 2.132 -57.156 -36.592 1.00 13.26 65 ASN C O 1
ATOM 6140 N N . SER C 1 86 ? 4.305 -57.670 -36.198 1.00 14.58 66 SER C N 1
ATOM 6141 C CA . SER C 1 86 ? 4.278 -58.835 -37.090 1.00 9.41 66 SER C CA 1
ATOM 6142 C C . SER C 1 86 ? 5.391 -59.838 -36.838 1.00 19.10 66 SER C C 1
ATOM 6143 O O . SER C 1 86 ? 6.384 -59.551 -36.151 1.00 18.24 66 SER C O 1
ATOM 6146 N N . GLY C 1 87 ? 5.196 -61.024 -37.437 1.00 12.36 67 GLY C N 1
ATOM 6147 C CA . GLY C 1 87 ? 6.162 -62.095 -37.326 1.00 12.32 67 GLY C CA 1
ATOM 6148 C C . GLY C 1 87 ? 7.447 -61.609 -37.957 1.00 25.98 67 GLY C C 1
ATOM 6149 O O . GLY C 1 87 ? 8.547 -61.821 -37.439 1.00 19.61 67 GLY C O 1
ATOM 6150 N N . MET C 1 88 ? 7.285 -60.917 -39.085 1.00 21.76 68 MET C N 1
ATOM 6151 C CA . MET C 1 88 ? 8.419 -60.383 -39.795 1.00 19.97 68 MET C CA 1
ATOM 6152 C C . MET C 1 88 ? 9.265 -59.417 -38.963 1.00 22.41 68 MET C C 1
ATOM 6153 O O . MET C 1 88 ? 10.489 -59.574 -38.897 1.00 16.98 68 MET C O 1
ATOM 6158 N N . ASP C 1 89 ? 8.614 -58.397 -38.358 1.00 10.19 69 ASP C N 1
ATOM 6159 C CA . ASP C 1 89 ? 9.315 -57.413 -37.544 1.00 6.52 69 ASP C CA 1
ATOM 6160 C C . ASP C 1 89 ? 9.939 -58.088 -36.366 1.00 10.01 69 ASP C C 1
ATOM 6161 O O . ASP C 1 89 ? 11.039 -57.768 -35.924 1.00 9.14 69 ASP C O 1
ATOM 6166 N N . ALA C 1 90 ? 9.207 -59.052 -35.844 1.00 13.46 70 ALA C N 1
ATOM 6167 C CA . ALA C 1 90 ? 9.734 -59.773 -34.700 1.00 13.24 70 ALA C CA 1
ATOM 6168 C C . ALA C 1 90 ? 11.122 -60.296 -35.018 1.00 14.39 70 ALA C C 1
ATOM 6169 O O . ALA C 1 90 ? 12.038 -60.207 -34.199 1.00 11.19 70 ALA C O 1
ATOM 6171 N N . LEU C 1 91 ? 11.245 -60.856 -36.237 1.00 15.67 71 LEU C N 1
ATOM 6172 C CA . LEU C 1 91 ? 12.491 -61.430 -36.742 1.00 14.11 71 LEU C CA 1
ATOM 6173 C C . LEU C 1 91 ? 13.592 -60.389 -36.931 1.00 26.00 71 LEU C C 1
ATOM 6174 O O . LEU C 1 91 ? 14.754 -60.528 -36.522 1.00 19.99 71 LEU C O 1
ATOM 6179 N N . GLN C 1 92 ? 13.192 -59.313 -37.578 1.00 19.82 72 GLN C N 1
ATOM 6180 C CA . GLN C 1 92 ? 14.109 -58.252 -37.844 1.00 12.72 72 GLN C CA 1
ATOM 6181 C C . GLN C 1 92 ? 14.609 -57.539 -36.609 1.00 18.58 72 GLN C C 1
ATOM 6182 O O . GLN C 1 92 ? 15.797 -57.243 -36.487 1.00 20.10 72 GLN C O 1
ATOM 6188 N N . LEU C 1 93 ? 13.705 -57.236 -35.690 1.00 16.91 73 LEU C N 1
ATOM 6189 C CA . LEU C 1 93 ? 14.154 -56.529 -34.517 1.00 14.71 73 LEU C CA 1
ATOM 6190 C C . LEU C 1 93 ? 15.045 -57.383 -33.663 1.00 13.55 73 LEU C C 1
ATOM 6191 O O . LEU C 1 93 ? 15.980 -56.921 -33.031 1.00 15.95 73 LEU C O 1
ATOM 6196 N N . ALA C 1 94 ? 14.734 -58.654 -33.634 1.00 15.34 74 ALA C N 1
ATOM 6197 C CA . ALA C 1 94 ? 15.544 -59.526 -32.831 1.00 10.11 74 ALA C CA 1
ATOM 6198 C C . ALA C 1 94 ? 16.963 -59.570 -33.372 1.00 16.83 74 ALA C C 1
ATOM 6199 O O . ALA C 1 94 ? 17.930 -59.573 -32.625 1.00 17.14 74 ALA C O 1
ATOM 6201 N N . LEU C 1 95 ? 17.086 -59.602 -34.691 1.00 12.51 75 LEU C N 1
ATOM 6202 C CA . LEU C 1 95 ? 18.387 -59.643 -35.334 1.00 18.69 75 LEU C CA 1
ATOM 6203 C C . LEU C 1 95 ? 19.163 -58.379 -35.034 1.00 25.07 75 LEU C C 1
ATOM 6204 O O . LEU C 1 95 ? 20.311 -58.413 -34.590 1.00 28.04 75 LEU C O 1
ATOM 6209 N N . ARG C 1 96 ? 18.476 -57.260 -35.296 1.00 18.56 76 ARG C N 1
ATOM 6210 C CA . ARG C 1 96 ? 18.973 -55.925 -35.062 1.00 15.64 76 ARG C CA 1
ATOM 6211 C C . ARG C 1 96 ? 19.349 -55.854 -33.589 1.00 22.60 76 ARG C C 1
ATOM 6212 O O . ARG C 1 96 ? 20.430 -55.406 -33.192 1.00 26.59 76 ARG C O 1
ATOM 6226 N N . GLY C 1 97 ? 18.434 -56.329 -32.753 1.00 21.98 77 GLY C N 1
ATOM 6227 C CA . GLY C 1 97 ? 18.668 -56.316 -31.324 1.00 15.10 77 GLY C CA 1
ATOM 6228 C C . GLY C 1 97 ? 19.934 -57.068 -30.968 1.00 24.90 77 GLY C C 1
ATOM 6229 O O . GLY C 1 97 ? 20.611 -56.753 -29.977 1.00 21.41 77 GLY C O 1
ATOM 6230 N N . LEU C 1 98 ? 20.231 -58.070 -31.796 1.00 16.28 78 LEU C N 1
ATOM 6231 C CA . LEU C 1 98 ? 21.403 -58.883 -31.578 1.00 20.30 78 LEU C CA 1
ATOM 6232 C C . LEU C 1 98 ? 22.621 -58.263 -32.234 1.00 36.07 78 LEU C C 1
ATOM 6233 O O . LEU C 1 98 ? 23.722 -58.805 -32.203 1.00 25.62 78 LEU C O 1
ATOM 6238 N N . GLY C 1 99 ? 22.427 -57.114 -32.848 1.00 27.51 79 GLY C N 1
ATOM 6239 C CA . GLY C 1 99 ? 23.556 -56.476 -33.472 1.00 29.18 79 GLY C CA 1
ATOM 6240 C C . GLY C 1 99 ? 23.840 -56.950 -34.880 1.00 32.09 79 GLY C C 1
ATOM 6241 O O . GLY C 1 99 ? 24.904 -56.665 -35.431 1.00 32.65 79 GLY C O 1
ATOM 6242 N N . ILE C 1 100 ? 22.892 -57.665 -35.461 1.00 25.52 80 ILE C N 1
ATOM 6243 C CA . ILE C 1 100 ? 23.074 -58.132 -36.814 1.00 27.76 80 ILE C CA 1
ATOM 6244 C C . ILE C 1 100 ? 22.874 -56.983 -37.803 1.00 24.57 80 ILE C C 1
ATOM 6245 O O . ILE C 1 100 ? 22.033 -56.081 -37.618 1.00 25.04 80 ILE C O 1
ATOM 6250 N N . GLY C 1 101 ? 23.688 -56.994 -38.852 1.00 18.22 81 GLY C N 1
ATOM 6251 C CA . GLY C 1 101 ? 23.588 -55.936 -39.826 1.00 25.28 81 GLY C CA 1
ATOM 6252 C C . GLY C 1 101 ? 24.471 -56.195 -41.015 1.00 32.86 81 GLY C C 1
ATOM 6253 O O . GLY C 1 101 ? 24.767 -57.339 -41.311 1.00 33.51 81 GLY C O 1
ATOM 6254 N N . PRO C 1 102 ? 24.886 -55.123 -41.680 1.00 32.24 82 PRO C N 1
ATOM 6255 C CA . PRO C 1 102 ? 25.714 -55.220 -42.863 1.00 28.91 82 PRO C CA 1
ATOM 6256 C C . PRO C 1 102 ? 27.060 -55.922 -42.705 1.00 24.89 82 PRO C C 1
ATOM 6257 O O . PRO C 1 102 ? 27.799 -55.746 -41.738 1.00 34.65 82 PRO C O 1
ATOM 6261 N N . GLY C 1 103 ? 27.375 -56.773 -43.679 1.00 27.49 83 GLY C N 1
ATOM 6262 C CA . GLY C 1 103 ? 28.622 -57.507 -43.657 1.00 24.73 83 GLY C CA 1
ATOM 6263 C C . GLY C 1 103 ? 28.474 -58.803 -42.886 1.00 39.97 83 GLY C C 1
ATOM 6264 O O . GLY C 1 103 ? 29.394 -59.627 -42.824 1.00 41.50 83 GLY C O 1
ATOM 6265 N N . ASP C 1 104 ? 27.299 -58.968 -42.287 1.00 32.30 84 ASP C N 1
ATOM 6266 C CA . ASP C 1 104 ? 27.028 -60.167 -41.521 1.00 34.13 84 ASP C CA 1
ATOM 6267 C C . ASP C 1 104 ? 26.186 -61.133 -42.315 1.00 31.45 84 ASP C C 1
ATOM 6268 O O . ASP C 1 104 ? 25.379 -60.747 -43.159 1.00 33.15 84 ASP C O 1
ATOM 6273 N N . GLU C 1 105 ? 26.401 -62.400 -42.006 1.00 27.56 85 GLU C N 1
ATOM 6274 C CA . GLU C 1 105 ? 25.691 -63.472 -42.642 1.00 28.56 85 GLU C CA 1
ATOM 6275 C C . GLU C 1 105 ? 24.846 -64.187 -41.620 1.00 29.45 85 GLU C C 1
ATOM 6276 O O . GLU C 1 105 ? 25.255 -64.398 -40.473 1.00 29.18 85 GLU C O 1
ATOM 6282 N N . VAL C 1 106 ? 23.656 -64.522 -42.079 1.00 21.02 86 VAL C N 1
ATOM 6283 C CA . VAL C 1 106 ? 22.700 -65.241 -41.292 1.00 21.17 86 VAL C CA 1
ATOM 6284 C C . VAL C 1 106 ? 22.245 -66.398 -42.122 1.00 21.15 86 VAL C C 1
ATOM 6285 O O . VAL C 1 106 ? 21.726 -66.197 -43.221 1.00 16.10 86 VAL C O 1
ATOM 6289 N N . ILE C 1 107 ? 22.439 -67.589 -41.575 1.00 23.38 87 ILE C N 1
ATOM 6290 C CA . ILE C 1 107 ? 22.030 -68.775 -42.277 1.00 24.14 87 ILE C CA 1
ATOM 6291 C C . ILE C 1 107 ? 20.550 -68.931 -42.124 1.00 22.65 87 ILE C C 1
ATOM 6292 O O . ILE C 1 107 ? 20.049 -68.963 -41.003 1.00 22.39 87 ILE C O 1
ATOM 6297 N N . VAL C 1 108 ? 19.888 -69.013 -43.270 1.00 17.74 88 VAL C N 1
ATOM 6298 C CA . VAL C 1 108 ? 18.454 -69.156 -43.356 1.00 18.86 88 VAL C CA 1
ATOM 6299 C C . VAL C 1 108 ? 18.096 -70.465 -44.005 1.00 24.91 88 VAL C C 1
ATOM 6300 O O . VAL C 1 108 ? 18.919 -71.109 -44.642 1.00 23.23 88 VAL C O 1
ATOM 6304 N N . PRO C 1 109 ? 16.852 -70.859 -43.858 1.00 21.45 89 PRO C N 1
ATOM 6305 C CA . PRO C 1 109 ? 16.452 -72.104 -44.478 1.00 19.16 89 PRO C CA 1
ATOM 6306 C C . PRO C 1 109 ? 16.119 -71.882 -45.964 1.00 32.05 89 PRO C C 1
ATOM 6307 O O . PRO C 1 109 ? 15.564 -70.852 -46.370 1.00 21.07 89 PRO C O 1
ATOM 6311 N N . SER C 1 110 ? 16.472 -72.847 -46.805 1.00 26.07 90 SER C N 1
ATOM 6312 C CA . SER C 1 110 ? 16.175 -72.692 -48.207 1.00 22.79 90 SER C CA 1
ATOM 6313 C C . SER C 1 110 ? 14.696 -72.899 -48.419 1.00 20.97 90 SER C C 1
ATOM 6314 O O . SER C 1 110 ? 14.122 -72.306 -49.329 1.00 27.52 90 SER C O 1
ATOM 6317 N N . HIS C 1 111 ? 14.106 -73.757 -47.565 1.00 19.61 91 HIS C N 1
ATOM 6318 C CA . HIS C 1 111 ? 12.679 -74.103 -47.588 1.00 22.63 91 HIS C CA 1
ATOM 6319 C C . HIS C 1 111 ? 11.956 -73.395 -46.430 1.00 32.13 91 HIS C C 1
ATOM 6320 O O . HIS C 1 111 ? 12.044 -73.794 -45.266 1.00 22.82 91 HIS C O 1
ATOM 6327 N N . THR C 1 112 ? 11.264 -72.297 -46.745 1.00 31.99 92 THR C N 1
ATOM 6328 C CA . THR C 1 112 ? 10.551 -71.512 -45.741 1.00 30.53 92 THR C CA 1
ATOM 6329 C C . THR C 1 112 ? 9.712 -70.412 -46.367 1.00 33.03 92 THR C C 1
ATOM 6330 O O . THR C 1 112 ? 9.716 -70.216 -47.587 1.00 25.44 92 THR C O 1
ATOM 6334 N N . TYR C 1 113 ? 9.009 -69.684 -45.498 1.00 23.84 93 TYR C N 1
ATOM 6335 C CA . TYR C 1 113 ? 8.220 -68.563 -45.940 1.00 20.40 93 TYR C CA 1
ATOM 6336 C C . TYR C 1 113 ? 9.240 -67.431 -46.114 1.00 27.04 93 TYR C C 1
ATOM 6337 O O . TYR C 1 113 ? 10.099 -67.257 -45.250 1.00 26.15 93 TYR C O 1
ATOM 6346 N N . ILE C 1 114 ? 9.156 -66.692 -47.231 1.00 19.08 94 ILE C N 1
ATOM 6347 C CA . ILE C 1 114 ? 10.055 -65.592 -47.597 1.00 17.87 94 ILE C CA 1
ATOM 6348 C C . ILE C 1 114 ? 10.435 -64.608 -46.487 1.00 25.16 94 ILE C C 1
ATOM 6349 O O . ILE C 1 114 ? 11.536 -64.033 -46.480 1.00 13.68 94 ILE C O 1
ATOM 6354 N N . ALA C 1 115 ? 9.507 -64.406 -45.551 1.00 23.70 95 ALA C N 1
ATOM 6355 C CA . ALA C 1 115 ? 9.740 -63.493 -44.444 1.00 26.11 95 ALA C CA 1
ATOM 6356 C C . ALA C 1 115 ? 11.023 -63.809 -43.701 1.00 23.54 95 ALA C C 1
ATOM 6357 O O . ALA C 1 115 ? 11.648 -62.915 -43.120 1.00 23.52 95 ALA C O 1
ATOM 6359 N N . SER C 1 116 ? 11.421 -65.081 -43.742 1.00 17.62 96 SER C N 1
ATOM 6360 C CA . SER C 1 116 ? 12.643 -65.516 -43.086 1.00 19.68 96 SER C CA 1
ATOM 6361 C C . SER C 1 116 ? 13.858 -64.782 -43.643 1.00 23.42 96 SER C C 1
ATOM 6362 O O . SER C 1 116 ? 14.728 -64.324 -42.915 1.00 24.60 96 SER C O 1
ATOM 6365 N N . TRP C 1 117 ? 13.914 -64.632 -44.962 1.00 19.50 97 TRP C N 1
ATOM 6366 C CA . TRP C 1 117 ? 15.045 -63.946 -45.568 1.00 21.27 97 TRP C CA 1
ATOM 6367 C C . TRP C 1 117 ? 14.965 -62.435 -45.454 1.00 15.83 97 TRP C C 1
ATOM 6368 O O . TRP C 1 117 ? 15.964 -61.780 -45.190 1.00 21.19 97 TRP C O 1
ATOM 6379 N N . LEU C 1 118 ? 13.771 -61.913 -45.713 1.00 6.85 98 LEU C N 1
ATOM 6380 C CA . LEU C 1 118 ? 13.510 -60.483 -45.692 1.00 16.18 98 LEU C CA 1
ATOM 6381 C C . LEU C 1 118 ? 13.920 -59.791 -44.406 1.00 15.25 98 LEU C C 1
ATOM 6382 O O . LEU C 1 118 ? 14.431 -58.677 -44.417 1.00 16.63 98 LEU C O 1
ATOM 6387 N N . ALA C 1 119 ? 13.667 -60.444 -43.279 1.00 8.93 99 ALA C N 1
ATOM 6388 C CA . ALA C 1 119 ? 13.994 -59.855 -41.975 1.00 13.86 99 ALA C CA 1
ATOM 6389 C C . ALA C 1 119 ? 15.499 -59.703 -41.892 1.00 15.62 99 ALA C C 1
ATOM 6390 O O . ALA C 1 119 ? 16.017 -58.735 -41.346 1.00 19.88 99 ALA C O 1
ATOM 6392 N N . VAL C 1 120 ? 16.183 -60.681 -42.486 1.00 12.67 100 VAL C N 1
ATOM 6393 C CA . VAL C 1 120 ? 17.627 -60.672 -42.559 1.00 15.64 100 VAL C CA 1
ATOM 6394 C C . VAL C 1 120 ? 18.063 -59.552 -43.496 1.00 24.39 100 VAL C C 1
ATOM 6395 O O . VAL C 1 120 ? 18.898 -58.697 -43.176 1.00 22.87 100 VAL C O 1
ATOM 6399 N N . SER C 1 121 ? 17.479 -59.584 -44.689 1.00 21.76 101 SER C N 1
ATOM 6400 C CA . SER C 1 121 ? 17.813 -58.591 -45.675 1.00 22.49 101 SER C CA 1
ATOM 6401 C C . SER C 1 121 ? 17.585 -57.207 -45.127 1.00 27.60 101 SER C C 1
ATOM 6402 O O . SER C 1 121 ? 18.355 -56.282 -45.366 1.00 30.99 101 SER C O 1
ATOM 6405 N N . ALA C 1 122 ? 16.499 -57.070 -44.393 1.00 18.94 102 ALA C N 1
ATOM 6406 C CA . ALA C 1 122 ? 16.136 -55.791 -43.827 1.00 19.79 102 ALA C CA 1
ATOM 6407 C C . ALA C 1 122 ? 17.194 -55.156 -42.919 1.00 30.07 102 ALA C C 1
ATOM 6408 O O . ALA C 1 122 ? 17.283 -53.940 -42.820 1.00 30.15 102 ALA C O 1
ATOM 6410 N N . THR C 1 123 ? 18.000 -55.970 -42.242 1.00 30.50 103 THR C N 1
ATOM 6411 C CA . THR C 1 123 ? 19.035 -55.467 -41.347 1.00 31.61 103 THR C CA 1
ATOM 6412 C C . THR C 1 123 ? 20.308 -55.066 -42.082 1.00 21.67 103 THR C C 1
ATOM 6413 O O . THR C 1 123 ? 21.251 -54.559 -41.483 1.00 27.69 103 THR C O 1
ATOM 6417 N N . GLY C 1 124 ? 20.348 -55.333 -43.380 1.00 19.84 104 GLY C N 1
ATOM 6418 C CA . GLY C 1 124 ? 21.528 -55.039 -44.173 1.00 20.10 104 GLY C CA 1
ATOM 6419 C C . GLY C 1 124 ? 22.463 -56.244 -44.190 1.00 32.75 104 GLY C C 1
ATOM 6420 O O . GLY C 1 124 ? 23.556 -56.225 -44.753 1.00 35.08 104 GLY C O 1
ATOM 6421 N N . ALA C 1 125 ? 22.022 -57.315 -43.545 1.00 32.19 105 ALA C N 1
ATOM 6422 C CA . ALA C 1 125 ? 22.815 -58.522 -43.483 1.00 23.82 105 ALA C CA 1
ATOM 6423 C C . ALA C 1 125 ? 22.461 -59.483 -44.627 1.00 27.95 105 ALA C C 1
ATOM 6424 O O . ALA C 1 125 ? 21.436 -59.326 -45.296 1.00 20.51 105 ALA C O 1
ATOM 6426 N N . THR C 1 126 ? 23.323 -60.470 -44.854 1.00 23.21 106 THR C N 1
ATOM 6427 C CA . THR C 1 126 ? 23.165 -61.443 -45.931 1.00 25.89 106 THR C CA 1
ATOM 6428 C C . THR C 1 126 ? 22.563 -62.785 -45.574 1.00 24.90 106 THR C C 1
ATOM 6429 O O . THR C 1 126 ? 23.146 -63.530 -44.793 1.00 27.74 106 THR C O 1
ATOM 6433 N N . PRO C 1 127 ? 21.422 -63.116 -46.187 1.00 17.28 107 PRO C N 1
ATOM 6434 C CA . PRO C 1 127 ? 20.805 -64.392 -45.912 1.00 24.51 107 PRO C CA 1
ATOM 6435 C C . PRO C 1 127 ? 21.531 -65.513 -46.645 1.00 35.11 107 PRO C C 1
ATOM 6436 O O . PRO C 1 127 ? 21.742 -65.461 -47.856 1.00 40.91 107 PRO C O 1
ATOM 6440 N N . VAL C 1 128 ? 21.924 -66.534 -45.903 1.00 24.47 108 VAL C N 1
ATOM 6441 C CA . VAL C 1 128 ? 22.608 -67.666 -46.506 1.00 30.65 108 VAL C CA 1
ATOM 6442 C C . VAL C 1 128 ? 21.733 -68.921 -46.401 1.00 33.23 108 VAL C C 1
ATOM 6443 O O . VAL C 1 128 ? 21.635 -69.514 -45.317 1.00 34.18 108 VAL C O 1
ATOM 6447 N N . PRO C 1 129 ? 21.079 -69.303 -47.519 1.00 31.51 109 PRO C N 1
ATOM 6448 C CA . PRO C 1 129 ? 20.188 -70.470 -47.569 1.00 29.44 109 PRO C CA 1
ATOM 6449 C C . PRO C 1 129 ? 20.877 -71.789 -47.248 1.00 37.16 109 PRO C C 1
ATOM 6450 O O . PRO C 1 129 ? 22.013 -72.044 -47.670 1.00 33.57 109 PRO C O 1
ATOM 6454 N N . VAL C 1 130 ? 20.146 -72.622 -46.508 1.00 31.89 110 VAL C N 1
ATOM 6455 C CA . VAL C 1 130 ? 20.571 -73.949 -46.089 1.00 25.04 110 VAL C CA 1
ATOM 6456 C C . VAL C 1 130 ? 19.377 -74.874 -46.196 1.00 26.32 110 VAL C C 1
ATOM 6457 O O . VAL C 1 130 ? 18.288 -74.545 -45.737 1.00 27.03 110 VAL C O 1
ATOM 6461 N N . GLU C 1 131 ? 19.591 -76.012 -46.851 1.00 26.64 111 GLU C N 1
ATOM 6462 C CA . GLU C 1 131 ? 18.559 -77.001 -47.100 1.00 21.76 111 GLU C CA 1
ATOM 6463 C C . GLU C 1 131 ? 18.063 -77.734 -45.861 1.00 23.99 111 GLU C C 1
ATOM 6464 O O . GLU C 1 131 ? 18.780 -77.880 -44.872 1.00 26.02 111 GLU C O 1
ATOM 6470 N N . PRO C 1 132 ? 16.814 -78.205 -45.946 1.00 21.66 112 PRO C N 1
ATOM 6471 C CA . PRO C 1 132 ? 16.190 -78.945 -44.868 1.00 22.84 112 PRO C CA 1
ATOM 6472 C C . PRO C 1 132 ? 16.712 -80.381 -44.864 1.00 33.89 112 PRO C C 1
ATOM 6473 O O . PRO C 1 132 ? 17.243 -80.904 -45.843 1.00 25.01 112 PRO C O 1
ATOM 6477 N N . HIS C 1 133 ? 16.548 -81.034 -43.737 1.00 33.95 113 HIS C N 1
ATOM 6478 C CA . HIS C 1 133 ? 16.987 -82.399 -43.599 1.00 26.55 113 HIS C CA 1
ATOM 6479 C C . HIS C 1 133 ? 16.280 -83.206 -44.661 1.00 22.49 113 HIS C C 1
ATOM 6480 O O . HIS C 1 133 ? 15.259 -82.760 -45.184 1.00 19.67 113 HIS C O 1
ATOM 6487 N N . GLU C 1 134 ? 16.791 -84.386 -44.985 1.00 16.72 114 GLU C N 1
ATOM 6488 C CA . GLU C 1 134 ? 16.124 -85.177 -46.023 1.00 22.01 114 GLU C CA 1
ATOM 6489 C C . GLU C 1 134 ? 14.744 -85.701 -45.628 1.00 25.34 114 GLU C C 1
ATOM 6490 O O . GLU C 1 134 ? 13.942 -86.012 -46.505 1.00 24.84 114 GLU C O 1
ATOM 6496 N N . ASP C 1 135 ? 14.471 -85.806 -44.319 1.00 19.75 115 ASP C N 1
ATOM 6497 C CA . ASP C 1 135 ? 13.195 -86.323 -43.822 1.00 20.58 115 ASP C CA 1
ATOM 6498 C C . ASP C 1 135 ? 12.260 -85.315 -43.172 1.00 33.39 115 ASP C C 1
ATOM 6499 O O . ASP C 1 135 ? 11.071 -85.592 -43.053 1.00 30.06 115 ASP C O 1
ATOM 6504 N N . HIS C 1 136 ? 12.801 -84.169 -42.740 1.00 34.75 116 HIS C N 1
ATOM 6505 C CA . HIS C 1 136 ? 12.062 -83.124 -42.042 1.00 29.62 116 HIS C CA 1
ATOM 6506 C C . HIS C 1 136 ? 12.209 -81.747 -42.686 1.00 16.11 116 HIS C C 1
ATOM 6507 O O . HIS C 1 136 ? 13.309 -81.318 -43.055 1.00 21.11 116 HIS C O 1
ATOM 6514 N N . PRO C 1 137 ? 11.066 -81.054 -42.796 1.00 20.69 117 PRO C N 1
ATOM 6515 C CA . PRO C 1 137 ? 10.948 -79.723 -43.386 1.00 17.11 117 PRO C CA 1
ATOM 6516 C C . PRO C 1 137 ? 11.793 -78.669 -42.681 1.00 28.02 117 PRO C C 1
ATOM 6517 O O . PRO C 1 137 ? 11.587 -77.464 -42.842 1.00 25.07 117 PRO C O 1
ATOM 6521 N N . THR C 1 138 ? 12.750 -79.112 -41.886 1.00 21.71 118 THR C N 1
ATOM 6522 C CA . THR C 1 138 ? 13.580 -78.181 -41.168 1.00 18.42 118 THR C CA 1
ATOM 6523 C C . THR C 1 138 ? 15.037 -78.288 -41.535 1.00 27.88 118 THR C C 1
ATOM 6524 O O . THR C 1 138 ? 15.481 -79.270 -42.126 1.00 31.54 118 THR C O 1
ATOM 6528 N N . LEU C 1 139 ? 15.750 -77.236 -41.162 1.00 27.64 119 LEU C N 1
ATOM 6529 C CA . LEU C 1 139 ? 17.177 -77.050 -41.380 1.00 32.74 119 LEU C CA 1
ATOM 6530 C C . LEU C 1 139 ? 18.084 -78.255 -41.086 1.00 36.52 119 LEU C C 1
ATOM 6531 O O . LEU C 1 139 ? 18.140 -78.753 -39.937 1.00 21.30 119 LEU C O 1
ATOM 6536 N N . ASP C 1 140 ? 18.830 -78.683 -42.119 1.00 23.80 120 ASP C N 1
ATOM 6537 C CA . ASP C 1 140 ? 19.775 -79.787 -41.976 1.00 22.06 120 ASP C CA 1
ATOM 6538 C C . ASP C 1 140 ? 21.020 -79.293 -41.234 1.00 23.82 120 ASP C C 1
ATOM 6539 O O . ASP C 1 140 ? 21.856 -78.553 -41.762 1.00 28.17 120 ASP C O 1
ATOM 6544 N N . PRO C 1 141 ? 21.127 -79.691 -39.972 1.00 27.73 121 PRO C N 1
ATOM 6545 C CA . PRO C 1 141 ? 22.226 -79.256 -39.136 1.00 23.16 121 PRO C CA 1
ATOM 6546 C C . PRO C 1 141 ? 23.590 -79.516 -39.745 1.00 38.72 121 PRO C C 1
ATOM 6547 O O . PRO C 1 141 ? 24.511 -78.702 -39.601 1.00 43.77 121 PRO C O 1
ATOM 6551 N N . LEU C 1 142 ? 23.709 -80.649 -40.439 1.00 28.43 122 LEU C N 1
ATOM 6552 C CA . LEU C 1 142 ? 24.960 -80.994 -41.072 1.00 28.79 122 LEU C CA 1
ATOM 6553 C C . LEU C 1 142 ? 25.342 -79.989 -42.143 1.00 33.04 122 LEU C C 1
ATOM 6554 O O . LEU C 1 142 ? 26.503 -79.578 -42.252 1.00 30.38 122 LEU C O 1
ATOM 6559 N N . LEU C 1 143 ? 24.320 -79.606 -42.915 1.00 28.26 123 LEU C N 1
ATOM 6560 C CA . LEU C 1 143 ? 24.410 -78.647 -44.010 1.00 25.02 123 LEU C CA 1
ATOM 6561 C C . LEU C 1 143 ? 24.715 -77.285 -43.440 1.00 34.20 123 LEU C C 1
ATOM 6562 O O . LEU C 1 143 ? 25.540 -76.522 -43.962 1.00 30.94 123 LEU C O 1
ATOM 6567 N N . VAL C 1 144 ? 24.030 -77.013 -42.330 1.00 22.12 124 VAL C N 1
ATOM 6568 C CA . VAL C 1 144 ? 24.213 -75.758 -41.638 1.00 27.36 124 VAL C CA 1
ATOM 6569 C C . VAL C 1 144 ? 25.692 -75.519 -41.428 1.00 29.87 124 VAL C C 1
ATOM 6570 O O . VAL C 1 144 ? 26.274 -74.511 -41.840 1.00 24.02 124 VAL C O 1
ATOM 6574 N N . GLU C 1 145 ? 26.282 -76.507 -40.780 1.00 30.47 125 GLU C N 1
ATOM 6575 C CA . GLU C 1 145 ? 27.683 -76.474 -40.486 1.00 30.83 125 GLU C CA 1
ATOM 6576 C C . GLU C 1 145 ? 28.504 -76.183 -41.732 1.00 33.09 125 GLU C C 1
ATOM 6577 O O . GLU C 1 145 ? 29.341 -75.293 -41.770 1.00 35.51 125 GLU C O 1
ATOM 6583 N N . LYS C 1 146 ? 28.286 -76.920 -42.794 1.00 34.06 126 LYS C N 1
ATOM 6584 C CA . LYS C 1 146 ? 29.081 -76.602 -43.952 1.00 33.61 126 LYS C CA 1
ATOM 6585 C C . LYS C 1 146 ? 28.984 -75.127 -44.316 1.00 47.75 126 LYS C C 1
ATOM 6586 O O . LYS C 1 146 ? 29.968 -74.504 -44.696 1.00 52.35 126 LYS C O 1
ATOM 6592 N N . ALA C 1 147 ? 27.780 -74.582 -44.188 1.00 40.91 127 ALA C N 1
ATOM 6593 C CA . ALA C 1 147 ? 27.475 -73.192 -44.511 1.00 40.05 127 ALA C CA 1
ATOM 6594 C C . ALA C 1 147 ? 28.194 -72.093 -43.713 1.00 35.59 127 ALA C C 1
ATOM 6595 O O . ALA C 1 147 ? 28.434 -70.988 -44.200 1.00 37.06 127 ALA C O 1
ATOM 6597 N N . ILE C 1 148 ? 28.523 -72.376 -42.469 1.00 29.82 128 ILE C N 1
ATOM 6598 C CA . ILE C 1 148 ? 29.188 -71.410 -41.624 1.00 30.05 128 ILE C CA 1
ATOM 6599 C C . ILE C 1 148 ? 30.494 -70.881 -42.194 1.00 48.04 128 ILE C C 1
ATOM 6600 O O . ILE C 1 148 ? 31.374 -71.664 -42.531 1.00 59.38 128 ILE C O 1
ATOM 6605 N N . THR C 1 149 ? 30.607 -69.550 -42.264 1.00 44.89 129 THR C N 1
ATOM 6606 C CA . THR C 1 149 ? 31.798 -68.834 -42.715 1.00 43.91 129 THR C CA 1
ATOM 6607 C C . THR C 1 149 ? 32.196 -67.806 -41.652 1.00 54.87 129 THR C C 1
ATOM 6608 O O . THR C 1 149 ? 31.443 -67.545 -40.715 1.00 54.02 129 THR C O 1
ATOM 6612 N N . PRO C 1 150 ? 33.376 -67.203 -41.782 1.00 55.81 130 PRO C N 1
ATOM 6613 C CA . PRO C 1 150 ? 33.824 -66.222 -40.803 1.00 54.72 130 PRO C CA 1
ATOM 6614 C C . PRO C 1 150 ? 32.891 -65.026 -40.661 1.00 41.41 130 PRO C C 1
ATOM 6615 O O . PRO C 1 150 ? 32.958 -64.279 -39.691 1.00 42.88 130 PRO C O 1
ATOM 6619 N N . ARG C 1 151 ? 32.015 -64.848 -41.636 1.00 41.77 131 ARG C N 1
ATOM 6620 C CA . ARG C 1 151 ? 31.061 -63.758 -41.621 1.00 40.10 131 ARG C CA 1
ATOM 6621 C C . ARG C 1 151 ? 29.776 -64.137 -40.878 1.00 42.96 131 ARG C C 1
ATOM 6622 O O . ARG C 1 151 ? 29.005 -63.287 -40.419 1.00 37.96 131 ARG C O 1
ATOM 6630 N N . THR C 1 152 ? 29.558 -65.441 -40.753 1.00 34.50 132 THR C N 1
ATOM 6631 C CA . THR C 1 152 ? 28.388 -65.962 -40.086 1.00 27.93 132 THR C CA 1
ATOM 6632 C C . THR C 1 152 ? 28.266 -65.398 -38.685 1.00 21.01 132 THR C C 1
ATOM 6633 O O . THR C 1 152 ? 29.243 -65.402 -37.944 1.00 29.50 132 THR C O 1
ATOM 6637 N N . ARG C 1 153 ? 27.070 -64.915 -38.331 1.00 24.57 133 ARG C N 1
ATOM 6638 C CA . ARG C 1 153 ? 26.791 -64.319 -37.015 1.00 35.80 133 ARG C CA 1
ATOM 6639 C C . ARG C 1 153 ? 25.603 -64.957 -36.284 1.00 38.36 133 ARG C C 1
ATOM 6640 O O . ARG C 1 153 ? 25.491 -64.875 -35.053 1.00 21.67 133 ARG C O 1
ATOM 6648 N N . ALA C 1 154 ? 24.691 -65.549 -37.066 1.00 35.37 134 ALA C N 1
ATOM 6649 C CA . ALA C 1 154 ? 23.498 -66.180 -36.532 1.00 29.89 134 ALA C CA 1
ATOM 6650 C C . ALA C 1 154 ? 22.890 -67.202 -37.476 1.00 32.32 134 ALA C C 1
ATOM 6651 O O . ALA C 1 154 ? 23.058 -67.168 -38.694 1.00 29.18 134 ALA C O 1
ATOM 6653 N N . LEU C 1 155 ? 22.163 -68.112 -36.857 1.00 25.92 135 LEU C N 1
ATOM 6654 C CA . LEU C 1 155 ? 21.430 -69.150 -37.541 1.00 20.93 135 LEU C CA 1
ATOM 6655 C C . LEU C 1 155 ? 19.969 -68.763 -37.410 1.00 23.25 135 LEU C C 1
ATOM 6656 O O . LEU C 1 155 ? 19.549 -68.279 -36.357 1.00 30.54 135 LEU C O 1
ATOM 6661 N N . LEU C 1 156 ? 19.202 -68.969 -38.463 1.00 19.39 136 LEU C N 1
ATOM 6662 C CA . LEU C 1 156 ? 17.787 -68.666 -38.437 1.00 15.76 136 LEU C CA 1
ATOM 6663 C C . LEU C 1 156 ? 16.906 -69.856 -38.823 1.00 19.19 136 LEU C C 1
ATOM 6664 O O . LEU C 1 156 ? 16.354 -69.916 -39.920 1.00 20.41 136 LEU C O 1
ATOM 6669 N N . PRO C 1 157 ? 16.761 -70.810 -37.907 1.00 19.55 137 PRO C N 1
ATOM 6670 C CA . PRO C 1 157 ? 15.927 -71.984 -38.135 1.00 10.18 137 PRO C CA 1
ATOM 6671 C C . PRO C 1 157 ? 14.436 -71.651 -38.137 1.00 22.50 137 PRO C C 1
ATOM 6672 O O . PRO C 1 157 ? 13.954 -70.782 -37.397 1.00 30.01 137 PRO C O 1
ATOM 6676 N N . VAL C 1 158 ? 13.691 -72.379 -38.957 1.00 17.05 138 VAL C N 1
ATOM 6677 C CA . VAL C 1 158 ? 12.253 -72.198 -39.023 1.00 15.60 138 VAL C CA 1
ATOM 6678 C C . VAL C 1 158 ? 11.570 -73.493 -38.616 1.00 24.65 138 VAL C C 1
ATOM 6679 O O . VAL C 1 158 ? 11.822 -74.529 -39.227 1.00 24.36 138 VAL C O 1
ATOM 6683 N N . HIS C 1 159 ? 10.715 -73.459 -37.588 1.00 25.61 139 HIS C N 1
ATOM 6684 C CA . HIS C 1 159 ? 9.995 -74.658 -37.173 1.00 15.75 139 HIS C CA 1
ATOM 6685 C C . HIS C 1 159 ? 8.773 -74.732 -38.094 1.00 24.95 139 HIS C C 1
ATOM 6686 O O . HIS C 1 159 ? 7.634 -74.413 -37.748 1.00 18.71 139 HIS C O 1
ATOM 6693 N N . LEU C 1 160 ? 9.054 -75.124 -39.333 1.00 14.01 140 LEU C N 1
ATOM 6694 C CA . LEU C 1 160 ? 8.065 -75.171 -40.370 1.00 8.86 140 LEU C CA 1
ATOM 6695 C C . LEU C 1 160 ? 6.918 -76.112 -40.175 1.00 11.57 140 LEU C C 1
ATOM 6696 O O . LEU C 1 160 ? 7.071 -77.247 -39.740 1.00 18.83 140 LEU C O 1
ATOM 6701 N N . TYR C 1 161 ? 5.743 -75.617 -40.540 1.00 12.78 141 TYR C N 1
ATOM 6702 C CA . TYR C 1 161 ? 4.505 -76.382 -40.454 1.00 13.98 141 TYR C CA 1
ATOM 6703 C C . TYR C 1 161 ? 4.135 -76.845 -39.046 1.00 23.59 141 TYR C C 1
ATOM 6704 O O . TYR C 1 161 ? 3.202 -77.644 -38.882 1.00 21.63 141 TYR C O 1
ATOM 6713 N N . GLY C 1 162 ? 4.871 -76.338 -38.044 1.00 22.16 142 GLY C N 1
ATOM 6714 C CA . GLY C 1 162 ? 4.673 -76.649 -36.625 1.00 14.37 142 GLY C CA 1
ATOM 6715 C C . GLY C 1 162 ? 5.631 -77.723 -36.121 1.00 25.05 142 GLY C C 1
ATOM 6716 O O . GLY C 1 162 ? 5.471 -78.265 -35.025 1.00 22.47 142 GLY C O 1
ATOM 6717 N N . HIS C 1 163 ? 6.632 -78.033 -36.938 1.00 13.71 143 HIS C N 1
ATOM 6718 C CA . HIS C 1 163 ? 7.590 -79.041 -36.577 1.00 13.69 143 HIS C CA 1
ATOM 6719 C C . HIS C 1 163 ? 8.843 -78.393 -36.104 1.00 12.14 143 HIS C C 1
ATOM 6720 O O . HIS C 1 163 ? 9.416 -77.613 -36.855 1.00 21.63 143 HIS C O 1
ATOM 6727 N N . PRO C 1 164 ? 9.282 -78.710 -34.889 1.00 9.08 144 PRO C N 1
ATOM 6728 C CA . PRO C 1 164 ? 10.490 -78.101 -34.399 1.00 9.74 144 PRO C CA 1
ATOM 6729 C C . PRO C 1 164 ? 11.731 -78.566 -35.126 1.00 19.55 144 PRO C C 1
ATOM 6730 O O . PRO C 1 164 ? 11.818 -79.701 -35.615 1.00 23.51 144 PRO C O 1
ATOM 6734 N N . ALA C 1 165 ? 12.707 -77.670 -35.183 1.00 18.41 145 ALA C N 1
ATOM 6735 C CA . ALA C 1 165 ? 13.968 -78.002 -35.823 1.00 18.63 145 ALA C CA 1
ATOM 6736 C C . ALA C 1 165 ? 14.877 -78.723 -34.812 1.00 22.22 145 ALA C C 1
ATOM 6737 O O . ALA C 1 165 ? 14.590 -78.770 -33.612 1.00 19.06 145 ALA C O 1
ATOM 6739 N N . ASP C 1 166 ? 15.978 -79.312 -35.269 1.00 25.92 146 ASP C N 1
ATOM 6740 C CA . ASP C 1 166 ? 16.841 -79.999 -34.332 1.00 20.81 146 ASP C CA 1
ATOM 6741 C C . ASP C 1 166 ? 17.589 -78.987 -33.484 1.00 20.96 146 ASP C C 1
ATOM 6742 O O . ASP C 1 166 ? 18.749 -78.688 -33.718 1.00 22.90 146 ASP C O 1
ATOM 6747 N N . MET C 1 167 ? 16.897 -78.460 -32.484 1.00 18.15 147 MET C N 1
ATOM 6748 C CA . MET C 1 167 ? 17.464 -77.460 -31.609 1.00 15.58 147 MET C CA 1
ATOM 6749 C C . MET C 1 167 ? 18.745 -77.797 -30.870 1.00 27.91 147 MET C C 1
ATOM 6750 O O . MET C 1 167 ? 19.592 -76.917 -30.738 1.00 29.78 147 MET C O 1
ATOM 6755 N N . ASP C 1 168 ? 18.873 -79.038 -30.367 1.00 21.17 148 ASP C N 1
ATOM 6756 C CA . ASP C 1 168 ? 20.079 -79.399 -29.632 1.00 17.08 148 ASP C CA 1
ATOM 6757 C C . ASP C 1 168 ? 21.284 -79.337 -30.526 1.00 19.21 148 ASP C C 1
ATOM 6758 O O . ASP C 1 168 ? 22.333 -78.811 -30.166 1.00 23.05 148 ASP C O 1
ATOM 6763 N N . ALA C 1 169 ? 21.126 -79.895 -31.715 1.00 23.95 149 ALA C N 1
ATOM 6764 C CA . ALA C 1 169 ? 22.217 -79.906 -32.656 1.00 23.34 149 ALA C CA 1
ATOM 6765 C C . ALA C 1 169 ? 22.596 -78.496 -33.050 1.00 29.17 149 ALA C C 1
ATOM 6766 O O . ALA C 1 169 ? 23.767 -78.122 -33.001 1.00 32.96 149 ALA C O 1
ATOM 6768 N N . LEU C 1 170 ? 21.581 -77.724 -33.421 1.00 19.37 150 LEU C N 1
ATOM 6769 C CA . LEU C 1 170 ? 21.769 -76.334 -33.824 1.00 27.54 150 LEU C CA 1
ATOM 6770 C C . LEU C 1 170 ? 22.510 -75.526 -32.750 1.00 29.55 150 LEU C C 1
ATOM 6771 O O . LEU C 1 170 ? 23.446 -74.764 -33.015 1.00 23.00 150 LEU C O 1
ATOM 6776 N N . ARG C 1 171 ? 22.086 -75.699 -31.509 1.00 17.87 151 ARG C N 1
ATOM 6777 C CA . ARG C 1 171 ? 22.709 -74.998 -30.409 1.00 14.29 151 ARG C CA 1
ATOM 6778 C C . ARG C 1 171 ? 24.166 -75.409 -30.223 1.00 26.53 151 ARG C C 1
ATOM 6779 O O . ARG C 1 171 ? 25.032 -74.597 -29.912 1.00 19.58 151 ARG C O 1
ATOM 6787 N N . GLU C 1 172 ? 24.446 -76.691 -30.395 1.00 21.47 152 GLU C N 1
ATOM 6788 C CA . GLU C 1 172 ? 25.815 -77.128 -30.237 1.00 25.30 152 GLU C CA 1
ATOM 6789 C C . GLU C 1 172 ? 26.675 -76.429 -31.272 1.00 25.89 152 GLU C C 1
ATOM 6790 O O . GLU C 1 172 ? 27.787 -75.993 -31.018 1.00 30.17 152 GLU C O 1
ATOM 6796 N N . LEU C 1 173 ? 26.122 -76.331 -32.464 1.00 29.75 153 LEU C N 1
ATOM 6797 C CA . LEU C 1 173 ? 26.775 -75.685 -33.582 1.00 29.77 153 LEU C CA 1
ATOM 6798 C C . LEU C 1 173 ? 26.994 -74.199 -33.319 1.00 31.22 153 LEU C C 1
ATOM 6799 O O . LEU C 1 173 ? 28.087 -73.637 -33.438 1.00 25.35 153 LEU C O 1
ATOM 6804 N N . ALA C 1 174 ? 25.894 -73.550 -32.965 1.00 27.60 154 ALA C N 1
ATOM 6805 C CA . ALA C 1 174 ? 25.949 -72.142 -32.686 1.00 23.45 154 ALA C CA 1
ATOM 6806 C C . ALA C 1 174 ? 27.001 -71.967 -31.634 1.00 24.56 154 ALA C C 1
ATOM 6807 O O . ALA C 1 174 ? 28.017 -71.330 -31.850 1.00 35.75 154 ALA C O 1
ATOM 6809 N N . ASP C 1 175 ? 26.732 -72.583 -30.502 1.00 27.75 155 ASP C N 1
ATOM 6810 C CA . ASP C 1 175 ? 27.637 -72.528 -29.385 1.00 34.75 155 ASP C CA 1
ATOM 6811 C C . ASP C 1 175 ? 29.066 -72.776 -29.834 1.00 33.58 155 ASP C C 1
ATOM 6812 O O . ASP C 1 175 ? 30.004 -72.087 -29.439 1.00 23.66 155 ASP C O 1
ATOM 6817 N N . ARG C 1 176 ? 29.219 -73.762 -30.700 1.00 37.18 156 ARG C N 1
ATOM 6818 C CA . ARG C 1 176 ? 30.527 -74.094 -31.212 1.00 35.25 156 ARG C CA 1
ATOM 6819 C C . ARG C 1 176 ? 31.131 -72.918 -31.956 1.00 33.95 156 ARG C C 1
ATOM 6820 O O . ARG C 1 176 ? 32.262 -72.534 -31.701 1.00 31.26 156 ARG C O 1
ATOM 6828 N N . HIS C 1 177 ? 30.353 -72.349 -32.874 1.00 30.60 157 HIS C N 1
ATOM 6829 C CA . HIS C 1 177 ? 30.809 -71.248 -33.683 1.00 28.00 157 HIS C CA 1
ATOM 6830 C C . HIS C 1 177 ? 30.540 -69.860 -33.182 1.00 36.43 157 HIS C C 1
ATOM 6831 O O . HIS C 1 177 ? 30.795 -68.912 -33.910 1.00 37.96 157 HIS C O 1
ATOM 6838 N N . GLY C 1 178 ? 30.027 -69.725 -31.970 1.00 27.94 158 GLY C N 1
ATOM 6839 C CA . GLY C 1 178 ? 29.753 -68.405 -31.433 1.00 28.81 158 GLY C CA 1
ATOM 6840 C C . GLY C 1 178 ? 28.692 -67.654 -32.221 1.00 30.73 158 GLY C C 1
ATOM 6841 O O . GLY C 1 178 ? 28.770 -66.444 -32.434 1.00 26.47 158 GLY C O 1
ATOM 6842 N N . LEU C 1 179 ? 27.684 -68.393 -32.644 1.00 24.98 159 LEU C N 1
ATOM 6843 C CA . LEU C 1 179 ? 26.593 -67.827 -33.408 1.00 20.86 159 LEU C CA 1
ATOM 6844 C C . LEU C 1 179 ? 25.386 -67.646 -32.525 1.00 27.85 159 LEU C C 1
ATOM 6845 O O . LEU C 1 179 ? 25.242 -68.324 -31.500 1.00 18.05 159 LEU C O 1
ATOM 6850 N N . HIS C 1 180 ? 24.508 -66.752 -32.942 1.00 20.98 160 HIS C N 1
ATOM 6851 C CA . HIS C 1 180 ? 23.297 -66.569 -32.191 1.00 19.63 160 HIS C CA 1
ATOM 6852 C C . HIS C 1 180 ? 22.288 -67.379 -32.953 1.00 24.09 160 HIS C C 1
ATOM 6853 O O . HIS C 1 180 ? 22.543 -67.726 -34.104 1.00 24.55 160 HIS C O 1
ATOM 6860 N N . ILE C 1 181 ? 21.148 -67.626 -32.318 1.00 22.59 161 ILE C N 1
ATOM 6861 C CA . ILE C 1 181 ? 20.036 -68.337 -32.934 1.00 21.83 161 ILE C CA 1
ATOM 6862 C C . ILE C 1 181 ? 18.729 -67.582 -32.691 1.00 28.01 161 ILE C C 1
ATOM 6863 O O . ILE C 1 181 ? 18.284 -67.365 -31.548 1.00 22.06 161 ILE C O 1
ATOM 6868 N N . VAL C 1 182 ? 18.134 -67.156 -33.791 1.00 15.79 162 VAL C N 1
ATOM 6869 C CA . VAL C 1 182 ? 16.862 -66.475 -33.762 1.00 16.99 162 VAL C CA 1
ATOM 6870 C C . VAL C 1 182 ? 15.896 -67.411 -34.460 1.00 21.60 162 VAL C C 1
ATOM 6871 O O . VAL C 1 182 ? 15.970 -67.655 -35.662 1.00 25.63 162 VAL C O 1
ATOM 6875 N N . GLU C 1 183 ? 14.995 -67.966 -33.701 1.00 20.39 163 GLU C N 1
ATOM 6876 C CA . GLU C 1 183 ? 14.033 -68.900 -34.240 1.00 16.61 163 GLU C CA 1
ATOM 6877 C C . GLU C 1 183 ? 12.812 -68.283 -34.915 1.00 14.12 163 GLU C C 1
ATOM 6878 O O . GLU C 1 183 ? 12.205 -67.345 -34.393 1.00 16.17 163 GLU C O 1
ATOM 6884 N N . ASP C 1 184 ? 12.422 -68.856 -36.057 1.00 15.21 164 ASP C N 1
ATOM 6885 C CA . ASP C 1 184 ? 11.214 -68.413 -36.721 1.00 12.96 164 ASP C CA 1
ATOM 6886 C C . ASP C 1 184 ? 10.167 -69.412 -36.241 1.00 14.90 164 ASP C C 1
ATOM 6887 O O . ASP C 1 184 ? 10.106 -70.552 -36.727 1.00 13.40 164 ASP C O 1
ATOM 6892 N N . ALA C 1 185 ? 9.366 -68.990 -35.258 1.00 19.35 165 ALA C N 1
ATOM 6893 C CA . ALA C 1 185 ? 8.334 -69.832 -34.676 1.00 16.20 165 ALA C CA 1
ATOM 6894 C C . ALA C 1 185 ? 6.918 -69.428 -35.046 1.00 10.05 165 ALA C C 1
ATOM 6895 O O . ALA C 1 185 ? 5.977 -69.789 -34.349 1.00 10.55 165 ALA C O 1
ATOM 6897 N N . ALA C 1 186 ? 6.766 -68.652 -36.131 1.00 19.01 166 ALA C N 1
ATOM 6898 C CA . ALA C 1 186 ? 5.454 -68.170 -36.579 1.00 18.85 166 ALA C CA 1
ATOM 6899 C C . ALA C 1 186 ? 4.438 -69.284 -36.890 1.00 25.47 166 ALA C C 1
ATOM 6900 O O . ALA C 1 186 ? 3.213 -69.069 -36.931 1.00 15.68 166 ALA C O 1
ATOM 6902 N N . GLN C 1 187 ? 4.947 -70.497 -37.119 1.00 19.77 167 GLN C N 1
ATOM 6903 C CA . GLN C 1 187 ? 4.064 -71.611 -37.395 1.00 24.96 167 GLN C CA 1
ATOM 6904 C C . GLN C 1 187 ? 4.116 -72.653 -36.285 1.00 24.54 167 GLN C C 1
ATOM 6905 O O . GLN C 1 187 ? 3.609 -73.764 -36.480 1.00 27.94 167 GLN C O 1
ATOM 6911 N N . ALA C 1 188 ? 4.728 -72.320 -35.131 1.00 11.84 168 ALA C N 1
ATOM 6912 C CA . ALA C 1 188 ? 4.843 -73.318 -34.090 1.00 9.61 168 ALA C CA 1
ATOM 6913 C C . ALA C 1 188 ? 4.506 -72.907 -32.670 1.00 14.39 168 ALA C C 1
ATOM 6914 O O . ALA C 1 188 ? 5.174 -73.380 -31.753 1.00 17.35 168 ALA C O 1
ATOM 6916 N N . HIS C 1 189 ? 3.502 -72.061 -32.477 1.00 14.33 169 HIS C N 1
ATOM 6917 C CA . HIS C 1 189 ? 3.136 -71.633 -31.132 1.00 13.62 169 HIS C CA 1
ATOM 6918 C C . HIS C 1 189 ? 2.777 -72.846 -30.287 1.00 24.20 169 HIS C C 1
ATOM 6919 O O . HIS C 1 189 ? 1.975 -73.697 -30.700 1.00 17.49 169 HIS C O 1
ATOM 6926 N N . GLY C 1 190 ? 3.388 -72.947 -29.109 1.00 17.29 170 GLY C N 1
ATOM 6927 C CA . GLY C 1 190 ? 3.081 -74.061 -28.220 1.00 23.78 170 GLY C CA 1
ATOM 6928 C C . GLY C 1 190 ? 3.807 -75.372 -28.498 1.00 25.77 170 GLY C C 1
ATOM 6929 O O . GLY C 1 190 ? 3.716 -76.283 -27.691 1.00 16.48 170 GLY C O 1
ATOM 6930 N N . ALA C 1 191 ? 4.537 -75.493 -29.614 1.00 15.08 171 ALA C N 1
ATOM 6931 C CA . ALA C 1 191 ? 5.233 -76.743 -29.860 1.00 15.14 171 ALA C CA 1
ATOM 6932 C C . ALA C 1 191 ? 6.320 -76.980 -28.828 1.00 18.78 171 ALA C C 1
ATOM 6933 O O . ALA C 1 191 ? 6.814 -76.038 -28.216 1.00 14.10 171 ALA C O 1
ATOM 6935 N N . ARG C 1 192 ? 6.707 -78.250 -28.658 1.00 14.08 172 ARG C N 1
ATOM 6936 C CA . ARG C 1 192 ? 7.766 -78.592 -27.729 1.00 18.67 172 ARG C CA 1
ATOM 6937 C C . ARG C 1 192 ? 8.891 -79.377 -28.404 1.00 23.80 172 ARG C C 1
ATOM 6938 O O . ARG C 1 192 ? 8.687 -80.126 -29.354 1.00 21.66 172 ARG C O 1
ATOM 6946 N N . TYR C 1 193 ? 10.101 -79.204 -27.883 1.00 17.78 173 TYR C N 1
ATOM 6947 C CA . TYR C 1 193 ? 11.269 -79.905 -28.378 1.00 19.49 173 TYR C CA 1
ATOM 6948 C C . TYR C 1 193 ? 11.927 -80.520 -27.157 1.00 20.62 173 TYR C C 1
ATOM 6949 O O . TYR C 1 193 ? 12.479 -79.810 -26.317 1.00 19.47 173 TYR C O 1
ATOM 6958 N N . ARG C 1 194 ? 11.804 -81.838 -27.021 1.00 16.79 174 ARG C N 1
ATOM 6959 C CA . ARG C 1 194 ? 12.360 -82.524 -25.867 1.00 18.08 174 ARG C CA 1
ATOM 6960 C C . ARG C 1 194 ? 11.645 -82.131 -24.584 1.00 24.92 174 ARG C C 1
ATOM 6961 O O . ARG C 1 194 ? 12.258 -81.922 -23.522 1.00 23.79 174 ARG C O 1
ATOM 6969 N N . GLY C 1 195 ? 10.324 -82.040 -24.699 1.00 17.81 175 GLY C N 1
ATOM 6970 C CA . GLY C 1 195 ? 9.477 -81.685 -23.572 1.00 24.15 175 GLY C CA 1
ATOM 6971 C C . GLY C 1 195 ? 9.445 -80.190 -23.270 1.00 23.13 175 GLY C C 1
ATOM 6972 O O . GLY C 1 195 ? 8.582 -79.738 -22.523 1.00 25.23 175 GLY C O 1
ATOM 6973 N N . ARG C 1 196 ? 10.374 -79.432 -23.873 1.00 20.31 176 ARG C N 1
ATOM 6974 C CA . ARG C 1 196 ? 10.475 -78.001 -23.668 1.00 17.50 176 ARG C CA 1
ATOM 6975 C C . ARG C 1 196 ? 9.763 -77.143 -24.703 1.00 21.34 176 ARG C C 1
ATOM 6976 O O . ARG C 1 196 ? 9.867 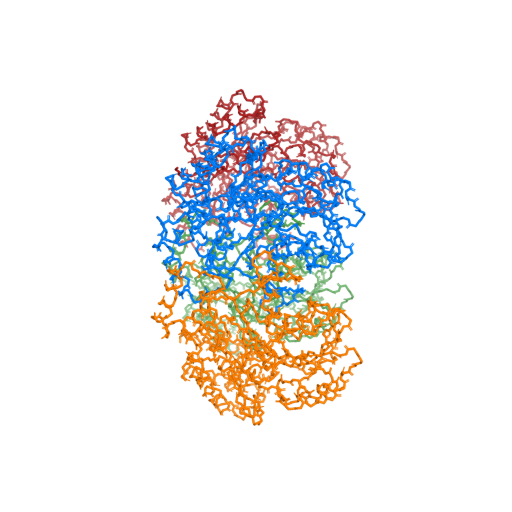-77.398 -25.895 1.00 15.08 176 ARG C O 1
ATOM 6984 N N . ARG C 1 197 ? 9.049 -76.100 -24.258 1.00 17.52 177 ARG C N 1
ATOM 6985 C CA . ARG C 1 197 ? 8.367 -75.225 -25.200 1.00 13.17 177 ARG C CA 1
ATOM 6986 C C . ARG C 1 197 ? 9.326 -74.525 -26.153 1.00 22.37 177 ARG C C 1
ATOM 6987 O O . ARG C 1 197 ? 10.436 -74.141 -25.792 1.00 23.58 177 ARG C O 1
ATOM 6995 N N . ILE C 1 198 ? 8.887 -74.332 -27.398 1.00 29.08 178 ILE C N 1
ATOM 6996 C CA . ILE C 1 198 ? 9.728 -73.613 -28.333 1.00 21.25 178 ILE C CA 1
ATOM 6997 C C . ILE C 1 198 ? 9.698 -72.192 -27.757 1.00 20.63 178 ILE C C 1
ATOM 6998 O O . ILE C 1 198 ? 8.632 -71.705 -27.414 1.00 13.84 178 ILE C O 1
ATOM 7003 N N . GLY C 1 199 ? 10.843 -71.541 -27.606 1.00 7.89 179 GLY C N 1
ATOM 7004 C CA . GLY C 1 199 ? 10.916 -70.203 -27.027 1.00 16.72 179 GLY C CA 1
ATOM 7005 C C . GLY C 1 199 ? 11.421 -70.271 -25.579 1.00 24.55 179 GLY C C 1
ATOM 7006 O O . GLY C 1 199 ? 11.754 -69.283 -24.954 1.00 15.96 179 GLY C O 1
ATOM 7007 N N . ALA C 1 200 ? 11.491 -71.477 -25.049 1.00 25.88 180 ALA C N 1
ATOM 7008 C CA . ALA C 1 200 ? 11.935 -71.692 -23.691 1.00 23.98 180 ALA C CA 1
ATOM 7009 C C . ALA C 1 200 ? 13.330 -71.182 -23.347 1.00 19.97 180 ALA C C 1
ATOM 7010 O O . ALA C 1 200 ? 14.264 -71.123 -24.159 1.00 12.12 180 ALA C O 1
ATOM 7012 N N . GLY C 1 201 ? 13.449 -70.840 -22.072 1.00 20.31 181 GLY C N 1
ATOM 7013 C CA . GLY C 1 201 ? 14.679 -70.365 -21.456 1.00 24.80 181 GLY C CA 1
ATOM 7014 C C . GLY C 1 201 ? 15.471 -69.264 -22.148 1.00 26.64 181 GLY C C 1
ATOM 7015 O O . GLY C 1 201 ? 15.070 -68.097 -22.201 1.00 26.94 181 GLY C O 1
ATOM 7016 N N . SER C 1 202 ? 16.631 -69.692 -22.638 1.00 15.30 182 SER C N 1
ATOM 7017 C CA . SER C 1 202 ? 17.609 -68.869 -23.315 1.00 23.03 182 SER C CA 1
ATOM 7018 C C . SER C 1 202 ? 17.358 -68.705 -24.809 1.00 27.28 182 SER C C 1
ATOM 7019 O O . SER C 1 202 ? 18.110 -68.026 -25.508 1.00 21.56 182 SER C O 1
ATOM 7022 N N . SER C 1 203 ? 16.287 -69.328 -25.284 1.00 22.25 183 SER C N 1
ATOM 7023 C CA . SER C 1 203 ? 15.892 -69.214 -26.673 1.00 17.07 183 SER C CA 1
ATOM 7024 C C . SER C 1 203 ? 15.520 -67.774 -26.996 1.00 17.58 183 SER C C 1
ATOM 7025 O O . SER C 1 203 ? 15.031 -67.027 -26.142 1.00 21.48 183 SER C O 1
ATOM 7028 N N . VAL C 1 204 ? 15.727 -67.410 -28.251 1.00 12.81 184 VAL C N 1
ATOM 7029 C CA . VAL C 1 204 ? 15.342 -66.123 -28.809 1.00 6.67 184 VAL C CA 1
ATOM 7030 C C . VAL C 1 204 ? 14.447 -66.547 -29.981 1.00 19.04 184 VAL C C 1
ATOM 7031 O O . VAL C 1 204 ? 14.966 -67.010 -31.004 1.00 21.38 184 VAL C O 1
ATOM 7035 N N . ALA C 1 205 ? 13.118 -66.442 -29.831 1.00 13.68 185 ALA C N 1
ATOM 7036 C CA . ALA C 1 205 ? 12.181 -66.845 -30.888 1.00 12.04 185 ALA C CA 1
ATOM 7037 C C . ALA C 1 205 ? 11.176 -65.781 -31.290 1.00 17.19 185 ALA C C 1
ATOM 7038 O O . ALA C 1 205 ? 10.644 -65.057 -30.448 1.00 15.83 185 ALA C O 1
ATOM 7040 N N . ALA C 1 206 ? 10.907 -65.712 -32.601 1.00 21.12 186 ALA C N 1
ATOM 7041 C CA . ALA C 1 206 ? 9.956 -64.763 -33.165 1.00 14.80 186 ALA C CA 1
ATOM 7042 C C . ALA C 1 206 ? 8.652 -65.481 -33.447 1.00 19.12 186 ALA C C 1
ATOM 7043 O O . ALA C 1 206 ? 8.681 -66.635 -33.888 1.00 17.72 186 ALA C O 1
ATOM 7045 N N . PHE C 1 207 ? 7.529 -64.804 -33.185 1.00 10.70 187 PHE C N 1
ATOM 7046 C CA . PHE C 1 207 ? 6.221 -65.389 -33.426 1.00 8.87 187 PHE C CA 1
ATOM 7047 C C . PHE C 1 207 ? 5.302 -64.433 -34.149 1.00 19.29 187 PHE C C 1
ATOM 7048 O O . PHE C 1 207 ? 5.426 -63.213 -34.053 1.00 17.20 187 PHE C O 1
ATOM 7056 N N . SER C 1 208 ? 4.319 -65.002 -34.829 1.00 16.97 188 SER C N 1
ATOM 7057 C CA . SER C 1 208 ? 3.340 -64.197 -35.532 1.00 15.45 188 SER C CA 1
ATOM 7058 C C . SER C 1 208 ? 1.942 -64.461 -34.979 1.00 18.90 188 SER C C 1
ATOM 7059 O O . SER C 1 208 ? 1.597 -65.573 -34.587 1.00 17.24 188 SER C O 1
ATOM 7062 N N . PHE C 1 209 ? 1.125 -63.428 -34.927 1.00 7.08 189 PHE C N 1
ATOM 7063 C CA . PHE C 1 209 ? -0.225 -63.593 -34.436 1.00 8.87 189 PHE C CA 1
ATOM 7064 C C . PHE C 1 209 ? -1.174 -63.265 -35.578 1.00 15.86 189 PHE C C 1
ATOM 7065 O O . PHE C 1 209 ? -2.336 -62.945 -35.399 1.00 21.67 189 PHE C O 1
ATOM 7073 N N . TYR C 1 210 ? -0.634 -63.340 -36.779 1.00 16.75 190 TYR C N 1
ATOM 7074 C CA . TYR C 1 210 ? -1.436 -63.086 -37.954 1.00 10.75 190 TYR C CA 1
ATOM 7075 C C . TYR C 1 210 ? -2.674 -63.978 -37.832 1.00 27.68 190 TYR C C 1
ATOM 7076 O O . TYR C 1 210 ? -2.601 -65.108 -37.343 1.00 14.94 190 TYR C O 1
ATOM 7085 N N . PRO C 1 211 ? -3.822 -63.450 -38.243 1.00 27.28 191 PRO C N 1
ATOM 7086 C CA . PRO C 1 211 ? -5.059 -64.189 -38.113 1.00 27.25 191 PRO C CA 1
ATOM 7087 C C . PRO C 1 211 ? -5.052 -65.689 -38.406 1.00 20.73 191 PRO C C 1
ATOM 7088 O O . PRO C 1 211 ? -5.713 -66.450 -37.711 1.00 23.31 191 PRO C O 1
ATOM 7092 N N . GLY C 1 212 ? -4.331 -66.122 -39.434 1.00 13.12 192 GLY C N 1
ATOM 7093 C CA . GLY C 1 212 ? -4.298 -67.521 -39.773 1.00 14.37 192 GLY C CA 1
ATOM 7094 C C . GLY C 1 212 ? -3.242 -68.338 -39.031 1.00 28.45 192 GLY C C 1
ATOM 7095 O O . GLY C 1 212 ? -3.125 -69.534 -39.294 1.00 19.54 192 GLY C O 1
ATOM 7096 N N . LYS C 1 213 ? -2.471 -67.726 -38.112 1.00 17.58 193 LYS C N 1
ATOM 7097 C CA . LYS C 1 213 ? -1.473 -68.505 -37.390 1.00 10.73 193 LYS C CA 1
ATOM 7098 C C . LYS C 1 213 ? -2.136 -69.424 -36.348 1.00 20.62 193 LYS C C 1
ATOM 7099 O O . LYS C 1 213 ? -3.325 -69.287 -36.079 1.00 14.53 193 LYS C O 1
ATOM 7105 N N . ASN C 1 214 ? -1.397 -70.365 -35.738 1.00 22.03 194 ASN C N 1
ATOM 7106 C CA . ASN C 1 214 ? -2.022 -71.231 -34.721 1.00 18.05 194 ASN C CA 1
ATOM 7107 C C . ASN C 1 214 ? -2.649 -70.416 -33.589 1.00 17.97 194 ASN C C 1
ATOM 7108 O O . ASN C 1 214 ? -3.640 -70.801 -32.979 1.00 19.43 194 ASN C O 1
ATOM 7113 N N . LEU C 1 215 ? -2.040 -69.271 -33.329 1.00 12.88 195 LEU C N 1
ATOM 7114 C CA . LEU C 1 215 ? -2.490 -68.324 -32.337 1.00 13.09 195 LEU C CA 1
ATOM 7115 C C . LEU C 1 215 ? -2.607 -66.993 -33.075 1.00 16.53 195 LEU C C 1
ATOM 7116 O O . LEU C 1 215 ? -1.589 -66.373 -33.404 1.00 15.15 195 LEU C O 1
ATOM 7121 N N . GLY C 1 216 ? -3.844 -66.570 -33.380 1.00 17.86 196 GLY C N 1
ATOM 7122 C CA . GLY C 1 216 ? -4.035 -65.316 -34.115 1.00 21.82 196 GLY C CA 1
ATOM 7123 C C . GLY C 1 216 ? -5.079 -64.367 -33.527 1.00 24.43 196 GLY C C 1
ATOM 7124 O O . GLY C 1 216 ? -5.850 -64.710 -32.634 1.00 15.76 196 GLY C O 1
ATOM 7125 N N . CYS C 1 217 ? -5.093 -63.143 -34.043 1.00 20.41 197 CYS C N 1
ATOM 7126 C CA . CYS C 1 217 ? -6.029 -62.143 -33.579 1.00 22.40 197 CYS C CA 1
ATOM 7127 C C . CYS C 1 217 ? -6.851 -61.634 -34.756 1.00 22.84 197 CYS C C 1
ATOM 7128 O O . CYS C 1 217 ? -7.032 -62.354 -35.737 1.00 13.79 197 CYS C O 1
ATOM 7131 N N . PHE C 1 218 ? -7.348 -60.404 -34.670 1.00 12.45 198 PHE C N 1
ATOM 7132 C CA . PHE C 1 218 ? -8.126 -59.856 -35.769 1.00 14.95 198 PHE C CA 1
ATOM 7133 C C . PHE C 1 218 ? -7.337 -58.791 -36.504 1.00 22.85 198 PHE C C 1
ATOM 7134 O O . PHE C 1 218 ? -7.848 -57.755 -36.856 1.00 17.58 198 PHE C O 1
ATOM 7142 N N . GLY C 1 219 ? -6.066 -59.046 -36.727 1.00 23.75 199 GLY C N 1
ATOM 7143 C CA . GLY C 1 219 ? -5.219 -58.093 -37.405 1.00 18.80 199 GLY C CA 1
ATOM 7144 C C . GLY C 1 219 ? -3.784 -58.587 -37.353 1.00 26.63 199 GLY C C 1
ATOM 7145 O O . GLY C 1 219 ? -3.506 -59.723 -36.962 1.00 22.22 199 GLY C O 1
ATOM 7146 N N . ASP C 1 220 ? -2.849 -57.739 -37.743 1.00 19.19 200 ASP C N 1
ATOM 7147 C CA . ASP C 1 220 ? -1.453 -58.150 -37.705 1.00 14.98 200 ASP C CA 1
ATOM 7148 C C . ASP C 1 220 ? -0.861 -58.024 -36.295 1.00 18.15 200 ASP C C 1
ATOM 7149 O O . ASP C 1 220 ? -1.201 -57.120 -35.527 1.00 21.96 200 ASP C O 1
ATOM 7154 N N . GLY C 1 221 ? 0.071 -58.911 -35.983 1.00 11.80 201 GLY C N 1
ATOM 7155 C CA . GLY C 1 221 ? 0.753 -58.913 -34.704 1.00 13.36 201 GLY C CA 1
ATOM 7156 C C . GLY C 1 221 ? 1.844 -59.971 -34.681 1.00 22.83 201 GLY C C 1
ATOM 7157 O O . GLY C 1 221 ? 1.832 -60.938 -35.454 1.00 14.59 201 GLY C O 1
ATOM 7158 N N . GLY C 1 222 ? 2.786 -59.763 -33.773 1.00 14.76 202 GLY C N 1
ATOM 7159 C CA . GLY C 1 222 ? 3.907 -60.654 -33.575 1.00 12.77 202 GLY C CA 1
ATOM 7160 C C . GLY C 1 222 ? 4.467 -60.464 -32.174 1.00 12.06 202 GLY C C 1
ATOM 7161 O O . GLY C 1 222 ? 3.954 -59.699 -31.372 1.00 16.23 202 GLY C O 1
ATOM 7162 N N . ALA C 1 223 ? 5.542 -61.170 -31.881 1.00 13.41 203 ALA C N 1
ATOM 7163 C CA . ALA C 1 223 ? 6.204 -61.092 -30.590 1.00 14.12 203 ALA C CA 1
ATOM 7164 C C . ALA C 1 223 ? 7.557 -61.761 -30.584 1.00 15.67 203 ALA C C 1
ATOM 7165 O O . ALA C 1 223 ? 7.816 -62.749 -31.283 1.00 14.33 203 ALA C O 1
ATOM 7167 N N . VAL C 1 224 ? 8.427 -61.185 -29.779 1.00 12.14 204 VAL C N 1
ATOM 7168 C CA . VAL C 1 224 ? 9.725 -61.754 -29.606 1.00 12.29 204 VAL C CA 1
ATOM 7169 C C . VAL C 1 224 ? 9.740 -62.223 -28.164 1.00 24.52 204 VAL C C 1
ATOM 7170 O O . VAL C 1 224 ? 9.212 -61.580 -27.262 1.00 13.14 204 VAL C O 1
ATOM 7174 N N . VAL C 1 225 ? 10.331 -63.370 -27.977 1.00 21.42 205 VAL C N 1
ATOM 7175 C CA . VAL C 1 225 ? 10.420 -64.006 -26.688 1.00 19.54 205 VAL C CA 1
ATOM 7176 C C . VAL C 1 225 ? 11.897 -64.241 -26.388 1.00 19.55 205 VAL C C 1
ATOM 7177 O O . VAL C 1 225 ? 12.684 -64.561 -27.299 1.00 15.08 205 VAL C O 1
ATOM 7181 N N . THR C 1 226 ? 12.296 -63.991 -25.132 1.00 16.32 206 THR C N 1
ATOM 7182 C CA . THR C 1 226 ? 13.694 -64.119 -24.747 1.00 9.00 206 THR C CA 1
ATOM 7183 C C . THR C 1 226 ? 13.913 -64.164 -23.221 1.00 18.82 206 THR C C 1
ATOM 7184 O O . THR C 1 226 ? 13.144 -63.614 -22.437 1.00 14.68 206 THR C O 1
ATOM 7188 N N . GLY C 1 227 ? 14.981 -64.844 -22.808 1.00 15.35 207 GLY C N 1
ATOM 7189 C CA . GLY C 1 227 ? 15.348 -64.965 -21.410 1.00 8.91 207 GLY C CA 1
ATOM 7190 C C . GLY C 1 227 ? 16.434 -63.953 -21.099 1.00 17.05 207 GLY C C 1
ATOM 7191 O O . GLY C 1 227 ? 16.911 -63.876 -19.988 1.00 15.73 207 GLY C O 1
ATOM 7192 N N . ASP C 1 228 ? 16.836 -63.168 -22.095 1.00 21.47 208 ASP C N 1
ATOM 7193 C CA . ASP C 1 228 ? 17.871 -62.149 -21.923 1.00 16.90 208 ASP C CA 1
ATOM 7194 C C . ASP C 1 228 ? 17.277 -60.766 -21.629 1.00 22.73 208 ASP C C 1
ATOM 7195 O O . ASP C 1 228 ? 16.623 -60.185 -22.486 1.00 16.76 208 ASP C O 1
ATOM 7200 N N . PRO C 1 229 ? 17.541 -60.230 -20.431 1.00 21.79 209 PRO C N 1
ATOM 7201 C CA . PRO C 1 229 ? 17.051 -58.926 -19.995 1.00 19.48 209 PRO C CA 1
ATOM 7202 C C . PRO C 1 229 ? 17.536 -57.747 -20.828 1.00 12.43 209 PRO C C 1
ATOM 7203 O O . PRO C 1 229 ? 16.816 -56.794 -21.062 1.00 18.40 209 PRO C O 1
ATOM 7207 N N . GLU C 1 230 ? 18.775 -57.762 -21.277 1.00 20.69 210 GLU C N 1
ATOM 7208 C CA . GLU C 1 230 ? 19.265 -56.659 -22.087 1.00 14.17 210 GLU C CA 1
ATOM 7209 C C . GLU C 1 230 ? 18.606 -56.655 -23.466 1.00 10.59 210 GLU C C 1
ATOM 7210 O O . GLU C 1 230 ? 18.159 -55.625 -24.001 1.00 16.15 210 GLU C O 1
ATOM 7216 N N . LEU C 1 231 ? 18.475 -57.839 -24.034 1.00 10.42 211 LEU C N 1
ATOM 7217 C CA . LEU C 1 231 ? 17.838 -57.927 -25.320 1.00 8.36 211 LEU C CA 1
ATOM 7218 C C . LEU C 1 231 ? 16.356 -57.498 -25.289 1.00 9.53 211 LEU C C 1
ATOM 7219 O O . LEU C 1 231 ? 15.887 -56.776 -26.169 1.00 14.63 211 LEU C O 1
ATOM 7224 N N . ALA C 1 232 ? 15.611 -57.931 -24.261 1.00 7.76 212 ALA C N 1
ATOM 7225 C CA . ALA C 1 232 ? 14.183 -57.577 -24.099 1.00 8.25 212 ALA C CA 1
ATOM 7226 C C . ALA C 1 232 ? 13.958 -56.053 -24.086 1.00 11.82 212 ALA C C 1
ATOM 7227 O O . ALA C 1 232 ? 13.001 -55.499 -24.651 1.00 18.50 212 ALA C O 1
ATOM 7229 N N . GLU C 1 233 ? 14.878 -55.390 -23.395 1.00 14.79 213 GLU C N 1
ATOM 7230 C CA . GLU C 1 233 ? 14.893 -53.953 -23.224 1.00 21.38 213 GLU C CA 1
ATOM 7231 C C . GLU C 1 233 ? 15.161 -53.306 -24.555 1.00 24.93 213 GLU C C 1
ATOM 7232 O O . GLU C 1 233 ? 14.484 -52.365 -24.976 1.00 24.07 213 GLU C O 1
ATOM 7238 N N . ARG C 1 234 ? 16.169 -53.839 -25.220 1.00 18.82 214 ARG C N 1
ATOM 7239 C CA . ARG C 1 234 ? 16.467 -53.302 -26.520 1.00 19.51 214 ARG C CA 1
ATOM 7240 C C . ARG C 1 234 ? 15.242 -53.442 -27.410 1.00 18.42 214 ARG C C 1
ATOM 7241 O O . ARG C 1 234 ? 14.878 -52.544 -28.165 1.00 17.18 214 ARG C O 1
ATOM 7249 N N . LEU C 1 235 ? 14.609 -54.599 -27.322 1.00 13.19 215 LEU C N 1
ATOM 7250 C CA . LEU C 1 235 ? 13.443 -54.841 -28.141 1.00 13.09 215 LEU C CA 1
ATOM 7251 C C . LEU C 1 235 ? 12.324 -53.848 -27.933 1.00 18.67 215 LEU C C 1
ATOM 7252 O O . LEU C 1 235 ? 11.722 -53.390 -28.905 1.00 12.07 215 LEU C O 1
ATOM 7257 N N . ARG C 1 236 ? 12.056 -53.513 -26.671 1.00 11.25 216 ARG C N 1
ATOM 7258 C CA . ARG C 1 236 ? 11.011 -52.568 -26.335 1.00 12.43 216 ARG C CA 1
ATOM 7259 C C . ARG C 1 236 ? 11.328 -51.169 -26.853 1.00 15.10 216 ARG C C 1
ATOM 7260 O O . ARG C 1 236 ? 10.466 -50.362 -27.202 1.00 11.75 216 ARG C O 1
ATOM 7268 N N . MET C 1 237 ? 12.605 -50.858 -26.901 1.00 12.41 217 MET C N 1
ATOM 7269 C CA . MET C 1 237 ? 12.959 -49.549 -27.390 1.00 9.28 217 MET C CA 1
ATOM 7270 C C . MET C 1 237 ? 12.868 -49.560 -28.916 1.00 17.15 217 MET C C 1
ATOM 7271 O O . MET C 1 237 ? 12.305 -48.662 -29.534 1.00 16.36 217 MET C O 1
ATOM 7276 N N . LEU C 1 238 ? 13.407 -50.607 -29.524 1.00 14.80 218 LEU C N 1
ATOM 7277 C CA . LEU C 1 238 ? 13.405 -50.757 -30.980 1.00 10.55 218 LEU C CA 1
ATOM 7278 C C . LEU C 1 238 ? 12.020 -50.694 -31.558 1.00 16.09 218 LEU C C 1
ATOM 7279 O O . LEU C 1 238 ? 11.767 -50.133 -32.636 1.00 13.07 218 LEU C O 1
ATOM 7284 N N . ARG C 1 239 ? 11.095 -51.286 -30.822 1.00 6.41 219 ARG C N 1
ATOM 7285 C CA . ARG C 1 239 ? 9.721 -51.294 -31.289 1.00 6.03 219 ARG C CA 1
ATOM 7286 C C . ARG C 1 239 ? 8.987 -49.978 -31.056 1.00 24.52 219 ARG C C 1
ATOM 7287 O O . ARG C 1 239 ? 7.875 -49.763 -31.582 1.00 16.67 219 ARG C O 1
ATOM 7295 N N . ASN C 1 240 ? 9.600 -49.101 -30.257 1.00 16.95 220 ASN C N 1
ATOM 7296 C CA . ASN C 1 240 ? 8.928 -47.869 -29.943 1.00 13.76 220 ASN C CA 1
ATOM 7297 C C . ASN C 1 240 ? 9.750 -46.610 -30.094 1.00 16.53 220 ASN C C 1
ATOM 7298 O O . ASN C 1 240 ? 9.973 -45.857 -29.138 1.00 11.15 220 ASN C O 1
ATOM 7303 N N . TYR C 1 241 ? 10.187 -46.378 -31.317 1.00 14.98 221 TYR C N 1
ATOM 7304 C CA . TYR C 1 241 ? 10.970 -45.204 -31.637 1.00 16.87 221 TYR C CA 1
ATOM 7305 C C . TYR C 1 241 ? 12.313 -45.076 -30.887 1.00 22.77 221 TYR C C 1
ATOM 7306 O O . TYR C 1 241 ? 12.852 -43.987 -30.714 1.00 26.70 221 TYR C O 1
ATOM 7315 N N . GLY C 1 242 ? 12.874 -46.180 -30.446 1.00 13.05 222 GLY C N 1
ATOM 7316 C CA . GLY C 1 242 ? 14.146 -46.167 -29.744 1.00 17.17 222 GLY C CA 1
ATOM 7317 C C . GLY C 1 242 ? 14.057 -45.482 -28.387 1.00 22.68 222 GLY C C 1
ATOM 7318 O O . GLY C 1 242 ? 15.032 -44.893 -27.901 1.00 15.89 222 GLY C O 1
ATOM 7319 N N . SER C 1 243 ? 12.865 -45.586 -27.788 1.00 14.91 223 SER C N 1
ATOM 7320 C CA . SER C 1 243 ? 12.632 -44.965 -26.513 1.00 9.44 223 SER C CA 1
ATOM 7321 C C . SER C 1 243 ? 11.956 -45.862 -25.466 1.00 24.97 223 SER C C 1
ATOM 7322 O O . SER C 1 243 ? 11.221 -46.813 -25.767 1.00 18.91 223 SER C O 1
ATOM 7325 N N . ARG C 1 244 ? 12.231 -45.523 -24.203 1.00 17.75 224 ARG C N 1
ATOM 7326 C CA . ARG C 1 244 ? 11.675 -46.185 -23.028 1.00 13.21 224 ARG C CA 1
ATOM 7327 C C . ARG C 1 244 ? 10.973 -45.128 -22.190 1.00 22.56 224 ARG C C 1
ATOM 7328 O O . ARG C 1 244 ? 10.302 -45.435 -21.215 1.00 28.34 224 ARG C O 1
ATOM 7336 N N . GLN C 1 245 ? 11.165 -43.879 -22.635 1.00 15.83 225 GLN C N 1
ATOM 7337 C CA . GLN C 1 245 ? 10.599 -42.656 -22.102 1.00 14.34 225 GLN C CA 1
ATOM 7338 C C . GLN C 1 245 ? 10.098 -41.884 -23.302 1.00 20.25 225 GLN C C 1
ATOM 7339 O O . GLN C 1 245 ? 10.818 -41.715 -24.285 1.00 15.73 225 GLN C O 1
ATOM 7345 N N . LYS C 1 246 ? 8.856 -41.449 -23.251 1.00 23.79 226 LYS C N 1
ATOM 7346 C CA . LYS C 1 246 ? 8.286 -40.722 -24.374 1.00 25.13 226 LYS C CA 1
ATOM 7347 C C . LYS C 1 246 ? 9.146 -39.562 -24.808 1.00 22.18 226 LYS C C 1
ATOM 7348 O O . LYS C 1 246 ? 9.462 -38.698 -23.997 1.00 22.96 226 LYS C O 1
ATOM 7354 N N . TYR C 1 247 ? 9.510 -39.529 -26.077 1.00 17.25 227 TYR C N 1
ATOM 7355 C CA . TYR C 1 247 ? 10.296 -38.417 -26.577 1.00 24.68 227 TYR C CA 1
ATOM 7356 C C . TYR C 1 247 ? 11.790 -38.398 -26.290 1.00 24.56 227 TYR C C 1
ATOM 7357 O O . TYR C 1 247 ? 12.492 -37.436 -26.597 1.00 18.91 227 TYR C O 1
ATOM 7366 N N . SER C 1 248 ? 12.264 -39.496 -25.734 1.00 15.64 228 SER C N 1
ATOM 7367 C CA . SER C 1 248 ? 13.670 -39.693 -25.473 1.00 13.59 228 SER C CA 1
ATOM 7368 C C . SER C 1 248 ? 14.151 -40.829 -26.406 1.00 21.95 228 SER C C 1
ATOM 7369 O O . SER C 1 248 ? 14.064 -42.039 -26.120 1.00 15.08 228 SER C O 1
ATOM 7372 N N . HIS C 1 249 ? 14.646 -40.428 -27.576 1.00 17.70 229 HIS C N 1
ATOM 7373 C CA . HIS C 1 249 ? 15.117 -41.389 -28.548 1.00 10.89 229 HIS C CA 1
ATOM 7374 C C . HIS C 1 249 ? 16.592 -41.672 -28.370 1.00 25.08 229 HIS C C 1
ATOM 7375 O O . HIS C 1 249 ? 17.460 -41.091 -29.014 1.00 17.80 229 HIS C O 1
ATOM 7382 N N . GLU C 1 250 ? 16.862 -42.597 -27.467 1.00 21.54 230 GLU C N 1
ATOM 7383 C CA . GLU C 1 250 ? 18.230 -42.944 -27.188 1.00 19.28 230 GLU C CA 1
ATOM 7384 C C . GLU C 1 250 ? 18.884 -43.636 -28.352 1.00 27.00 230 GLU C C 1
ATOM 7385 O O . GLU C 1 250 ? 20.100 -43.592 -28.515 1.00 28.68 230 GLU C O 1
ATOM 7391 N N . THR C 1 251 ? 18.060 -44.300 -29.147 1.00 26.27 231 THR C N 1
ATOM 7392 C CA . THR C 1 251 ? 18.551 -45.033 -30.296 1.00 22.25 231 THR C CA 1
ATOM 7393 C C . THR C 1 251 ? 17.591 -44.907 -31.448 1.00 22.21 231 THR C C 1
ATOM 7394 O O . THR C 1 251 ? 16.441 -44.486 -31.289 1.00 18.06 231 THR C O 1
ATOM 7398 N N . LYS C 1 252 ? 18.053 -45.293 -32.620 1.00 13.28 232 LYS C N 1
ATOM 7399 C CA . LYS C 1 252 ? 17.148 -45.244 -33.737 1.00 13.39 232 LYS C CA 1
ATOM 7400 C C . LYS C 1 252 ? 16.152 -46.403 -33.580 1.00 18.88 232 LYS C C 1
ATOM 7401 O O . LYS C 1 252 ? 16.485 -47.510 -33.143 1.00 21.22 232 LYS C O 1
ATOM 7407 N N . GLY C 1 253 ? 14.910 -46.192 -33.930 1.00 14.81 233 GLY C N 1
ATOM 7408 C CA . GLY C 1 253 ? 13.968 -47.282 -33.805 1.00 13.31 233 GLY C CA 1
ATOM 7409 C C . GLY C 1 253 ? 12.797 -47.141 -34.768 1.00 19.76 233 GLY C C 1
ATOM 7410 O O . GLY C 1 253 ? 12.767 -46.293 -35.657 1.00 26.23 233 GLY C O 1
ATOM 7411 N N . THR C 1 254 ? 11.807 -47.987 -34.587 1.00 18.75 234 THR C N 1
ATOM 7412 C CA . THR C 1 254 ? 10.651 -47.928 -35.447 1.00 18.81 234 THR C CA 1
ATOM 7413 C C . THR C 1 254 ? 9.366 -47.996 -34.646 1.00 23.72 234 THR C C 1
ATOM 7414 O O . THR C 1 254 ? 9.321 -47.887 -33.410 1.00 20.53 234 THR C O 1
ATOM 7418 N N . ASN C 1 255 ? 8.309 -48.220 -35.402 1.00 15.21 235 ASN C N 1
ATOM 7419 C CA . ASN C 1 255 ? 6.994 -48.371 -34.844 1.00 21.49 235 ASN C CA 1
ATOM 7420 C C . ASN C 1 255 ? 6.497 -49.758 -35.199 1.00 23.98 235 ASN C C 1
ATOM 7421 O O . ASN C 1 255 ? 5.979 -49.993 -36.289 1.00 26.59 235 ASN C O 1
ATOM 7426 N N . SER C 1 256 ? 6.630 -50.690 -34.269 1.00 14.56 236 SER C N 1
ATOM 7427 C CA . SER C 1 256 ? 6.145 -52.027 -34.528 1.00 8.37 236 SER C CA 1
ATOM 7428 C C . SER C 1 256 ? 5.530 -52.543 -33.252 1.00 18.97 236 SER C C 1
ATOM 7429 O O . SER C 1 256 ? 6.188 -53.190 -32.438 1.00 17.93 236 SER C O 1
ATOM 7432 N N . ARG C 1 257 ? 4.264 -52.239 -33.054 1.00 15.84 237 ARG C N 1
ATOM 7433 C CA . ARG C 1 257 ? 3.671 -52.656 -31.805 1.00 13.89 237 ARG C CA 1
ATOM 7434 C C . ARG C 1 257 ? 2.436 -53.500 -31.954 1.00 19.86 237 ARG C C 1
ATOM 7435 O O . ARG C 1 257 ? 1.817 -53.503 -33.013 1.00 9.85 237 ARG C O 1
ATOM 7443 N N . LEU C 1 258 ? 2.114 -54.188 -30.855 1.00 15.46 238 LEU C N 1
ATOM 7444 C CA . LEU C 1 258 ? 0.955 -55.052 -30.756 1.00 15.96 238 LEU C CA 1
ATOM 7445 C C . LEU C 1 258 ? -0.194 -54.306 -30.062 1.00 22.53 238 LEU C C 1
ATOM 7446 O O . LEU C 1 258 ? -0.123 -53.999 -28.880 1.00 19.99 238 LEU C O 1
ATOM 7451 N N . ASP C 1 259 ? -1.268 -53.986 -30.794 1.00 23.94 239 ASP C N 1
ATOM 7452 C CA . ASP C 1 259 ? -2.408 -53.239 -30.242 1.00 24.78 239 ASP C CA 1
ATOM 7453 C C . ASP C 1 259 ? -3.052 -53.793 -28.957 1.00 16.79 239 ASP C C 1
ATOM 7454 O O . ASP C 1 259 ? -3.180 -55.003 -28.805 1.00 20.73 239 ASP C O 1
ATOM 7459 N N . GLU C 1 260 ? -3.499 -52.901 -28.045 1.00 9.55 240 GLU C N 1
ATOM 7460 C CA . GLU C 1 260 ? -4.143 -53.344 -26.807 1.00 13.24 240 GLU C CA 1
ATOM 7461 C C . GLU C 1 260 ? -5.271 -54.283 -27.158 1.00 23.99 240 GLU C C 1
ATOM 7462 O O . GLU C 1 260 ? -5.447 -55.364 -26.585 1.00 22.07 240 GLU C O 1
ATOM 7468 N N . MET C 1 261 ? -6.034 -53.784 -28.126 1.00 22.94 241 MET C N 1
ATOM 7469 C CA . MET C 1 261 ? -7.205 -54.440 -28.644 1.00 21.78 241 MET C CA 1
ATOM 7470 C C . MET C 1 261 ? -6.914 -55.857 -29.069 1.00 23.87 241 MET C C 1
ATOM 7471 O O . MET C 1 261 ? -7.705 -56.771 -28.805 1.00 19.73 241 MET C O 1
ATOM 7476 N N . GLN C 1 262 ? -5.766 -56.004 -29.741 1.00 19.43 242 GLN C N 1
ATOM 7477 C CA . GLN C 1 262 ? -5.335 -57.293 -30.250 1.00 18.69 242 GLN C CA 1
ATOM 7478 C C . GLN C 1 262 ? -4.764 -58.187 -29.163 1.00 24.44 242 GLN C C 1
ATOM 7479 O O . GLN C 1 262 ? -4.936 -59.406 -29.180 1.00 15.83 242 GLN C O 1
ATOM 7485 N N . ALA C 1 263 ? -4.094 -57.552 -28.207 1.00 19.76 243 ALA C N 1
ATOM 7486 C CA . ALA C 1 263 ? -3.518 -58.296 -27.112 1.00 20.46 243 ALA C CA 1
ATOM 7487 C C . ALA C 1 263 ? -4.606 -58.894 -26.214 1.00 15.59 243 ALA C C 1
ATOM 7488 O O . ALA C 1 263 ? -4.481 -59.994 -25.718 1.00 21.13 243 ALA C O 1
ATOM 7490 N N . ALA C 1 264 ? -5.691 -58.178 -26.028 1.00 14.38 244 ALA C N 1
ATOM 7491 C CA . ALA C 1 264 ? -6.789 -58.655 -25.204 1.00 19.06 244 ALA C CA 1
ATOM 7492 C C . ALA C 1 264 ? -7.392 -59.933 -25.773 1.00 22.39 244 ALA C C 1
ATOM 7493 O O . ALA C 1 264 ? -7.784 -60.853 -25.051 1.00 16.27 244 ALA C O 1
ATOM 7495 N N . VAL C 1 265 ? -7.475 -59.963 -27.092 1.00 16.30 245 VAL C N 1
ATOM 7496 C CA . VAL C 1 265 ? -8.001 -61.083 -27.855 1.00 14.71 245 VAL C CA 1
ATOM 7497 C C . VAL C 1 265 ? -7.072 -62.299 -27.732 1.00 17.30 245 VAL C C 1
ATOM 7498 O O . VAL C 1 265 ? -7.506 -63.435 -27.494 1.00 14.52 245 VAL C O 1
ATOM 7502 N N . LEU C 1 266 ? -5.771 -62.038 -27.884 1.00 14.56 246 LEU C N 1
ATOM 7503 C CA . LEU C 1 266 ? -4.747 -63.071 -27.783 1.00 15.20 246 LEU C CA 1
ATOM 7504 C C . LEU C 1 266 ? -4.712 -63.725 -26.405 1.00 23.98 246 LEU C C 1
ATOM 7505 O O . LEU C 1 266 ? -4.414 -64.916 -26.281 1.00 27.18 246 LEU C O 1
ATOM 7510 N N . ARG C 1 267 ? -5.010 -62.939 -25.362 1.00 11.86 247 ARG C N 1
ATOM 7511 C CA . ARG C 1 267 ? -5.008 -63.460 -24.015 1.00 15.82 247 ARG C CA 1
ATOM 7512 C C . ARG C 1 267 ? -6.027 -64.589 -23.888 1.00 30.28 247 ARG C C 1
ATOM 7513 O O . ARG C 1 267 ? -5.793 -65.618 -23.236 1.00 20.70 247 ARG C O 1
ATOM 7521 N N . ILE C 1 268 ? -7.164 -64.385 -24.555 1.00 26.72 248 ILE C N 1
ATOM 7522 C CA . ILE C 1 268 ? -8.231 -65.365 -24.575 1.00 24.96 248 ILE C CA 1
ATOM 7523 C C . ILE C 1 268 ? -7.810 -66.591 -25.379 1.00 21.58 248 ILE C C 1
ATOM 7524 O O . ILE C 1 268 ? -7.778 -67.729 -24.916 1.00 24.49 248 ILE C O 1
ATOM 7529 N N . ARG C 1 269 ? -7.454 -66.334 -26.619 1.00 22.94 249 ARG C N 1
ATOM 7530 C CA . ARG C 1 269 ? -7.012 -67.392 -27.493 1.00 20.63 249 ARG C CA 1
ATOM 7531 C C . ARG C 1 269 ? -5.903 -68.216 -26.865 1.00 18.90 249 ARG C C 1
ATOM 7532 O O . ARG C 1 269 ? -5.856 -69.422 -27.051 1.00 21.09 249 ARG C O 1
ATOM 7540 N N . LEU C 1 270 ? -4.983 -67.559 -26.156 1.00 15.99 250 LEU C N 1
ATOM 7541 C CA . LEU C 1 270 ? -3.868 -68.254 -25.545 1.00 13.22 250 LEU C CA 1
ATOM 7542 C C . LEU C 1 270 ? -4.342 -69.299 -24.558 1.00 12.18 250 LEU C C 1
ATOM 7543 O O . LEU C 1 270 ? -3.798 -70.411 -24.413 1.00 6.45 250 LEU C O 1
ATOM 7548 N N . ALA C 1 271 ? -5.375 -68.902 -23.848 1.00 15.16 251 ALA C N 1
ATOM 7549 C CA . ALA C 1 271 ? -5.927 -69.792 -22.858 1.00 19.87 251 ALA C CA 1
ATOM 7550 C C . ALA C 1 271 ? -6.472 -71.090 -23.469 1.00 29.43 251 ALA C C 1
ATOM 7551 O O . ALA C 1 271 ? -6.567 -72.117 -22.804 1.00 29.78 251 ALA C O 1
ATOM 7553 N N . HIS C 1 272 ? -6.805 -71.073 -24.763 1.00 21.05 252 HIS C N 1
ATOM 7554 C CA . HIS C 1 272 ? -7.317 -72.273 -25.408 1.00 12.16 252 HIS C CA 1
ATOM 7555 C C . HIS C 1 272 ? -6.386 -72.846 -26.446 1.00 20.69 252 HIS C C 1
ATOM 7556 O O . HIS C 1 272 ? -6.798 -73.735 -27.171 1.00 22.33 252 HIS C O 1
ATOM 7563 N N . LEU C 1 273 ? -5.163 -72.337 -26.546 1.00 14.93 253 LEU C N 1
ATOM 7564 C CA . LEU C 1 273 ? -4.207 -72.795 -27.559 1.00 10.57 253 LEU C CA 1
ATOM 7565 C C . LEU C 1 273 ? -3.810 -74.263 -27.446 1.00 19.02 253 LEU C C 1
ATOM 7566 O O . LEU C 1 273 ? -3.802 -74.986 -28.433 1.00 18.48 253 LEU C O 1
ATOM 7571 N N . ASP C 1 274 ? -3.484 -74.717 -26.233 1.00 15.14 254 ASP C N 1
ATOM 7572 C CA . ASP C 1 274 ? -3.107 -76.108 -26.034 1.00 18.79 254 ASP C CA 1
ATOM 7573 C C . ASP C 1 274 ? -4.257 -77.016 -26.477 1.00 22.53 254 ASP C C 1
ATOM 7574 O O . ASP C 1 274 ? -4.071 -78.002 -27.176 1.00 19.10 254 ASP C O 1
ATOM 7579 N N . SER C 1 275 ? -5.479 -76.653 -26.096 1.00 19.47 255 SER C N 1
ATOM 7580 C CA . SER C 1 275 ? -6.621 -77.433 -26.494 1.00 23.48 255 SER C CA 1
ATOM 7581 C C . SER C 1 275 ? -6.833 -77.400 -28.018 1.00 31.03 255 SER C C 1
ATOM 7582 O O . SER C 1 275 ? -7.096 -78.432 -28.643 1.00 23.42 255 SER C O 1
ATOM 7585 N N . TRP C 1 276 ? -6.675 -76.216 -28.628 1.00 17.23 256 TRP C N 1
ATOM 7586 C CA . TRP C 1 276 ? -6.826 -76.046 -30.080 1.00 14.09 256 TRP C CA 1
ATOM 7587 C C . TRP C 1 276 ? -5.768 -76.808 -30.858 1.00 19.31 256 TRP C C 1
ATOM 7588 O O . TRP C 1 276 ? -6.072 -77.479 -31.839 1.00 18.41 256 TRP C O 1
ATOM 7599 N N . ASN C 1 277 ? -4.523 -76.708 -30.388 1.00 18.37 257 ASN C N 1
ATOM 7600 C CA . ASN C 1 277 ? -3.403 -77.402 -31.001 1.00 12.22 257 ASN C CA 1
ATOM 7601 C C . ASN C 1 277 ? -3.705 -78.879 -30.908 1.00 16.60 257 ASN C C 1
ATOM 7602 O O . ASN C 1 277 ? -3.458 -79.634 -31.841 1.00 15.68 257 ASN C O 1
ATOM 7607 N N . GLY C 1 278 ? -4.251 -79.261 -29.746 1.00 14.85 258 GLY C N 1
ATOM 7608 C CA . GLY C 1 278 ? -4.643 -80.629 -29.486 1.00 13.31 258 GLY C CA 1
ATOM 7609 C C . GLY C 1 278 ? -5.574 -81.119 -30.610 1.00 24.64 258 GLY C C 1
ATOM 7610 O O . GLY C 1 278 ? -5.470 -82.266 -31.050 1.00 20.58 258 GLY C O 1
ATOM 7611 N N . ARG C 1 279 ? -6.475 -80.244 -31.103 1.00 18.14 259 ARG C N 1
ATOM 7612 C CA . ARG C 1 279 ? -7.404 -80.616 -32.187 1.00 16.33 259 ARG C CA 1
ATOM 7613 C C . ARG C 1 279 ? -6.691 -80.858 -33.512 1.00 19.24 259 ARG C C 1
ATOM 7614 O O . ARG C 1 279 ? -7.019 -81.742 -34.292 1.00 18.99 259 ARG C O 1
ATOM 7622 N N . ARG C 1 280 ? -5.697 -80.052 -33.775 1.00 15.24 260 ARG C N 1
ATOM 7623 C CA . ARG C 1 280 ? -4.950 -80.217 -34.990 1.00 15.58 260 ARG C CA 1
ATOM 7624 C C . ARG C 1 280 ? -4.200 -81.526 -34.907 1.00 14.09 260 ARG C C 1
ATOM 7625 O O . ARG C 1 280 ? -4.084 -82.284 -35.855 1.00 26.34 260 ARG C O 1
ATOM 7633 N N . SER C 1 281 ? -3.635 -81.773 -33.757 1.00 13.69 261 SER C N 1
ATOM 7634 C CA . SER C 1 281 ? -2.870 -82.988 -33.580 1.00 19.35 261 SER C CA 1
ATOM 7635 C C . SER C 1 281 ? -3.671 -84.224 -33.986 1.00 25.92 261 SER C C 1
ATOM 7636 O O . SER C 1 281 ? -3.240 -85.081 -34.770 1.00 17.36 261 SER C O 1
ATOM 7639 N N . ALA C 1 282 ? -4.876 -84.269 -33.443 1.00 20.90 262 ALA C N 1
ATOM 7640 C CA . ALA C 1 282 ? -5.810 -85.321 -33.684 1.00 20.01 262 ALA C CA 1
ATOM 7641 C C . ALA C 1 282 ? -6.078 -85.504 -35.164 1.00 26.70 262 ALA C C 1
ATOM 7642 O O . ALA C 1 282 ? -6.084 -86.625 -35.688 1.00 27.30 262 ALA C O 1
ATOM 7644 N N . LEU C 1 283 ? -6.308 -84.368 -35.814 1.00 19.95 263 LEU C N 1
ATOM 7645 C CA . LEU C 1 283 ? -6.602 -84.309 -37.243 1.00 21.17 263 LEU C CA 1
ATOM 7646 C C . LEU C 1 283 ? -5.454 -84.882 -38.040 1.00 23.31 263 LEU C C 1
ATOM 7647 O O . LEU C 1 283 ? -5.651 -85.707 -38.920 1.00 26.97 263 LEU C O 1
ATOM 7652 N N . ALA C 1 284 ? -4.246 -84.448 -37.689 1.00 19.45 264 ALA C N 1
ATOM 7653 C CA . ALA C 1 284 ? -3.049 -84.931 -38.334 1.00 19.35 264 ALA C CA 1
ATOM 7654 C C . ALA C 1 284 ? -3.012 -86.437 -38.170 1.00 26.08 264 ALA C C 1
ATOM 7655 O O . ALA C 1 284 ? -2.691 -87.167 -39.099 1.00 31.02 264 ALA C O 1
ATOM 7657 N N . ALA C 1 285 ? -3.352 -86.890 -36.964 1.00 26.36 265 ALA C N 1
ATOM 7658 C CA . ALA C 1 285 ? -3.380 -88.320 -36.648 1.00 23.27 265 ALA C CA 1
ATOM 7659 C C . ALA C 1 285 ? -4.251 -89.042 -37.656 1.00 29.07 265 ALA C C 1
ATOM 7660 O O . ALA C 1 285 ? -3.843 -89.992 -38.325 1.00 31.44 265 ALA C O 1
ATOM 7662 N N . GLU C 1 286 ? -5.472 -88.552 -37.753 1.00 18.97 266 GLU C N 1
ATOM 7663 C CA . GLU C 1 286 ? -6.384 -89.118 -38.699 1.00 21.27 266 GLU C CA 1
ATOM 7664 C C . GLU C 1 286 ? -5.729 -89.100 -40.076 1.00 31.07 266 GLU C C 1
ATOM 7665 O O . GLU C 1 286 ? -5.517 -90.134 -40.702 1.00 34.24 266 GLU C O 1
ATOM 7671 N N . TYR C 1 287 ? -5.362 -87.922 -40.553 1.00 21.17 267 TYR C N 1
ATOM 7672 C CA . TYR C 1 287 ? -4.722 -87.874 -41.848 1.00 21.41 267 TYR C CA 1
ATOM 7673 C C . TYR C 1 287 ? -3.752 -89.023 -42.007 1.00 31.96 267 TYR C C 1
ATOM 7674 O O . TYR C 1 287 ? -3.923 -89.905 -42.854 1.00 25.74 267 TYR C O 1
ATOM 7683 N N . LEU C 1 288 ? -2.740 -89.004 -41.143 1.00 28.99 268 LEU C N 1
ATOM 7684 C CA . LEU C 1 288 ? -1.673 -90.000 -41.118 1.00 27.31 268 LEU C CA 1
ATOM 7685 C C . LEU C 1 288 ? -2.127 -91.437 -41.295 1.00 26.49 268 LEU C C 1
ATOM 7686 O O . LEU C 1 288 ? -1.614 -92.185 -42.114 1.00 34.73 268 LEU C O 1
ATOM 7691 N N . SER C 1 289 ? -3.094 -91.840 -40.513 1.00 29.04 269 SER C N 1
ATOM 7692 C CA . SER C 1 289 ? -3.567 -93.193 -40.617 1.00 29.04 269 SER C CA 1
ATOM 7693 C C . SER C 1 289 ? -4.311 -93.428 -41.914 1.00 34.66 269 SER C C 1
ATOM 7694 O O . SER C 1 289 ? -4.017 -94.351 -42.658 1.00 38.33 269 SER C O 1
ATOM 7697 N N . GLY C 1 290 ? -5.292 -92.584 -42.175 1.00 32.91 270 GLY C N 1
ATOM 7698 C CA . GLY C 1 290 ? -6.105 -92.704 -43.374 1.00 31.14 270 GLY C CA 1
ATOM 7699 C C . GLY C 1 290 ? -5.317 -92.603 -44.677 1.00 36.81 270 GLY C C 1
ATOM 7700 O O . GLY C 1 290 ? -5.586 -93.288 -45.656 1.00 35.36 270 GLY C O 1
ATOM 7701 N N . LEU C 1 291 ? -4.328 -91.737 -44.698 1.00 32.62 271 LEU C N 1
ATOM 7702 C CA . LEU C 1 291 ? -3.550 -91.565 -45.894 1.00 23.02 271 LEU C CA 1
ATOM 7703 C C . LEU C 1 291 ? -2.413 -92.526 -45.976 1.00 30.06 271 LEU C C 1
ATOM 7704 O O . LEU C 1 291 ? -1.642 -92.523 -46.938 1.00 29.05 271 LEU C O 1
ATOM 7709 N N . ALA C 1 292 ? -2.356 -93.361 -44.951 1.00 25.80 272 ALA C N 1
ATOM 7710 C CA . ALA C 1 292 ? -1.340 -94.379 -44.855 1.00 31.25 272 ALA C CA 1
ATOM 7711 C C . ALA C 1 292 ? -1.455 -95.344 -46.021 1.00 41.53 272 ALA C C 1
ATOM 7712 O O . ALA C 1 292 ? -2.539 -95.849 -46.354 1.00 38.60 272 ALA C O 1
ATOM 7714 N N . GLY C 1 293 ? -0.322 -95.602 -46.657 1.00 41.43 273 GLY C N 1
ATOM 7715 C CA . GLY C 1 293 ? -0.341 -96.514 -47.782 1.00 49.83 273 GLY C CA 1
ATOM 7716 C C . GLY C 1 293 ? -0.175 -95.838 -49.139 1.00 54.61 273 GLY C C 1
ATOM 7717 O O . GLY C 1 293 ? 0.841 -96.034 -49.811 1.00 55.49 273 GLY C O 1
ATOM 7718 N N . LEU C 1 294 ? -1.188 -95.054 -49.521 1.00 41.30 274 LEU C N 1
ATOM 7719 C CA . LEU C 1 294 ? -1.217 -94.332 -50.783 1.00 38.89 274 LEU C CA 1
ATOM 7720 C C . LEU C 1 294 ? 0.119 -94.149 -51.484 1.00 41.89 274 LEU C C 1
ATOM 7721 O O . LEU C 1 294 ? 0.925 -93.270 -51.159 1.00 44.98 274 LEU C O 1
ATOM 7726 N N . PRO C 1 295 ? 0.333 -94.979 -52.483 1.00 30.16 275 PRO C N 1
ATOM 7727 C CA . PRO C 1 295 ? 1.549 -94.895 -53.250 1.00 34.08 275 PRO C CA 1
ATOM 7728 C C . PRO C 1 295 ? 1.530 -93.581 -53.996 1.00 38.80 275 PRO C C 1
ATOM 7729 O O . PRO C 1 295 ? 0.486 -93.182 -54.494 1.00 47.54 275 PRO C O 1
ATOM 7733 N N . GLY C 1 296 ? 2.676 -92.915 -54.065 1.00 39.10 276 GLY C N 1
ATOM 7734 C CA . GLY C 1 296 ? 2.765 -91.637 -54.739 1.00 41.38 276 GLY C CA 1
ATOM 7735 C C . GLY C 1 296 ? 2.462 -90.495 -53.775 1.00 39.11 276 GLY C C 1
ATOM 7736 O O . GLY C 1 296 ? 2.748 -89.325 -54.041 1.00 34.91 276 GLY C O 1
ATOM 7737 N N . ILE C 1 297 ? 1.902 -90.842 -52.624 1.00 29.76 277 ILE C N 1
ATOM 7738 C CA . ILE C 1 297 ? 1.594 -89.835 -51.637 1.00 24.96 277 ILE C CA 1
ATOM 7739 C C . ILE C 1 297 ? 2.480 -89.866 -50.406 1.00 30.45 277 ILE C C 1
ATOM 7740 O O . ILE C 1 297 ? 2.342 -90.732 -49.527 1.00 37.70 277 ILE C O 1
ATOM 7745 N N . GLY C 1 298 ? 3.387 -88.891 -50.385 1.00 24.73 278 GLY C N 1
ATOM 7746 C CA . GLY C 1 298 ? 4.351 -88.651 -49.319 1.00 23.01 278 GLY C CA 1
ATOM 7747 C C . GLY C 1 298 ? 3.722 -87.852 -48.164 1.00 25.54 278 GLY C C 1
ATOM 7748 O O . GLY C 1 298 ? 3.153 -86.769 -48.363 1.00 22.74 278 GLY C O 1
ATOM 7749 N N . LEU C 1 299 ? 3.836 -88.435 -46.958 1.00 25.68 279 LEU C N 1
ATOM 7750 C CA . LEU C 1 299 ? 3.316 -87.920 -45.702 1.00 26.87 279 LEU C CA 1
ATOM 7751 C C . LEU C 1 299 ? 4.399 -87.362 -44.807 1.00 30.42 279 LEU C C 1
ATOM 7752 O O . LEU C 1 299 ? 5.580 -87.693 -44.923 1.00 33.73 279 LEU C O 1
ATOM 7757 N N . PRO C 1 300 ? 3.988 -86.498 -43.891 1.00 23.71 280 PRO C N 1
ATOM 7758 C CA . PRO C 1 300 ? 4.966 -85.923 -42.989 1.00 19.55 280 PRO C CA 1
ATOM 7759 C C . PRO C 1 300 ? 5.487 -86.968 -42.002 1.00 29.72 280 PRO C C 1
ATOM 7760 O O . PRO C 1 300 ? 4.769 -87.848 -41.520 1.00 28.67 280 PRO C O 1
ATOM 7764 N N . VAL C 1 301 ? 6.763 -86.858 -41.707 1.00 27.81 281 VAL C N 1
ATOM 7765 C CA . VAL C 1 301 ? 7.408 -87.742 -40.773 1.00 29.18 281 VAL C CA 1
ATOM 7766 C C . VAL C 1 301 ? 7.686 -86.974 -39.511 1.00 32.82 281 VAL C C 1
ATOM 7767 O O . VAL C 1 301 ? 8.490 -86.044 -39.541 1.00 27.26 281 VAL C O 1
ATOM 7771 N N . THR C 1 302 ? 7.053 -87.354 -38.412 1.00 33.39 282 THR C N 1
ATOM 7772 C CA . THR C 1 302 ? 7.340 -86.624 -37.190 1.00 38.76 282 THR C CA 1
ATOM 7773 C C . THR C 1 302 ? 8.629 -87.063 -36.521 1.00 44.21 282 THR C C 1
ATOM 7774 O O . THR C 1 302 ? 8.909 -88.241 -36.323 1.00 43.97 282 THR C O 1
ATOM 7778 N N . ALA C 1 303 ? 9.424 -86.066 -36.185 1.00 45.28 283 ALA C N 1
ATOM 7779 C CA . ALA C 1 303 ? 10.689 -86.299 -35.544 1.00 42.41 283 ALA C CA 1
ATOM 7780 C C . ALA C 1 303 ? 10.531 -86.649 -34.081 1.00 42.07 283 ALA C C 1
ATOM 7781 O O . ALA C 1 303 ? 9.651 -86.153 -33.354 1.00 29.48 283 ALA C O 1
ATOM 7783 N N . PRO C 1 304 ? 11.420 -87.542 -33.680 1.00 41.91 284 PRO C N 1
ATOM 7784 C CA . PRO C 1 304 ? 11.479 -88.023 -32.322 1.00 39.87 284 PRO C CA 1
ATOM 7785 C C . PRO C 1 304 ? 11.772 -86.844 -31.397 1.00 26.00 284 PRO C C 1
ATOM 7786 O O . PRO C 1 304 ? 12.479 -85.895 -31.758 1.00 29.15 284 PRO C O 1
ATOM 7790 N N . ASP C 1 305 ? 11.235 -86.907 -30.198 1.00 24.44 285 ASP C N 1
ATOM 7791 C CA . ASP C 1 305 ? 11.483 -85.843 -29.253 1.00 34.05 285 ASP C CA 1
ATOM 7792 C C . ASP C 1 305 ? 10.769 -84.553 -29.574 1.00 37.60 285 ASP C C 1
ATOM 7793 O O . ASP C 1 305 ? 11.157 -83.490 -29.094 1.00 42.34 285 ASP C O 1
ATOM 7798 N N . THR C 1 306 ? 9.729 -84.616 -30.383 1.00 33.37 286 THR C N 1
ATOM 7799 C CA . THR C 1 306 ? 9.036 -83.382 -30.678 1.00 34.13 286 THR C CA 1
ATOM 7800 C C . THR C 1 306 ? 7.538 -83.500 -30.501 1.00 34.02 286 THR C C 1
ATOM 7801 O O . THR C 1 306 ? 6.968 -84.575 -30.699 1.00 37.87 286 THR C O 1
ATOM 7805 N N . ASP C 1 307 ? 6.929 -82.372 -30.135 1.00 18.63 287 ASP C N 1
ATOM 7806 C CA . ASP C 1 307 ? 5.487 -82.235 -29.990 1.00 18.93 287 ASP C CA 1
ATOM 7807 C C . ASP C 1 307 ? 5.079 -81.140 -30.970 1.00 19.55 287 ASP C C 1
ATOM 7808 O O . ASP C 1 307 ? 5.119 -79.954 -30.660 1.00 21.05 287 ASP C O 1
ATOM 7813 N N . PRO C 1 308 ? 4.741 -81.549 -32.186 1.00 19.52 288 PRO C N 1
ATOM 7814 C CA . PRO C 1 308 ? 4.362 -80.621 -33.245 1.00 22.27 288 PRO C CA 1
ATOM 7815 C C . PRO C 1 308 ? 2.981 -80.040 -33.040 1.00 24.38 288 PRO C C 1
ATOM 7816 O O . PRO C 1 308 ? 2.164 -80.662 -32.372 1.00 15.67 288 PRO C O 1
ATOM 7820 N N . VAL C 1 309 ? 2.735 -78.857 -33.637 1.00 21.87 289 VAL C N 1
ATOM 7821 C CA . VAL C 1 309 ? 1.442 -78.180 -33.510 1.00 15.57 289 VAL C CA 1
ATOM 7822 C C . VAL C 1 309 ? 0.584 -78.114 -34.770 1.00 19.81 289 VAL C C 1
ATOM 7823 O O . VAL C 1 309 ? -0.499 -77.545 -34.800 1.00 14.56 289 VAL C O 1
ATOM 7827 N N . TRP C 1 310 ? 1.086 -78.738 -35.806 1.00 18.14 290 TRP C N 1
ATOM 7828 C CA . TRP C 1 310 ? 0.377 -78.859 -37.043 1.00 21.03 290 TRP C CA 1
ATOM 7829 C C . TRP C 1 310 ? -0.286 -77.611 -37.547 1.00 24.69 290 TRP C C 1
ATOM 7830 O O . TRP C 1 310 ? -1.489 -77.563 -37.804 1.00 25.37 290 TRP C O 1
ATOM 7841 N N . HIS C 1 311 ? 0.524 -76.597 -37.697 1.00 23.11 291 HIS C N 1
ATOM 7842 C CA . HIS C 1 311 ? -0.001 -75.379 -38.220 1.00 20.96 291 HIS C CA 1
ATOM 7843 C C . HIS C 1 311 ? -0.498 -75.698 -39.653 1.00 24.29 291 HIS C C 1
ATOM 7844 O O . HIS C 1 311 ? -1.534 -75.216 -40.098 1.00 24.93 291 HIS C O 1
ATOM 7851 N N . LEU C 1 312 ? 0.251 -76.562 -40.369 1.00 15.55 292 LEU C N 1
ATOM 7852 C CA . LEU C 1 312 ? -0.071 -77.010 -41.722 1.00 11.43 292 LEU C CA 1
ATOM 7853 C C . LEU C 1 312 ? 0.101 -78.515 -41.875 1.00 26.40 292 LEU C C 1
ATOM 7854 O O . LEU C 1 312 ? 1.092 -79.097 -41.431 1.00 18.55 292 LEU C O 1
ATOM 7859 N N . PHE C 1 313 ? -0.868 -79.162 -42.510 1.00 25.12 293 PHE C N 1
ATOM 7860 C CA . PHE C 1 313 ? -0.735 -80.583 -42.736 1.00 20.87 293 PHE C CA 1
ATOM 7861 C C . PHE C 1 313 ? -0.439 -80.712 -44.205 1.00 15.46 293 PHE C C 1
ATOM 7862 O O . PHE C 1 313 ? -1.311 -80.479 -45.043 1.00 15.88 293 PHE C O 1
ATOM 7870 N N . THR C 1 314 ? 0.821 -81.009 -44.495 1.00 19.35 294 THR C N 1
ATOM 7871 C CA . THR C 1 314 ? 1.297 -81.097 -45.869 1.00 28.20 294 THR C CA 1
ATOM 7872 C C . THR C 1 314 ? 1.665 -82.486 -46.411 1.00 39.16 294 THR C C 1
ATOM 7873 O O . THR C 1 314 ? 2.269 -83.343 -45.740 1.00 26.89 294 THR C O 1
ATOM 7877 N N . VAL C 1 315 ? 1.308 -82.693 -47.679 1.00 31.47 295 VAL C N 1
ATOM 7878 C CA . VAL C 1 315 ? 1.609 -83.938 -48.365 1.00 26.77 295 VAL C CA 1
ATOM 7879 C C . VAL C 1 315 ? 2.433 -83.631 -49.602 1.00 35.60 295 VAL C C 1
ATOM 7880 O O . VAL C 1 315 ? 2.480 -82.494 -50.073 1.00 37.49 295 VAL C O 1
ATOM 7884 N N . ARG C 1 316 ? 3.092 -84.650 -50.117 1.00 24.59 296 ARG C N 1
ATOM 7885 C CA . ARG C 1 316 ? 3.921 -84.487 -51.289 1.00 22.68 296 ARG C CA 1
ATOM 7886 C C . ARG C 1 316 ? 3.553 -85.526 -52.348 1.00 39.93 296 ARG C C 1
ATOM 7887 O O . ARG C 1 316 ? 3.164 -86.670 -52.058 1.00 33.41 296 ARG C O 1
ATOM 7895 N N . THR C 1 317 ? 3.672 -85.110 -53.601 1.00 33.94 297 THR C N 1
ATOM 7896 C CA . THR C 1 317 ? 3.361 -85.967 -54.718 1.00 29.06 297 THR C CA 1
ATOM 7897 C C . THR C 1 317 ? 3.830 -85.310 -55.968 1.00 37.56 297 THR C C 1
ATOM 7898 O O . THR C 1 317 ? 3.963 -84.090 -56.021 1.00 35.23 297 THR C O 1
ATOM 7902 N N . GLU C 1 318 ? 4.065 -86.134 -56.966 1.00 37.41 298 GLU C N 1
ATOM 7903 C CA . GLU C 1 318 ? 4.412 -85.584 -58.242 1.00 36.81 298 GLU C CA 1
ATOM 7904 C C . GLU C 1 318 ? 3.054 -85.699 -58.893 1.00 51.30 298 GLU C C 1
ATOM 7905 O O . GLU C 1 318 ? 2.440 -86.762 -58.761 1.00 71.52 298 GLU C O 1
ATOM 7911 N N . ARG C 1 319 ? 2.566 -84.603 -59.471 1.00 34.58 299 ARG C N 1
ATOM 7912 C CA . ARG C 1 319 ? 1.242 -84.498 -60.079 1.00 33.31 299 ARG C CA 1
ATOM 7913 C C . ARG C 1 319 ? 0.355 -83.746 -59.084 1.00 39.98 299 ARG C C 1
ATOM 7914 O O . ARG C 1 319 ? -0.873 -83.901 -58.959 1.00 35.12 299 ARG C O 1
ATOM 7922 N N . ARG C 1 320 ? 1.068 -82.873 -58.344 1.00 41.21 300 ARG C N 1
ATOM 7923 C CA . ARG C 1 320 ? 0.500 -82.018 -57.306 1.00 35.20 300 ARG C CA 1
ATOM 7924 C C . ARG C 1 320 ? -0.673 -81.185 -57.790 1.00 27.12 300 ARG C C 1
ATOM 7925 O O . ARG C 1 320 ? -1.735 -81.179 -57.162 1.00 20.04 300 ARG C O 1
ATOM 7933 N N . ASP C 1 321 ? -0.451 -80.503 -58.919 1.00 35.98 301 ASP C N 1
ATOM 7934 C CA . ASP C 1 321 ? -1.443 -79.649 -59.546 1.00 40.02 301 ASP C CA 1
ATOM 7935 C C . ASP C 1 321 ? -2.671 -80.479 -59.784 1.00 31.58 301 ASP C C 1
ATOM 7936 O O . ASP C 1 321 ? -3.791 -80.097 -59.442 1.00 26.26 301 ASP C O 1
ATOM 7941 N N . GLU C 1 322 ? -2.428 -81.637 -60.387 1.00 35.21 302 GLU C N 1
ATOM 7942 C CA . GLU C 1 322 ? -3.523 -82.536 -60.673 1.00 35.85 302 GLU C CA 1
ATOM 7943 C C . GLU C 1 322 ? -4.230 -82.940 -59.397 1.00 41.94 302 GLU C C 1
ATOM 7944 O O . GLU C 1 322 ? -5.466 -83.048 -59.339 1.00 36.04 302 GLU C O 1
ATOM 7950 N N . LEU C 1 323 ? -3.419 -83.160 -58.357 1.00 39.59 303 LEU C N 1
ATOM 7951 C CA . LEU C 1 323 ? -3.998 -83.543 -57.088 1.00 38.13 303 LEU C CA 1
ATOM 7952 C C . LEU C 1 323 ? -4.863 -82.424 -56.555 1.00 35.39 303 LEU C C 1
ATOM 7953 O O . LEU C 1 323 ? -5.954 -82.640 -56.023 1.00 39.50 303 LEU C O 1
ATOM 7958 N N . ARG C 1 324 ? -4.389 -81.197 -56.716 1.00 24.68 304 ARG C N 1
ATOM 7959 C CA . ARG C 1 324 ? -5.176 -80.071 -56.228 1.00 29.58 304 ARG C CA 1
ATOM 7960 C C . ARG C 1 324 ? -6.505 -79.939 -56.962 1.00 37.13 304 ARG C C 1
ATOM 7961 O O . ARG C 1 324 ? -7.574 -79.883 -56.351 1.00 41.48 304 ARG C O 1
ATOM 7969 N N . SER C 1 325 ? -6.424 -79.921 -58.293 1.00 35.21 305 SER C N 1
ATOM 7970 C CA . SER C 1 325 ? -7.603 -79.814 -59.142 1.00 36.46 305 SER C CA 1
ATOM 7971 C C . SER C 1 325 ? -8.701 -80.736 -58.647 1.00 22.17 305 SER C C 1
ATOM 7972 O O . SER C 1 325 ? -9.812 -80.329 -58.298 1.00 27.54 305 SER C O 1
ATOM 7975 N N . HIS C 1 326 ? -8.327 -82.011 -58.625 1.00 29.76 306 HIS C N 1
ATOM 7976 C CA . HIS C 1 326 ? -9.174 -83.094 -58.197 1.00 23.89 306 HIS C CA 1
ATOM 7977 C C . HIS C 1 326 ? -9.907 -82.784 -56.923 1.00 34.41 306 HIS C C 1
ATOM 7978 O O . HIS C 1 326 ? -11.123 -82.970 -56.792 1.00 31.71 306 HIS C O 1
ATOM 7985 N N . LEU C 1 327 ? -9.100 -82.330 -55.974 1.00 37.90 307 LEU C N 1
ATOM 7986 C CA . LEU C 1 327 ? -9.559 -81.956 -54.659 1.00 38.20 307 LEU C CA 1
ATOM 7987 C C . LEU C 1 327 ? -10.497 -80.786 -54.778 1.00 31.33 307 LEU C C 1
ATOM 7988 O O . LEU C 1 327 ? -11.557 -80.712 -54.145 1.00 27.34 307 LEU C O 1
ATOM 7993 N N . ASP C 1 328 ? -10.053 -79.867 -55.620 1.00 20.47 308 ASP C N 1
ATOM 7994 C CA . ASP C 1 328 ? -10.811 -78.678 -55.873 1.00 30.97 308 ASP C CA 1
ATOM 7995 C C . ASP C 1 328 ? -12.156 -79.084 -56.421 1.00 35.23 308 ASP C C 1
ATOM 7996 O O . ASP C 1 328 ? -13.223 -78.634 -55.991 1.00 30.62 308 ASP C O 1
ATOM 8001 N N . ALA C 1 329 ? -12.092 -79.960 -57.400 1.00 32.47 309 ALA C N 1
ATOM 8002 C CA . ALA C 1 329 ? -13.333 -80.388 -57.980 1.00 39.29 309 ALA C CA 1
ATOM 8003 C C . ALA C 1 329 ? -14.217 -81.043 -56.945 1.00 46.14 309 ALA C C 1
ATOM 8004 O O . ALA C 1 329 ? -15.436 -80.905 -56.985 1.00 50.46 309 ALA C O 1
ATOM 8006 N N . ARG C 1 330 ? -13.588 -81.747 -56.008 1.00 44.66 310 ARG C N 1
ATOM 8007 C CA . ARG C 1 330 ? -14.336 -82.422 -54.963 1.00 45.67 310 ARG C CA 1
ATOM 8008 C C . ARG C 1 330 ? -14.804 -81.485 -53.860 1.00 44.90 310 ARG C C 1
ATOM 8009 O O . ARG C 1 330 ? -15.318 -81.923 -52.826 1.00 48.09 310 ARG C O 1
ATOM 8017 N N . GLY C 1 331 ? -14.645 -80.185 -54.088 1.00 25.71 311 GLY C N 1
ATOM 8018 C CA . GLY C 1 331 ? -15.069 -79.212 -53.102 1.00 29.24 311 GLY C CA 1
ATOM 8019 C C . GLY C 1 331 ? -14.182 -79.227 -51.851 1.00 43.93 311 GLY C C 1
ATOM 8020 O O . GLY C 1 331 ? -14.679 -79.212 -50.725 1.00 34.80 311 GLY C O 1
ATOM 8021 N N . ILE C 1 332 ? -12.862 -79.257 -52.067 1.00 42.51 312 ILE C N 1
ATOM 8022 C CA . ILE C 1 332 ? -11.893 -79.253 -50.986 1.00 41.79 312 ILE C CA 1
ATOM 8023 C C . ILE C 1 332 ? -10.836 -78.190 -51.198 1.00 46.35 312 ILE C C 1
ATOM 8024 O O . ILE C 1 332 ? -9.938 -78.362 -52.029 1.00 44.06 312 ILE C O 1
ATOM 8029 N N . ASP C 1 333 ? -10.952 -77.104 -50.433 1.00 39.57 313 ASP C N 1
ATOM 8030 C CA . ASP C 1 333 ? -10.002 -76.010 -50.515 1.00 36.90 313 ASP C CA 1
ATOM 8031 C C . ASP C 1 333 ? -8.622 -76.442 -50.039 1.00 32.75 313 ASP C C 1
ATOM 8032 O O . ASP C 1 333 ? -8.483 -77.212 -49.093 1.00 32.77 313 ASP C O 1
ATOM 8037 N N . THR C 1 334 ? -7.601 -75.952 -50.725 1.00 21.78 314 THR C N 1
ATOM 8038 C CA . THR C 1 334 ? -6.228 -76.256 -50.392 1.00 29.83 314 THR C CA 1
ATOM 8039 C C . THR C 1 334 ? -5.322 -75.083 -50.711 1.00 34.76 314 THR C C 1
ATOM 8040 O O . THR C 1 334 ? -5.713 -74.084 -51.306 1.00 29.82 314 THR C O 1
ATOM 8044 N N . LEU C 1 335 ? -4.081 -75.234 -50.309 1.00 37.26 315 LEU C N 1
ATOM 8045 C CA . LEU C 1 335 ? -3.086 -74.220 -50.549 1.00 34.76 315 LEU C CA 1
ATOM 8046 C C . LEU C 1 335 ? -1.707 -74.854 -50.667 1.00 31.21 315 LEU C C 1
ATOM 8047 O O . LEU C 1 335 ? -1.478 -76.023 -50.339 1.00 25.51 315 LEU C O 1
ATOM 8052 N N . THR C 1 336 ? -0.786 -74.081 -51.189 1.00 19.21 316 THR C N 1
ATOM 8053 C CA . THR C 1 336 ? 0.533 -74.602 -51.363 1.00 20.20 316 THR C CA 1
ATOM 8054 C C . THR C 1 336 ? 1.511 -73.740 -50.649 1.00 21.92 316 THR C C 1
ATOM 8055 O O . THR C 1 336 ? 1.640 -72.552 -50.939 1.00 19.99 316 THR C O 1
ATOM 8059 N N . HIS C 1 337 ? 2.191 -74.392 -49.725 1.00 27.61 317 HIS C N 1
ATOM 8060 C CA . HIS C 1 337 ? 3.182 -73.751 -48.912 1.00 20.53 317 HIS C CA 1
ATOM 8061 C C . HIS C 1 337 ? 4.565 -74.342 -49.138 1.00 24.19 317 HIS C C 1
ATOM 8062 O O . HIS C 1 337 ? 4.937 -75.310 -48.499 1.00 27.47 317 HIS C O 1
ATOM 8069 N N . TYR C 1 338 ? 5.359 -73.756 -50.038 1.00 29.39 318 TYR C N 1
ATOM 8070 C CA . TYR C 1 338 ? 5.010 -72.591 -50.835 1.00 23.28 318 TYR C CA 1
ATOM 8071 C C . TYR C 1 338 ? 5.186 -72.909 -52.313 1.00 33.31 318 TYR C C 1
ATOM 8072 O O . TYR C 1 338 ? 5.851 -73.889 -52.660 1.00 23.31 318 TYR C O 1
ATOM 8081 N N . PRO C 1 339 ? 4.577 -72.090 -53.172 1.00 27.91 319 PRO C N 1
ATOM 8082 C CA . PRO C 1 339 ? 4.640 -72.277 -54.606 1.00 31.15 319 PRO C CA 1
ATOM 8083 C C . PRO C 1 339 ? 6.038 -72.249 -55.237 1.00 40.61 319 PRO C C 1
ATOM 8084 O O . PRO C 1 339 ? 6.429 -73.135 -56.008 1.00 42.04 319 PRO C O 1
ATOM 8088 N N . VAL C 1 340 ? 6.795 -71.218 -54.908 1.00 27.42 320 VAL C N 1
ATOM 8089 C CA . VAL C 1 340 ? 8.128 -71.022 -55.436 1.00 25.50 320 VAL C CA 1
ATOM 8090 C C . VAL C 1 340 ? 9.085 -70.937 -54.276 1.00 29.25 320 VAL C C 1
ATOM 8091 O O . VAL C 1 340 ? 8.746 -70.337 -53.270 1.00 25.74 320 VAL C O 1
ATOM 8095 N N . PRO C 1 341 ? 10.265 -71.511 -54.420 1.00 27.14 321 PRO C N 1
ATOM 8096 C CA . PRO C 1 341 ? 11.263 -71.476 -53.364 1.00 29.78 321 PRO C CA 1
ATOM 8097 C C . PRO C 1 341 ? 11.887 -70.092 -53.316 1.00 34.51 321 PRO C C 1
ATOM 8098 O O . PRO C 1 341 ? 12.162 -69.515 -54.355 1.00 39.50 321 PRO C O 1
ATOM 8102 N N . VAL C 1 342 ? 12.121 -69.556 -52.127 1.00 29.97 322 VAL C N 1
ATOM 8103 C CA . VAL C 1 342 ? 12.703 -68.228 -51.990 1.00 19.78 322 VAL C CA 1
ATOM 8104 C C . VAL C 1 342 ? 13.802 -67.868 -52.986 1.00 28.17 322 VAL C C 1
ATOM 8105 O O . VAL C 1 342 ? 13.783 -66.805 -53.609 1.00 29.89 322 VAL C O 1
ATOM 8109 N N . HIS C 1 343 ? 14.793 -68.735 -53.147 1.00 25.53 323 HIS C N 1
ATOM 8110 C CA . HIS C 1 343 ? 15.882 -68.423 -54.072 1.00 27.79 323 HIS C CA 1
ATOM 8111 C C . HIS C 1 343 ? 15.425 -68.130 -55.494 1.00 32.24 323 HIS C C 1
ATOM 8112 O O . HIS C 1 343 ? 16.079 -67.420 -56.253 1.00 45.10 323 HIS C O 1
ATOM 8119 N N . LEU C 1 344 ? 14.293 -68.706 -55.846 1.00 22.21 324 LEU C N 1
ATOM 8120 C CA . LEU C 1 344 ? 13.712 -68.555 -57.162 1.00 23.37 324 LEU C CA 1
ATOM 8121 C C . LEU C 1 344 ? 12.641 -67.474 -57.208 1.00 35.47 324 LEU C C 1
ATOM 8122 O O . LEU C 1 344 ? 11.865 -67.373 -58.155 1.00 34.20 324 LEU C O 1
ATOM 8127 N N . SER C 1 345 ? 12.596 -66.643 -56.174 1.00 33.37 325 SER C N 1
ATOM 8128 C CA . SER C 1 345 ? 11.615 -65.571 -56.167 1.00 29.75 325 SER C CA 1
ATOM 8129 C C . SER C 1 345 ? 12.198 -64.378 -56.908 1.00 25.07 325 SER C C 1
ATOM 8130 O O . SER C 1 345 ? 13.368 -64.007 -56.754 1.00 18.23 325 SER C O 1
ATOM 8133 N N . PRO C 1 346 ? 11.384 -63.760 -57.734 1.00 22.90 326 PRO C N 1
ATOM 8134 C CA . PRO C 1 346 ? 11.915 -62.626 -58.422 1.00 18.02 326 PRO C CA 1
ATOM 8135 C C . PRO C 1 346 ? 12.506 -61.734 -57.369 1.00 30.07 326 PRO C C 1
ATOM 8136 O O . PRO C 1 346 ? 13.562 -61.135 -57.595 1.00 29.45 326 PRO C O 1
ATOM 8140 N N . ALA C 1 347 ? 11.816 -61.692 -56.211 1.00 16.84 327 ALA C N 1
ATOM 8141 C CA . ALA C 1 347 ? 12.267 -60.880 -55.093 1.00 19.56 327 ALA C CA 1
ATOM 8142 C C . ALA C 1 347 ? 13.738 -61.054 -54.772 1.00 14.84 327 ALA C C 1
ATOM 8143 O O . ALA C 1 347 ? 14.416 -60.075 -54.503 1.00 18.33 327 ALA C O 1
ATOM 8145 N N . TYR C 1 348 ? 14.222 -62.294 -54.799 1.00 19.15 328 TYR C N 1
ATOM 8146 C CA . TYR C 1 348 ? 15.616 -62.605 -54.485 1.00 19.87 328 TYR C CA 1
ATOM 8147 C C . TYR C 1 348 ? 16.419 -63.136 -55.654 1.00 40.30 328 TYR C C 1
ATOM 8148 O O . TYR C 1 348 ? 17.639 -62.978 -55.682 1.00 36.30 328 TYR C O 1
ATOM 8157 N N . ALA C 1 349 ? 15.727 -63.801 -56.580 1.00 48.17 329 ALA C N 1
ATOM 8158 C CA . ALA C 1 349 ? 16.350 -64.408 -57.746 1.00 52.65 329 ALA C CA 1
ATOM 8159 C C . ALA C 1 349 ? 17.688 -63.818 -58.175 1.00 74.84 329 ALA C C 1
ATOM 8160 O O . ALA C 1 349 ? 18.633 -64.561 -58.435 1.00 85.83 329 ALA C O 1
ATOM 8162 N N . GLY C 1 350 ? 17.775 -62.489 -58.255 1.00 61.24 330 GLY C N 1
ATOM 8163 C CA . GLY C 1 350 ? 19.016 -61.868 -58.684 1.00 56.34 330 GLY C CA 1
ATOM 8164 C C . GLY C 1 350 ? 20.211 -62.057 -57.752 1.00 55.39 330 GLY C C 1
ATOM 8165 O O . GLY C 1 350 ? 21.364 -61.801 -58.121 1.00 45.02 330 GLY C O 1
ATOM 8166 N N . GLU C 1 351 ? 19.954 -62.502 -56.530 1.00 52.12 331 GLU C N 1
ATOM 8167 C CA . GLU C 1 351 ? 21.041 -62.651 -55.594 1.00 46.53 331 GLU C CA 1
ATOM 8168 C C . GLU C 1 351 ? 21.163 -64.022 -54.971 1.00 48.27 331 GLU C C 1
ATOM 8169 O O . GLU C 1 351 ? 22.137 -64.305 -54.296 1.00 55.09 331 GLU C O 1
ATOM 8175 N N . ALA C 1 352 ? 20.189 -64.885 -55.186 1.00 47.43 332 ALA C N 1
ATOM 8176 C CA . ALA C 1 352 ? 20.274 -66.205 -54.589 1.00 46.44 332 ALA C CA 1
ATOM 8177 C C . ALA C 1 352 ? 20.920 -67.235 -55.495 1.00 55.89 332 ALA C C 1
ATOM 8178 O O . ALA C 1 352 ? 21.182 -66.992 -56.672 1.00 54.24 332 ALA C O 1
ATOM 8180 N N . PRO C 1 353 ? 21.153 -68.407 -54.905 1.00 51.37 333 PRO C N 1
ATOM 8181 C CA . PRO C 1 353 ? 21.738 -69.527 -55.611 1.00 42.26 333 PRO C CA 1
ATOM 8182 C C . PRO C 1 353 ? 20.918 -69.900 -56.836 1.00 40.76 333 PRO C C 1
ATOM 8183 O O . PRO C 1 353 ? 19.688 -69.936 -56.799 1.00 39.92 333 PRO C O 1
ATOM 8187 N N . PRO C 1 354 ? 21.622 -70.180 -57.934 1.00 39.21 334 PRO C N 1
ATOM 8188 C CA . PRO C 1 354 ? 20.975 -70.539 -59.178 1.00 36.29 334 PRO C CA 1
ATOM 8189 C C . PRO C 1 354 ? 20.046 -71.725 -59.038 1.00 40.56 334 PRO C C 1
ATOM 8190 O O . PRO C 1 354 ? 20.177 -72.557 -58.135 1.00 34.67 334 PRO C O 1
ATOM 8194 N N . GLU C 1 355 ? 19.102 -71.817 -59.964 1.00 40.16 335 GLU C N 1
ATOM 8195 C CA . GLU C 1 355 ? 18.203 -72.946 -59.930 1.00 41.22 335 GLU C CA 1
ATOM 8196 C C . GLU C 1 355 ? 19.030 -74.240 -60.040 1.00 54.48 335 GLU C C 1
ATOM 8197 O O . GLU C 1 355 ? 20.031 -74.317 -60.778 1.00 51.76 335 GLU C O 1
ATOM 8203 N N . GLY C 1 356 ? 18.617 -75.264 -59.293 1.00 35.96 336 GLY C N 1
ATOM 8204 C CA . GLY C 1 356 ? 19.321 -76.523 -59.325 1.00 34.13 336 GLY C CA 1
ATOM 8205 C C . GLY C 1 356 ? 20.215 -76.728 -58.114 1.00 48.75 336 GLY C C 1
ATOM 8206 O O . GLY C 1 356 ? 20.429 -77.865 -57.684 1.00 45.02 336 GLY C O 1
ATOM 8207 N N . SER C 1 357 ? 20.726 -75.615 -57.576 1.00 40.61 337 SER C N 1
ATOM 8208 C CA . SER C 1 357 ? 21.594 -75.639 -56.416 1.00 31.71 337 SER C CA 1
ATOM 8209 C C . SER C 1 357 ? 20.878 -75.908 -55.084 1.00 36.80 337 SER C C 1
ATOM 8210 O O . SER C 1 357 ? 21.520 -76.246 -54.095 1.00 36.73 337 SER C O 1
ATOM 8213 N N . LEU C 1 358 ? 19.545 -75.777 -55.061 1.00 40.07 338 LEU C N 1
ATOM 8214 C CA . LEU C 1 358 ? 18.747 -76.020 -53.864 1.00 35.93 338 LEU C CA 1
ATOM 8215 C C . LEU C 1 358 ? 17.573 -76.945 -54.145 1.00 39.71 338 LEU C C 1
ATOM 8216 O O . LEU C 1 358 ? 16.414 -76.589 -53.938 1.00 38.83 338 LEU C O 1
ATOM 8221 N N . PRO C 1 359 ? 17.913 -78.146 -54.611 1.00 27.67 339 PRO C N 1
ATOM 8222 C CA . PRO C 1 359 ? 16.998 -79.203 -54.988 1.00 19.01 339 PRO C CA 1
ATOM 8223 C C . PRO C 1 359 ? 15.859 -79.476 -54.020 1.00 38.04 339 PRO C C 1
ATOM 8224 O O . PRO C 1 359 ? 14.688 -79.565 -54.438 1.00 31.92 339 PRO C O 1
ATOM 8228 N N . ARG C 1 360 ? 16.226 -79.630 -52.733 1.00 40.87 340 ARG C N 1
ATOM 8229 C CA . ARG C 1 360 ? 15.259 -79.894 -51.672 1.00 41.67 340 ARG C CA 1
ATOM 8230 C C . ARG C 1 360 ? 14.146 -78.869 -51.689 1.00 31.00 340 ARG C C 1
ATOM 8231 O O . ARG C 1 360 ? 12.976 -79.207 -51.880 1.00 20.38 340 ARG C O 1
ATOM 8239 N N . ALA C 1 361 ? 14.527 -77.603 -51.516 1.00 24.17 341 ALA C N 1
ATOM 8240 C CA . ALA C 1 361 ? 13.547 -76.539 -51.555 1.00 25.35 341 ALA C CA 1
ATOM 8241 C C . ALA C 1 361 ? 12.849 -76.545 -52.913 1.00 37.04 341 ALA C C 1
ATOM 8242 O O . ALA C 1 361 ? 11.613 -76.448 -53.005 1.00 27.33 341 ALA C O 1
ATOM 8244 N N . GLU C 1 362 ? 13.653 -76.668 -53.984 1.00 33.45 342 GLU C N 1
ATOM 8245 C CA . GLU C 1 362 ? 13.047 -76.682 -55.294 1.00 27.52 342 GLU C CA 1
ATOM 8246 C C . GLU C 1 362 ? 12.060 -77.809 -55.490 1.00 30.23 342 GLU C C 1
ATOM 8247 O O . GLU C 1 362 ? 10.959 -77.617 -56.022 1.00 34.14 342 GLU C O 1
ATOM 8253 N N . SER C 1 363 ? 12.439 -78.996 -55.014 1.00 21.63 343 SER C N 1
ATOM 8254 C CA . SER C 1 363 ? 11.541 -80.123 -55.147 1.00 25.45 343 SER C CA 1
ATOM 8255 C C . SER C 1 363 ? 10.288 -79.963 -54.281 1.00 32.32 343 SER C C 1
ATOM 8256 O O . SER C 1 363 ? 9.191 -80.452 -54.579 1.00 26.81 343 SER C O 1
ATOM 8259 N N . PHE C 1 364 ? 10.463 -79.277 -53.164 1.00 28.24 344 PHE C N 1
ATOM 8260 C CA . PHE C 1 364 ? 9.371 -79.079 -52.243 1.00 23.04 344 PHE C CA 1
ATOM 8261 C C . PHE C 1 364 ? 8.298 -78.251 -52.899 1.00 30.09 344 PHE C C 1
ATOM 8262 O O . PHE C 1 364 ? 7.113 -78.562 -52.877 1.00 25.67 344 PHE C O 1
ATOM 8270 N N . ALA C 1 365 ? 8.758 -77.172 -53.500 1.00 31.29 345 ALA C N 1
ATOM 8271 C CA . ALA C 1 365 ? 7.863 -76.267 -54.170 1.00 31.00 345 ALA C CA 1
ATOM 8272 C C . ALA C 1 365 ? 7.043 -76.959 -55.249 1.00 39.88 345 ALA C C 1
ATOM 8273 O O . ALA C 1 365 ? 5.875 -76.629 -55.465 1.00 32.11 345 ALA C O 1
ATOM 8275 N N . ARG C 1 366 ? 7.663 -77.933 -55.919 1.00 35.37 346 ARG C N 1
ATOM 8276 C CA . ARG C 1 366 ? 7.007 -78.668 -56.988 1.00 25.74 346 ARG C CA 1
ATOM 8277 C C . ARG C 1 366 ? 6.038 -79.748 -56.579 1.00 28.52 346 ARG C C 1
ATOM 8278 O O . ARG C 1 366 ? 5.128 -80.077 -57.344 1.00 37.24 346 ARG C O 1
ATOM 8286 N N . GLN C 1 367 ? 6.217 -80.331 -55.401 1.00 28.46 347 GLN C N 1
ATOM 8287 C CA . GLN C 1 367 ? 5.322 -81.419 -55.017 1.00 25.16 347 GLN C CA 1
ATOM 8288 C C . GLN C 1 367 ? 4.379 -81.226 -53.840 1.00 27.71 347 GLN C C 1
ATOM 8289 O O . GLN C 1 367 ? 3.463 -82.033 -53.670 1.00 26.21 347 GLN C O 1
ATOM 8295 N N . VAL C 1 368 ? 4.609 -80.208 -53.015 1.00 25.38 348 VAL C N 1
ATOM 8296 C CA . VAL C 1 368 ? 3.829 -79.962 -51.816 1.00 23.57 348 VAL C CA 1
ATOM 8297 C C . VAL C 1 368 ? 2.415 -79.435 -51.900 1.00 31.77 348 VAL C C 1
ATOM 8298 O O . VAL C 1 368 ? 2.078 -78.529 -52.660 1.00 35.53 348 VAL C O 1
ATOM 8302 N N . LEU C 1 369 ? 1.595 -79.978 -51.016 1.00 21.94 349 LEU C N 1
ATOM 8303 C CA . LEU C 1 369 ? 0.219 -79.548 -50.929 1.00 23.68 349 LEU C CA 1
ATOM 8304 C C . LEU C 1 369 ? -0.270 -79.586 -49.486 1.00 30.28 349 LEU C C 1
ATOM 8305 O O . LEU C 1 369 ? 0.023 -80.552 -48.786 1.00 25.53 349 LEU C O 1
ATOM 8310 N N . SER C 1 370 ? -1.008 -78.541 -49.058 1.00 29.77 350 SER C N 1
ATOM 8311 C CA . SER C 1 370 ? -1.568 -78.427 -47.710 1.00 26.84 350 SER C CA 1
ATOM 8312 C C . SER C 1 370 ? -3.041 -78.785 -47.725 1.00 25.80 350 SER C C 1
ATOM 8313 O O . SER C 1 370 ? -3.809 -78.227 -48.502 1.00 22.65 350 SER C O 1
ATOM 8316 N N . LEU C 1 371 ? -3.403 -79.715 -46.842 1.00 25.88 351 LEU C N 1
ATOM 8317 C CA . LEU C 1 371 ? -4.754 -80.238 -46.654 1.00 19.76 351 LEU C CA 1
ATOM 8318 C C . LEU C 1 371 ? -5.428 -79.519 -45.495 1.00 26.70 351 LEU C C 1
ATOM 8319 O O . LEU C 1 371 ? -4.779 -79.133 -44.540 1.00 31.73 351 LEU C O 1
ATOM 8324 N N . PRO C 1 372 ? -6.738 -79.345 -45.573 1.00 27.46 352 PRO C N 1
ATOM 8325 C CA . PRO C 1 372 ? -7.485 -78.669 -44.535 1.00 24.86 352 PRO C CA 1
ATOM 8326 C C . PRO C 1 372 ? -7.188 -79.137 -43.127 1.00 30.40 352 PRO C C 1
ATOM 8327 O O . PRO C 1 372 ? -7.232 -80.331 -42.838 1.00 33.09 352 PRO C O 1
ATOM 8331 N N . ILE C 1 373 ? -6.892 -78.169 -42.259 1.00 28.56 353 ILE C N 1
ATOM 8332 C CA . ILE C 1 373 ? -6.596 -78.430 -40.853 1.00 27.03 353 ILE C CA 1
ATOM 8333 C C . ILE C 1 373 ? -6.757 -77.167 -40.024 1.00 27.80 353 ILE C C 1
ATOM 8334 O O . ILE C 1 373 ? -6.519 -76.073 -40.528 1.00 28.97 353 ILE C O 1
ATOM 8339 N N . GLY C 1 374 ? -7.202 -77.345 -38.777 1.00 20.80 354 GLY C N 1
ATOM 8340 C CA . GLY C 1 374 ? -7.456 -76.282 -37.810 1.00 14.39 354 GLY C CA 1
ATOM 8341 C C . GLY C 1 374 ? -8.383 -76.763 -36.698 1.00 15.93 354 GLY C C 1
ATOM 8342 O O . GLY C 1 374 ? -8.919 -77.876 -36.758 1.00 21.90 354 GLY C O 1
ATOM 8343 N N . PRO C 1 375 ? -8.577 -75.918 -35.681 1.00 21.43 355 PRO C N 1
ATOM 8344 C CA . PRO C 1 375 ? -9.407 -76.237 -34.528 1.00 23.09 355 PRO C CA 1
ATOM 8345 C C . PRO C 1 375 ? -10.901 -76.224 -34.754 1.00 27.52 355 PRO C C 1
ATOM 8346 O O . PRO C 1 375 ? -11.661 -76.574 -33.847 1.00 33.09 355 PRO C O 1
ATOM 8350 N N . HIS C 1 376 ? -11.332 -75.805 -35.931 1.00 23.58 356 HIS C N 1
ATOM 8351 C CA . HIS C 1 376 ? -12.760 -75.774 -36.179 1.00 26.19 356 HIS C CA 1
ATOM 8352 C C . HIS C 1 376 ? -13.223 -76.668 -37.311 1.00 28.10 356 HIS C C 1
ATOM 8353 O O . HIS C 1 376 ? -14.392 -76.629 -37.704 1.00 25.97 356 HIS C O 1
ATOM 8360 N N . LEU C 1 377 ? -12.262 -77.471 -37.801 1.00 21.44 357 LEU C N 1
ATOM 8361 C CA . LEU C 1 377 ? -12.446 -78.459 -38.851 1.00 18.12 357 LEU C CA 1
ATOM 8362 C C . LEU C 1 377 ? -13.145 -79.634 -38.193 1.00 32.91 357 LEU C C 1
ATOM 8363 O O . LEU C 1 377 ? -12.745 -80.078 -37.114 1.00 35.93 357 LEU C O 1
ATOM 8368 N N . GLU C 1 378 ? -14.206 -80.133 -38.814 1.00 31.51 358 GLU C N 1
ATOM 8369 C CA . GLU C 1 378 ? -14.918 -81.248 -38.229 1.00 29.19 358 GLU C CA 1
ATOM 8370 C C . GLU C 1 378 ? -14.381 -82.577 -38.728 1.00 35.50 358 GLU C C 1
ATOM 8371 O O . GLU C 1 378 ? -13.837 -82.674 -39.831 1.00 31.87 358 GLU C O 1
ATOM 8377 N N . ARG C 1 379 ? -14.498 -83.606 -37.905 1.00 39.70 359 ARG C N 1
ATOM 8378 C CA . ARG C 1 379 ? -13.981 -84.906 -38.303 1.00 45.11 359 ARG C CA 1
ATOM 8379 C C . ARG C 1 379 ? -14.459 -85.399 -39.676 1.00 42.04 359 ARG C C 1
ATOM 8380 O O . ARG C 1 379 ? -13.675 -85.929 -40.469 1.00 35.06 359 ARG C O 1
ATOM 8388 N N . PRO C 1 380 ? -15.752 -85.236 -39.953 1.00 34.23 360 PRO C N 1
ATOM 8389 C CA . PRO C 1 380 ? -16.309 -85.676 -41.212 1.00 39.97 360 PRO C CA 1
ATOM 8390 C C . PRO C 1 380 ? -15.682 -84.950 -42.385 1.00 50.78 360 PRO C C 1
ATOM 8391 O O . PRO C 1 380 ? -15.281 -85.570 -43.378 1.00 51.04 360 PRO C O 1
ATOM 8395 N N . GLN C 1 381 ? -15.590 -83.626 -42.256 1.00 37.76 361 GLN C N 1
ATOM 8396 C CA . GLN C 1 381 ? -14.986 -82.832 -43.300 1.00 32.66 361 GLN C CA 1
ATOM 8397 C C . GLN C 1 381 ? -13.556 -83.300 -43.565 1.00 34.08 361 GLN C C 1
ATOM 8398 O O . GLN C 1 381 ? -13.066 -83.266 -44.697 1.00 33.54 361 GLN C O 1
ATOM 8404 N N . ALA C 1 382 ? -12.884 -83.779 -42.520 1.00 24.90 362 ALA C N 1
ATOM 8405 C CA . ALA C 1 382 ? -11.541 -84.281 -42.699 1.00 25.90 362 ALA C CA 1
ATOM 8406 C C . ALA C 1 382 ? -11.620 -85.623 -43.444 1.00 34.88 362 ALA C C 1
ATOM 8407 O O . ALA C 1 382 ? -10.736 -86.074 -44.190 1.00 23.13 362 ALA C O 1
ATOM 8409 N N . LEU C 1 383 ? -12.731 -86.292 -43.236 1.00 42.62 363 LEU C N 1
ATOM 8410 C CA . LEU C 1 383 ? -12.904 -87.569 -43.886 1.00 47.33 363 LEU C CA 1
ATOM 8411 C C . LEU C 1 383 ? -12.966 -87.439 -45.395 1.00 39.97 363 LEU C C 1
ATOM 8412 O O . LEU C 1 383 ? -12.255 -88.128 -46.135 1.00 34.21 363 LEU C O 1
ATOM 8417 N N . ARG C 1 384 ? -13.805 -86.531 -45.868 1.00 37.42 364 ARG C N 1
ATOM 8418 C CA . ARG C 1 384 ? -13.856 -86.398 -47.303 1.00 37.27 364 ARG C CA 1
ATOM 8419 C C . ARG C 1 384 ? -12.495 -86.056 -47.873 1.00 38.70 364 ARG C C 1
ATOM 8420 O O . ARG C 1 384 ? -12.131 -86.500 -48.955 1.00 43.00 364 ARG C O 1
ATOM 8428 N N . VAL C 1 385 ? -11.714 -85.279 -47.127 1.00 34.58 365 VAL C N 1
ATOM 8429 C CA . VAL C 1 385 ? -10.395 -84.953 -47.618 1.00 26.17 365 VAL C CA 1
ATOM 8430 C C . VAL C 1 385 ? -9.649 -86.252 -47.850 1.00 30.32 365 VAL C C 1
ATOM 8431 O O . VAL C 1 385 ? -8.982 -86.461 -48.866 1.00 24.53 365 VAL C O 1
ATOM 8435 N N . ILE C 1 386 ? -9.807 -87.135 -46.866 1.00 29.16 366 ILE C N 1
ATOM 8436 C CA . ILE C 1 386 ? -9.190 -88.437 -46.902 1.00 31.37 366 ILE C CA 1
ATOM 8437 C C . ILE C 1 386 ? -9.728 -89.206 -48.064 1.00 28.72 366 ILE C C 1
ATOM 8438 O O . ILE C 1 386 ? -9.007 -89.680 -48.940 1.00 31.07 366 ILE C O 1
ATOM 8443 N N . ASP C 1 387 ? -11.037 -89.327 -48.031 1.00 31.46 367 ASP C N 1
ATOM 8444 C CA . ASP C 1 387 ? -11.714 -90.038 -49.082 1.00 33.91 367 ASP C CA 1
ATOM 8445 C C . ASP C 1 387 ? -11.240 -89.593 -50.450 1.00 38.78 367 ASP C C 1
ATOM 8446 O O . ASP C 1 387 ? -10.784 -90.405 -51.254 1.00 33.71 367 ASP C O 1
ATOM 8451 N N . ALA C 1 388 ? -11.311 -88.286 -50.686 1.00 34.79 368 ALA C N 1
ATOM 8452 C CA . ALA C 1 388 ? -10.890 -87.712 -51.946 1.00 28.62 368 ALA C CA 1
ATOM 8453 C C . ALA C 1 388 ? -9.442 -88.013 -52.288 1.00 33.50 368 ALA C C 1
ATOM 8454 O O . ALA C 1 388 ? -9.114 -88.406 -53.413 1.00 32.65 368 ALA C O 1
ATOM 8456 N N . VAL C 1 389 ? -8.551 -87.838 -51.316 1.00 36.19 369 VAL C N 1
ATOM 8457 C CA . VAL C 1 389 ? -7.153 -88.112 -51.600 1.00 33.17 369 VAL C CA 1
ATOM 8458 C C . VAL C 1 389 ? -6.955 -89.539 -52.029 1.00 39.85 369 VAL C C 1
ATOM 8459 O O . VAL C 1 389 ? -6.243 -89.812 -52.983 1.00 44.89 369 VAL C O 1
ATOM 8463 N N . ARG C 1 390 ? -7.616 -90.436 -51.311 1.00 43.25 370 ARG C N 1
ATOM 8464 C CA . ARG C 1 390 ? -7.541 -91.854 -51.592 1.00 48.17 370 ARG C CA 1
ATOM 8465 C C . ARG C 1 390 ? -7.823 -92.136 -53.057 1.00 49.37 370 ARG C C 1
ATOM 8466 O O . ARG C 1 390 ? -6.974 -92.614 -53.812 1.00 43.10 370 ARG C O 1
ATOM 8474 N N . GLU C 1 391 ? -9.054 -91.811 -53.434 1.00 50.66 371 GLU C N 1
ATOM 8475 C CA . GLU C 1 391 ? -9.539 -91.995 -54.786 1.00 51.91 371 GLU C CA 1
ATOM 8476 C C . GLU C 1 391 ? -8.604 -91.378 -55.815 1.00 52.10 371 GLU C C 1
ATOM 8477 O O . GLU C 1 391 ? -8.089 -92.052 -56.708 1.00 50.57 371 GLU C O 1
ATOM 8483 N N . TRP C 1 392 ? -8.362 -90.082 -55.702 1.00 38.92 372 TRP C N 1
ATOM 8484 C CA . TRP C 1 392 ? -7.464 -89.513 -56.667 1.00 36.35 372 TRP C CA 1
ATOM 8485 C C . TRP C 1 392 ? -6.319 -90.462 -56.877 1.00 51.30 372 TRP C C 1
ATOM 8486 O O . TRP C 1 392 ? -5.883 -90.714 -57.997 1.00 54.02 372 TRP C O 1
ATOM 8497 N N . ALA C 1 393 ? -5.837 -90.966 -55.747 1.00 53.19 373 ALA C N 1
ATOM 8498 C CA . ALA C 1 393 ? -4.727 -91.889 -55.732 1.00 52.35 373 ALA C CA 1
ATOM 8499 C C . ALA C 1 393 ? -5.145 -93.280 -56.170 1.00 67.23 373 ALA C C 1
ATOM 8500 O O . ALA C 1 393 ? -4.431 -93.939 -56.926 1.00 76.13 373 ALA C O 1
ATOM 8502 N N . GLU C 1 394 ? -6.307 -93.728 -55.704 1.00 61.09 374 GLU C N 1
ATOM 8503 C CA . GLU C 1 394 ? -6.776 -95.052 -56.075 1.00 63.56 374 GLU C CA 1
ATOM 8504 C C . GLU C 1 394 ? -7.402 -95.131 -57.455 1.00 74.96 374 GLU C C 1
ATOM 8505 O O . GLU C 1 394 ? -8.233 -95.989 -57.754 1.00 79.28 374 GLU C O 1
ATOM 8511 N N . ARG C 1 395 ? -6.953 -94.201 -58.286 1.00 73.73 375 ARG C N 1
ATOM 8512 C CA . ARG C 1 395 ? -7.343 -94.061 -59.667 1.00 76.41 375 ARG C CA 1
ATOM 8513 C C . ARG C 1 395 ? -6.054 -93.952 -60.463 1.00 86.10 375 ARG C C 1
ATOM 8514 O O . ARG C 1 395 ? -5.658 -94.857 -61.197 1.00 87.66 375 ARG C O 1
ATOM 8522 N N . VAL C 1 396 ? -5.415 -92.804 -60.246 1.00 83.46 376 VAL C N 1
ATOM 8523 C CA . VAL C 1 396 ? -4.160 -92.370 -60.836 1.00 69.66 376 VAL C CA 1
ATOM 8524 C C . VAL C 1 396 ? -3.089 -93.459 -60.774 1.00 100.00 376 VAL C C 1
ATOM 8525 O O . VAL C 1 396 ? -2.252 -93.600 -61.674 1.00 49.83 376 VAL C O 1
ATOM 8529 N N . THR D 1 27 ? -11.069 -29.154 -8.861 1.00 53.09 7 THR D N 1
ATOM 8530 C CA . THR D 1 27 ? -11.842 -29.978 -9.775 1.00 56.23 7 THR D CA 1
ATOM 8531 C C . THR D 1 27 ? -10.950 -30.831 -10.654 1.00 63.87 7 THR D C 1
ATOM 8532 O O . THR D 1 27 ? -9.721 -30.752 -10.569 1.00 66.33 7 THR D O 1
ATOM 8536 N N . PRO D 1 28 ? -11.587 -31.639 -11.512 1.00 58.13 8 PRO D N 1
ATOM 8537 C CA . PRO D 1 28 ? -10.851 -32.495 -12.436 1.00 55.63 8 PRO D CA 1
ATOM 8538 C C . PRO D 1 28 ? -9.906 -31.715 -13.368 1.00 53.70 8 PRO D C 1
ATOM 8539 O O . PRO D 1 28 ? -10.292 -30.724 -13.983 1.00 61.05 8 PRO D O 1
ATOM 8543 N N . ARG D 1 29 ? -8.658 -32.180 -13.473 1.00 36.27 9 ARG D N 1
ATOM 8544 C CA . ARG D 1 29 ? -7.643 -31.573 -14.314 1.00 27.90 9 ARG D CA 1
ATOM 8545 C C . ARG D 1 29 ? -8.075 -31.472 -15.766 1.00 33.14 9 ARG D C 1
ATOM 8546 O O . ARG D 1 29 ? -8.945 -32.203 -16.241 1.00 24.92 9 ARG D O 1
ATOM 8554 N N . VAL D 1 30 ? -7.450 -30.550 -16.484 1.00 33.06 10 VAL D N 1
ATOM 8555 C CA . VAL D 1 30 ? -7.734 -30.402 -17.892 1.00 28.50 10 VAL D CA 1
ATOM 8556 C C . VAL D 1 30 ? -6.734 -31.329 -18.570 1.00 31.45 10 VAL D C 1
ATOM 8557 O O . VAL D 1 30 ? -5.511 -31.136 -18.446 1.00 27.05 10 VAL D O 1
ATOM 8561 N N . PRO D 1 31 ? -7.272 -32.356 -19.227 1.00 25.62 11 PRO D N 1
ATOM 8562 C CA . PRO D 1 31 ? -6.514 -33.372 -19.940 1.00 23.99 11 PRO D CA 1
ATOM 8563 C C . PRO D 1 31 ? -5.989 -32.838 -21.251 1.00 22.04 11 PRO D C 1
ATOM 8564 O O . PRO D 1 31 ? -6.615 -31.963 -21.855 1.00 21.91 11 PRO D O 1
ATOM 8568 N N . PHE D 1 32 ? -4.864 -33.399 -21.695 1.00 15.88 12 PHE D N 1
ATOM 8569 C CA . PHE D 1 32 ? -4.280 -32.967 -22.951 1.00 21.91 12 PHE D CA 1
ATOM 8570 C C . PHE D 1 32 ? -5.104 -33.289 -24.199 1.00 24.88 12 PHE D C 1
ATOM 8571 O O . PHE D 1 32 ? -5.323 -32.434 -25.056 1.00 26.78 12 PHE D O 1
ATOM 8579 N N . LEU D 1 33 ? -5.566 -34.532 -24.292 1.00 33.97 13 LEU D N 1
ATOM 8580 C CA . LEU D 1 33 ? -6.359 -35.040 -25.413 1.00 33.24 13 LEU D CA 1
ATOM 8581 C C . LEU D 1 33 ? -7.033 -36.353 -25.002 1.00 32.49 13 LEU D C 1
ATOM 8582 O O . LEU D 1 33 ? -6.392 -37.406 -24.958 1.00 36.25 13 LEU D O 1
ATOM 8587 N N . ASP D 1 34 ? -8.322 -36.265 -24.692 1.00 19.23 14 ASP D N 1
ATOM 8588 C CA . ASP D 1 34 ? -9.119 -37.399 -24.241 1.00 24.61 14 ASP D CA 1
ATOM 8589 C C . ASP D 1 34 ? -9.576 -38.314 -25.355 1.00 22.15 14 ASP D C 1
ATOM 8590 O O . ASP D 1 34 ? -10.513 -37.973 -26.073 1.00 25.87 14 ASP D O 1
ATOM 8595 N N . LEU D 1 35 ? -8.951 -39.495 -25.443 1.00 21.65 15 LEU D N 1
ATOM 8596 C CA . LEU D 1 35 ? -9.273 -40.487 -26.479 1.00 20.36 15 LEU D CA 1
ATOM 8597 C C . LEU D 1 35 ? -10.593 -41.193 -26.308 1.00 23.19 15 LEU D C 1
ATOM 8598 O O . LEU D 1 35 ? -11.213 -41.611 -27.284 1.00 16.40 15 LEU D O 1
ATOM 8603 N N . LYS D 1 36 ? -11.002 -41.339 -25.054 1.00 21.70 16 LYS D N 1
ATOM 8604 C CA . LYS D 1 36 ? -12.246 -42.016 -24.724 1.00 25.95 16 LYS D CA 1
ATOM 8605 C C . LYS D 1 36 ? -13.451 -41.240 -25.231 1.00 24.33 16 LYS D C 1
ATOM 8606 O O . LYS D 1 36 ? -14.417 -41.815 -25.755 1.00 23.51 16 LYS D O 1
ATOM 8612 N N . ALA D 1 37 ? -13.340 -39.925 -25.057 1.00 20.87 17 ALA D N 1
ATOM 8613 C CA . ALA D 1 37 ? -14.354 -38.983 -25.473 1.00 17.03 17 ALA D CA 1
ATOM 8614 C C . ALA D 1 37 ? -14.696 -39.254 -26.917 1.00 19.72 17 ALA D C 1
ATOM 8615 O O . ALA D 1 37 ? -15.849 -39.180 -27.327 1.00 30.01 17 ALA D O 1
ATOM 8617 N N . ALA D 1 38 ? -13.659 -39.584 -27.686 1.00 18.32 18 ALA D N 1
ATOM 8618 C CA . ALA D 1 38 ? -13.805 -39.871 -29.111 1.00 13.21 18 ALA D CA 1
ATOM 8619 C C . ALA D 1 38 ? -14.556 -41.162 -29.367 1.00 22.70 18 ALA D C 1
ATOM 8620 O O . ALA D 1 38 ? -15.320 -41.267 -30.320 1.00 29.76 18 ALA D O 1
ATOM 8622 N N . TYR D 1 39 ? -14.336 -42.137 -28.492 1.00 27.12 19 TYR D N 1
ATOM 8623 C CA . TYR D 1 39 ? -15.033 -43.396 -28.577 1.00 29.48 19 TYR D CA 1
ATOM 8624 C C . TYR D 1 39 ? -16.460 -43.144 -28.087 1.00 27.36 19 TYR D C 1
ATOM 8625 O O . TYR D 1 39 ? -17.459 -43.424 -28.746 1.00 25.96 19 TYR D O 1
ATOM 8634 N N . GLU D 1 40 ? -16.539 -42.587 -26.893 1.00 23.99 20 GLU D N 1
ATOM 8635 C CA . GLU D 1 40 ? -17.818 -42.288 -26.291 1.00 24.80 20 GLU D CA 1
ATOM 8636 C C . GLU D 1 40 ? -18.833 -41.679 -27.271 1.00 38.25 20 GLU D C 1
ATOM 8637 O O . GLU D 1 40 ? -19.937 -42.195 -27.488 1.00 32.57 20 GLU D O 1
ATOM 8643 N N . GLU D 1 41 ? -18.429 -40.562 -27.864 1.00 26.29 21 GLU D N 1
ATOM 8644 C CA . GLU D 1 41 ? -19.240 -39.825 -28.800 1.00 25.93 21 GLU D CA 1
ATOM 8645 C C . GLU D 1 41 ? -19.840 -40.659 -29.914 1.00 37.31 21 GLU D C 1
ATOM 8646 O O . GLU D 1 41 ? -20.969 -40.417 -30.343 1.00 35.67 21 GLU D O 1
ATOM 8652 N N . LEU D 1 42 ? -19.089 -41.626 -30.407 1.00 28.13 22 LEU D N 1
ATOM 8653 C CA . LEU D 1 42 ? -19.603 -42.448 -31.481 1.00 26.83 22 LEU D CA 1
ATOM 8654 C C . LEU D 1 42 ? -19.693 -43.898 -31.058 1.00 29.55 22 LEU D C 1
ATOM 8655 O O . LEU D 1 42 ? -19.534 -44.820 -31.869 1.00 18.36 22 LEU D O 1
ATOM 8660 N N . ARG D 1 43 ? -19.929 -44.061 -29.762 1.00 18.93 23 ARG D N 1
ATOM 8661 C CA . ARG D 1 43 ? -19.997 -45.358 -29.142 1.00 21.49 23 ARG D CA 1
ATOM 8662 C C . ARG D 1 43 ? -20.669 -46.454 -29.938 1.00 35.02 23 ARG D C 1
ATOM 8663 O O . ARG D 1 43 ? -20.074 -47.478 -30.279 1.00 40.46 23 ARG D O 1
ATOM 8671 N N . ALA D 1 44 ? -21.936 -46.225 -30.210 1.00 27.14 24 ALA D N 1
ATOM 8672 C CA . ALA D 1 44 ? -22.753 -47.171 -30.923 1.00 21.98 24 ALA D CA 1
ATOM 8673 C C . ALA D 1 44 ? -22.278 -47.481 -32.312 1.00 26.52 24 ALA D C 1
ATOM 8674 O O . ALA D 1 44 ? -22.155 -48.644 -32.687 1.00 27.88 24 ALA D O 1
ATOM 8676 N N . GLU D 1 45 ? -22.056 -46.428 -33.089 1.00 26.87 25 GLU D N 1
ATOM 8677 C CA . GLU D 1 45 ? -21.589 -46.617 -34.440 1.00 28.89 25 GLU D CA 1
ATOM 8678 C C . GLU D 1 45 ? -20.319 -47.466 -34.421 1.00 32.14 25 GLU D C 1
ATOM 8679 O O . GLU D 1 45 ? -20.166 -48.440 -35.153 1.00 33.62 25 GLU D O 1
ATOM 8685 N N . THR D 1 46 ? -19.398 -47.091 -33.545 1.00 25.59 26 THR D N 1
ATOM 8686 C CA . THR D 1 46 ? -18.145 -47.800 -33.416 1.00 20.00 26 THR D CA 1
ATOM 8687 C C . THR D 1 46 ? -18.322 -49.265 -33.092 1.00 15.47 26 THR D C 1
ATOM 8688 O O . THR D 1 46 ? -17.838 -50.141 -33.817 1.00 15.38 26 THR D O 1
ATOM 8692 N N . ASP D 1 47 ? -19.033 -49.526 -32.003 1.00 15.43 27 ASP D N 1
ATOM 8693 C CA . ASP D 1 47 ? -19.284 -50.899 -31.625 1.00 24.21 27 ASP D CA 1
ATOM 8694 C C . ASP D 1 47 ? -19.804 -51.678 -32.818 1.00 36.56 27 ASP D C 1
ATOM 8695 O O . ASP D 1 47 ? -19.273 -52.707 -33.235 1.00 35.01 27 ASP D O 1
ATOM 8700 N N . ALA D 1 48 ? -20.873 -51.151 -33.383 1.00 35.78 28 ALA D N 1
ATOM 8701 C CA . ALA D 1 48 ? -21.484 -51.792 -34.511 1.00 29.57 28 ALA D CA 1
ATOM 8702 C C . ALA D 1 48 ? -20.521 -52.039 -35.667 1.00 32.38 28 ALA D C 1
ATOM 8703 O O . ALA D 1 48 ? -20.597 -53.069 -36.353 1.00 31.17 28 ALA D O 1
ATOM 8705 N N . ALA D 1 49 ? -19.593 -51.107 -35.892 1.00 27.89 29 ALA D N 1
ATOM 8706 C CA . ALA D 1 49 ? -18.626 -51.279 -36.978 1.00 27.60 29 ALA D CA 1
ATOM 8707 C C . ALA D 1 49 ? -17.648 -52.422 -36.698 1.00 25.68 29 ALA D C 1
ATOM 8708 O O . ALA D 1 49 ? -17.301 -53.227 -37.567 1.00 31.67 29 ALA D O 1
ATOM 8710 N N . ILE D 1 50 ? -17.213 -52.492 -35.449 1.00 28.74 30 ILE D N 1
ATOM 8711 C CA . ILE D 1 50 ? -16.289 -53.524 -35.037 1.00 29.04 30 ILE D CA 1
ATOM 8712 C C . ILE D 1 50 ? -16.952 -54.905 -35.135 1.00 32.42 30 ILE D C 1
ATOM 8713 O O . ILE D 1 50 ? -16.392 -55.905 -35.628 1.00 22.42 30 ILE D O 1
ATOM 8718 N N . ALA D 1 51 ? -18.199 -54.936 -34.680 1.00 21.66 31 ALA D N 1
ATOM 8719 C CA . ALA D 1 51 ? -18.977 -56.151 -34.699 1.00 22.04 31 ALA D CA 1
ATOM 8720 C C . ALA D 1 51 ? -19.057 -56.685 -36.108 1.00 21.09 31 ALA D C 1
ATOM 8721 O O . ALA D 1 51 ? -18.928 -57.886 -36.349 1.00 23.96 31 ALA D O 1
ATOM 8723 N N . ARG D 1 52 ? -19.294 -55.758 -37.029 1.00 20.12 32 ARG D N 1
ATOM 8724 C CA . ARG D 1 52 ? -19.412 -56.097 -38.440 1.00 29.52 32 ARG D CA 1
ATOM 8725 C C . ARG D 1 52 ? -18.160 -56.824 -38.878 1.00 42.09 32 ARG D C 1
ATOM 8726 O O . ARG D 1 52 ? -18.223 -57.898 -39.487 1.00 37.91 32 ARG D O 1
ATOM 8734 N N . VAL D 1 53 ? -17.020 -56.217 -38.534 1.00 34.07 33 VAL D N 1
ATOM 8735 C CA . VAL D 1 53 ? -15.736 -56.791 -38.857 1.00 29.27 33 VAL D CA 1
ATOM 8736 C C . VAL D 1 53 ? -15.595 -58.181 -38.242 1.00 22.62 33 VAL D C 1
ATOM 8737 O O . VAL D 1 53 ? -15.367 -59.182 -38.921 1.00 21.74 33 VAL D O 1
ATOM 8741 N N . LEU D 1 54 ? -15.758 -58.249 -36.944 1.00 18.11 34 LEU D N 1
ATOM 8742 C CA . LEU D 1 54 ? -15.652 -59.519 -36.268 1.00 16.61 34 LEU D CA 1
ATOM 8743 C C . LEU D 1 54 ? -16.449 -60.621 -36.966 1.00 36.31 34 LEU D C 1
ATOM 8744 O O . LEU D 1 54 ? -15.984 -61.745 -37.185 1.00 31.63 34 LEU D O 1
ATOM 8749 N N . ASP D 1 55 ? -17.685 -60.277 -37.293 1.00 32.17 35 ASP D N 1
ATOM 8750 C CA . ASP D 1 55 ? -18.596 -61.191 -37.942 1.00 27.78 35 ASP D CA 1
ATOM 8751 C C . ASP D 1 55 ? -18.179 -61.522 -39.347 1.00 29.71 35 ASP D C 1
ATOM 8752 O O . ASP D 1 55 ? -18.523 -62.576 -39.888 1.00 25.40 35 ASP D O 1
ATOM 8757 N N . SER D 1 56 ? -17.449 -60.598 -39.936 1.00 21.97 36 SER D N 1
ATOM 8758 C CA . SER D 1 56 ? -17.009 -60.791 -41.300 1.00 28.01 36 SER D CA 1
ATOM 8759 C C . SER D 1 56 ? -16.174 -62.031 -41.513 1.00 35.05 36 SER D C 1
ATOM 8760 O O . SER D 1 56 ? -16.316 -62.701 -42.531 1.00 35.36 36 SER D O 1
ATOM 8763 N N . GLY D 1 57 ? -15.281 -62.316 -40.574 1.00 21.79 37 GLY D N 1
ATOM 8764 C CA . GLY D 1 57 ? -14.401 -63.448 -40.753 1.00 16.92 37 GLY D CA 1
ATOM 8765 C C . GLY D 1 57 ? -13.235 -62.999 -41.655 1.00 24.39 37 GLY D C 1
ATOM 8766 O O . GLY D 1 57 ? -12.333 -63.755 -41.998 1.00 27.47 37 GLY D O 1
ATOM 8767 N N . ARG D 1 58 ? -13.250 -61.734 -42.057 1.00 14.35 38 ARG D N 1
ATOM 8768 C CA . ARG D 1 58 ? -12.212 -61.169 -42.908 1.00 15.12 38 ARG D CA 1
ATOM 8769 C C . ARG D 1 58 ? -11.560 -60.046 -42.112 1.00 21.25 38 ARG D C 1
ATOM 8770 O O . ARG D 1 58 ? -12.202 -59.031 -41.843 1.00 12.45 38 ARG D O 1
ATOM 8778 N N . TYR D 1 59 ? -10.298 -60.244 -41.721 1.00 19.94 39 TYR D N 1
ATOM 8779 C CA . TYR D 1 59 ? -9.581 -59.288 -40.885 1.00 14.50 39 TYR D CA 1
ATOM 8780 C C . TYR D 1 59 ? -8.481 -58.425 -41.507 1.00 19.85 39 TYR D C 1
ATOM 8781 O O . TYR D 1 59 ? -8.178 -57.353 -40.963 1.00 18.65 39 TYR D O 1
ATOM 8790 N N . LEU D 1 60 ? -7.905 -58.885 -42.632 1.00 21.72 40 LEU D N 1
ATOM 8791 C CA . LEU D 1 60 ? -6.841 -58.187 -43.370 1.00 29.07 40 LEU D CA 1
ATOM 8792 C C . LEU D 1 60 ? -7.133 -58.039 -44.866 1.00 23.93 40 LEU D C 1
ATOM 8793 O O . LEU D 1 60 ? -7.708 -58.919 -45.485 1.00 19.07 40 LEU D O 1
ATOM 8798 N N . LEU D 1 61 ? -6.711 -56.922 -45.464 1.00 20.11 41 LEU D N 1
ATOM 8799 C CA . LEU D 1 61 ? -6.907 -56.670 -46.891 1.00 21.64 41 LEU D CA 1
ATOM 8800 C C . LEU D 1 61 ? -8.327 -56.988 -47.380 1.00 28.72 41 LEU D C 1
ATOM 8801 O O . LEU D 1 61 ? -8.539 -57.833 -48.254 1.00 29.30 41 LEU D O 1
ATOM 8806 N N . GLY D 1 62 ? -9.326 -56.325 -46.817 1.00 20.78 42 GLY D N 1
ATOM 8807 C CA . GLY D 1 62 ? -10.681 -56.601 -47.236 1.00 16.43 42 GLY D CA 1
ATOM 8808 C C . GLY D 1 62 ? -11.416 -55.350 -47.645 1.00 21.65 42 GLY D C 1
ATOM 8809 O O . GLY D 1 62 ? -10.845 -54.308 -47.962 1.00 19.94 42 GLY D O 1
ATOM 8810 N N . PRO D 1 63 ? -12.713 -55.497 -47.621 1.00 26.94 43 PRO D N 1
ATOM 8811 C CA . PRO D 1 63 ? -13.674 -54.472 -47.982 1.00 29.42 43 PRO D CA 1
ATOM 8812 C C . PRO D 1 63 ? -13.592 -53.225 -47.145 1.00 29.29 43 PRO D C 1
ATOM 8813 O O . PRO D 1 63 ? -13.871 -52.144 -47.651 1.00 24.84 43 PRO D O 1
ATOM 8817 N N . GLU D 1 64 ? -13.267 -53.376 -45.857 1.00 23.08 44 GLU D N 1
ATOM 8818 C CA . GLU D 1 64 ? -13.187 -52.205 -45.025 1.00 16.41 44 GLU D CA 1
ATOM 8819 C C . GLU D 1 64 ? -12.017 -51.364 -45.476 1.00 23.20 44 GLU D C 1
ATOM 8820 O O . GLU D 1 64 ? -12.100 -50.138 -45.605 1.00 26.77 44 GLU D O 1
ATOM 8826 N N . LEU D 1 65 ? -10.921 -52.055 -45.741 1.00 18.13 45 LEU D N 1
ATOM 8827 C CA . LEU D 1 65 ? -9.737 -51.365 -46.189 1.00 19.18 45 LEU D CA 1
ATOM 8828 C C . LEU D 1 65 ? -10.024 -50.631 -47.482 1.00 24.29 45 LEU D C 1
ATOM 8829 O O . LEU D 1 65 ? -9.708 -49.448 -47.621 1.00 27.30 45 LEU D O 1
ATOM 8834 N N . GLU D 1 66 ? -10.654 -51.328 -48.430 1.00 27.04 46 GLU D N 1
ATOM 8835 C CA . GLU D 1 66 ? -10.997 -50.704 -49.717 1.00 26.34 46 GLU D CA 1
ATOM 8836 C C . GLU D 1 66 ? -11.909 -49.500 -49.547 1.00 16.24 46 GLU D C 1
ATOM 8837 O O . GLU D 1 66 ? -11.646 -48.419 -50.038 1.00 27.89 46 GLU D O 1
ATOM 8843 N N . GLY D 1 67 ? -12.999 -49.688 -48.837 1.00 16.87 47 GLY D N 1
ATOM 8844 C CA . GLY D 1 67 ? -13.891 -48.576 -48.644 1.00 23.53 47 GLY D CA 1
ATOM 8845 C C . GLY D 1 67 ? -13.167 -47.376 -48.055 1.00 24.35 47 GLY D C 1
ATOM 8846 O O . GLY D 1 67 ? -13.292 -46.263 -48.540 1.00 27.96 47 GLY D O 1
ATOM 8847 N N . PHE D 1 68 ? -12.408 -47.608 -46.994 1.00 21.23 48 PHE D N 1
ATOM 8848 C CA . PHE D 1 68 ? -11.692 -46.530 -46.329 1.00 16.46 48 PHE D CA 1
ATOM 8849 C C . PHE D 1 68 ? -10.751 -45.798 -47.248 1.00 21.53 48 PHE D C 1
ATOM 8850 O O . PHE D 1 68 ? -10.716 -44.561 -47.241 1.00 19.88 48 PHE D O 1
ATOM 8858 N N . GLU D 1 69 ? -10.007 -46.581 -48.037 1.00 28.21 49 GLU D N 1
ATOM 8859 C CA . GLU D 1 69 ? -9.061 -46.023 -48.985 1.00 23.74 49 GLU D CA 1
ATOM 8860 C C . GLU D 1 69 ? -9.764 -45.102 -49.969 1.00 29.73 49 GLU D C 1
ATOM 8861 O O . GLU D 1 69 ? -9.347 -43.963 -50.173 1.00 24.04 49 GLU D O 1
ATOM 8867 N N . ALA D 1 70 ? -10.848 -45.605 -50.566 1.00 20.93 50 ALA D N 1
ATOM 8868 C CA . ALA D 1 70 ? -11.620 -44.824 -51.533 1.00 20.30 50 ALA D CA 1
ATOM 8869 C C . ALA D 1 70 ? -12.121 -43.543 -50.904 1.00 23.20 50 ALA D C 1
ATOM 8870 O O . ALA D 1 70 ? -11.914 -42.446 -51.414 1.00 28.91 50 ALA D O 1
ATOM 8872 N N . GLU D 1 71 ? -12.782 -43.703 -49.775 1.00 12.68 51 GLU D N 1
ATOM 8873 C CA . GLU D 1 71 ? -13.286 -42.561 -49.072 1.00 13.86 51 GLU D CA 1
ATOM 8874 C C . GLU D 1 71 ? -12.146 -41.636 -48.646 1.00 27.10 51 GLU D C 1
ATOM 8875 O O . GLU D 1 71 ? -12.247 -40.419 -48.793 1.00 20.67 51 GLU D O 1
ATOM 8881 N N . PHE D 1 72 ? -11.051 -42.214 -48.134 1.00 22.22 52 PHE D N 1
ATOM 8882 C CA . PHE D 1 72 ? -9.927 -41.394 -47.716 1.00 19.79 52 PHE D CA 1
ATOM 8883 C C . PHE D 1 72 ? -9.340 -40.614 -48.880 1.00 25.70 52 PHE D C 1
ATOM 8884 O O . PHE D 1 72 ? -9.036 -39.429 -48.755 1.00 25.85 52 PHE D O 1
ATOM 8892 N N . ALA D 1 73 ? -9.167 -41.298 -50.010 1.00 22.51 53 ALA D N 1
ATOM 8893 C CA . ALA D 1 73 ? -8.621 -40.671 -51.204 1.00 21.13 53 ALA D CA 1
ATOM 8894 C C . ALA D 1 73 ? -9.555 -39.559 -51.628 1.00 27.38 53 ALA D C 1
ATOM 8895 O O . ALA D 1 73 ? -9.140 -38.436 -51.935 1.00 24.30 53 ALA D O 1
ATOM 8897 N N . ALA D 1 74 ? -10.839 -39.891 -51.643 1.00 23.22 54 ALA D N 1
ATOM 8898 C CA . ALA D 1 74 ? -11.824 -38.908 -52.029 1.00 24.52 54 ALA D CA 1
ATOM 8899 C C . ALA D 1 74 ? -11.686 -37.667 -51.152 1.00 37.52 54 ALA D C 1
ATOM 8900 O O . ALA D 1 74 ? -11.612 -36.546 -51.642 1.00 32.89 54 ALA D O 1
ATOM 8902 N N . TYR D 1 75 ? -11.619 -37.889 -49.837 1.00 34.88 55 TYR D N 1
ATOM 8903 C CA . TYR D 1 75 ? -11.483 -36.827 -48.850 1.00 22.48 55 TYR D CA 1
ATOM 8904 C C . TYR D 1 75 ? -10.326 -35.866 -49.124 1.00 14.25 55 TYR D C 1
ATOM 8905 O O . TYR D 1 75 ? -10.494 -34.650 -49.030 1.00 19.56 55 TYR D O 1
ATOM 8914 N N . CYS D 1 76 ? -9.152 -36.424 -49.462 1.00 12.56 56 CYS D N 1
ATOM 8915 C CA . CYS D 1 76 ? -7.934 -35.663 -49.738 1.00 15.77 56 CYS D CA 1
ATOM 8916 C C . CYS D 1 76 ? -7.837 -35.096 -51.130 1.00 21.83 56 CYS D C 1
ATOM 8917 O O . CYS D 1 76 ? -6.784 -34.624 -51.556 1.00 18.80 56 CYS D O 1
ATOM 8920 N N . GLU D 1 77 ? -8.936 -35.173 -51.852 1.00 28.49 57 GLU D N 1
ATOM 8921 C CA . GLU D 1 77 ? -8.966 -34.673 -53.212 1.00 26.21 57 GLU D CA 1
ATOM 8922 C C . GLU D 1 77 ? -7.939 -35.337 -54.098 1.00 35.47 57 GLU D C 1
ATOM 8923 O O . GLU D 1 77 ? -7.236 -34.659 -54.848 1.00 20.26 57 GLU D O 1
ATOM 8929 N N . THR D 1 78 ? -7.897 -36.677 -53.987 1.00 34.72 58 THR D N 1
ATOM 8930 C CA . THR D 1 78 ? -6.991 -37.519 -54.746 1.00 22.21 58 THR D CA 1
ATOM 8931 C C . THR D 1 78 ? -7.632 -38.826 -55.243 1.00 22.81 58 THR D C 1
ATOM 8932 O O . THR D 1 78 ? -8.793 -39.104 -54.967 1.00 22.91 58 THR D O 1
ATOM 8936 N N . ASP D 1 79 ? -6.897 -39.618 -56.014 1.00 29.16 59 ASP D N 1
ATOM 8937 C CA . ASP D 1 79 ? -7.424 -40.848 -56.590 1.00 34.22 59 ASP D CA 1
ATOM 8938 C C . ASP D 1 79 ? -6.981 -42.135 -55.933 1.00 33.66 59 ASP D C 1
ATOM 8939 O O . ASP D 1 79 ? -7.652 -43.163 -56.065 1.00 27.92 59 ASP D O 1
ATOM 8944 N N . HIS D 1 80 ? -5.843 -42.065 -55.257 1.00 26.32 60 HIS D N 1
ATOM 8945 C CA . HIS D 1 80 ? -5.300 -43.231 -54.606 1.00 24.99 60 HIS D CA 1
ATOM 8946 C C . HIS D 1 80 ? -4.942 -43.018 -53.156 1.00 25.37 60 HIS D C 1
ATOM 8947 O O . HIS D 1 80 ? -4.395 -41.981 -52.807 1.00 17.93 60 HIS D O 1
ATOM 8954 N N . ALA D 1 81 ? -5.272 -44.038 -52.361 1.00 24.04 61 ALA D N 1
ATOM 8955 C CA . ALA D 1 81 ? -5.020 -44.136 -50.929 1.00 25.52 61 ALA D CA 1
ATOM 8956 C C . ALA D 1 81 ? -4.595 -45.572 -50.647 1.00 28.27 61 ALA D C 1
ATOM 8957 O O . ALA D 1 81 ? -5.291 -46.502 -51.070 1.00 15.98 61 ALA D O 1
ATOM 8959 N N . VAL D 1 82 ? -3.449 -45.742 -49.970 1.00 24.24 62 VAL D N 1
ATOM 8960 C CA . VAL D 1 82 ? -2.911 -47.056 -49.624 1.00 16.42 62 VAL D CA 1
ATOM 8961 C C . VAL D 1 82 ? -2.802 -47.160 -48.110 1.00 18.30 62 VAL D C 1
ATOM 8962 O O . VAL D 1 82 ? -2.049 -46.407 -47.522 1.00 18.51 62 VAL D O 1
ATOM 8966 N N . GLY D 1 83 ? -3.562 -48.065 -47.475 1.00 20.69 63 GLY D N 1
ATOM 8967 C CA . GLY D 1 83 ? -3.532 -48.233 -46.022 1.00 15.09 63 GLY D CA 1
ATOM 8968 C C . GLY D 1 83 ? -2.352 -49.096 -45.561 1.00 25.79 63 GLY D C 1
ATOM 8969 O O . GLY D 1 83 ? -2.119 -50.213 -46.049 1.00 19.30 63 GLY D O 1
ATOM 8970 N N . VAL D 1 84 ? -1.604 -48.537 -44.612 1.00 19.02 64 VAL D N 1
ATOM 8971 C CA . VAL D 1 84 ? -0.435 -49.167 -44.043 1.00 14.93 64 VAL D CA 1
ATOM 8972 C C . VAL D 1 84 ? -0.524 -49.226 -42.517 1.00 23.51 64 VAL D C 1
ATOM 8973 O O . VAL D 1 84 ? -1.554 -48.891 -41.932 1.00 21.58 64 VAL D O 1
ATOM 8977 N N . ASN D 1 85 ? 0.552 -49.655 -41.865 1.00 17.33 65 ASN D N 1
ATOM 8978 C CA . ASN D 1 85 ? 0.546 -49.792 -40.410 1.00 22.54 65 ASN D CA 1
ATOM 8979 C C . ASN D 1 85 ? 0.827 -48.539 -39.593 1.00 27.50 65 ASN D C 1
ATOM 8980 O O . ASN D 1 85 ? 0.409 -48.437 -38.442 1.00 15.23 65 ASN D O 1
ATOM 8985 N N . SER D 1 86 ? 1.547 -47.589 -40.174 1.00 17.22 66 SER D N 1
ATOM 8986 C CA . SER D 1 86 ? 1.869 -46.404 -39.435 1.00 12.08 66 SER D CA 1
ATOM 8987 C C . SER D 1 86 ? 2.269 -45.304 -40.360 1.00 5.05 66 SER D C 1
ATOM 8988 O O . SER D 1 86 ? 2.497 -45.549 -41.545 1.00 14.35 66 SER D O 1
ATOM 8991 N N . GLY D 1 87 ? 2.374 -44.120 -39.763 1.00 11.25 67 GLY D N 1
ATOM 8992 C CA . GLY D 1 87 ? 2.782 -42.937 -40.480 1.00 14.84 67 GLY D CA 1
ATOM 8993 C C . GLY D 1 87 ? 4.256 -43.098 -40.788 1.00 15.65 67 GLY D C 1
ATOM 8994 O O . GLY D 1 87 ? 4.771 -42.598 -41.792 1.00 16.08 67 GLY D O 1
ATOM 8995 N N . MET D 1 88 ? 4.953 -43.833 -39.931 1.00 14.86 68 MET D N 1
ATOM 8996 C CA . MET D 1 88 ? 6.362 -44.028 -40.233 1.00 15.71 68 MET D CA 1
ATOM 8997 C C . MET D 1 88 ? 6.550 -44.862 -41.487 1.00 21.94 68 MET D C 1
ATOM 8998 O O . MET D 1 88 ? 7.301 -44.483 -42.374 1.00 18.02 68 MET D O 1
ATOM 9003 N N . ASP D 1 89 ? 5.861 -46.007 -41.553 1.00 19.98 69 ASP D N 1
ATOM 9004 C CA . ASP D 1 89 ? 5.964 -46.902 -42.706 1.00 18.11 69 ASP D CA 1
ATOM 9005 C C . ASP D 1 89 ? 5.466 -46.252 -43.977 1.00 23.59 69 ASP D C 1
ATOM 9006 O O . ASP D 1 89 ? 5.983 -46.526 -45.065 1.00 21.34 69 ASP D O 1
ATOM 9011 N N . ALA D 1 90 ? 4.445 -45.403 -43.815 1.00 13.93 70 ALA D N 1
ATOM 9012 C CA . ALA D 1 90 ? 3.866 -44.681 -44.934 1.00 17.14 70 ALA D CA 1
ATOM 9013 C C . ALA D 1 90 ? 4.960 -43.817 -45.590 1.00 20.66 70 ALA D C 1
ATOM 9014 O O . ALA D 1 90 ? 5.225 -43.891 -46.789 1.00 22.39 70 ALA D O 1
ATOM 9016 N N . LEU D 1 91 ? 5.650 -43.014 -44.795 1.00 12.48 71 LEU D N 1
ATOM 9017 C CA . LEU D 1 91 ? 6.736 -42.230 -45.328 1.00 13.70 71 LEU D CA 1
ATOM 9018 C C . LEU D 1 91 ? 7.757 -43.182 -45.962 1.00 20.82 71 LEU D C 1
ATOM 9019 O O . LEU D 1 91 ? 8.131 -43.096 -47.138 1.00 16.48 71 LEU D O 1
ATOM 9024 N N . GLN D 1 92 ? 8.243 -44.125 -45.170 1.00 14.05 72 GLN D N 1
ATOM 9025 C CA . GLN D 1 92 ? 9.230 -45.047 -45.698 1.00 16.77 72 GLN D CA 1
ATOM 9026 C C . GLN D 1 92 ? 8.823 -45.676 -47.012 1.00 26.88 72 GLN D C 1
ATOM 9027 O O . GLN D 1 92 ? 9.505 -45.553 -48.022 1.00 32.36 72 GLN D O 1
ATOM 9033 N N . LEU D 1 93 ? 7.701 -46.361 -46.994 1.00 25.96 73 LEU D N 1
ATOM 9034 C CA . LEU D 1 93 ? 7.212 -47.001 -48.192 1.00 23.27 73 LEU D CA 1
ATOM 9035 C C . LEU D 1 93 ? 7.112 -46.054 -49.404 1.00 28.79 73 LEU D C 1
ATOM 9036 O O . LEU D 1 93 ? 7.430 -46.440 -50.533 1.00 27.07 73 LEU D O 1
ATOM 9041 N N . ALA D 1 94 ? 6.652 -44.815 -49.179 1.00 16.10 74 ALA D N 1
ATOM 9042 C CA . ALA D 1 94 ? 6.505 -43.830 -50.258 1.00 14.62 74 ALA D CA 1
ATOM 9043 C C . ALA D 1 94 ? 7.850 -43.521 -50.854 1.00 16.38 74 ALA D C 1
ATOM 9044 O O . ALA D 1 94 ? 7.991 -43.468 -52.057 1.00 24.10 74 ALA D O 1
ATOM 9046 N N . LEU D 1 95 ? 8.835 -43.334 -49.981 1.00 16.20 75 LEU D N 1
ATOM 9047 C CA . LEU D 1 95 ? 10.184 -43.035 -50.428 1.00 17.10 75 LEU D CA 1
ATOM 9048 C C . LEU D 1 95 ? 10.731 -44.201 -51.248 1.00 28.10 75 LEU D C 1
ATOM 9049 O O . LEU D 1 95 ? 11.170 -44.060 -52.395 1.00 18.92 75 LEU D O 1
ATOM 9054 N N . ARG D 1 96 ? 10.690 -45.370 -50.622 1.00 24.83 76 ARG D N 1
ATOM 9055 C CA . ARG D 1 96 ? 11.152 -46.600 -51.236 1.00 25.05 76 ARG D CA 1
ATOM 9056 C C . ARG D 1 96 ? 10.428 -46.839 -52.551 1.00 36.27 76 ARG D C 1
ATOM 9057 O O . ARG D 1 96 ? 11.006 -47.360 -53.507 1.00 38.82 76 ARG D O 1
ATOM 9065 N N . GLY D 1 97 ? 9.165 -46.417 -52.597 1.00 27.20 77 GLY D N 1
ATOM 9066 C CA . GLY D 1 97 ? 8.319 -46.557 -53.780 1.00 25.25 77 GLY D CA 1
ATOM 9067 C C . GLY D 1 97 ? 8.688 -45.608 -54.912 1.00 33.16 77 GLY D C 1
ATOM 9068 O O . GLY D 1 97 ? 8.309 -45.830 -56.063 1.00 32.26 77 GLY D O 1
ATOM 9069 N N . LEU D 1 98 ? 9.422 -44.550 -54.561 1.00 23.55 78 LEU D N 1
ATOM 9070 C CA . LEU D 1 98 ? 9.889 -43.542 -55.510 1.00 24.17 78 LEU D CA 1
ATOM 9071 C C . LEU D 1 98 ? 11.350 -43.799 -55.833 1.00 24.45 78 LEU D C 1
ATOM 9072 O O . LEU D 1 98 ? 12.038 -42.961 -56.403 1.00 30.77 78 LEU D O 1
ATOM 9077 N N . GLY D 1 99 ? 11.805 -44.976 -55.430 1.00 20.54 79 GLY D N 1
ATOM 9078 C CA . GLY D 1 99 ? 13.163 -45.417 -55.637 1.00 20.68 79 GLY D CA 1
ATOM 9079 C C . GLY D 1 99 ? 14.210 -44.803 -54.715 1.00 27.54 79 GLY D C 1
ATOM 9080 O O . GLY D 1 99 ? 15.403 -44.999 -54.932 1.00 27.31 79 GLY D O 1
ATOM 9081 N N . ILE D 1 100 ? 13.808 -44.064 -53.683 1.00 21.29 80 ILE D N 1
ATOM 9082 C CA . ILE D 1 100 ? 14.814 -43.485 -52.819 1.00 13.70 80 ILE D CA 1
ATOM 9083 C C . ILE D 1 100 ? 15.579 -44.538 -52.022 1.00 32.00 80 ILE D C 1
ATOM 9084 O O . ILE D 1 100 ? 14.997 -45.496 -51.512 1.00 33.59 80 ILE D O 1
ATOM 9089 N N . GLY D 1 101 ? 16.899 -44.384 -51.906 1.00 23.56 81 GLY D N 1
ATOM 9090 C CA . GLY D 1 101 ? 17.663 -45.361 -51.156 1.00 16.76 81 GLY D CA 1
ATOM 9091 C C . GLY D 1 101 ? 19.096 -44.961 -50.832 1.00 24.94 81 GLY D C 1
ATOM 9092 O O . GLY D 1 101 ? 19.436 -43.798 -50.659 1.00 30.70 81 GLY D O 1
ATOM 9093 N N . PRO D 1 102 ? 19.945 -45.975 -50.728 1.00 26.68 82 PRO D N 1
ATOM 9094 C CA . PRO D 1 102 ? 21.339 -45.779 -50.431 1.00 28.37 82 PRO D CA 1
ATOM 9095 C C . PRO D 1 102 ? 21.949 -44.841 -51.445 1.00 36.56 82 PRO D C 1
ATOM 9096 O O . PRO D 1 102 ? 21.623 -44.919 -52.625 1.00 28.74 82 PRO D O 1
ATOM 9100 N N . GLY D 1 103 ? 22.823 -43.955 -50.969 1.00 38.63 83 GLY D N 1
ATOM 9101 C CA . GLY D 1 103 ? 23.468 -42.987 -51.836 1.00 39.33 83 GLY D CA 1
ATOM 9102 C C . GLY D 1 103 ? 22.606 -41.744 -52.067 1.00 43.36 83 GLY D C 1
ATOM 9103 O O . GLY D 1 103 ? 23.100 -40.683 -52.449 1.00 50.40 83 GLY D O 1
ATOM 9104 N N . ASP D 1 104 ? 21.305 -41.864 -51.832 1.00 30.07 84 ASP D N 1
ATOM 9105 C CA . ASP D 1 104 ? 20.415 -40.733 -52.015 1.00 26.87 84 ASP D CA 1
ATOM 9106 C C . ASP D 1 104 ? 20.302 -39.882 -50.764 1.00 36.42 84 ASP D C 1
ATOM 9107 O O . ASP D 1 104 ? 20.502 -40.367 -49.650 1.00 34.48 84 ASP D O 1
ATOM 9112 N N . GLU D 1 105 ? 19.977 -38.608 -50.970 1.00 37.24 85 GLU D N 1
ATOM 9113 C CA . GLU D 1 105 ? 19.793 -37.661 -49.878 1.00 33.19 85 GLU D CA 1
ATOM 9114 C C . GLU D 1 105 ? 18.365 -37.145 -49.882 1.00 24.26 85 GLU D C 1
ATOM 9115 O O . GLU D 1 105 ? 17.788 -36.929 -50.943 1.00 26.96 85 GLU D O 1
ATOM 9121 N N . VAL D 1 106 ? 17.785 -36.963 -48.702 1.00 21.53 86 VAL D N 1
ATOM 9122 C CA . VAL D 1 106 ? 16.416 -36.474 -48.607 1.00 22.57 86 VAL D CA 1
ATOM 9123 C C . VAL D 1 106 ? 16.373 -35.272 -47.708 1.00 28.85 86 VAL D C 1
ATOM 9124 O O . VAL D 1 106 ? 16.905 -35.337 -46.598 1.00 25.30 86 VAL D O 1
ATOM 9128 N N . ILE D 1 107 ? 15.753 -34.189 -48.185 1.00 21.11 87 ILE D N 1
ATOM 9129 C CA . ILE D 1 107 ? 15.690 -33.013 -47.339 1.00 23.78 87 ILE D CA 1
ATOM 9130 C C . ILE D 1 107 ? 14.566 -33.159 -46.335 1.00 17.19 87 ILE D C 1
ATOM 9131 O O . ILE D 1 107 ? 13.405 -33.383 -46.674 1.00 15.99 87 ILE D O 1
ATOM 9136 N N . VAL D 1 108 ? 14.952 -33.066 -45.082 1.00 17.77 88 VAL D N 1
ATOM 9137 C CA . VAL D 1 108 ? 14.018 -33.190 -43.990 1.00 21.26 88 VAL D CA 1
ATOM 9138 C C . VAL D 1 108 ? 14.059 -31.905 -43.187 1.00 27.32 88 VAL D C 1
ATOM 9139 O O . VAL D 1 108 ? 15.069 -31.190 -43.215 1.00 21.19 88 VAL D O 1
ATOM 9143 N N . PRO D 1 109 ? 12.964 -31.609 -42.476 1.00 15.80 89 PRO D N 1
ATOM 9144 C CA . PRO D 1 109 ? 12.938 -30.425 -41.650 1.00 12.55 89 PRO D CA 1
ATOM 9145 C C . PRO D 1 109 ? 13.784 -30.672 -40.400 1.00 23.12 89 PRO D C 1
ATOM 9146 O O . PRO D 1 109 ? 13.910 -31.796 -39.903 1.00 21.25 89 PRO D O 1
ATOM 9150 N N . SER D 1 110 ? 14.384 -29.617 -39.890 1.00 18.92 90 SER D N 1
ATOM 9151 C CA . SER D 1 110 ? 15.195 -29.707 -38.688 1.00 19.65 90 SER D CA 1
ATOM 9152 C C . SER D 1 110 ? 14.266 -29.845 -37.505 1.00 20.89 90 SER D C 1
ATOM 9153 O O . SER D 1 110 ? 14.563 -30.529 -36.529 1.00 24.92 90 SER D O 1
ATOM 9156 N N . HIS D 1 111 ? 13.125 -29.164 -37.626 1.00 22.71 91 HIS D N 1
ATOM 9157 C CA . HIS D 1 111 ? 12.101 -29.155 -36.611 1.00 19.88 91 HIS D CA 1
ATOM 9158 C C . HIS D 1 111 ? 10.934 -30.021 -37.051 1.00 27.07 91 HIS D C 1
ATOM 9159 O O . HIS D 1 111 ? 10.198 -29.648 -37.963 1.00 20.00 91 HIS D O 1
ATOM 9166 N N . THR D 1 112 ? 10.803 -31.184 -36.400 1.00 20.21 92 THR D N 1
ATOM 9167 C CA . THR D 1 112 ? 9.761 -32.187 -36.669 1.00 21.33 92 THR D CA 1
ATOM 9168 C C . THR D 1 112 ? 9.927 -33.388 -35.733 1.00 31.41 92 THR D C 1
ATOM 9169 O O . THR D 1 112 ? 10.859 -33.451 -34.923 1.00 22.08 92 THR D O 1
ATOM 9173 N N . TYR D 1 113 ? 9.023 -34.358 -35.864 1.00 20.25 93 TYR D N 1
ATOM 9174 C CA . TYR D 1 113 ? 9.084 -35.552 -35.067 1.00 15.48 93 TYR D CA 1
ATOM 9175 C C . TYR D 1 113 ? 10.140 -36.458 -35.677 1.00 19.67 93 TYR D C 1
ATOM 9176 O O . TYR D 1 113 ? 10.287 -36.517 -36.894 1.00 17.94 93 TYR D O 1
ATOM 9185 N N . ILE D 1 114 ? 10.909 -37.154 -34.850 1.00 13.38 94 ILE D N 1
ATOM 9186 C CA . ILE D 1 114 ? 11.956 -38.031 -35.350 1.00 18.28 94 ILE D CA 1
ATOM 9187 C C . ILE D 1 114 ? 11.539 -38.982 -36.471 1.00 19.74 94 ILE D C 1
ATOM 9188 O O . ILE D 1 114 ? 12.353 -39.331 -37.342 1.00 12.80 94 ILE D O 1
ATOM 9193 N N . ALA D 1 115 ? 10.269 -39.403 -36.449 1.00 17.00 95 ALA D N 1
ATOM 9194 C CA . ALA D 1 115 ? 9.765 -40.318 -37.467 1.00 15.03 95 ALA D CA 1
ATOM 9195 C C . ALA D 1 115 ? 10.070 -39.819 -38.899 1.00 22.00 95 ALA D C 1
ATOM 9196 O O . ALA D 1 115 ? 10.343 -40.571 -39.841 1.00 24.45 95 ALA D O 1
ATOM 9198 N N . SER D 1 116 ? 10.047 -38.512 -39.089 1.00 19.86 96 SER D N 1
ATOM 9199 C CA . SER D 1 116 ? 10.334 -37.951 -40.409 1.00 17.88 96 SER D CA 1
ATOM 9200 C C . SER D 1 116 ? 11.696 -38.386 -40.915 1.00 19.38 96 SER D C 1
ATOM 9201 O O . SER D 1 116 ? 11.846 -38.865 -42.039 1.00 23.19 96 SER D O 1
ATOM 9204 N N . TRP D 1 117 ? 12.700 -38.245 -40.062 1.00 15.23 97 TRP D N 1
ATOM 9205 C CA . TRP D 1 117 ? 14.033 -38.645 -40.461 1.00 20.58 97 TRP D CA 1
ATOM 9206 C C . TRP D 1 117 ? 14.236 -40.142 -40.482 1.00 23.11 97 TRP D C 1
ATOM 9207 O O . TRP D 1 117 ? 15.005 -40.676 -41.285 1.00 20.13 97 TRP D O 1
ATOM 9218 N N . LEU D 1 118 ? 13.581 -40.816 -39.544 1.00 27.76 98 LEU D N 1
ATOM 9219 C CA . LEU D 1 118 ? 13.723 -42.256 -39.439 1.00 22.70 98 LEU D CA 1
ATOM 9220 C C . LEU D 1 118 ? 13.270 -43.002 -40.697 1.00 15.70 98 LEU D C 1
ATOM 9221 O O . LEU D 1 118 ? 13.833 -44.029 -41.100 1.00 16.79 98 LEU D O 1
ATOM 9226 N N . ALA D 1 119 ? 12.226 -42.480 -41.317 1.00 14.83 99 ALA D N 1
ATOM 9227 C CA . ALA D 1 119 ? 11.687 -43.082 -42.518 1.00 17.29 99 ALA D CA 1
ATOM 9228 C C . ALA D 1 119 ? 12.699 -43.026 -43.661 1.00 30.66 99 ALA D C 1
ATOM 9229 O O . ALA D 1 119 ? 12.797 -43.945 -44.479 1.00 23.64 99 ALA D O 1
ATOM 9231 N N . VAL D 1 120 ? 13.466 -41.931 -43.683 1.00 26.40 100 VAL D N 1
ATOM 9232 C CA . VAL D 1 120 ? 14.509 -41.686 -44.675 1.00 23.27 100 VAL D CA 1
ATOM 9233 C C . VAL D 1 120 ? 15.665 -42.647 -44.401 1.00 27.72 100 VAL D C 1
ATOM 9234 O O . VAL D 1 120 ? 16.103 -43.436 -45.241 1.00 19.97 100 VAL D O 1
ATOM 9238 N N . SER D 1 121 ? 16.136 -42.583 -43.165 1.00 24.86 101 SER D N 1
ATOM 9239 C CA . SER D 1 121 ? 17.208 -43.435 -42.731 1.00 28.50 101 SER D CA 1
ATOM 9240 C C . SER D 1 121 ? 16.869 -44.892 -43.040 1.00 37.92 101 SER D C 1
ATOM 9241 O O . SER D 1 121 ? 17.718 -45.687 -43.453 1.00 38.85 101 SER D O 1
ATOM 9244 N N . ALA D 1 122 ? 15.604 -45.246 -42.833 1.00 18.52 102 ALA D N 1
ATOM 9245 C CA . ALA D 1 122 ? 15.175 -46.611 -43.063 1.00 20.69 102 ALA D CA 1
ATOM 9246 C C . ALA D 1 122 ? 15.393 -47.115 -44.486 1.00 33.94 102 ALA D C 1
ATOM 9247 O O . ALA D 1 122 ? 15.463 -48.319 -44.734 1.00 25.33 102 ALA D O 1
ATOM 9249 N N . THR D 1 123 ? 15.492 -46.208 -45.451 1.00 29.19 103 THR D N 1
ATOM 9250 C CA . THR D 1 123 ? 15.679 -46.666 -46.812 1.00 25.01 103 THR D CA 1
ATOM 9251 C C . THR D 1 123 ? 17.125 -46.865 -47.136 1.00 19.75 103 THR D C 1
ATOM 9252 O O . THR D 1 123 ? 17.490 -47.591 -48.050 1.00 26.06 103 THR D O 1
ATOM 9256 N N . GLY D 1 124 ? 17.957 -46.188 -46.386 1.00 21.96 104 GLY D N 1
ATOM 9257 C CA . GLY D 1 124 ? 19.371 -46.271 -46.645 1.00 26.63 104 GLY D CA 1
ATOM 9258 C C . GLY D 1 124 ? 19.782 -44.927 -47.182 1.00 29.02 104 GLY D C 1
ATOM 9259 O O . GLY D 1 124 ? 20.962 -44.662 -47.380 1.00 32.68 104 GLY D O 1
ATOM 9260 N N . ALA D 1 125 ? 18.755 -44.094 -47.398 1.00 24.94 105 ALA D N 1
ATOM 9261 C CA . ALA D 1 125 ? 18.927 -42.744 -47.870 1.00 19.12 105 ALA D CA 1
ATOM 9262 C C . ALA D 1 125 ? 19.379 -41.941 -46.668 1.00 27.04 105 ALA D C 1
ATOM 9263 O O . ALA D 1 125 ? 19.226 -42.405 -45.538 1.00 26.66 105 ALA D O 1
ATOM 9265 N N . THR D 1 126 ? 19.950 -40.757 -46.905 1.00 31.84 106 THR D N 1
ATOM 9266 C CA . THR D 1 126 ? 20.437 -39.898 -45.828 1.00 36.85 106 THR D CA 1
ATOM 9267 C C . THR D 1 126 ? 19.576 -38.659 -45.641 1.00 32.19 106 THR D C 1
ATOM 9268 O O . THR D 1 126 ? 19.382 -37.903 -46.597 1.00 27.31 106 THR D O 1
ATOM 9272 N N . PRO D 1 127 ? 19.070 -38.459 -44.419 1.00 26.86 107 PRO D N 1
ATOM 9273 C CA . PRO D 1 127 ? 18.219 -37.320 -44.129 1.00 30.45 107 PRO D CA 1
ATOM 9274 C C . PRO D 1 127 ? 19.072 -36.077 -43.917 1.00 33.71 107 PRO D C 1
ATOM 9275 O O . PRO D 1 127 ? 20.029 -36.084 -43.143 1.00 41.91 107 PRO D O 1
ATOM 9279 N N . VAL D 1 128 ? 18.718 -35.018 -44.628 1.00 26.84 108 VAL D N 1
ATOM 9280 C CA . VAL D 1 128 ? 19.424 -33.748 -44.564 1.00 26.72 108 VAL D CA 1
ATOM 9281 C C . VAL D 1 128 ? 18.457 -32.708 -44.043 1.00 25.28 108 VAL D C 1
ATOM 9282 O O . VAL D 1 128 ? 17.501 -32.330 -44.728 1.00 20.70 108 VAL D O 1
ATOM 9286 N N . PRO D 1 129 ? 18.732 -32.273 -42.816 1.00 21.92 109 PRO D N 1
ATOM 9287 C CA . PRO D 1 129 ? 17.923 -31.300 -42.117 1.00 16.25 109 PRO D CA 1
ATOM 9288 C C . PRO D 1 129 ? 18.074 -29.877 -42.639 1.00 22.30 109 PRO D C 1
ATOM 9289 O O . PRO D 1 129 ? 19.190 -29.370 -42.809 1.00 19.24 109 PRO D O 1
ATOM 9293 N N . VAL D 1 130 ? 16.922 -29.246 -42.853 1.00 22.01 110 VAL D N 1
ATOM 9294 C CA . VAL D 1 130 ? 16.811 -27.874 -43.305 1.00 17.30 110 VAL D CA 1
ATOM 9295 C C . VAL D 1 130 ? 15.864 -27.169 -42.363 1.00 25.70 110 VAL D C 1
ATOM 9296 O O . VAL D 1 130 ? 14.772 -27.653 -42.084 1.00 25.03 110 VAL D O 1
ATOM 9300 N N . GLU D 1 131 ? 16.290 -26.020 -41.860 1.00 26.02 111 GLU D N 1
ATOM 9301 C CA . GLU D 1 131 ? 15.490 -25.256 -40.918 1.00 17.52 111 GLU D CA 1
ATOM 9302 C C . GLU D 1 131 ? 14.111 -24.843 -41.427 1.00 24.89 111 GLU D C 1
ATOM 9303 O O . GLU D 1 131 ? 13.826 -24.751 -42.628 1.00 29.97 111 GLU D O 1
ATOM 9309 N N . PRO D 1 132 ? 13.251 -24.586 -40.462 1.00 22.16 112 PRO D N 1
ATOM 9310 C CA . PRO D 1 132 ? 11.902 -24.137 -40.731 1.00 19.18 112 PRO D CA 1
ATOM 9311 C C . PRO D 1 132 ? 11.911 -22.613 -40.745 1.00 31.33 112 PRO D C 1
ATOM 9312 O O . PRO D 1 132 ? 12.952 -21.937 -40.580 1.00 16.30 112 PRO D O 1
ATOM 9316 N N . HIS D 1 133 ? 10.710 -22.079 -40.890 1.00 28.97 113 HIS D N 1
ATOM 9317 C CA . HIS D 1 133 ? 10.547 -20.654 -40.869 1.00 26.03 113 HIS D CA 1
ATOM 9318 C C . HIS D 1 133 ? 10.954 -20.241 -39.481 1.00 28.20 113 HIS D C 1
ATOM 9319 O O . HIS D 1 133 ? 11.006 -21.066 -38.562 1.00 24.83 113 HIS D O 1
ATOM 9326 N N . GLU D 1 134 ? 11.265 -18.980 -39.306 1.00 28.42 114 GLU D N 1
ATOM 9327 C CA . GLU D 1 134 ? 11.657 -18.573 -37.988 1.00 29.35 114 GLU D CA 1
ATOM 9328 C C . GLU D 1 134 ? 10.478 -18.579 -37.027 1.00 34.02 114 GLU D C 1
ATOM 9329 O O . GLU D 1 134 ? 10.678 -18.859 -35.854 1.00 26.90 114 GLU D O 1
ATOM 9335 N N . ASP D 1 135 ? 9.269 -18.306 -37.553 1.00 29.80 115 ASP D N 1
ATOM 9336 C CA . ASP D 1 135 ? 8.016 -18.237 -36.793 1.00 32.73 115 ASP D CA 1
ATOM 9337 C C . ASP D 1 135 ? 6.951 -19.256 -37.211 1.00 36.63 115 ASP D C 1
ATOM 9338 O O . ASP D 1 135 ? 5.845 -19.252 -36.675 1.00 42.49 115 ASP D O 1
ATOM 9343 N N . HIS D 1 136 ? 7.228 -20.099 -38.190 1.00 23.81 116 HIS D N 1
ATOM 9344 C CA . HIS D 1 136 ? 6.252 -21.078 -38.644 1.00 18.69 116 HIS D CA 1
ATOM 9345 C C . HIS D 1 136 ? 6.913 -22.443 -38.556 1.00 21.75 116 HIS D C 1
ATOM 9346 O O . HIS D 1 136 ? 8.071 -22.576 -38.938 1.00 19.82 116 HIS D O 1
ATOM 9353 N N . PRO D 1 137 ? 6.196 -23.438 -38.024 1.00 18.42 117 PRO D N 1
ATOM 9354 C CA . PRO D 1 137 ? 6.724 -24.785 -37.812 1.00 13.01 117 PRO D CA 1
ATOM 9355 C C . PRO D 1 137 ? 6.952 -25.619 -39.068 1.00 26.71 117 PRO D C 1
ATOM 9356 O O . PRO D 1 137 ? 6.962 -26.850 -39.009 1.00 21.13 117 PRO D O 1
ATOM 9360 N N . THR D 1 138 ? 7.112 -24.956 -40.212 1.00 29.92 118 THR D N 1
ATOM 9361 C CA . THR D 1 138 ? 7.326 -25.649 -41.475 1.00 24.28 118 THR D CA 1
ATOM 9362 C C . THR D 1 138 ? 8.626 -25.258 -42.170 1.00 32.12 118 THR D C 1
ATOM 9363 O O . THR D 1 138 ? 9.174 -24.166 -41.963 1.00 31.91 118 THR D O 1
ATOM 9367 N N . LEU D 1 139 ? 9.099 -26.175 -43.015 1.00 22.99 119 LEU D N 1
ATOM 9368 C CA . LEU D 1 139 ? 10.321 -26.042 -43.795 1.00 19.54 119 LEU D CA 1
ATOM 9369 C C . LEU D 1 139 ? 10.476 -24.691 -44.507 1.00 22.73 119 LEU D C 1
ATOM 9370 O O . LEU D 1 139 ? 9.574 -24.223 -45.202 1.00 24.53 119 LEU D O 1
ATOM 9375 N N . ASP D 1 140 ? 11.630 -24.048 -44.298 1.00 15.38 120 ASP D N 1
ATOM 9376 C CA . ASP D 1 140 ? 11.929 -22.756 -44.898 1.00 19.46 120 ASP D CA 1
ATOM 9377 C C . ASP D 1 140 ? 12.394 -22.930 -46.341 1.00 18.27 120 ASP D C 1
ATOM 9378 O O . ASP D 1 140 ? 13.547 -23.282 -46.579 1.00 18.53 120 ASP D O 1
ATOM 9383 N N . PRO D 1 141 ? 11.493 -22.698 -47.312 1.00 21.36 121 PRO D N 1
ATOM 9384 C CA . PRO D 1 141 ? 11.840 -22.899 -48.721 1.00 18.29 121 PRO D CA 1
ATOM 9385 C C . PRO D 1 141 ? 13.150 -22.274 -49.147 1.00 21.32 121 PRO D C 1
ATOM 9386 O O . PRO D 1 141 ? 13.925 -22.872 -49.894 1.00 23.24 121 PRO D O 1
ATOM 9390 N N . LEU D 1 142 ? 13.386 -21.064 -48.639 1.00 33.41 122 LEU D N 1
ATOM 9391 C CA . LEU D 1 142 ? 14.590 -20.317 -48.928 1.00 33.42 122 LEU D CA 1
ATOM 9392 C C . LEU D 1 142 ? 15.855 -21.064 -48.553 1.00 34.46 122 LEU D C 1
ATOM 9393 O O . LEU D 1 142 ? 16.897 -20.952 -49.197 1.00 41.89 122 LEU D O 1
ATOM 9398 N N . LEU D 1 143 ? 15.768 -21.849 -47.499 1.00 29.71 123 LEU D N 1
ATOM 9399 C CA . LEU D 1 143 ? 16.928 -22.598 -47.052 1.00 30.70 123 LEU D CA 1
ATOM 9400 C C . LEU D 1 143 ? 17.037 -23.956 -47.679 1.00 20.51 123 LEU D C 1
ATOM 9401 O O . LEU D 1 143 ? 18.072 -24.587 -47.624 1.00 19.76 123 LEU D O 1
ATOM 9406 N N . VAL D 1 144 ? 15.967 -24.413 -48.270 1.00 21.43 124 VAL D N 1
ATOM 9407 C CA . VAL D 1 144 ? 16.004 -25.714 -48.882 1.00 23.54 124 VAL D CA 1
ATOM 9408 C C . VAL D 1 144 ? 16.976 -25.777 -50.032 1.00 34.50 124 VAL D C 1
ATOM 9409 O O . VAL D 1 144 ? 17.982 -26.494 -50.059 1.00 30.32 124 VAL D O 1
ATOM 9413 N N . GLU D 1 145 ? 16.614 -24.995 -51.010 1.00 38.82 125 GLU D N 1
ATOM 9414 C CA . GLU D 1 145 ? 17.345 -24.877 -52.232 1.00 39.35 125 GLU D CA 1
ATOM 9415 C C . GLU D 1 145 ? 18.840 -24.840 -52.018 1.00 34.23 125 GLU D C 1
ATOM 9416 O O . GLU D 1 145 ? 19.629 -25.348 -52.813 1.00 43.99 125 GLU D O 1
ATOM 9422 N N . LYS D 1 146 ? 19.200 -24.242 -50.904 1.00 30.35 126 LYS D N 1
ATOM 9423 C CA . LYS D 1 146 ? 20.577 -24.091 -50.486 1.00 35.70 126 LYS D CA 1
ATOM 9424 C C . LYS D 1 146 ? 21.198 -25.377 -49.914 1.00 45.98 126 LYS D C 1
ATOM 9425 O O . LYS D 1 146 ? 22.413 -25.494 -49.748 1.00 45.55 126 LYS D O 1
ATOM 9431 N N . ALA D 1 147 ? 20.371 -26.366 -49.585 1.00 45.46 127 ALA D N 1
ATOM 9432 C CA . ALA D 1 147 ? 20.917 -27.598 -49.033 1.00 45.15 127 ALA D CA 1
ATOM 9433 C C . ALA D 1 147 ? 20.940 -28.699 -50.072 1.00 46.68 127 ALA D C 1
ATOM 9434 O O . ALA D 1 147 ? 21.377 -29.822 -49.822 1.00 43.84 127 ALA D O 1
ATOM 9436 N N . ILE D 1 148 ? 20.461 -28.353 -51.253 1.00 42.43 128 ILE D N 1
ATOM 9437 C CA . ILE D 1 148 ? 20.452 -29.315 -52.324 1.00 44.94 128 ILE D CA 1
ATOM 9438 C C . ILE D 1 148 ? 21.869 -29.677 -52.752 1.00 57.72 128 ILE D C 1
ATOM 9439 O O . ILE D 1 148 ? 22.746 -28.816 -52.882 1.00 60.98 128 ILE D O 1
ATOM 9444 N N . THR D 1 149 ? 22.067 -30.976 -52.960 1.00 47.41 129 THR D N 1
ATOM 9445 C CA . THR D 1 149 ? 23.318 -31.548 -53.417 1.00 42.60 129 THR D CA 1
ATOM 9446 C C . THR D 1 149 ? 23.015 -32.366 -54.667 1.00 56.06 129 THR D C 1
ATOM 9447 O O . THR D 1 149 ? 21.888 -32.371 -55.169 1.00 50.69 129 THR D O 1
ATOM 9451 N N . PRO D 1 150 ? 24.003 -33.062 -55.193 1.00 61.52 130 PRO D N 1
ATOM 9452 C CA . PRO D 1 150 ? 23.733 -33.847 -56.375 1.00 63.81 130 PRO D CA 1
ATOM 9453 C C . PRO D 1 150 ? 23.026 -35.133 -55.990 1.00 59.90 130 PRO D C 1
ATOM 9454 O O . PRO D 1 150 ? 22.321 -35.739 -56.791 1.00 59.91 130 PRO D O 1
ATOM 9458 N N . ARG D 1 151 ? 23.232 -35.516 -54.736 1.00 38.71 131 ARG D N 1
ATOM 9459 C CA . ARG D 1 151 ? 22.644 -36.710 -54.179 1.00 30.01 131 ARG D CA 1
ATOM 9460 C C . ARG D 1 151 ? 21.189 -36.523 -53.750 1.00 36.98 131 ARG D C 1
ATOM 9461 O O . ARG D 1 151 ? 20.513 -37.490 -53.356 1.00 32.23 131 ARG D O 1
ATOM 9469 N N . THR D 1 152 ? 20.705 -35.273 -53.850 1.00 25.38 132 THR D N 1
ATOM 9470 C CA . THR D 1 152 ? 19.333 -34.946 -53.478 1.00 25.37 132 THR D CA 1
ATOM 9471 C C . THR D 1 152 ? 18.298 -35.564 -54.402 1.00 39.05 132 THR D C 1
ATOM 9472 O O . THR D 1 152 ? 18.372 -35.409 -55.609 1.00 38.08 132 THR D O 1
ATOM 9476 N N . ARG D 1 153 ? 17.315 -36.263 -53.822 1.00 45.05 133 ARG D N 1
ATOM 9477 C CA . ARG D 1 153 ? 16.276 -36.930 -54.596 1.00 36.74 133 ARG D CA 1
ATOM 9478 C C . ARG D 1 153 ? 14.866 -36.500 -54.241 1.00 33.23 133 ARG D C 1
ATOM 9479 O O . ARG D 1 153 ? 13.914 -36.624 -55.023 1.00 18.26 133 ARG D O 1
ATOM 9487 N N . ALA D 1 154 ? 14.720 -35.989 -53.034 1.00 30.72 134 ALA D N 1
ATOM 9488 C CA . ALA D 1 154 ? 13.401 -35.553 -52.641 1.00 28.06 134 ALA D CA 1
ATOM 9489 C C . ALA D 1 154 ? 13.419 -34.588 -51.481 1.00 24.72 134 ALA D C 1
ATOM 9490 O O . ALA D 1 154 ? 14.442 -34.328 -50.833 1.00 28.51 134 ALA D O 1
ATOM 9492 N N . LEU D 1 155 ? 12.229 -34.055 -51.272 1.00 20.02 135 LEU D N 1
ATOM 9493 C CA . LEU D 1 155 ? 11.944 -33.132 -50.209 1.00 24.65 135 LEU D CA 1
ATOM 9494 C C . LEU D 1 155 ? 10.896 -33.793 -49.337 1.00 24.27 135 LEU D C 1
ATOM 9495 O O . LEU D 1 155 ? 9.945 -34.407 -49.829 1.00 23.50 135 LEU D O 1
ATOM 9500 N N . LEU D 1 156 ? 11.092 -33.666 -48.038 1.00 28.76 136 LEU D N 1
ATOM 9501 C CA . LEU D 1 156 ? 10.172 -34.223 -47.072 1.00 26.28 136 LEU D CA 1
ATOM 9502 C C . LEU D 1 156 ? 9.632 -33.142 -46.147 1.00 23.05 136 LEU D C 1
ATOM 9503 O O . LEU D 1 156 ? 10.127 -32.973 -45.036 1.00 18.21 136 LEU D O 1
ATOM 9508 N N . PRO D 1 157 ? 8.613 -32.417 -46.610 1.00 26.21 137 PRO D N 1
ATOM 9509 C CA . PRO D 1 157 ? 8.005 -31.358 -45.811 1.00 27.13 137 PRO D CA 1
ATOM 9510 C C . PRO D 1 157 ? 7.052 -31.934 -44.789 1.00 14.75 137 PRO D C 1
ATOM 9511 O O . PRO D 1 157 ? 6.393 -32.926 -45.068 1.00 23.78 137 PRO D O 1
ATOM 9515 N N . VAL D 1 158 ? 6.991 -31.283 -43.632 1.00 15.10 138 VAL D N 1
ATOM 9516 C CA . VAL D 1 158 ? 6.104 -31.678 -42.549 1.00 12.59 138 VAL D CA 1
ATOM 9517 C C . VAL D 1 158 ? 5.168 -30.546 -42.269 1.00 17.67 138 VAL D C 1
ATOM 9518 O O . VAL D 1 158 ? 5.584 -29.416 -41.977 1.00 14.73 138 VAL D O 1
ATOM 9522 N N . HIS D 1 159 ? 3.909 -30.884 -42.350 1.00 13.51 139 HIS D N 1
ATOM 9523 C CA . HIS D 1 159 ? 2.854 -29.939 -42.068 1.00 12.48 139 HIS D CA 1
ATOM 9524 C C . HIS D 1 159 ? 2.623 -30.045 -40.571 1.00 18.52 139 HIS D C 1
ATOM 9525 O O . HIS D 1 159 ? 1.583 -30.521 -40.088 1.00 19.72 139 HIS D O 1
ATOM 9532 N N . LEU D 1 160 ? 3.647 -29.616 -39.844 1.00 14.18 140 LEU D N 1
ATOM 9533 C CA . LEU D 1 160 ? 3.654 -29.674 -38.382 1.00 10.49 140 LEU D CA 1
ATOM 9534 C C . LEU D 1 160 ? 2.531 -28.944 -37.663 1.00 26.75 140 LEU D C 1
ATOM 9535 O O . LEU D 1 160 ? 2.118 -27.836 -38.028 1.00 28.61 140 LEU D O 1
ATOM 9540 N N . TYR D 1 161 ? 2.050 -29.618 -36.620 1.00 16.75 141 TYR D N 1
ATOM 9541 C CA . TYR D 1 161 ? 0.997 -29.127 -35.754 1.00 11.24 141 TYR D CA 1
ATOM 9542 C C . TYR D 1 161 ? -0.371 -28.991 -36.405 1.00 25.83 141 TYR D C 1
ATOM 9543 O O . TYR D 1 161 ? -1.361 -28.724 -35.726 1.00 30.59 141 TYR D O 1
ATOM 9552 N N . GLY D 1 162 ? -0.418 -29.182 -37.722 1.00 21.45 142 GLY D N 1
ATOM 9553 C CA . GLY D 1 162 ? -1.650 -29.075 -38.478 1.00 15.32 142 GLY D CA 1
ATOM 9554 C C . GLY D 1 162 ? -1.616 -27.855 -39.375 1.00 17.04 142 GLY D C 1
ATOM 9555 O O . GLY D 1 162 ? -2.656 -27.384 -39.820 1.00 25.24 142 GLY D O 1
ATOM 9556 N N . HIS D 1 163 ? -0.402 -27.340 -39.614 1.00 15.45 143 HIS D N 1
ATOM 9557 C CA . HIS D 1 163 ? -0.192 -26.163 -40.450 1.00 20.13 143 HIS D CA 1
ATOM 9558 C C . HIS D 1 163 ? 0.557 -26.521 -41.724 1.00 16.18 143 HIS D C 1
ATOM 9559 O O . HIS D 1 163 ? 1.738 -26.854 -41.706 1.00 20.28 143 HIS D O 1
ATOM 9566 N N . PRO D 1 164 ? -0.120 -26.452 -42.851 1.00 23.83 144 PRO D N 1
ATOM 9567 C CA . PRO D 1 164 ? 0.531 -26.802 -44.098 1.00 26.46 144 PRO D CA 1
ATOM 9568 C C . PRO D 1 164 ? 1.821 -26.046 -44.401 1.00 24.81 144 PRO D C 1
ATOM 9569 O O . PRO D 1 164 ? 1.942 -24.850 -44.175 1.00 18.62 144 PRO D O 1
ATOM 9573 N N . ALA D 1 165 ? 2.805 -26.753 -44.933 1.00 19.19 145 ALA D N 1
ATOM 9574 C CA . ALA D 1 165 ? 4.022 -26.066 -45.287 1.00 16.03 145 ALA D CA 1
ATOM 9575 C C . ALA D 1 165 ? 3.752 -25.289 -46.590 1.00 23.97 145 ALA D C 1
ATOM 9576 O O . ALA D 1 165 ? 2.654 -25.348 -47.161 1.00 24.91 145 ALA D O 1
ATOM 9578 N N . ASP D 1 166 ? 4.739 -24.544 -47.079 1.00 22.68 146 ASP D N 1
ATOM 9579 C CA . ASP D 1 166 ? 4.598 -23.753 -48.301 1.00 26.05 146 ASP D CA 1
ATOM 9580 C C . ASP D 1 166 ? 4.731 -24.606 -49.551 1.00 27.46 146 ASP D C 1
ATOM 9581 O O . ASP D 1 166 ? 5.797 -24.669 -50.170 1.00 19.92 146 ASP D O 1
ATOM 9586 N N . MET D 1 167 ? 3.629 -25.258 -49.911 1.00 21.43 147 MET D N 1
ATOM 9587 C CA . MET D 1 167 ? 3.607 -26.153 -51.048 1.00 17.94 147 MET D CA 1
ATOM 9588 C C . MET D 1 167 ? 3.997 -25.554 -52.396 1.00 22.76 147 MET D C 1
ATOM 9589 O O . MET D 1 167 ? 4.859 -26.084 -53.101 1.00 25.16 147 MET D O 1
ATOM 9594 N N . ASP D 1 168 ? 3.393 -24.435 -52.752 1.00 17.48 148 ASP D N 1
ATOM 9595 C CA . ASP D 1 168 ? 3.763 -23.800 -54.014 1.00 25.47 148 ASP D CA 1
ATOM 9596 C C . ASP D 1 168 ? 5.287 -23.662 -54.144 1.00 23.40 148 ASP D C 1
ATOM 9597 O O . ASP D 1 168 ? 5.917 -24.155 -55.096 1.00 18.83 148 ASP D O 1
ATOM 9602 N N . ALA D 1 169 ? 5.883 -22.965 -53.166 1.00 17.34 149 ALA D N 1
ATOM 9603 C CA . ALA D 1 169 ? 7.327 -22.748 -53.159 1.00 21.53 149 ALA D CA 1
ATOM 9604 C C . ALA D 1 169 ? 8.110 -24.050 -53.280 1.00 25.29 149 ALA D C 1
ATOM 9605 O O . ALA D 1 169 ? 9.058 -24.185 -54.061 1.00 33.42 149 ALA D O 1
ATOM 9607 N N . LEU D 1 170 ? 7.707 -25.012 -52.470 1.00 19.21 150 LEU D N 1
ATOM 9608 C CA . LEU D 1 170 ? 8.367 -26.294 -52.462 1.00 23.85 150 LEU D CA 1
ATOM 9609 C C . LEU D 1 170 ? 8.225 -27.020 -53.796 1.00 22.44 150 LEU D C 1
ATOM 9610 O O . LEU D 1 170 ? 9.194 -27.526 -54.355 1.00 24.30 150 LEU D O 1
ATOM 9615 N N . ARG D 1 171 ? 7.017 -27.084 -54.336 1.00 17.20 151 ARG D N 1
ATOM 9616 C CA . ARG D 1 171 ? 6.920 -27.764 -55.604 1.00 16.04 151 ARG D CA 1
ATOM 9617 C C . ARG D 1 171 ? 7.777 -27.066 -56.634 1.00 24.50 151 ARG D C 1
ATOM 9618 O O . ARG D 1 171 ? 8.461 -27.694 -57.432 1.00 28.16 151 ARG D O 1
ATOM 9626 N N . GLU D 1 172 ? 7.742 -25.750 -56.607 1.00 27.25 152 GLU D N 1
ATOM 9627 C CA . GLU D 1 172 ? 8.518 -25.023 -57.574 1.00 28.78 152 GLU D CA 1
ATOM 9628 C C . GLU D 1 172 ? 9.972 -25.412 -57.517 1.00 36.02 152 GLU D C 1
ATOM 9629 O O . GLU D 1 172 ? 10.624 -25.643 -58.541 1.00 36.53 152 GLU D O 1
ATOM 9635 N N . LEU D 1 173 ? 10.462 -25.474 -56.290 1.00 28.77 153 LEU D N 1
ATOM 9636 C CA . LEU D 1 173 ? 11.825 -25.843 -56.048 1.00 30.40 153 LEU D CA 1
ATOM 9637 C C . LEU D 1 173 ? 12.042 -27.244 -56.600 1.00 37.19 153 LEU D C 1
ATOM 9638 O O . LEU D 1 173 ? 12.988 -27.508 -57.334 1.00 41.99 153 LEU D O 1
ATOM 9643 N N . ALA D 1 174 ? 11.142 -28.158 -56.235 1.00 29.11 154 ALA D N 1
ATOM 9644 C CA . ALA D 1 174 ? 11.236 -29.552 -56.655 1.00 30.96 154 ALA D CA 1
ATOM 9645 C C . ALA D 1 174 ? 11.270 -29.772 -58.160 1.00 40.61 154 ALA D C 1
ATOM 9646 O O . ALA D 1 174 ? 12.065 -30.564 -58.670 1.00 37.40 154 ALA D O 1
ATOM 9648 N N . ASP D 1 175 ? 10.394 -29.093 -58.885 1.00 37.23 155 ASP D N 1
ATOM 9649 C CA . ASP D 1 175 ? 10.418 -29.275 -60.312 1.00 36.56 155 ASP D CA 1
ATOM 9650 C C . ASP D 1 175 ? 11.782 -28.846 -60.826 1.00 44.29 155 ASP D C 1
ATOM 9651 O O . ASP D 1 175 ? 12.471 -29.604 -61.502 1.00 50.55 155 ASP D O 1
ATOM 9656 N N . ARG D 1 176 ? 12.161 -27.616 -60.467 1.00 37.62 156 ARG D N 1
ATOM 9657 C CA . ARG D 1 176 ? 13.422 -27.006 -60.867 1.00 30.03 156 ARG D CA 1
ATOM 9658 C C . ARG D 1 176 ? 14.612 -27.888 -60.646 1.00 36.77 156 ARG D C 1
ATOM 9659 O O . ARG D 1 176 ? 15.593 -27.810 -61.393 1.00 36.49 156 ARG D O 1
ATOM 9667 N N . HIS D 1 177 ? 14.532 -28.715 -59.606 1.00 29.59 157 HIS D N 1
ATOM 9668 C CA . HIS D 1 177 ? 15.650 -29.562 -59.317 1.00 26.99 157 HIS D CA 1
ATOM 9669 C C . HIS D 1 177 ? 15.430 -31.040 -59.562 1.00 28.47 157 HIS D C 1
ATOM 9670 O O . HIS D 1 177 ? 16.286 -31.860 -59.214 1.00 34.04 157 HIS D O 1
ATOM 9677 N N . GLY D 1 178 ? 14.298 -31.394 -60.170 1.00 31.01 158 GLY D N 1
ATOM 9678 C CA . G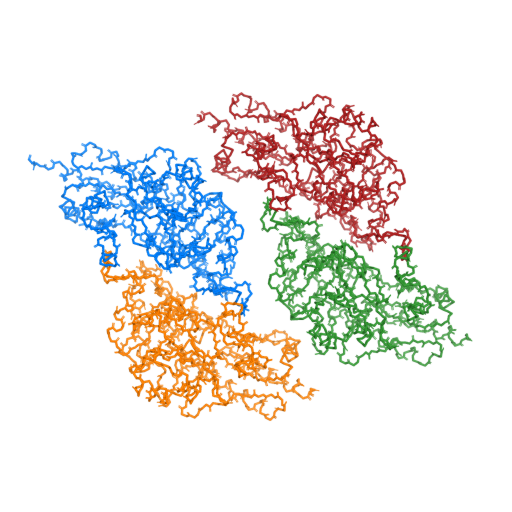LY D 1 178 ? 14.017 -32.799 -60.452 1.00 32.76 158 GLY D CA 1
ATOM 9679 C C . GLY D 1 178 ? 14.051 -33.650 -59.184 1.00 33.27 158 GLY D C 1
ATOM 9680 O O . GLY D 1 178 ? 14.653 -34.717 -59.119 1.00 32.53 158 GLY D O 1
ATOM 9681 N N . LEU D 1 179 ? 13.384 -33.134 -58.164 1.00 31.76 159 LEU D N 1
ATOM 9682 C CA . LEU D 1 179 ? 13.292 -33.763 -56.872 1.00 25.53 159 LEU D CA 1
ATOM 9683 C C . LEU D 1 179 ? 11.858 -34.159 -56.605 1.00 31.94 159 LEU D C 1
ATOM 9684 O O . LEU D 1 179 ? 10.929 -33.551 -57.136 1.00 26.63 159 LEU D O 1
ATOM 9689 N N . HIS D 1 180 ? 11.695 -35.175 -55.765 1.00 34.71 160 HIS D N 1
ATOM 9690 C CA . HIS D 1 180 ? 10.372 -35.632 -55.402 1.00 33.88 160 HIS D CA 1
ATOM 9691 C C . HIS D 1 180 ? 9.983 -34.971 -54.105 1.00 21.21 160 HIS D C 1
ATOM 9692 O O . HIS D 1 180 ? 10.825 -34.435 -53.408 1.00 22.98 160 HIS D O 1
ATOM 9699 N N . ILE D 1 181 ? 8.709 -35.054 -53.778 1.00 16.77 161 ILE D N 1
ATOM 9700 C CA . ILE D 1 181 ? 8.261 -34.497 -52.537 1.00 24.58 161 ILE D CA 1
ATOM 9701 C C . ILE D 1 181 ? 7.274 -35.418 -51.883 1.00 23.46 161 ILE D C 1
ATOM 9702 O O . ILE D 1 181 ? 6.190 -35.650 -52.410 1.00 27.12 161 ILE D O 1
ATOM 9707 N N . VAL D 1 182 ? 7.667 -35.916 -50.727 1.00 22.61 162 VAL D N 1
ATOM 9708 C CA . VAL D 1 182 ? 6.828 -36.778 -49.934 1.00 18.91 162 VAL D CA 1
ATOM 9709 C C . VAL D 1 182 ? 6.439 -35.927 -48.737 1.00 21.94 162 VAL D C 1
ATOM 9710 O O . VAL D 1 182 ? 7.302 -35.430 -48.009 1.00 14.89 162 VAL D O 1
ATOM 9714 N N . GLU D 1 183 ? 5.136 -35.717 -48.559 1.00 12.06 163 GLU D N 1
ATOM 9715 C CA . GLU D 1 183 ? 4.698 -34.894 -47.455 1.00 15.46 163 GLU D CA 1
ATOM 9716 C C . GLU D 1 183 ? 4.398 -35.680 -46.193 1.00 28.81 163 GLU D C 1
ATOM 9717 O O . GLU D 1 183 ? 3.800 -36.762 -46.227 1.00 21.93 163 GLU D O 1
ATOM 9723 N N . ASP D 1 184 ? 4.790 -35.110 -45.067 1.00 19.65 164 ASP D N 1
ATOM 9724 C CA . ASP D 1 184 ? 4.488 -35.756 -43.818 1.00 16.67 164 ASP D CA 1
ATOM 9725 C C . ASP D 1 184 ? 3.254 -35.049 -43.317 1.00 16.66 164 ASP D C 1
ATOM 9726 O O . ASP D 1 184 ? 3.341 -33.941 -42.791 1.00 13.71 164 ASP D O 1
ATOM 9731 N N . ALA D 1 185 ? 2.103 -35.669 -43.546 1.00 18.52 165 ALA D N 1
ATOM 9732 C CA . ALA D 1 185 ? 0.838 -35.081 -43.154 1.00 12.44 165 ALA D CA 1
ATOM 9733 C C . ALA D 1 185 ? 0.225 -35.718 -41.918 1.00 18.19 165 ALA D C 1
ATOM 9734 O O . ALA D 1 185 ? -0.983 -35.581 -41.708 1.00 12.83 165 ALA D O 1
ATOM 9736 N N . ALA D 1 186 ? 1.056 -36.418 -41.120 1.00 21.75 166 ALA D N 1
ATOM 9737 C CA . ALA D 1 186 ? 0.586 -37.130 -39.929 1.00 13.00 166 ALA D CA 1
ATOM 9738 C C . ALA D 1 186 ? -0.209 -36.304 -38.928 1.00 16.99 166 ALA D C 1
ATOM 9739 O O . ALA D 1 186 ? -1.100 -36.803 -38.245 1.00 19.86 166 ALA D O 1
ATOM 9741 N N . GLN D 1 187 ? 0.111 -35.025 -38.853 1.00 12.60 167 GLN D N 1
ATOM 9742 C CA . GLN D 1 187 ? -0.546 -34.092 -37.959 1.00 17.38 167 GLN D CA 1
ATOM 9743 C C . GLN D 1 187 ? -1.397 -33.139 -38.754 1.00 23.43 167 GLN D C 1
ATOM 9744 O O . GLN D 1 187 ? -1.763 -32.068 -38.259 1.00 20.85 167 GLN D O 1
ATOM 9750 N N . ALA D 1 188 ? -1.717 -33.491 -39.999 1.00 23.66 168 ALA D N 1
ATOM 9751 C CA . ALA D 1 188 ? -2.490 -32.507 -40.750 1.00 25.24 168 ALA D CA 1
ATOM 9752 C C . ALA D 1 188 ? -3.637 -33.015 -41.595 1.00 24.55 168 ALA D C 1
ATOM 9753 O O . ALA D 1 188 ? -3.880 -32.493 -42.681 1.00 17.80 168 ALA D O 1
ATOM 9755 N N . HIS D 1 189 ? -4.344 -34.011 -41.100 1.00 19.35 169 HIS D N 1
ATOM 9756 C CA . HIS D 1 189 ? -5.452 -34.555 -41.849 1.00 23.59 169 HIS D CA 1
ATOM 9757 C C . HIS D 1 189 ? -6.562 -33.522 -42.100 1.00 32.28 169 HIS D C 1
ATOM 9758 O O . HIS D 1 189 ? -7.073 -32.924 -41.159 1.00 22.89 169 HIS D O 1
ATOM 9765 N N . GLY D 1 190 ? -6.969 -33.329 -43.366 1.00 30.25 170 GLY D N 1
ATOM 9766 C CA . GLY D 1 190 ? -8.048 -32.394 -43.708 1.00 28.06 170 GLY D CA 1
ATOM 9767 C C . GLY D 1 190 ? -7.664 -30.919 -43.895 1.00 22.96 170 GLY D C 1
ATOM 9768 O O . GLY D 1 190 ? -8.455 -30.095 -44.373 1.00 15.04 170 GLY D O 1
ATOM 9769 N N . ALA D 1 191 ? -6.456 -30.557 -43.525 1.00 14.47 171 ALA D N 1
ATOM 9770 C CA . ALA D 1 191 ? -6.072 -29.174 -43.701 1.00 21.38 171 ALA D CA 1
ATOM 9771 C C . ALA D 1 191 ? -6.053 -28.781 -45.185 1.00 22.11 171 ALA D C 1
ATOM 9772 O O . ALA D 1 191 ? -5.983 -29.635 -46.077 1.00 23.13 171 ALA D O 1
ATOM 9774 N N . ARG D 1 192 ? -6.104 -27.482 -45.452 1.00 22.40 172 ARG D N 1
ATOM 9775 C CA . ARG D 1 192 ? -6.092 -26.993 -46.820 1.00 25.18 172 ARG D CA 1
ATOM 9776 C C . ARG D 1 192 ? -5.011 -25.985 -47.076 1.00 30.21 172 ARG D C 1
ATOM 9777 O O . ARG D 1 192 ? -4.717 -25.143 -46.230 1.00 21.94 172 ARG D O 1
ATOM 9785 N N . TYR D 1 193 ? -4.477 -26.094 -48.285 1.00 32.14 173 TYR D N 1
ATOM 9786 C CA . TYR D 1 193 ? -3.440 -25.230 -48.802 1.00 33.73 173 TYR D CA 1
ATOM 9787 C C . TYR D 1 193 ? -3.938 -24.581 -50.095 1.00 37.72 173 TYR D C 1
ATOM 9788 O O . TYR D 1 193 ? -4.271 -25.257 -51.076 1.00 28.95 173 TYR D O 1
ATOM 9797 N N . ARG D 1 194 ? -4.008 -23.258 -50.094 1.00 28.91 174 ARG D N 1
ATOM 9798 C CA . ARG D 1 194 ? -4.503 -22.575 -51.273 1.00 28.53 174 ARG D CA 1
ATOM 9799 C C . ARG D 1 194 ? -5.832 -23.187 -51.704 1.00 33.03 174 ARG D C 1
ATOM 9800 O O . ARG D 1 194 ? -6.122 -23.346 -52.885 1.00 38.68 174 ARG D O 1
ATOM 9808 N N . GLY D 1 195 ? -6.644 -23.543 -50.717 1.00 24.83 175 GLY D N 1
ATOM 9809 C CA . GLY D 1 195 ? -7.957 -24.116 -50.959 1.00 26.90 175 GLY D CA 1
ATOM 9810 C C . GLY D 1 195 ? -8.020 -25.624 -51.228 1.00 37.38 175 GLY D C 1
ATOM 9811 O O . GLY D 1 195 ? -9.103 -26.224 -51.239 1.00 31.32 175 GLY D O 1
ATOM 9812 N N . ARG D 1 196 ? -6.874 -26.251 -51.447 1.00 31.34 176 ARG D N 1
ATOM 9813 C CA . ARG D 1 196 ? -6.866 -27.677 -51.714 1.00 34.06 176 ARG D CA 1
ATOM 9814 C C . ARG D 1 196 ? -6.492 -28.515 -50.496 1.00 31.05 176 ARG D C 1
ATOM 9815 O O . ARG D 1 196 ? -5.715 -28.076 -49.651 1.00 29.23 176 ARG D O 1
ATOM 9823 N N . ARG D 1 197 ? -7.041 -29.727 -50.423 1.00 32.07 177 ARG D N 1
ATOM 9824 C CA . ARG D 1 197 ? -6.741 -30.615 -49.315 1.00 29.37 177 ARG D CA 1
ATOM 9825 C C . ARG D 1 197 ? -5.303 -31.054 -49.358 1.00 29.20 177 ARG D C 1
ATOM 9826 O O . ARG D 1 197 ? -4.761 -31.357 -50.435 1.00 21.49 177 ARG D O 1
ATOM 9834 N N . ILE D 1 198 ? -4.694 -31.119 -48.182 1.00 25.70 178 ILE D N 1
ATOM 9835 C CA . ILE D 1 198 ? -3.338 -31.606 -48.166 1.00 24.45 178 ILE D CA 1
ATOM 9836 C C . ILE D 1 198 ? -3.494 -33.023 -48.715 1.00 25.35 178 ILE D C 1
ATOM 9837 O O . ILE D 1 198 ? -4.404 -33.736 -48.291 1.00 21.11 178 ILE D O 1
ATOM 9842 N N . GLY D 1 199 ? -2.683 -33.417 -49.697 1.00 22.39 179 GLY D N 1
ATOM 9843 C CA . GLY D 1 199 ? -2.821 -34.749 -50.280 1.00 28.84 179 GLY D CA 1
ATOM 9844 C C . GLY D 1 199 ? -3.553 -34.746 -51.630 1.00 35.64 179 GLY D C 1
ATOM 9845 O O . GLY D 1 199 ? -3.657 -35.773 -52.318 1.00 25.82 179 GLY D O 1
ATOM 9846 N N . ALA D 1 200 ? -4.054 -33.560 -51.995 1.00 35.62 180 ALA D N 1
ATOM 9847 C CA . ALA D 1 200 ? -4.776 -33.336 -53.235 1.00 31.36 180 ALA D CA 1
ATOM 9848 C C . ALA D 1 200 ? -3.908 -33.481 -54.487 1.00 28.24 180 ALA D C 1
ATOM 9849 O O . ALA D 1 200 ? -2.718 -33.165 -54.504 1.00 28.95 180 ALA D O 1
ATOM 9851 N N . GLY D 1 201 ? -4.548 -33.978 -55.540 1.00 28.44 181 GLY D N 1
ATOM 9852 C CA . GLY D 1 201 ? -3.955 -34.192 -56.859 1.00 29.99 181 GLY D CA 1
ATOM 9853 C C . GLY D 1 201 ? -2.704 -35.076 -56.992 1.00 32.92 181 GLY D C 1
ATOM 9854 O O . GLY D 1 201 ? -2.658 -36.265 -56.676 1.00 38.38 181 GLY D O 1
ATOM 9855 N N . SER D 1 202 ? -1.667 -34.459 -57.524 1.00 17.81 182 SER D N 1
ATOM 9856 C CA . SER D 1 202 ? -0.405 -35.108 -57.765 1.00 23.39 182 SER D CA 1
ATOM 9857 C C . SER D 1 202 ? 0.482 -35.207 -56.525 1.00 25.88 182 SER D C 1
ATOM 9858 O O . SER D 1 202 ? 1.619 -35.673 -56.609 1.00 25.19 182 SER D O 1
ATOM 9861 N N . SER D 1 203 ? -0.007 -34.781 -55.358 1.00 26.05 183 SER D N 1
ATOM 9862 C CA . SER D 1 203 ? 0.844 -34.903 -54.175 1.00 27.82 183 SER D CA 1
ATOM 9863 C C . SER D 1 203 ? 0.996 -36.357 -53.687 1.00 29.88 183 SER D C 1
ATOM 9864 O O . SER D 1 203 ? 0.159 -37.219 -53.972 1.00 25.39 183 SER D O 1
ATOM 9867 N N . VAL D 1 204 ? 2.093 -36.602 -52.956 1.00 27.88 184 VAL D N 1
ATOM 9868 C CA . VAL D 1 204 ? 2.453 -37.865 -52.310 1.00 21.37 184 VAL D CA 1
ATOM 9869 C C . VAL D 1 204 ? 2.527 -37.547 -50.813 1.00 22.57 184 VAL D C 1
ATOM 9870 O O . VAL D 1 204 ? 3.505 -36.972 -50.322 1.00 23.32 184 VAL D O 1
ATOM 9874 N N . ALA D 1 205 ? 1.480 -37.868 -50.071 1.00 21.55 185 ALA D N 1
ATOM 9875 C CA . ALA D 1 205 ? 1.480 -37.552 -48.654 1.00 22.99 185 ALA D CA 1
ATOM 9876 C C . ALA D 1 205 ? 1.195 -38.738 -47.768 1.00 28.64 185 ALA D C 1
ATOM 9877 O O . ALA D 1 205 ? 0.311 -39.559 -48.058 1.00 14.22 185 ALA D O 1
ATOM 9879 N N . ALA D 1 206 ? 1.964 -38.763 -46.680 1.00 20.29 186 ALA D N 1
ATOM 9880 C CA . ALA D 1 206 ? 1.873 -39.786 -45.651 1.00 17.34 186 ALA D CA 1
ATOM 9881 C C . ALA D 1 206 ? 1.078 -39.275 -44.458 1.00 18.20 186 ALA D C 1
ATOM 9882 O O . ALA D 1 206 ? 1.253 -38.136 -44.004 1.00 21.65 186 ALA D O 1
ATOM 9884 N N . PHE D 1 207 ? 0.212 -40.150 -43.967 1.00 15.06 187 PHE D N 1
ATOM 9885 C CA . PHE D 1 207 ? -0.626 -39.903 -42.818 1.00 12.94 187 PHE D CA 1
ATOM 9886 C C . PHE D 1 207 ? -0.482 -41.011 -41.754 1.00 25.52 187 PHE D C 1
ATOM 9887 O O . PHE D 1 207 ? -0.005 -42.135 -42.001 1.00 19.59 187 PHE D O 1
ATOM 9895 N N . SER D 1 208 ? -0.959 -40.667 -40.562 1.00 20.00 188 SER D N 1
ATOM 9896 C CA . SER D 1 208 ? -0.978 -41.540 -39.402 1.00 20.35 188 SER D CA 1
ATOM 9897 C C . SER D 1 208 ? -2.383 -41.557 -38.835 1.00 21.74 188 SER D C 1
ATOM 9898 O O . SER D 1 208 ? -3.088 -40.549 -38.863 1.00 13.45 188 SER D O 1
ATOM 9901 N N . PHE D 1 209 ? -2.770 -42.709 -38.314 1.00 21.98 189 PHE D N 1
ATOM 9902 C CA . PHE D 1 209 ? -4.066 -42.877 -37.695 1.00 17.76 189 PHE D CA 1
ATOM 9903 C C . PHE D 1 209 ? -3.856 -43.292 -36.259 1.00 16.87 189 PHE D C 1
ATOM 9904 O O . PHE D 1 209 ? -4.750 -43.793 -35.602 1.00 17.81 189 PHE D O 1
ATOM 9912 N N . TYR D 1 210 ? -2.620 -43.092 -35.814 1.00 15.15 190 TYR D N 1
ATOM 9913 C CA . TYR D 1 210 ? -2.244 -43.365 -34.459 1.00 15.18 190 TYR D CA 1
ATOM 9914 C C . TYR D 1 210 ? -3.366 -42.723 -33.645 1.00 16.90 190 TYR D C 1
ATOM 9915 O O . TYR D 1 210 ? -3.850 -41.631 -33.974 1.00 15.17 190 TYR D O 1
ATOM 9924 N N . PRO D 1 211 ? -3.810 -43.421 -32.611 1.00 22.00 191 PRO D N 1
ATOM 9925 C CA . PRO D 1 211 ? -4.920 -42.995 -31.770 1.00 21.82 191 PRO D CA 1
ATOM 9926 C C . PRO D 1 211 ? -5.119 -41.509 -31.490 1.00 22.95 191 PRO D C 1
ATOM 9927 O O . PRO D 1 211 ? -6.260 -41.017 -31.534 1.00 22.17 191 PRO D O 1
ATOM 9931 N N . GLY D 1 212 ? -4.006 -40.832 -31.192 1.00 11.54 192 GLY D N 1
ATOM 9932 C CA . GLY D 1 212 ? -3.979 -39.415 -30.839 1.00 22.15 192 GLY D CA 1
ATOM 9933 C C . GLY D 1 212 ? -3.927 -38.373 -31.966 1.00 26.12 192 GLY D C 1
ATOM 9934 O O . GLY D 1 212 ? -3.880 -37.188 -31.664 1.00 21.89 192 GLY D O 1
ATOM 9935 N N . LYS D 1 213 ? -3.939 -38.787 -33.239 1.00 18.58 193 LYS D N 1
ATOM 9936 C CA . LYS D 1 213 ? -3.930 -37.872 -34.389 1.00 15.32 193 LYS D CA 1
ATOM 9937 C C . LYS D 1 213 ? -5.343 -37.322 -34.561 1.00 21.87 193 LYS D C 1
ATOM 9938 O O . LYS D 1 213 ? -6.281 -37.870 -33.990 1.00 20.31 193 LYS D O 1
ATOM 9944 N N . ASN D 1 214 ? -5.503 -36.255 -35.356 1.00 18.77 194 ASN D N 1
ATOM 9945 C CA . ASN D 1 214 ? -6.816 -35.688 -35.586 1.00 12.14 194 ASN D CA 1
ATOM 9946 C C . ASN D 1 214 ? -7.766 -36.772 -36.082 1.00 15.86 194 ASN D C 1
ATOM 9947 O O . ASN D 1 214 ? -8.952 -36.809 -35.740 1.00 18.68 194 ASN D O 1
ATOM 9952 N N . LEU D 1 215 ? -7.203 -37.651 -36.920 1.00 17.23 195 LEU D N 1
ATOM 9953 C CA . LEU D 1 215 ? -7.898 -38.795 -37.493 1.00 21.86 195 LEU D CA 1
ATOM 9954 C C . LEU D 1 215 ? -7.174 -40.037 -36.980 1.00 21.48 195 LEU D C 1
ATOM 9955 O O . LEU D 1 215 ? -6.063 -40.377 -37.402 1.00 21.75 195 LEU D O 1
ATOM 9960 N N . GLY D 1 216 ? -7.784 -40.677 -35.987 1.00 20.72 196 GLY D N 1
ATOM 9961 C CA . GLY D 1 216 ? -7.153 -41.850 -35.376 1.00 23.92 196 GLY D CA 1
ATOM 9962 C C . GLY D 1 216 ? -8.078 -43.000 -34.989 1.00 20.42 196 GLY D C 1
ATOM 9963 O O . GLY D 1 216 ? -9.295 -42.865 -34.915 1.00 14.70 196 GLY D O 1
ATOM 9964 N N . CYS D 1 217 ? -7.474 -44.150 -34.732 1.00 20.88 197 CYS D N 1
ATOM 9965 C CA . CYS D 1 217 ? -8.237 -45.332 -34.384 1.00 22.03 197 CYS D CA 1
ATOM 9966 C C . CYS D 1 217 ? -7.878 -45.888 -33.013 1.00 17.79 197 CYS D C 1
ATOM 9967 O O . CYS D 1 217 ? -7.509 -45.145 -32.112 1.00 20.31 197 CYS D O 1
ATOM 9970 N N . PHE D 1 218 ? -7.986 -47.214 -32.886 1.00 16.90 198 PHE D N 1
ATOM 9971 C CA . PHE D 1 218 ? -7.683 -47.927 -31.650 1.00 16.04 198 PHE D CA 1
ATOM 9972 C C . PHE D 1 218 ? -6.461 -48.825 -31.809 1.00 18.34 198 PHE D C 1
ATOM 9973 O O . PHE D 1 218 ? -6.409 -49.945 -31.317 1.00 17.18 198 PHE D O 1
ATOM 9981 N N . GLY D 1 219 ? -5.462 -48.331 -32.524 1.00 12.10 199 GLY D N 1
ATOM 9982 C CA . GLY D 1 219 ? -4.254 -49.094 -32.740 1.00 11.09 199 GLY D CA 1
ATOM 9983 C C . GLY D 1 219 ? -3.376 -48.311 -33.659 1.00 13.85 199 GLY D C 1
ATOM 9984 O O . GLY D 1 219 ? -3.666 -47.144 -33.930 1.00 12.63 199 GLY D O 1
ATOM 9985 N N . ASP D 1 220 ? -2.305 -48.933 -34.137 1.00 12.86 200 ASP D N 1
ATOM 9986 C CA . ASP D 1 220 ? -1.449 -48.199 -35.051 1.00 12.98 200 ASP D CA 1
ATOM 9987 C C . ASP D 1 220 ? -2.063 -48.238 -36.438 1.00 18.83 200 ASP D C 1
ATOM 9988 O O . ASP D 1 220 ? -2.882 -49.112 -36.726 1.00 9.88 200 ASP D O 1
ATOM 9993 N N . GLY D 1 221 ? -1.669 -47.302 -37.302 1.00 10.48 201 GLY D N 1
ATOM 9994 C CA . GLY D 1 221 ? -2.209 -47.297 -38.653 1.00 12.96 201 GLY D CA 1
ATOM 9995 C C . GLY D 1 221 ? -1.675 -46.136 -39.452 1.00 17.94 201 GLY D C 1
ATOM 9996 O O . GLY D 1 221 ? -1.177 -45.150 -38.910 1.00 11.09 201 GLY D O 1
ATOM 9997 N N . GLY D 1 222 ? -1.787 -46.236 -40.759 1.00 24.11 202 GLY D N 1
ATOM 9998 C CA . GLY D 1 222 ? -1.307 -45.155 -41.577 1.00 14.22 202 GLY D CA 1
ATOM 9999 C C . GLY D 1 222 ? -1.785 -45.312 -42.985 1.00 11.01 202 GLY D C 1
ATOM 10000 O O . GLY D 1 222 ? -2.574 -46.203 -43.281 1.00 11.11 202 GLY D O 1
ATOM 10001 N N . ALA D 1 223 ? -1.276 -44.435 -43.834 1.00 12.73 203 ALA D N 1
ATOM 10002 C CA . ALA D 1 223 ? -1.638 -44.477 -45.232 1.00 24.70 203 ALA D CA 1
ATOM 10003 C C . ALA D 1 223 ? -0.881 -43.483 -46.102 1.00 26.73 203 ALA D C 1
ATOM 10004 O O . ALA D 1 223 ? -0.449 -42.415 -45.658 1.00 18.10 203 ALA D O 1
ATOM 10006 N N . VAL D 1 224 ? -0.734 -43.859 -47.365 1.00 21.83 204 VAL D N 1
ATOM 10007 C CA . VAL D 1 224 ? -0.109 -42.995 -48.328 1.00 19.65 204 VAL D CA 1
ATOM 10008 C C . VAL D 1 224 ? -1.217 -42.693 -49.312 1.00 21.62 204 VAL D C 1
ATOM 10009 O O . VAL D 1 224 ? -1.971 -43.581 -49.662 1.00 15.78 204 VAL D O 1
ATOM 10013 N N . VAL D 1 225 ? -1.346 -41.443 -49.706 1.00 24.94 205 VAL D N 1
ATOM 10014 C CA . VAL D 1 225 ? -2.348 -41.031 -50.690 1.00 21.54 205 VAL D CA 1
ATOM 10015 C C . VAL D 1 225 ? -1.564 -40.449 -51.839 1.00 21.86 205 VAL D C 1
ATOM 10016 O O . VAL D 1 225 ? -0.518 -39.823 -51.621 1.00 17.91 205 VAL D O 1
ATOM 10020 N N . THR D 1 226 ? -2.041 -40.699 -53.051 1.00 31.56 206 THR D N 1
ATOM 10021 C CA . THR D 1 226 ? -1.360 -40.204 -54.225 1.00 32.88 206 THR D CA 1
ATOM 10022 C C . THR D 1 226 ? -2.236 -40.224 -55.457 1.00 23.67 206 THR D C 1
ATOM 10023 O O . THR D 1 226 ? -3.291 -40.871 -55.521 1.00 26.07 206 THR D O 1
ATOM 10027 N N . GLY D 1 227 ? -1.768 -39.487 -56.441 1.00 24.29 207 GLY D N 1
ATOM 10028 C CA . GLY D 1 227 ? -2.464 -39.437 -57.702 1.00 24.50 207 GLY D CA 1
ATOM 10029 C C . GLY D 1 227 ? -1.856 -40.499 -58.604 1.00 25.11 207 GLY D C 1
ATOM 10030 O O . GLY D 1 227 ? -2.511 -41.081 -59.464 1.00 34.36 207 GLY D O 1
ATOM 10031 N N . ASP D 1 228 ? -0.577 -40.749 -58.369 1.00 19.08 208 ASP D N 1
ATOM 10032 C CA . ASP D 1 228 ? 0.176 -41.715 -59.137 1.00 24.95 208 ASP D CA 1
ATOM 10033 C C . ASP D 1 228 ? -0.357 -43.115 -58.973 1.00 28.44 208 ASP D C 1
ATOM 10034 O O . ASP D 1 228 ? -0.232 -43.699 -57.904 1.00 42.37 208 ASP D O 1
ATOM 10039 N N . PRO D 1 229 ? -0.922 -43.662 -60.040 1.00 25.54 209 PRO D N 1
ATOM 10040 C CA . PRO D 1 229 ? -1.481 -45.004 -60.016 1.00 25.88 209 PRO D CA 1
ATOM 10041 C C . PRO D 1 229 ? -0.426 -46.127 -59.991 1.00 28.00 209 PRO D C 1
ATOM 10042 O O . PRO D 1 229 ? -0.668 -47.255 -59.535 1.00 28.10 209 PRO D O 1
ATOM 10046 N N . GLU D 1 230 ? 0.773 -45.793 -60.455 1.00 23.63 210 GLU D N 1
ATOM 10047 C CA . GLU D 1 230 ? 1.870 -46.734 -60.472 1.00 37.03 210 GLU D CA 1
ATOM 10048 C C . GLU D 1 230 ? 2.459 -46.897 -59.083 1.00 30.68 210 GLU D C 1
ATOM 10049 O O . GLU D 1 230 ? 2.716 -48.018 -58.640 1.00 22.37 210 GLU D O 1
ATOM 10055 N N . LEU D 1 231 ? 2.654 -45.746 -58.428 1.00 26.54 211 LEU D N 1
ATOM 10056 C CA . LEU D 1 231 ? 3.184 -45.687 -57.080 1.00 23.07 211 LEU D CA 1
ATOM 10057 C C . LEU D 1 231 ? 2.220 -46.421 -56.164 1.00 26.30 211 LEU D C 1
ATOM 10058 O O . LEU D 1 231 ? 2.632 -47.303 -55.407 1.00 36.19 211 LEU D O 1
ATOM 10063 N N . ALA D 1 232 ? 0.922 -46.073 -56.261 1.00 18.36 212 ALA D N 1
ATOM 10064 C CA . ALA D 1 232 ? -0.087 -46.721 -55.427 1.00 15.00 212 ALA D CA 1
ATOM 10065 C C . ALA D 1 232 ? 0.095 -48.235 -55.452 1.00 29.50 212 ALA D C 1
ATOM 10066 O O . ALA D 1 232 ? 0.158 -48.923 -54.427 1.00 28.50 212 ALA D O 1
ATOM 10068 N N . GLU D 1 233 ? 0.201 -48.728 -56.682 1.00 28.86 213 GLU D N 1
ATOM 10069 C CA . GLU D 1 233 ? 0.371 -50.124 -56.990 1.00 23.96 213 GLU D CA 1
ATOM 10070 C C . GLU D 1 233 ? 1.602 -50.657 -56.330 1.00 26.18 213 GLU D C 1
ATOM 10071 O O . GLU D 1 233 ? 1.552 -51.649 -55.614 1.00 29.35 213 GLU D O 1
ATOM 10077 N N . ARG D 1 234 ? 2.708 -49.984 -56.595 1.00 14.94 214 ARG D N 1
ATOM 10078 C CA . ARG D 1 234 ? 3.954 -50.395 -55.996 1.00 15.15 214 ARG D CA 1
ATOM 10079 C C . ARG D 1 234 ? 3.802 -50.521 -54.486 1.00 21.06 214 ARG D C 1
ATOM 10080 O O . ARG D 1 234 ? 4.370 -51.415 -53.850 1.00 20.65 214 ARG D O 1
ATOM 10088 N N . LEU D 1 235 ? 3.037 -49.594 -53.917 1.00 15.70 215 LEU D N 1
ATOM 10089 C CA . LEU D 1 235 ? 2.812 -49.529 -52.470 1.00 20.09 215 LEU D CA 1
ATOM 10090 C C . LEU D 1 235 ? 2.045 -50.711 -51.908 1.00 26.52 215 LEU D C 1
ATOM 10091 O O . LEU D 1 235 ? 2.375 -51.250 -50.854 1.00 15.33 215 LEU D O 1
ATOM 10096 N N . ARG D 1 236 ? 1.000 -51.091 -52.633 1.00 30.25 216 ARG D N 1
ATOM 10097 C CA . ARG D 1 236 ? 0.164 -52.209 -52.255 1.00 22.70 216 ARG D CA 1
ATOM 10098 C C . ARG D 1 236 ? 0.973 -53.481 -52.254 1.00 28.86 216 ARG D C 1
ATOM 10099 O O . ARG D 1 236 ? 0.694 -54.427 -51.520 1.00 24.63 216 ARG D O 1
ATOM 10107 N N . MET D 1 237 ? 2.005 -53.488 -53.085 1.00 15.26 217 MET D N 1
ATOM 10108 C CA . MET D 1 237 ? 2.863 -54.631 -53.146 1.00 19.99 217 MET D CA 1
ATOM 10109 C C . MET D 1 237 ? 3.878 -54.634 -52.011 1.00 35.06 217 MET D C 1
ATOM 10110 O O . MET D 1 237 ? 4.030 -55.642 -51.312 1.00 36.53 217 MET D O 1
ATOM 10115 N N . LEU D 1 238 ? 4.563 -53.495 -51.831 1.00 30.55 218 LEU D N 1
ATOM 10116 C CA . LEU D 1 238 ? 5.572 -53.301 -50.786 1.00 24.27 218 LEU D CA 1
ATOM 10117 C C . LEU D 1 238 ? 5.037 -53.532 -49.369 1.00 22.52 218 LEU D C 1
ATOM 10118 O O . LEU D 1 238 ? 5.779 -53.936 -48.455 1.00 16.16 218 LEU D O 1
ATOM 10123 N N . ARG D 1 239 ? 3.743 -53.253 -49.168 1.00 25.03 219 ARG D N 1
ATOM 10124 C CA . ARG D 1 239 ? 3.119 -53.430 -47.858 1.00 25.52 219 ARG D CA 1
ATOM 10125 C C . ARG D 1 239 ? 2.611 -54.845 -47.663 1.00 34.19 219 ARG D C 1
ATOM 10126 O O . ARG D 1 239 ? 2.185 -55.252 -46.575 1.00 21.72 219 ARG D O 1
ATOM 10134 N N . ASN D 1 240 ? 2.656 -55.586 -48.764 1.00 28.15 220 ASN D N 1
ATOM 10135 C CA . ASN D 1 240 ? 2.191 -56.946 -48.759 1.00 23.60 220 ASN D CA 1
ATOM 10136 C C . ASN D 1 240 ? 3.190 -57.982 -49.228 1.00 26.11 220 ASN D C 1
ATOM 10137 O O . ASN D 1 240 ? 2.872 -58.787 -50.099 1.00 21.55 220 ASN D O 1
ATOM 10142 N N . TYR D 1 241 ? 4.382 -57.993 -48.637 1.00 21.48 221 TYR D N 1
ATOM 10143 C CA . TYR D 1 241 ? 5.369 -58.979 -49.003 1.00 21.68 221 TYR D CA 1
ATOM 10144 C C . TYR D 1 241 ? 5.759 -58.915 -50.465 1.00 30.58 221 TYR D C 1
ATOM 10145 O O . TYR D 1 241 ? 6.151 -59.920 -51.058 1.00 18.99 221 TYR D O 1
ATOM 10154 N N . GLY D 1 242 ? 5.649 -57.692 -51.005 1.00 31.91 222 GLY D N 1
ATOM 10155 C CA . GLY D 1 242 ? 5.982 -57.345 -52.376 1.00 24.31 222 GLY D CA 1
ATOM 10156 C C . GLY D 1 242 ? 5.221 -58.190 -53.366 1.00 29.47 222 GLY D C 1
ATOM 10157 O O . GLY D 1 242 ? 5.773 -58.636 -54.365 1.00 26.55 222 GLY D O 1
ATOM 10158 N N . SER D 1 243 ? 3.945 -58.390 -53.071 1.00 17.35 223 SER D N 1
ATOM 10159 C CA . SER D 1 243 ? 3.129 -59.221 -53.918 1.00 15.64 223 SER D CA 1
ATOM 10160 C C . SER D 1 243 ? 1.723 -58.708 -54.136 1.00 23.05 223 SER D C 1
ATOM 10161 O O . SER D 1 243 ? 1.199 -57.918 -53.355 1.00 30.70 223 SER D O 1
ATOM 10164 N N . ARG D 1 244 ? 1.109 -59.195 -55.213 1.00 30.52 224 ARG D N 1
ATOM 10165 C CA . ARG D 1 244 ? -0.252 -58.822 -55.578 1.00 39.25 224 ARG D CA 1
ATOM 10166 C C . ARG D 1 244 ? -1.141 -60.030 -55.821 1.00 47.84 224 ARG D C 1
ATOM 10167 O O . ARG D 1 244 ? -2.341 -59.909 -56.055 1.00 49.13 224 ARG D O 1
ATOM 10175 N N . GLN D 1 245 ? -0.505 -61.187 -55.742 1.00 50.18 225 GLN D N 1
ATOM 10176 C CA . GLN D 1 245 ? -1.129 -62.486 -55.852 1.00 44.94 225 GLN D CA 1
ATOM 10177 C C . GLN D 1 245 ? -0.484 -63.362 -54.776 1.00 37.39 225 GLN D C 1
ATOM 10178 O O . GLN D 1 245 ? 0.733 -63.516 -54.700 1.00 28.00 225 GLN D O 1
ATOM 10184 N N . LYS D 1 246 ? -1.298 -63.902 -53.883 1.00 46.09 226 LYS D N 1
ATOM 10185 C CA . LYS D 1 246 ? -0.797 -64.745 -52.806 1.00 46.41 226 LYS D CA 1
ATOM 10186 C C . LYS D 1 246 ? 0.387 -65.633 -53.207 1.00 50.04 226 LYS D C 1
ATOM 10187 O O . LYS D 1 246 ? 0.278 -66.485 -54.087 1.00 51.41 226 LYS D O 1
ATOM 10193 N N . TYR D 1 247 ? 1.522 -65.428 -52.531 1.00 38.13 227 TYR D N 1
ATOM 10194 C CA . TYR D 1 247 ? 2.771 -66.163 -52.724 1.00 31.65 227 TYR D CA 1
ATOM 10195 C C . TYR D 1 247 ? 3.593 -65.824 -53.942 1.00 39.27 227 TYR D C 1
ATOM 10196 O O . TYR D 1 247 ? 4.493 -66.587 -54.318 1.00 41.01 227 TYR D O 1
ATOM 10205 N N . SER D 1 248 ? 3.276 -64.671 -54.527 1.00 41.94 228 SER D N 1
ATOM 10206 C CA . SER D 1 248 ? 3.959 -64.133 -55.693 1.00 35.50 228 SER D CA 1
ATOM 10207 C C . SER D 1 248 ? 4.829 -62.957 -55.279 1.00 29.28 228 SER D C 1
ATOM 10208 O O . SER D 1 248 ? 4.429 -61.806 -55.394 1.00 31.51 228 SER D O 1
ATOM 10211 N N . HIS D 1 249 ? 6.026 -63.254 -54.797 1.00 30.31 229 HIS D N 1
ATOM 10212 C CA . HIS D 1 249 ? 6.947 -62.234 -54.345 1.00 24.55 229 HIS D CA 1
ATOM 10213 C C . HIS D 1 249 ? 7.803 -61.658 -55.467 1.00 26.02 229 HIS D C 1
ATOM 10214 O O . HIS D 1 249 ? 8.967 -62.012 -55.705 1.00 24.83 229 HIS D O 1
ATOM 10221 N N . GLU D 1 250 ? 7.171 -60.726 -56.168 1.00 33.70 230 GLU D N 1
ATOM 10222 C CA . GLU D 1 250 ? 7.782 -60.037 -57.286 1.00 31.45 230 GLU D CA 1
ATOM 10223 C C . GLU D 1 250 ? 8.932 -59.170 -56.842 1.00 40.19 230 GLU D C 1
ATOM 10224 O O . GLU D 1 250 ? 9.940 -59.023 -57.539 1.00 36.82 230 GLU D O 1
ATOM 10230 N N . THR D 1 251 ? 8.765 -58.595 -55.663 1.00 25.18 231 THR D N 1
ATOM 10231 C CA . THR D 1 251 ? 9.804 -57.759 -55.158 1.00 19.64 231 THR D CA 1
ATOM 10232 C C . THR D 1 251 ? 9.943 -57.922 -53.665 1.00 32.30 231 THR D C 1
ATOM 10233 O O . THR D 1 251 ? 9.061 -58.527 -53.027 1.00 24.02 231 THR D O 1
ATOM 10237 N N . LYS D 1 252 ? 11.059 -57.378 -53.140 1.00 27.15 232 LYS D N 1
ATOM 10238 C CA . LYS D 1 252 ? 11.286 -57.450 -51.706 1.00 26.90 232 LYS D CA 1
ATOM 10239 C C . LYS D 1 252 ? 10.272 -56.531 -51.047 1.00 30.88 232 LYS D C 1
ATOM 10240 O O . LYS D 1 252 ? 10.227 -55.349 -51.342 1.00 33.57 232 LYS D O 1
ATOM 10246 N N . GLY D 1 253 ? 9.425 -57.083 -50.195 1.00 29.82 233 GLY D N 1
ATOM 10247 C CA . GLY D 1 253 ? 8.423 -56.290 -49.508 1.00 31.96 233 GLY D CA 1
ATOM 10248 C C . GLY D 1 253 ? 8.464 -56.513 -47.988 1.00 36.41 233 GLY D C 1
ATOM 10249 O O . GLY D 1 253 ? 9.405 -57.097 -47.414 1.00 23.34 233 GLY D O 1
ATOM 10250 N N . THR D 1 254 ? 7.417 -56.033 -47.334 1.00 25.00 234 THR D N 1
ATOM 10251 C CA . THR D 1 254 ? 7.305 -56.178 -45.904 1.00 21.31 234 THR D CA 1
ATOM 10252 C C . THR D 1 254 ? 5.845 -56.326 -45.517 1.00 17.65 234 THR D C 1
ATOM 10253 O O . THR D 1 254 ? 4.956 -56.440 -46.354 1.00 21.61 234 THR D O 1
ATOM 10257 N N . ASN D 1 255 ? 5.594 -56.295 -44.227 1.00 18.46 235 ASN D N 1
ATOM 10258 C CA . ASN D 1 255 ? 4.245 -56.388 -43.724 1.00 19.90 235 ASN D CA 1
ATOM 10259 C C . ASN D 1 255 ? 3.908 -55.050 -43.104 1.00 22.41 235 ASN D C 1
ATOM 10260 O O . ASN D 1 255 ? 4.400 -54.729 -42.026 1.00 22.33 235 ASN D O 1
ATOM 10265 N N . SER D 1 256 ? 3.106 -54.263 -43.800 1.00 16.39 236 SER D N 1
ATOM 10266 C CA . SER D 1 256 ? 2.676 -52.972 -43.293 1.00 9.79 236 SER D CA 1
ATOM 10267 C C . SER D 1 256 ? 1.263 -52.696 -43.750 1.00 9.96 236 SER D C 1
ATOM 10268 O O . SER D 1 256 ? 1.030 -52.081 -44.794 1.00 13.61 236 SER D O 1
ATOM 10271 N N . ARG D 1 257 ? 0.313 -53.206 -42.960 1.00 15.98 237 ARG D N 1
ATOM 10272 C CA . ARG D 1 257 ? -1.096 -53.063 -43.277 1.00 20.44 237 ARG D CA 1
ATOM 10273 C C . ARG D 1 257 ? -1.997 -52.376 -42.240 1.00 13.33 237 ARG D C 1
ATOM 10274 O O . ARG D 1 257 ? -1.711 -52.237 -41.059 1.00 10.08 237 ARG D O 1
ATOM 10282 N N . LEU D 1 258 ? -3.145 -51.954 -42.715 1.00 12.18 238 LEU D N 1
ATOM 10283 C CA . LEU D 1 258 ? -4.095 -51.309 -41.871 1.00 13.86 238 LEU D CA 1
ATOM 10284 C C . LEU D 1 258 ? -5.227 -52.275 -41.625 1.00 24.06 238 LEU D C 1
ATOM 10285 O O . LEU D 1 258 ? -5.962 -52.555 -42.556 1.00 20.11 238 LEU D O 1
ATOM 10290 N N . ASP D 1 259 ? -5.350 -52.785 -40.388 1.00 17.27 239 ASP D N 1
ATOM 10291 C CA . ASP D 1 259 ? -6.377 -53.746 -40.042 1.00 8.51 239 ASP D CA 1
ATOM 10292 C C . ASP D 1 259 ? -7.778 -53.405 -40.525 1.00 21.00 239 ASP D C 1
ATOM 10293 O O . ASP D 1 259 ? -8.181 -52.248 -40.595 1.00 25.83 239 ASP D O 1
ATOM 10298 N N . GLU D 1 260 ? -8.534 -54.453 -40.832 1.00 16.23 240 GLU D N 1
ATOM 10299 C CA . GLU D 1 260 ? -9.902 -54.292 -41.283 1.00 19.59 240 GLU D CA 1
ATOM 10300 C C . GLU D 1 260 ? -10.685 -53.604 -40.183 1.00 29.27 240 GLU D C 1
ATOM 10301 O O . GLU D 1 260 ? -11.529 -52.732 -40.406 1.00 20.28 240 GLU D O 1
ATOM 10307 N N . MET D 1 261 ? -10.370 -54.029 -38.961 1.00 25.38 241 MET D N 1
ATOM 10308 C CA . MET D 1 261 ? -10.995 -53.497 -37.759 1.00 26.40 241 MET D CA 1
ATOM 10309 C C . MET D 1 261 ? -10.800 -51.991 -37.641 1.00 26.55 241 MET D C 1
ATOM 10310 O O . MET D 1 261 ? -11.737 -51.226 -37.437 1.00 20.14 241 MET D O 1
ATOM 10315 N N . GLN D 1 262 ? -9.545 -51.590 -37.769 1.00 17.51 242 GLN D N 1
ATOM 10316 C CA . GLN D 1 262 ? -9.176 -50.195 -37.688 1.00 15.48 242 GLN D CA 1
ATOM 10317 C C . GLN D 1 262 ? -9.787 -49.434 -38.864 1.00 25.17 242 GLN D C 1
ATOM 10318 O O . GLN D 1 262 ? -10.320 -48.346 -38.698 1.00 22.19 242 GLN D O 1
ATOM 10324 N N . ALA D 1 263 ? -9.724 -50.033 -40.050 1.00 20.48 243 ALA D N 1
ATOM 10325 C CA . ALA D 1 263 ? -10.291 -49.422 -41.237 1.00 20.52 243 ALA D CA 1
ATOM 10326 C C . ALA D 1 263 ? -11.744 -49.027 -41.015 1.00 24.03 243 ALA D C 1
ATOM 10327 O O . ALA D 1 263 ? -12.159 -47.886 -41.267 1.00 22.68 243 ALA D O 1
ATOM 10329 N N . ALA D 1 264 ? -12.530 -49.987 -40.545 1.00 17.90 244 ALA D N 1
ATOM 10330 C CA . ALA D 1 264 ? -13.938 -49.720 -40.292 1.00 23.31 244 ALA D CA 1
ATOM 10331 C C . ALA D 1 264 ? -14.119 -48.525 -39.365 1.00 30.24 244 ALA D C 1
ATOM 10332 O O . ALA D 1 264 ? -14.920 -47.623 -39.626 1.00 27.05 244 ALA D O 1
ATOM 10334 N N . VAL D 1 265 ? -13.359 -48.520 -38.273 1.00 17.49 245 VAL D N 1
ATOM 10335 C CA . VAL D 1 265 ? -13.464 -47.431 -37.336 1.00 18.41 245 VAL D CA 1
ATOM 10336 C C . VAL D 1 265 ? -13.140 -46.105 -38.008 1.00 26.58 245 VAL D C 1
ATOM 10337 O O . VAL D 1 265 ? -13.792 -45.092 -37.772 1.00 28.24 245 VAL D O 1
ATOM 10341 N N . LEU D 1 266 ? -12.111 -46.126 -38.853 1.00 22.84 246 LEU D N 1
ATOM 10342 C CA . LEU D 1 266 ? -11.678 -44.923 -39.539 1.00 23.36 246 LEU D CA 1
ATOM 10343 C C . LEU D 1 266 ? -12.725 -44.334 -40.475 1.00 25.28 246 LEU D C 1
ATOM 10344 O O . LEU D 1 266 ? -12.774 -43.128 -40.702 1.00 25.45 246 LEU D O 1
ATOM 10349 N N . ARG D 1 267 ? -13.569 -45.185 -41.019 1.00 19.28 247 ARG D N 1
ATOM 10350 C CA . ARG D 1 267 ? -14.592 -44.704 -41.922 1.00 20.64 247 ARG D CA 1
ATOM 10351 C C . ARG D 1 267 ? -15.604 -43.823 -41.220 1.00 27.52 247 ARG D C 1
ATOM 10352 O O . ARG D 1 267 ? -16.048 -42.810 -41.745 1.00 30.92 247 ARG D O 1
ATOM 10360 N N . ILE D 1 268 ? -15.960 -44.211 -40.007 1.00 25.01 248 ILE D N 1
ATOM 10361 C CA . ILE D 1 268 ? -16.895 -43.443 -39.218 1.00 23.48 248 ILE D CA 1
ATOM 10362 C C . ILE D 1 268 ? -16.248 -42.111 -38.852 1.00 38.36 248 ILE D C 1
ATOM 10363 O O . ILE D 1 268 ? -16.770 -41.036 -39.140 1.00 47.58 248 ILE D O 1
ATOM 10368 N N . ARG D 1 269 ? -15.074 -42.194 -38.236 1.00 30.62 249 ARG D N 1
ATOM 10369 C CA . ARG D 1 269 ? -14.353 -41.004 -37.839 1.00 29.63 249 ARG D CA 1
ATOM 10370 C C . ARG D 1 269 ? -14.177 -40.021 -38.995 1.00 27.77 249 ARG D C 1
ATOM 10371 O O . ARG D 1 269 ? -14.411 -38.822 -38.845 1.00 28.13 249 ARG D O 1
ATOM 10379 N N . LEU D 1 270 ? -13.740 -40.531 -40.144 1.00 17.54 250 LEU D N 1
ATOM 10380 C CA . LEU D 1 270 ? -13.498 -39.699 -41.306 1.00 16.11 250 LEU D CA 1
ATOM 10381 C C . LEU D 1 270 ? -14.679 -38.805 -41.610 1.00 26.93 250 LEU D C 1
ATOM 10382 O O . LEU D 1 270 ? -14.522 -37.685 -42.064 1.00 25.47 250 LEU D O 1
ATOM 10387 N N . ALA D 1 271 ? -15.872 -39.327 -41.371 1.00 29.93 251 ALA D N 1
ATOM 10388 C CA . ALA D 1 271 ? -17.087 -38.589 -41.637 1.00 30.07 251 ALA D CA 1
ATOM 10389 C C . ALA D 1 271 ? -17.339 -37.466 -40.648 1.00 36.65 251 ALA D C 1
ATOM 10390 O O . ALA D 1 271 ? -18.269 -36.673 -40.820 1.00 50.35 251 ALA D O 1
ATOM 10392 N N . HIS D 1 272 ? -16.523 -37.413 -39.601 1.00 20.57 252 HIS D N 1
ATOM 10393 C CA . HIS D 1 272 ? -16.676 -36.397 -38.572 1.00 19.53 252 HIS D CA 1
ATOM 10394 C C . HIS D 1 272 ? -15.441 -35.561 -38.496 1.00 29.65 252 HIS D C 1
ATOM 10395 O O . HIS D 1 272 ? -15.332 -34.676 -37.638 1.00 26.17 252 HIS D O 1
ATOM 10402 N N . LEU D 1 273 ? -14.524 -35.888 -39.413 1.00 28.13 253 LEU D N 1
ATOM 10403 C CA . LEU D 1 273 ? -13.239 -35.226 -39.478 1.00 29.56 253 LEU D CA 1
ATOM 10404 C C . LEU D 1 273 ? -13.340 -33.711 -39.507 1.00 24.28 253 LEU D C 1
ATOM 10405 O O . LEU D 1 273 ? -12.853 -33.012 -38.615 1.00 19.28 253 LEU D O 1
ATOM 10410 N N . ASP D 1 274 ? -13.994 -33.219 -40.544 1.00 29.52 254 ASP D N 1
ATOM 10411 C CA . ASP D 1 274 ? -14.176 -31.793 -40.695 1.00 33.29 254 ASP D CA 1
ATOM 10412 C C . ASP D 1 274 ? -14.849 -31.171 -39.466 1.00 29.17 254 ASP D C 1
ATOM 10413 O O . ASP D 1 274 ? -14.395 -30.141 -38.954 1.00 29.93 254 ASP D O 1
ATOM 10418 N N . SER D 1 275 ? -15.914 -31.809 -38.980 1.00 21.42 255 SER D N 1
ATOM 10419 C CA . SER D 1 275 ? -16.605 -31.322 -37.791 1.00 22.39 255 SER D CA 1
ATOM 10420 C C . SER D 1 275 ? -15.614 -31.173 -36.643 1.00 26.66 255 SER D C 1
ATOM 10421 O O . SER D 1 275 ? -15.420 -30.085 -36.102 1.00 23.73 255 SER D O 1
ATOM 10424 N N . TRP D 1 276 ? -14.976 -32.299 -36.298 1.00 15.10 256 TRP D N 1
ATOM 10425 C CA . TRP D 1 276 ? -13.999 -32.344 -35.239 1.00 18.42 256 TRP D CA 1
ATOM 10426 C C . TRP D 1 276 ? -12.937 -31.265 -35.327 1.00 26.77 256 TRP D C 1
ATOM 10427 O O . TRP D 1 276 ? -12.798 -30.442 -34.420 1.00 21.89 256 TRP D O 1
ATOM 10438 N N . ASN D 1 277 ? -12.205 -31.254 -36.436 1.00 22.38 257 ASN D N 1
ATOM 10439 C CA . ASN D 1 277 ? -11.175 -30.259 -36.684 1.00 15.59 257 ASN D CA 1
ATOM 10440 C C . ASN D 1 277 ? -11.765 -28.857 -36.538 1.00 23.71 257 ASN D C 1
ATOM 10441 O O . ASN D 1 277 ? -11.125 -27.879 -36.162 1.00 29.02 257 ASN D O 1
ATOM 10446 N N . GLY D 1 278 ? -13.022 -28.750 -36.884 1.00 15.28 258 GLY D N 1
ATOM 10447 C CA . GLY D 1 278 ? -13.665 -27.479 -36.773 1.00 21.43 258 GLY D CA 1
ATOM 10448 C C . GLY D 1 278 ? -13.684 -27.068 -35.322 1.00 27.05 258 GLY D C 1
ATOM 10449 O O . GLY D 1 278 ? -13.476 -25.908 -35.003 1.00 25.32 258 GLY D O 1
ATOM 10450 N N . ARG D 1 279 ? -13.947 -28.052 -34.468 1.00 21.02 259 ARG D N 1
ATOM 10451 C CA . ARG D 1 279 ? -13.981 -27.831 -33.040 1.00 19.78 259 ARG D CA 1
ATOM 10452 C C . ARG D 1 279 ? -12.612 -27.368 -32.596 1.00 26.43 259 ARG D C 1
ATOM 10453 O O . ARG D 1 279 ? -12.492 -26.496 -31.749 1.00 32.38 259 ARG D O 1
ATOM 10461 N N . ARG D 1 280 ? -11.568 -27.938 -33.198 1.00 20.31 260 ARG D N 1
ATOM 10462 C CA . ARG D 1 280 ? -10.208 -27.524 -32.873 1.00 20.21 260 ARG D CA 1
ATOM 10463 C C . ARG D 1 280 ? -9.989 -26.075 -33.301 1.00 28.60 260 ARG D C 1
ATOM 10464 O O . ARG D 1 280 ? -9.364 -25.247 -32.611 1.00 23.66 260 ARG D O 1
ATOM 10472 N N . SER D 1 281 ? -10.516 -25.772 -34.483 1.00 21.60 261 SER D N 1
ATOM 10473 C CA . SER D 1 281 ? -10.399 -24.431 -35.018 1.00 26.38 261 SER D CA 1
ATOM 10474 C C . SER D 1 281 ? -10.961 -23.360 -34.087 1.00 24.91 261 SER D C 1
ATOM 10475 O O . SER D 1 281 ? -10.330 -22.341 -33.847 1.00 34.82 261 SER D O 1
ATOM 10478 N N . ALA D 1 282 ? -12.153 -23.575 -33.543 1.00 24.45 262 ALA D N 1
ATOM 10479 C CA . ALA D 1 282 ? -12.722 -22.590 -32.637 1.00 29.99 262 ALA D CA 1
ATOM 10480 C C . ALA D 1 282 ? -11.935 -22.440 -31.332 1.00 24.45 262 ALA D C 1
ATOM 10481 O O . ALA D 1 282 ? -11.795 -21.356 -30.771 1.00 24.37 262 ALA D O 1
ATOM 10483 N N . LEU D 1 283 ? -11.390 -23.535 -30.832 1.00 23.71 263 LEU D N 1
ATOM 10484 C CA . LEU D 1 283 ? -10.627 -23.460 -29.609 1.00 22.07 263 LEU D CA 1
ATOM 10485 C C . LEU D 1 283 ? -9.348 -22.660 -29.812 1.00 29.52 263 LEU D C 1
ATOM 10486 O O . LEU D 1 283 ? -8.899 -21.910 -28.939 1.00 26.38 263 LEU D O 1
ATOM 10491 N N . ALA D 1 284 ? -8.753 -22.839 -30.988 1.00 29.63 264 ALA D N 1
ATOM 10492 C CA . ALA D 1 284 ? -7.536 -22.130 -31.340 1.00 28.39 264 ALA D CA 1
ATOM 10493 C C . ALA D 1 284 ? -7.853 -20.637 -31.368 1.00 35.31 264 ALA D C 1
ATOM 10494 O O . ALA D 1 284 ? -7.090 -19.792 -30.900 1.00 29.50 264 ALA D O 1
ATOM 10496 N N . ALA D 1 285 ? -9.023 -20.334 -31.938 1.00 36.91 265 ALA D N 1
ATOM 10497 C CA . ALA D 1 285 ? -9.500 -18.967 -32.041 1.00 32.14 265 ALA D CA 1
ATOM 10498 C C . ALA D 1 285 ? -9.592 -18.367 -30.643 1.00 32.58 265 ALA D C 1
ATOM 10499 O O . ALA D 1 285 ? -9.196 -17.241 -30.389 1.00 32.06 265 ALA D O 1
ATOM 10501 N N . GLU D 1 286 ? -10.114 -19.152 -29.720 1.00 21.63 266 GLU D N 1
ATOM 10502 C CA . GLU D 1 286 ? -10.233 -18.665 -28.378 1.00 15.61 266 GLU D CA 1
ATOM 10503 C C . GLU D 1 286 ? -8.867 -18.454 -27.758 1.00 29.30 266 GLU D C 1
ATOM 10504 O O . GLU D 1 286 ? -8.604 -17.492 -27.048 1.00 35.34 266 GLU D O 1
ATOM 10510 N N . TYR D 1 287 ? -7.963 -19.365 -28.022 1.00 28.06 267 TYR D N 1
ATOM 10511 C CA . TYR D 1 287 ? -6.659 -19.201 -27.440 1.00 24.10 267 TYR D CA 1
ATOM 10512 C C . TYR D 1 287 ? -5.964 -17.976 -27.987 1.00 26.35 267 TYR D C 1
ATOM 10513 O O . TYR D 1 287 ? -5.342 -17.193 -27.267 1.00 23.64 267 TYR D O 1
ATOM 10522 N N . LEU D 1 288 ? -6.060 -17.856 -29.301 1.00 23.73 268 LEU D N 1
ATOM 10523 C CA . LEU D 1 288 ? -5.442 -16.757 -30.008 1.00 25.86 268 LEU D CA 1
ATOM 10524 C C . LEU D 1 288 ? -5.921 -15.422 -29.469 1.00 35.43 268 LEU D C 1
ATOM 10525 O O . LEU D 1 288 ? -5.161 -14.471 -29.289 1.00 27.60 268 LEU D O 1
ATOM 10530 N N . SER D 1 289 ? -7.216 -15.393 -29.204 1.00 26.61 269 SER D N 1
ATOM 10531 C CA . SER D 1 289 ? -7.886 -14.232 -28.684 1.00 31.21 269 SER D CA 1
ATOM 10532 C C . SER D 1 289 ? -7.598 -14.024 -27.208 1.00 31.43 269 SER D C 1
ATOM 10533 O O . SER D 1 289 ? -7.286 -12.920 -26.776 1.00 27.19 269 SER D O 1
ATOM 10536 N N . GLY D 1 290 ? -7.718 -15.093 -26.430 1.00 28.76 270 GLY D N 1
ATOM 10537 C CA . GLY D 1 290 ? -7.489 -15.009 -25.003 1.00 28.45 270 GLY D CA 1
ATOM 10538 C C . GLY D 1 290 ? -6.038 -14.718 -24.635 1.00 32.74 270 GLY D C 1
ATOM 10539 O O . GLY D 1 290 ? -5.764 -13.997 -23.688 1.00 32.71 270 GLY D O 1
ATOM 10540 N N . LEU D 1 291 ? -5.102 -15.289 -25.373 1.00 31.43 271 LEU D N 1
ATOM 10541 C CA . LEU D 1 291 ? -3.703 -15.069 -25.083 1.00 28.01 271 LEU D CA 1
ATOM 10542 C C . LEU D 1 291 ? -3.237 -13.844 -25.823 1.00 38.18 271 LEU D C 1
ATOM 10543 O O . LEU D 1 291 ? -2.042 -13.591 -26.032 1.00 34.56 271 LEU D O 1
ATOM 10548 N N . ALA D 1 292 ? -4.266 -13.101 -26.192 1.00 42.70 272 ALA D N 1
ATOM 10549 C CA . ALA D 1 292 ? -4.180 -11.853 -26.918 1.00 57.85 272 ALA D CA 1
ATOM 10550 C C . ALA D 1 292 ? -2.870 -11.090 -26.815 1.00 69.64 272 ALA D C 1
ATOM 10551 O O . ALA D 1 292 ? -2.025 -11.178 -27.707 1.00 87.73 272 ALA D O 1
ATOM 10553 N N . GLY D 1 293 ? -2.701 -10.314 -25.747 1.00 44.80 273 GLY D N 1
ATOM 10554 C CA . GLY D 1 293 ? -1.482 -9.530 -25.647 1.00 42.81 273 GLY D CA 1
ATOM 10555 C C . GLY D 1 293 ? -0.505 -9.875 -24.538 1.00 53.12 273 GLY D C 1
ATOM 10556 O O . GLY D 1 293 ? -0.278 -9.083 -23.625 1.00 59.03 273 GLY D O 1
ATOM 10557 N N . LEU D 1 294 ? 0.113 -11.039 -24.626 1.00 48.60 274 LEU D N 1
ATOM 10558 C CA . LEU D 1 294 ? 1.074 -11.406 -23.612 1.00 43.47 274 LEU D CA 1
ATOM 10559 C C . LEU D 1 294 ? 2.469 -11.370 -24.199 1.00 55.28 274 LEU D C 1
ATOM 10560 O O . LEU D 1 294 ? 2.977 -12.380 -24.662 1.00 55.46 274 LEU D O 1
ATOM 10565 N N . PRO D 1 295 ? 3.070 -10.186 -24.174 1.00 66.85 275 PRO D N 1
ATOM 10566 C CA . PRO D 1 295 ? 4.397 -9.939 -24.702 1.00 68.07 275 PRO D CA 1
ATOM 10567 C C . PRO D 1 295 ? 5.409 -11.073 -24.582 1.00 71.36 275 PRO D C 1
ATOM 10568 O O . PRO D 1 295 ? 6.272 -11.204 -25.450 1.00 77.47 275 PRO D O 1
ATOM 10572 N N . GLY D 1 296 ? 5.346 -11.881 -23.522 1.00 56.07 276 GLY D N 1
ATOM 10573 C CA . GLY D 1 296 ? 6.317 -12.965 -23.387 1.00 55.76 276 GLY D CA 1
ATOM 10574 C C . GLY D 1 296 ? 5.842 -14.303 -23.953 1.00 51.35 276 GLY D C 1
ATOM 10575 O O . GLY D 1 296 ? 6.582 -15.293 -24.006 1.00 43.43 276 GLY D O 1
ATOM 10576 N N . ILE D 1 297 ? 4.587 -14.300 -24.385 1.00 37.00 277 ILE D N 1
ATOM 10577 C CA . ILE D 1 297 ? 3.930 -15.457 -24.930 1.00 32.18 277 ILE D CA 1
ATOM 10578 C C . ILE D 1 297 ? 3.703 -15.431 -26.442 1.00 45.42 277 ILE D C 1
ATOM 10579 O O . ILE D 1 297 ? 2.720 -14.858 -26.920 1.00 47.78 277 ILE D O 1
ATOM 10584 N N . GLY D 1 298 ? 4.647 -16.080 -27.159 1.00 42.77 278 GLY D N 1
ATOM 10585 C CA . GLY D 1 298 ? 4.702 -16.233 -28.615 1.00 30.06 278 GLY D CA 1
ATOM 10586 C C . GLY D 1 298 ? 3.636 -17.192 -29.140 1.00 28.80 278 GLY D C 1
ATOM 10587 O O . GLY D 1 298 ? 3.683 -18.406 -28.942 1.00 32.99 278 GLY D O 1
ATOM 10588 N N . LEU D 1 299 ? 2.651 -16.644 -29.826 1.00 31.54 279 LEU D N 1
ATOM 10589 C CA . LEU D 1 299 ? 1.584 -17.482 -30.343 1.00 41.16 279 LEU D CA 1
ATOM 10590 C C . LEU D 1 299 ? 1.833 -18.081 -31.731 1.00 39.04 279 LEU D C 1
ATOM 10591 O O . LEU D 1 299 ? 2.726 -17.658 -32.476 1.00 33.80 279 LEU D O 1
ATOM 10596 N N . PRO D 1 300 ? 1.021 -19.091 -32.052 1.00 30.14 280 PRO D N 1
ATOM 10597 C CA . PRO D 1 300 ? 1.089 -19.811 -33.317 1.00 29.34 280 PRO D CA 1
ATOM 10598 C C . PRO D 1 300 ? 0.516 -18.987 -34.462 1.00 30.09 280 PRO D C 1
ATOM 10599 O O . PRO D 1 300 ? -0.606 -18.494 -34.396 1.00 27.14 280 PRO D O 1
ATOM 10603 N N . VAL D 1 301 ? 1.310 -18.853 -35.515 1.00 33.37 281 VAL D N 1
ATOM 10604 C CA . VAL D 1 301 ? 0.957 -18.084 -36.695 1.00 30.69 281 VAL D CA 1
ATOM 10605 C C . VAL D 1 301 ? 0.373 -18.915 -37.810 1.00 24.23 281 VAL D C 1
ATOM 10606 O O . VAL D 1 301 ? 0.976 -19.883 -38.253 1.00 28.87 281 VAL D O 1
ATOM 10610 N N . THR D 1 302 ? -0.785 -18.519 -38.284 1.00 19.48 282 THR D N 1
ATOM 10611 C CA . THR D 1 302 ? -1.404 -19.229 -39.374 1.00 24.69 282 THR D CA 1
ATOM 10612 C C . THR D 1 302 ? -0.976 -18.614 -40.701 1.00 37.63 282 THR D C 1
ATOM 10613 O O . THR D 1 302 ? -1.351 -17.491 -41.031 1.00 43.19 282 THR D O 1
ATOM 10617 N N . ALA D 1 303 ? -0.182 -19.337 -41.474 1.00 30.67 283 ALA D N 1
ATOM 10618 C CA . ALA D 1 303 ? 0.250 -18.805 -42.752 1.00 26.91 283 ALA D CA 1
ATOM 10619 C C . ALA D 1 303 ? -0.932 -18.526 -43.683 1.00 36.23 283 ALA D C 1
ATOM 10620 O O . ALA D 1 303 ? -1.965 -19.197 -43.659 1.00 34.05 283 ALA D O 1
ATOM 10622 N N . PRO D 1 304 ? -0.784 -17.497 -44.504 1.00 40.94 284 PRO D N 1
ATOM 10623 C CA . PRO D 1 304 ? -1.842 -17.141 -45.415 1.00 43.30 284 PRO D CA 1
ATOM 10624 C C . PRO D 1 304 ? -1.980 -18.256 -46.435 1.00 40.35 284 PRO D C 1
ATOM 10625 O O . PRO D 1 304 ? -1.015 -18.988 -46.692 1.00 31.06 284 PRO D O 1
ATOM 10629 N N . ASP D 1 305 ? -3.180 -18.382 -46.998 1.00 44.21 285 ASP D N 1
ATOM 10630 C CA . ASP D 1 305 ? -3.444 -19.414 -47.988 1.00 50.16 285 ASP D CA 1
ATOM 10631 C C . ASP D 1 305 ? -3.548 -20.808 -47.360 1.00 38.11 285 ASP D C 1
ATOM 10632 O O . ASP D 1 305 ? -3.572 -21.806 -48.087 1.00 26.44 285 ASP D O 1
ATOM 10637 N N . THR D 1 306 ? -3.588 -20.877 -46.017 1.00 24.49 286 THR D N 1
ATOM 10638 C CA . THR D 1 306 ? -3.666 -22.156 -45.344 1.00 25.96 286 THR D CA 1
ATOM 10639 C C . THR D 1 306 ? -4.824 -22.257 -44.391 1.00 30.02 286 THR D C 1
ATOM 10640 O O . THR D 1 306 ? -5.204 -21.277 -43.766 1.00 36.46 286 THR D O 1
ATOM 10644 N N . ASP D 1 307 ? -5.356 -23.473 -44.299 1.00 18.12 287 ASP D N 1
ATOM 10645 C CA . ASP D 1 307 ? -6.430 -23.802 -43.393 1.00 19.48 287 ASP D CA 1
ATOM 10646 C C . ASP D 1 307 ? -5.869 -24.865 -42.440 1.00 30.38 287 ASP D C 1
ATOM 10647 O O . ASP D 1 307 ? -5.816 -26.053 -42.783 1.00 27.84 287 ASP D O 1
ATOM 10652 N N . PRO D 1 308 ? -5.397 -24.428 -41.255 1.00 33.75 288 PRO D N 1
ATOM 10653 C CA . PRO D 1 308 ? -4.816 -25.342 -40.281 1.00 30.51 288 PRO D CA 1
ATOM 10654 C C . PRO D 1 308 ? -5.854 -26.229 -39.616 1.00 35.05 288 PRO D C 1
ATOM 10655 O O . PRO D 1 308 ? -7.025 -25.859 -39.499 1.00 26.12 288 PRO D O 1
ATOM 10659 N N . VAL D 1 309 ? -5.409 -27.410 -39.178 1.00 31.66 289 VAL D N 1
ATOM 10660 C CA . VAL D 1 309 ? -6.295 -28.360 -38.507 1.00 26.11 289 VAL D CA 1
ATOM 10661 C C . VAL D 1 309 ? -6.017 -28.424 -37.008 1.00 26.18 289 VAL D C 1
ATOM 10662 O O . VAL D 1 309 ? -6.684 -29.114 -36.232 1.00 17.39 289 VAL D O 1
ATOM 10666 N N . TRP D 1 310 ? -5.009 -27.657 -36.611 1.00 23.52 290 TRP D N 1
ATOM 10667 C CA . TRP D 1 310 ? -4.643 -27.542 -35.217 1.00 28.07 290 TRP D CA 1
ATOM 10668 C C . TRP D 1 310 ? -4.566 -28.869 -34.484 1.00 26.09 290 TRP D C 1
ATOM 10669 O O . TRP D 1 310 ? -5.301 -29.092 -33.518 1.00 20.14 290 TRP D O 1
ATOM 10680 N N . HIS D 1 311 ? -3.663 -29.729 -34.945 1.00 24.18 291 HIS D N 1
ATOM 10681 C CA . HIS D 1 311 ? -3.457 -31.018 -34.314 1.00 21.06 291 HIS D CA 1
ATOM 10682 C C . HIS D 1 311 ? -2.957 -30.757 -32.893 1.00 22.19 291 HIS D C 1
ATOM 10683 O O . HIS D 1 311 ? -3.262 -31.455 -31.916 1.00 19.73 291 HIS D O 1
ATOM 10690 N N . LEU D 1 312 ? -2.161 -29.699 -32.835 1.00 14.87 292 LEU D N 1
ATOM 10691 C CA . LEU D 1 312 ? -1.547 -29.174 -31.633 1.00 21.44 292 LEU D CA 1
ATOM 10692 C C . LEU D 1 312 ? -1.584 -27.647 -31.616 1.00 30.55 292 LEU D C 1
ATOM 10693 O O . LEU D 1 312 ? -1.327 -26.995 -32.632 1.00 35.83 292 LEU D O 1
ATOM 10698 N N . PHE D 1 313 ? -1.891 -27.079 -30.450 1.00 20.62 293 PHE D N 1
ATOM 10699 C CA . PHE D 1 313 ? -1.902 -25.637 -30.270 1.00 23.80 293 PHE D CA 1
ATOM 10700 C C . PHE D 1 313 ? -0.669 -25.278 -29.441 1.00 28.91 293 PHE D C 1
ATOM 10701 O O . PHE D 1 313 ? -0.594 -25.556 -28.233 1.00 19.01 293 PHE D O 1
ATOM 10709 N N . THR D 1 314 ? 0.320 -24.690 -30.112 1.00 24.79 294 THR D N 1
ATOM 10710 C CA . THR D 1 314 ? 1.561 -24.356 -29.458 1.00 26.28 294 THR D CA 1
ATOM 10711 C C . THR D 1 314 ? 1.886 -22.894 -29.261 1.00 29.39 294 THR D C 1
ATOM 10712 O O . THR D 1 314 ? 1.711 -22.065 -30.139 1.00 37.65 294 THR D O 1
ATOM 10716 N N . VAL D 1 315 ? 2.422 -22.613 -28.084 1.00 25.32 295 VAL D N 1
ATOM 10717 C CA . VAL D 1 315 ? 2.853 -21.277 -27.724 1.00 28.18 295 VAL D CA 1
ATOM 10718 C C . VAL D 1 315 ? 4.351 -21.345 -27.456 1.00 28.73 295 VAL D C 1
ATOM 10719 O O . VAL D 1 315 ? 4.895 -22.427 -27.232 1.00 30.20 295 VAL D O 1
ATOM 10723 N N . ARG D 1 316 ? 5.045 -20.220 -27.494 1.00 16.92 296 ARG D N 1
ATOM 10724 C CA . ARG D 1 316 ? 6.474 -20.269 -27.223 1.00 19.50 296 ARG D CA 1
ATOM 10725 C C . ARG D 1 316 ? 6.830 -19.309 -26.096 1.00 27.59 296 ARG D C 1
ATOM 10726 O O . ARG D 1 316 ? 6.189 -18.269 -25.945 1.00 24.89 296 ARG D O 1
ATOM 10734 N N . THR D 1 317 ? 7.847 -19.671 -25.304 1.00 28.30 297 THR D N 1
ATOM 10735 C CA . THR D 1 317 ? 8.317 -18.857 -24.186 1.00 25.43 297 THR D CA 1
ATOM 10736 C C . THR D 1 317 ? 9.682 -19.274 -23.712 1.00 21.91 297 THR D C 1
ATOM 10737 O O . THR D 1 317 ? 10.057 -20.447 -23.687 1.00 22.07 297 THR D O 1
ATOM 10741 N N . GLU D 1 318 ? 10.423 -18.289 -23.273 1.00 32.93 298 GLU D N 1
ATOM 10742 C CA . GLU D 1 318 ? 11.678 -18.661 -22.700 1.00 43.93 298 GLU D CA 1
ATOM 10743 C C . GLU D 1 318 ? 11.177 -19.101 -21.326 1.00 50.88 298 GLU D C 1
ATOM 10744 O O . GLU D 1 318 ? 10.187 -18.538 -20.839 1.00 59.01 298 GLU D O 1
ATOM 10750 N N . ARG D 1 319 ? 11.774 -20.106 -20.715 1.00 37.47 299 ARG D N 1
ATOM 10751 C CA . ARG D 1 319 ? 11.256 -20.546 -19.433 1.00 40.63 299 ARG D CA 1
ATOM 10752 C C . ARG D 1 319 ? 9.905 -21.246 -19.632 1.00 43.64 299 ARG D C 1
ATOM 10753 O O . ARG D 1 319 ? 8.948 -21.079 -18.866 1.00 36.11 299 ARG D O 1
ATOM 10761 N N . ARG D 1 320 ? 9.814 -22.034 -20.698 1.00 31.06 300 ARG D N 1
ATOM 10762 C CA . ARG D 1 320 ? 8.580 -22.735 -20.950 1.00 24.62 300 ARG D CA 1
ATOM 10763 C C . ARG D 1 320 ? 8.287 -23.700 -19.793 1.00 25.96 300 ARG D C 1
ATOM 10764 O O . ARG D 1 320 ? 7.132 -23.995 -19.442 1.00 19.78 300 ARG D O 1
ATOM 10772 N N . ASP D 1 321 ? 9.384 -24.214 -19.236 1.00 17.97 301 ASP D N 1
ATOM 10773 C CA . ASP D 1 321 ? 9.362 -25.166 -18.135 1.00 17.40 301 ASP D CA 1
ATOM 10774 C C . ASP D 1 321 ? 8.632 -24.660 -16.907 1.00 23.48 301 ASP D C 1
ATOM 10775 O O . ASP D 1 321 ? 7.850 -25.387 -16.301 1.00 28.56 301 ASP D O 1
ATOM 10780 N N . GLU D 1 322 ? 8.869 -23.396 -16.570 1.00 31.23 302 GLU D N 1
ATOM 10781 C CA . GLU D 1 322 ? 8.230 -22.741 -15.439 1.00 28.78 302 GLU D CA 1
ATOM 10782 C C . GLU D 1 322 ? 6.737 -22.606 -15.706 1.00 21.17 302 GLU D C 1
ATOM 10783 O O . GLU D 1 322 ? 5.880 -22.872 -14.857 1.00 23.64 302 GLU D O 1
ATOM 10789 N N . LEU D 1 323 ? 6.420 -22.196 -16.927 1.00 24.12 303 LEU D N 1
ATOM 10790 C CA . LEU D 1 323 ? 5.037 -22.059 -17.314 1.00 24.75 303 LEU D CA 1
ATOM 10791 C C . LEU D 1 323 ? 4.349 -23.410 -17.190 1.00 23.49 303 LEU D C 1
ATOM 10792 O O . LEU D 1 323 ? 3.212 -23.516 -16.716 1.00 25.13 303 LEU D O 1
ATOM 10797 N N . ARG D 1 324 ? 5.072 -24.442 -17.646 1.00 20.41 304 ARG D N 1
ATOM 10798 C CA . ARG D 1 324 ? 4.597 -25.811 -17.606 1.00 23.07 304 ARG D CA 1
ATOM 10799 C C . ARG D 1 324 ? 4.227 -26.259 -16.176 1.00 35.61 304 ARG D C 1
ATOM 10800 O O . ARG D 1 324 ? 3.108 -26.725 -15.918 1.00 36.86 304 ARG D O 1
ATOM 10808 N N . SER D 1 325 ? 5.175 -26.114 -15.235 1.00 27.21 305 SER D N 1
ATOM 10809 C CA . SER D 1 325 ? 4.937 -26.465 -13.838 1.00 22.73 305 SER D CA 1
ATOM 10810 C C . SER D 1 325 ? 3.763 -25.649 -13.308 1.00 21.03 305 SER D C 1
ATOM 10811 O O . SER D 1 325 ? 2.950 -26.118 -12.505 1.00 19.00 305 SER D O 1
ATOM 10814 N N . HIS D 1 326 ? 3.686 -24.402 -13.792 1.00 22.38 306 HIS D N 1
ATOM 10815 C CA . HIS D 1 326 ? 2.625 -23.513 -13.380 1.00 28.94 306 HIS D CA 1
ATOM 10816 C C . HIS D 1 326 ? 1.282 -24.053 -13.794 1.00 30.20 306 HIS D C 1
ATOM 10817 O O . HIS D 1 326 ? 0.350 -24.152 -13.007 1.00 31.81 306 HIS D O 1
ATOM 10824 N N . LEU D 1 327 ? 1.200 -24.387 -15.066 1.00 33.37 307 LEU D N 1
ATOM 10825 C CA . LEU D 1 327 ? -0.025 -24.925 -15.602 1.00 30.52 307 LEU D CA 1
ATOM 10826 C C . LEU D 1 327 ? -0.294 -26.240 -14.902 1.00 21.80 307 LEU D C 1
ATOM 10827 O O . LEU D 1 327 ? -1.416 -26.557 -14.519 1.00 18.88 307 LEU D O 1
ATOM 10832 N N . ASP D 1 328 ? 0.787 -26.985 -14.683 1.00 20.36 308 ASP D N 1
ATOM 10833 C CA . ASP D 1 328 ? 0.701 -28.258 -13.998 1.00 23.67 308 ASP D CA 1
ATOM 10834 C C . ASP D 1 328 ? 0.097 -28.056 -12.626 1.00 32.96 308 ASP D C 1
ATOM 10835 O O . ASP D 1 328 ? -0.877 -28.688 -12.216 1.00 28.66 308 ASP D O 1
ATOM 10840 N N . ALA D 1 329 ? 0.722 -27.145 -11.912 1.00 30.78 309 ALA D N 1
ATOM 10841 C CA . ALA D 1 329 ? 0.287 -26.826 -10.583 1.00 34.30 309 ALA D CA 1
ATOM 10842 C C . ALA D 1 329 ? -1.170 -26.357 -10.550 1.00 26.42 309 ALA D C 1
ATOM 10843 O O . ALA D 1 329 ? -1.843 -26.401 -9.525 1.00 22.34 309 ALA D O 1
ATOM 10845 N N . ARG D 1 330 ? -1.665 -25.887 -11.679 1.00 26.26 310 ARG D N 1
ATOM 10846 C CA . ARG D 1 330 ? -3.029 -25.392 -11.770 1.00 24.29 310 ARG D CA 1
ATOM 10847 C C . ARG D 1 330 ? -4.032 -26.437 -12.226 1.00 25.70 310 ARG D C 1
ATOM 10848 O O . ARG D 1 330 ? -5.209 -26.138 -12.409 1.00 25.80 310 ARG D O 1
ATOM 10856 N N . GLY D 1 331 ? -3.570 -27.668 -12.421 1.00 27.20 311 GLY D N 1
ATOM 10857 C CA . GLY D 1 331 ? -4.469 -28.732 -12.838 1.00 34.27 311 GLY D CA 1
ATOM 10858 C C . GLY D 1 331 ? -4.559 -28.916 -14.349 1.00 34.83 311 GLY D C 1
ATOM 10859 O O . GLY D 1 331 ? -5.414 -29.650 -14.846 1.00 23.01 311 GLY D O 1
ATOM 10860 N N . ILE D 1 332 ? -3.653 -28.250 -15.058 1.00 26.81 312 ILE D N 1
ATOM 10861 C CA . ILE D 1 332 ? -3.639 -28.319 -16.495 1.00 23.57 312 ILE D CA 1
ATOM 10862 C C . ILE D 1 332 ? -2.613 -29.268 -17.090 1.00 24.86 312 ILE D C 1
ATOM 10863 O O . ILE D 1 332 ? -1.399 -29.164 -16.853 1.00 24.72 312 ILE D O 1
ATOM 10868 N N . ASP D 1 333 ? -3.137 -30.222 -17.861 1.00 16.77 313 ASP D N 1
ATOM 10869 C CA . ASP D 1 333 ? -2.300 -31.216 -18.522 1.00 18.41 313 ASP D CA 1
ATOM 10870 C C . ASP D 1 333 ? -1.675 -30.623 -19.769 1.00 32.64 313 ASP D C 1
ATOM 10871 O O . ASP D 1 333 ? -2.385 -30.182 -20.667 1.00 20.18 313 ASP D O 1
ATOM 10876 N N . THR D 1 334 ? -0.341 -30.621 -19.814 1.00 32.21 314 THR D N 1
ATOM 10877 C CA . THR D 1 334 ? 0.394 -30.037 -20.922 1.00 30.70 314 THR D CA 1
ATOM 10878 C C . THR D 1 334 ? 1.536 -30.920 -21.434 1.00 27.52 314 THR D C 1
ATOM 10879 O O . THR D 1 334 ? 2.009 -31.824 -20.746 1.00 24.10 314 THR D O 1
ATOM 10883 N N . LEU D 1 335 ? 2.006 -30.639 -22.653 1.00 21.24 315 LEU D N 1
ATOM 10884 C CA . LEU D 1 335 ? 3.080 -31.413 -23.244 1.00 20.58 315 LEU D CA 1
ATOM 10885 C C . LEU D 1 335 ? 3.969 -30.601 -24.138 1.00 21.62 315 LEU D C 1
ATOM 10886 O O . LEU D 1 335 ? 3.617 -29.505 -24.533 1.00 20.95 315 LEU D O 1
ATOM 10891 N N . THR D 1 336 ? 5.116 -31.188 -24.449 1.00 25.39 316 THR D N 1
ATOM 10892 C CA . THR D 1 336 ? 6.106 -30.575 -25.300 1.00 21.60 316 THR D CA 1
ATOM 10893 C C . THR D 1 336 ? 6.414 -31.394 -26.542 1.00 26.14 316 THR D C 1
ATOM 10894 O O . THR D 1 336 ? 6.871 -32.530 -26.448 1.00 17.71 316 THR D O 1
ATOM 10898 N N . HIS D 1 337 ? 6.169 -30.761 -27.694 1.00 25.28 317 HIS D N 1
ATOM 10899 C CA . HIS D 1 337 ? 6.391 -31.305 -29.011 1.00 18.67 317 HIS D CA 1
ATOM 10900 C C . HIS D 1 337 ? 7.387 -30.436 -29.734 1.00 25.05 317 HIS D C 1
ATOM 10901 O O . HIS D 1 337 ? 6.971 -29.501 -30.386 1.00 19.85 317 HIS D O 1
ATOM 10908 N N . TYR D 1 338 ? 8.684 -30.717 -29.638 1.00 24.21 318 TYR D N 1
ATOM 10909 C CA . TYR D 1 338 ? 9.266 -31.806 -28.878 1.00 15.00 318 TYR D CA 1
ATOM 10910 C C . TYR D 1 338 ? 10.422 -31.256 -28.048 1.00 24.73 318 TYR D C 1
ATOM 10911 O O . TYR D 1 338 ? 11.060 -30.289 -28.463 1.00 21.15 318 TYR D O 1
ATOM 10920 N N . PRO D 1 339 ? 10.666 -31.874 -26.876 1.00 25.96 319 PRO D N 1
ATOM 10921 C CA . PRO D 1 339 ? 11.697 -31.486 -25.923 1.00 11.51 319 PRO D CA 1
ATOM 10922 C C . PRO D 1 339 ? 13.122 -31.397 -26.454 1.00 21.61 319 PRO D C 1
ATOM 10923 O O . PRO D 1 339 ? 13.891 -30.498 -26.077 1.00 21.06 319 PRO D O 1
ATOM 10927 N N . VAL D 1 340 ? 13.461 -32.348 -27.308 1.00 15.99 320 VAL D N 1
ATOM 10928 C CA . VAL D 1 340 ? 14.770 -32.460 -27.926 1.00 20.91 320 VAL D CA 1
ATOM 10929 C C . VAL D 1 340 ? 14.661 -32.401 -29.454 1.00 28.22 320 VAL D C 1
ATOM 10930 O O . VAL D 1 340 ? 13.759 -32.988 -30.049 1.00 31.59 320 VAL D O 1
ATOM 10934 N N . PRO D 1 341 ? 15.577 -31.682 -30.103 1.00 26.10 321 PRO D N 1
ATOM 10935 C CA . PRO D 1 341 ? 15.530 -31.587 -31.556 1.00 21.46 321 PRO D CA 1
ATOM 10936 C C . PRO D 1 341 ? 16.221 -32.795 -32.173 1.00 22.47 321 PRO D C 1
ATOM 10937 O O . PRO D 1 341 ? 17.243 -33.282 -31.669 1.00 25.59 321 PRO D O 1
ATOM 10941 N N . VAL D 1 342 ? 15.636 -33.271 -33.257 1.00 16.31 322 VAL D N 1
ATOM 10942 C CA . VAL D 1 342 ? 16.146 -34.439 -33.939 1.00 11.33 322 VAL D CA 1
ATOM 10943 C C . VAL D 1 342 ? 17.659 -34.514 -33.998 1.00 21.84 322 VAL D C 1
ATOM 10944 O O . VAL D 1 342 ? 18.243 -35.524 -33.612 1.00 19.29 322 VAL D O 1
ATOM 10948 N N . HIS D 1 343 ? 18.324 -33.455 -34.460 1.00 20.64 323 HIS D N 1
ATOM 10949 C CA . HIS D 1 343 ? 19.775 -33.525 -34.539 1.00 23.85 323 HIS D CA 1
ATOM 10950 C C . HIS D 1 343 ? 20.452 -33.656 -33.188 1.00 30.96 323 HIS D C 1
ATOM 10951 O O . HIS D 1 343 ? 21.632 -34.013 -33.106 1.00 28.08 323 HIS D O 1
ATOM 10958 N N . LEU D 1 344 ? 19.697 -33.353 -32.131 1.00 22.83 324 LEU D N 1
ATOM 10959 C CA . LEU D 1 344 ? 20.236 -33.449 -30.797 1.00 20.29 324 LEU D CA 1
ATOM 10960 C C . LEU D 1 344 ? 19.921 -34.798 -30.169 1.00 29.11 324 LEU D C 1
ATOM 10961 O O . LEU D 1 344 ? 20.415 -35.123 -29.090 1.00 29.89 324 LEU D O 1
ATOM 10966 N N . SER D 1 345 ? 19.100 -35.596 -30.852 1.00 17.75 325 SER D N 1
ATOM 10967 C CA . SER D 1 345 ? 18.767 -36.916 -30.350 1.00 18.62 325 SER D CA 1
ATOM 10968 C C . SER D 1 345 ? 19.989 -37.813 -30.364 1.00 27.18 325 SER D C 1
ATOM 10969 O O . SER D 1 345 ? 20.782 -37.825 -31.308 1.00 31.90 325 SER D O 1
ATOM 10972 N N . PRO D 1 346 ? 20.142 -38.581 -29.303 1.00 21.88 326 PRO D N 1
ATOM 10973 C CA . PRO D 1 346 ? 21.266 -39.483 -29.255 1.00 21.71 326 PRO D CA 1
ATOM 10974 C C . PRO D 1 346 ? 21.174 -40.431 -30.451 1.00 20.95 326 PRO D C 1
ATOM 10975 O O . PRO D 1 346 ? 22.161 -40.937 -30.961 1.00 18.15 326 PRO D O 1
ATOM 10979 N N . ALA D 1 347 ? 19.953 -40.647 -30.932 1.00 15.88 327 ALA D N 1
ATOM 10980 C CA . ALA D 1 347 ? 19.745 -41.519 -32.071 1.00 16.79 327 ALA D CA 1
ATOM 10981 C C . ALA D 1 347 ? 20.416 -40.965 -33.300 1.00 22.71 327 ALA D C 1
ATOM 10982 O O . ALA D 1 347 ? 20.795 -41.723 -34.188 1.00 23.67 327 ALA D O 1
ATOM 10984 N N . TYR D 1 348 ? 20.531 -39.634 -33.354 1.00 16.28 328 TYR D N 1
ATOM 10985 C CA . TYR D 1 348 ? 21.114 -38.988 -34.518 1.00 19.54 328 TYR D CA 1
ATOM 10986 C C . TYR D 1 348 ? 22.385 -38.250 -34.209 1.00 38.57 328 TYR D C 1
ATOM 10987 O O . TYR D 1 348 ? 23.216 -37.983 -35.084 1.00 28.81 328 TYR D O 1
ATOM 10996 N N . ALA D 1 349 ? 22.565 -37.906 -32.949 1.00 42.87 329 ALA D N 1
ATOM 10997 C CA . ALA D 1 349 ? 23.806 -37.228 -32.703 1.00 41.70 329 ALA D CA 1
ATOM 10998 C C . ALA D 1 349 ? 24.907 -38.121 -33.273 1.00 56.06 329 ALA D C 1
ATOM 10999 O O . ALA D 1 349 ? 24.757 -39.353 -33.388 1.00 40.01 329 ALA D O 1
ATOM 11001 N N . GLY D 1 350 ? 26.001 -37.489 -33.667 1.00 63.32 330 GLY D N 1
ATOM 11002 C CA . GLY D 1 350 ? 27.101 -38.229 -34.239 1.00 61.48 330 GLY D CA 1
ATOM 11003 C C . GLY D 1 350 ? 27.089 -38.120 -35.748 1.00 55.38 330 GLY D C 1
ATOM 11004 O O . GLY D 1 350 ? 28.133 -38.072 -36.385 1.00 59.64 330 GLY D O 1
ATOM 11005 N N . GLU D 1 351 ? 25.886 -38.074 -36.313 1.00 38.37 331 GLU D N 1
ATOM 11006 C CA . GLU D 1 351 ? 25.736 -37.959 -37.745 1.00 32.78 331 GLU D CA 1
ATOM 11007 C C . GLU D 1 351 ? 25.220 -36.607 -38.165 1.00 32.96 331 GLU D C 1
ATOM 11008 O O . GLU D 1 351 ? 25.551 -36.123 -39.241 1.00 45.33 331 GLU D O 1
ATOM 11014 N N . ALA D 1 352 ? 24.388 -36.027 -37.313 1.00 25.09 332 ALA D N 1
ATOM 11015 C CA . ALA D 1 352 ? 23.777 -34.741 -37.583 1.00 24.66 332 ALA D CA 1
ATOM 11016 C C . ALA D 1 352 ? 24.637 -33.535 -37.215 1.00 27.94 332 ALA D C 1
ATOM 11017 O O . ALA D 1 352 ? 25.754 -33.672 -36.728 1.00 32.71 332 ALA D O 1
ATOM 11019 N N . PRO D 1 353 ? 24.093 -32.334 -37.466 1.00 28.26 333 PRO D N 1
ATOM 11020 C CA . PRO D 1 353 ? 24.810 -31.124 -37.136 1.00 24.78 333 PRO D CA 1
ATOM 11021 C C . PRO D 1 353 ? 24.855 -30.923 -35.636 1.00 29.80 333 PRO D C 1
ATOM 11022 O O . PRO D 1 353 ? 23.917 -31.207 -34.887 1.00 20.22 333 PRO D O 1
ATOM 11026 N N . PRO D 1 354 ? 25.997 -30.434 -35.213 1.00 29.04 334 PRO D N 1
ATOM 11027 C CA . PRO D 1 354 ? 26.252 -30.163 -33.827 1.00 29.53 334 PRO D CA 1
ATOM 11028 C C . PRO D 1 354 ? 25.310 -29.098 -33.311 1.00 24.22 334 PRO D C 1
ATOM 11029 O O . PRO D 1 354 ? 24.768 -28.278 -34.056 1.00 22.21 334 PRO D O 1
ATOM 11033 N N . GLU D 1 355 ? 25.150 -29.108 -32.004 1.00 20.51 335 GLU D N 1
ATOM 11034 C CA . GLU D 1 355 ? 24.309 -28.151 -31.336 1.00 19.66 335 GLU D CA 1
ATOM 11035 C C . GLU D 1 355 ? 24.783 -26.724 -31.572 1.00 36.34 335 GLU D C 1
ATOM 11036 O O . GLU D 1 355 ? 25.966 -26.395 -31.441 1.00 33.64 335 GLU D O 1
ATOM 11042 N N . GLY D 1 356 ? 23.820 -25.880 -31.909 1.00 33.72 336 GLY D N 1
ATOM 11043 C CA . GLY D 1 356 ? 24.068 -24.485 -32.196 1.00 25.79 336 GLY D CA 1
ATOM 11044 C C . GLY D 1 356 ? 24.004 -24.254 -33.700 1.00 23.54 336 GLY D C 1
ATOM 11045 O O . GLY D 1 356 ? 23.845 -23.132 -34.154 1.00 31.43 336 GLY D O 1
ATOM 11046 N N . SER D 1 357 ? 24.127 -25.327 -34.480 1.00 22.92 337 SER D N 1
ATOM 11047 C CA . SER D 1 357 ? 24.086 -25.204 -35.924 1.00 26.23 337 SER D CA 1
ATOM 11048 C C . SER D 1 357 ? 22.686 -25.201 -36.552 1.00 36.34 337 SER D C 1
ATOM 11049 O O . SER D 1 357 ? 22.549 -24.924 -37.748 1.00 29.21 337 SER D O 1
ATOM 11052 N N . LEU D 1 358 ? 21.647 -25.487 -35.756 1.00 23.93 338 LEU D N 1
ATOM 11053 C CA . LEU D 1 358 ? 20.261 -25.464 -36.227 1.00 20.21 338 LEU D CA 1
ATOM 11054 C C . LEU D 1 358 ? 19.390 -24.787 -35.167 1.00 31.14 338 LEU D C 1
ATOM 11055 O O . LEU D 1 358 ? 18.452 -25.350 -34.600 1.00 37.95 338 LEU D O 1
ATOM 11060 N N . PRO D 1 359 ? 19.761 -23.531 -34.906 1.00 25.51 339 PRO D N 1
ATOM 11061 C CA . PRO D 1 359 ? 19.174 -22.635 -33.913 1.00 24.73 339 PRO D CA 1
ATOM 11062 C C . PRO D 1 359 ? 17.669 -22.564 -33.918 1.00 20.46 339 PRO D C 1
ATOM 11063 O O . PRO D 1 359 ? 17.038 -22.524 -32.871 1.00 18.99 339 PRO D O 1
ATOM 11067 N N . ARG D 1 360 ? 17.087 -22.533 -35.102 1.00 18.48 340 ARG D N 1
ATOM 11068 C CA . ARG D 1 360 ? 15.645 -22.467 -35.159 1.00 18.80 340 ARG D CA 1
ATOM 11069 C C . ARG D 1 360 ? 15.047 -23.670 -34.477 1.00 24.40 340 ARG D C 1
ATOM 11070 O O . ARG D 1 360 ? 14.187 -23.548 -33.612 1.00 27.20 340 ARG D O 1
ATOM 11078 N N . ALA D 1 361 ? 15.516 -24.841 -34.885 1.00 8.14 341 ALA D N 1
ATOM 11079 C CA . ALA D 1 361 ? 14.987 -26.052 -34.285 1.00 21.67 341 ALA D CA 1
ATOM 11080 C C . ALA D 1 361 ? 15.269 -26.078 -32.786 1.00 22.22 341 ALA D C 1
ATOM 11081 O O . ALA D 1 361 ? 14.447 -26.468 -31.954 1.00 20.17 341 ALA D O 1
ATOM 11083 N N . GLU D 1 362 ? 16.465 -25.635 -32.454 1.00 17.42 342 GLU D N 1
ATOM 11084 C CA . GLU D 1 362 ? 16.874 -25.596 -31.073 1.00 18.54 342 GLU D CA 1
ATOM 11085 C C . GLU D 1 362 ? 16.009 -24.664 -30.256 1.00 22.05 342 GLU D C 1
ATOM 11086 O O . GLU D 1 362 ? 15.601 -24.961 -29.137 1.00 18.39 342 GLU D O 1
ATOM 11092 N N . SER D 1 363 ? 15.730 -23.503 -30.826 1.00 23.22 343 SER D N 1
ATOM 11093 C CA . SER D 1 363 ? 14.906 -22.549 -30.119 1.00 21.62 343 SER D CA 1
ATOM 11094 C C . SER D 1 363 ? 13.512 -23.102 -29.933 1.00 22.26 343 SER D C 1
ATOM 11095 O O . SER D 1 363 ? 12.925 -22.967 -28.870 1.00 24.18 343 SER D O 1
ATOM 11098 N N . PHE D 1 364 ? 12.997 -23.738 -30.983 1.00 23.66 344 PHE D N 1
ATOM 11099 C CA . PHE D 1 364 ? 11.677 -24.356 -30.956 1.00 21.47 344 PHE D CA 1
ATOM 11100 C C . PHE D 1 364 ? 11.605 -25.379 -29.831 1.00 21.51 344 PHE D C 1
ATOM 11101 O O . PHE D 1 364 ? 10.668 -25.405 -29.037 1.00 16.81 344 PHE D O 1
ATOM 11109 N N . ALA D 1 365 ? 12.611 -26.242 -29.792 1.00 22.28 345 ALA D N 1
ATOM 11110 C CA . ALA D 1 365 ? 12.651 -27.280 -28.778 1.00 25.61 345 ALA D CA 1
ATOM 11111 C C . ALA D 1 365 ? 12.634 -26.702 -27.382 1.00 25.79 345 ALA D C 1
ATOM 11112 O O . ALA D 1 365 ? 11.971 -27.191 -26.481 1.00 29.49 345 ALA D O 1
ATOM 11114 N N . ARG D 1 366 ? 13.380 -25.638 -27.203 1.00 27.04 346 ARG D N 1
ATOM 11115 C CA . ARG D 1 366 ? 13.457 -25.039 -25.893 1.00 25.35 346 ARG D CA 1
ATOM 11116 C C . ARG D 1 366 ? 12.298 -24.169 -25.442 1.00 24.32 346 ARG D C 1
ATOM 11117 O O . ARG D 1 366 ? 12.079 -23.993 -24.245 1.00 25.24 346 ARG D O 1
ATOM 11125 N N . GLN D 1 367 ? 11.524 -23.642 -26.375 1.00 18.08 347 GLN D N 1
ATOM 11126 C CA . GLN D 1 367 ? 10.431 -22.770 -25.976 1.00 12.37 347 GLN D CA 1
ATOM 11127 C C . GLN D 1 367 ? 9.047 -23.296 -26.158 1.00 17.52 347 GLN D C 1
ATOM 11128 O O . GLN D 1 367 ? 8.117 -22.757 -25.571 1.00 26.93 347 GLN D O 1
ATOM 11134 N N . VAL D 1 368 ? 8.890 -24.305 -27.001 1.00 20.54 348 VAL D N 1
ATO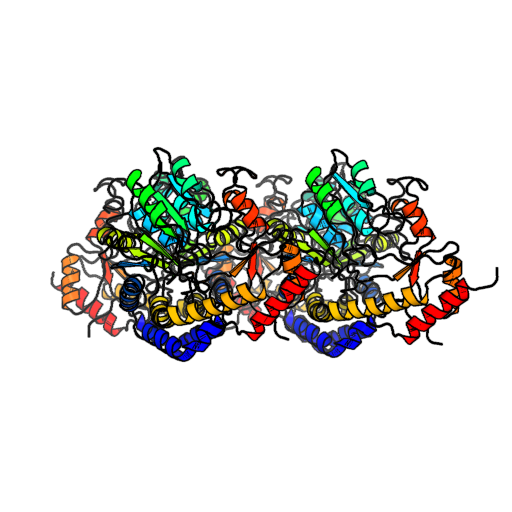M 11135 C CA . VAL D 1 368 ? 7.555 -24.814 -27.250 1.00 26.91 348 VAL D CA 1
ATOM 11136 C C . VAL D 1 368 ? 6.877 -25.553 -26.102 1.00 23.58 348 VAL D C 1
ATOM 11137 O O . VAL D 1 368 ? 7.490 -26.305 -25.353 1.00 21.54 348 VAL D O 1
ATOM 11141 N N . LEU D 1 369 ? 5.575 -25.320 -26.017 1.00 16.94 349 LEU D N 1
ATOM 11142 C CA . LEU D 1 369 ? 4.695 -25.924 -25.053 1.00 14.38 349 LEU D CA 1
ATOM 11143 C C . LEU D 1 369 ? 3.349 -26.054 -25.741 1.00 19.65 349 LEU D C 1
ATOM 11144 O O . LEU D 1 369 ? 2.911 -25.120 -26.410 1.00 23.25 349 LEU D O 1
ATOM 11149 N N . SER D 1 370 ? 2.709 -27.213 -25.609 1.00 13.66 350 SER D N 1
ATOM 11150 C CA . SER D 1 370 ? 1.423 -27.483 -26.225 1.00 17.99 350 SER D CA 1
ATOM 11151 C C . SER D 1 370 ? 0.301 -27.289 -25.233 1.00 33.85 350 SER D C 1
ATOM 11152 O O . SER D 1 370 ? 0.367 -27.814 -24.108 1.00 24.63 350 SER D O 1
ATOM 11155 N N . LEU D 1 371 ? -0.726 -26.544 -25.660 1.00 21.69 351 LEU D N 1
ATOM 11156 C CA . LEU D 1 371 ? -1.861 -26.330 -24.793 1.00 20.29 351 LEU D CA 1
ATOM 11157 C C . LEU D 1 371 ? -2.923 -27.321 -25.179 1.00 15.90 351 LEU D C 1
ATOM 11158 O O . LEU D 1 371 ? -3.081 -27.646 -26.347 1.00 19.15 351 LEU D O 1
ATOM 11163 N N . PRO D 1 372 ? -3.664 -27.806 -24.205 1.00 16.82 352 PRO D N 1
ATOM 11164 C CA . PRO D 1 372 ? -4.704 -28.758 -24.522 1.00 20.50 352 PRO D CA 1
ATOM 11165 C C . PRO D 1 372 ? -5.601 -28.303 -25.680 1.00 28.69 352 PRO D C 1
ATOM 11166 O O . PRO D 1 372 ? -5.956 -27.136 -25.807 1.00 27.19 352 PRO D O 1
ATOM 11170 N N . ILE D 1 373 ? -5.961 -29.260 -26.540 1.00 30.29 353 ILE D N 1
ATOM 11171 C CA . ILE D 1 373 ? -6.808 -29.007 -27.689 1.00 29.11 353 ILE D CA 1
ATOM 11172 C C . ILE D 1 373 ? -7.282 -30.321 -28.275 1.00 25.06 353 ILE D C 1
ATOM 11173 O O . ILE D 1 373 ? -6.542 -31.298 -28.231 1.00 18.87 353 ILE D O 1
ATOM 11178 N N . GLY D 1 374 ? -8.510 -30.325 -28.808 1.00 19.28 354 GLY D N 1
ATOM 11179 C CA . GLY D 1 374 ? -9.100 -31.517 -29.408 1.00 26.55 354 GLY D CA 1
ATOM 11180 C C . GLY D 1 374 ? -10.596 -31.327 -29.637 1.00 30.23 354 GLY D C 1
ATOM 11181 O O . GLY D 1 374 ? -11.161 -30.321 -29.248 1.00 24.86 354 GLY D O 1
ATOM 11182 N N . PRO D 1 375 ? -11.257 -32.295 -30.264 1.00 33.12 355 PRO D N 1
ATOM 11183 C CA . PRO D 1 375 ? -12.681 -32.158 -30.517 1.00 30.91 355 PRO D CA 1
ATOM 11184 C C . PRO D 1 375 ? -13.540 -32.464 -29.316 1.00 32.66 355 PRO D C 1
ATOM 11185 O O . PRO D 1 375 ? -14.757 -32.459 -29.425 1.00 35.90 355 PRO D O 1
ATOM 11189 N N . HIS D 1 376 ? -12.924 -32.763 -28.186 1.00 25.51 356 HIS D N 1
ATOM 11190 C CA . HIS D 1 376 ? -13.718 -33.070 -27.014 1.00 28.89 356 HIS D CA 1
ATOM 11191 C C . HIS D 1 376 ? -13.450 -32.149 -25.824 1.00 38.21 356 HIS D C 1
ATOM 11192 O O . HIS D 1 376 ? -13.985 -32.322 -24.733 1.00 46.87 356 HIS D O 1
ATOM 11199 N N . LEU D 1 377 ? -12.620 -31.140 -26.055 1.00 23.34 357 LEU D N 1
ATOM 11200 C CA . LEU D 1 377 ? -12.268 -30.171 -25.034 1.00 19.90 357 LEU D CA 1
ATOM 11201 C C . LEU D 1 377 ? -13.299 -29.050 -24.995 1.00 37.15 357 LEU D C 1
ATOM 11202 O O . LEU D 1 377 ? -13.487 -28.367 -25.981 1.00 37.12 357 LEU D O 1
ATOM 11207 N N . GLU D 1 378 ? -13.978 -28.862 -23.864 1.00 49.52 358 GLU D N 1
ATOM 11208 C CA . GLU D 1 378 ? -14.998 -27.824 -23.737 1.00 49.30 358 GLU D CA 1
ATOM 11209 C C . GLU D 1 378 ? -14.438 -26.436 -23.441 1.00 36.52 358 GLU D C 1
ATOM 11210 O O . GLU D 1 378 ? -13.423 -26.287 -22.788 1.00 33.86 358 GLU D O 1
ATOM 11216 N N . ARG D 1 379 ? -15.118 -25.410 -23.935 1.00 34.47 359 ARG D N 1
ATOM 11217 C CA . ARG D 1 379 ? -14.700 -24.021 -23.763 1.00 39.29 359 ARG D CA 1
ATOM 11218 C C . ARG D 1 379 ? -14.291 -23.635 -22.342 1.00 42.15 359 ARG D C 1
ATOM 11219 O O . ARG D 1 379 ? -13.208 -23.107 -22.085 1.00 36.75 359 ARG D O 1
ATOM 11227 N N . PRO D 1 380 ? -15.173 -23.890 -21.397 1.00 33.22 360 PRO D N 1
ATOM 11228 C CA . PRO D 1 380 ? -14.876 -23.554 -20.029 1.00 29.71 360 PRO D CA 1
ATOM 11229 C C . PRO D 1 380 ? -13.472 -23.975 -19.660 1.00 42.82 360 PRO D C 1
ATOM 11230 O O . PRO D 1 380 ? -12.688 -23.228 -19.065 1.00 50.29 360 PRO D O 1
ATOM 11234 N N . GLN D 1 381 ? -13.177 -25.203 -20.038 1.00 36.08 361 GLN D N 1
ATOM 11235 C CA . GLN D 1 381 ? -11.892 -25.816 -19.785 1.00 35.48 361 GLN D CA 1
ATOM 11236 C C . GLN D 1 381 ? -10.759 -25.049 -20.459 1.00 35.49 361 GLN D C 1
ATOM 11237 O O . GLN D 1 381 ? -9.672 -24.826 -19.905 1.00 37.87 361 GLN D O 1
ATOM 11243 N N . ALA D 1 382 ? -11.034 -24.603 -21.671 1.00 28.27 362 ALA D N 1
ATOM 11244 C CA . ALA D 1 382 ? -10.036 -23.855 -22.393 1.00 28.43 362 ALA D CA 1
ATOM 11245 C C . ALA D 1 382 ? -9.833 -22.496 -21.759 1.00 32.37 362 ALA D C 1
ATOM 11246 O O . ALA D 1 382 ? -8.722 -21.958 -21.746 1.00 39.77 362 ALA D O 1
ATOM 11248 N N . LEU D 1 383 ? -10.926 -21.950 -21.238 1.00 37.17 363 LEU D N 1
ATOM 11249 C CA . LEU D 1 383 ? -10.871 -20.644 -20.607 1.00 48.77 363 LEU D CA 1
ATOM 11250 C C . LEU D 1 383 ? -9.861 -20.698 -19.496 1.00 43.44 363 LEU D C 1
ATOM 11251 O O . LEU D 1 383 ? -8.947 -19.877 -19.416 1.00 45.21 363 LEU D O 1
ATOM 11256 N N . ARG D 1 384 ? -10.059 -21.725 -18.671 1.00 28.86 364 ARG D N 1
ATOM 11257 C CA . ARG D 1 384 ? -9.227 -22.024 -17.518 1.00 24.94 364 ARG D CA 1
ATOM 11258 C C . ARG D 1 384 ? -7.768 -22.125 -17.922 1.00 30.18 364 ARG D C 1
ATOM 11259 O O . ARG D 1 384 ? -6.853 -21.619 -17.261 1.00 25.44 364 ARG D O 1
ATOM 11267 N N . VAL D 1 385 ? -7.539 -22.787 -19.046 1.00 30.09 365 VAL D N 1
ATOM 11268 C CA . VAL D 1 385 ? -6.175 -22.893 -19.486 1.00 26.46 365 VAL D CA 1
ATOM 11269 C C . VAL D 1 385 ? -5.636 -21.501 -19.721 1.00 28.31 365 VAL D C 1
ATOM 11270 O O . VAL D 1 385 ? -4.534 -21.140 -19.294 1.00 30.20 365 VAL D O 1
ATOM 11274 N N . ILE D 1 386 ? -6.464 -20.745 -20.440 1.00 24.04 366 ILE D N 1
ATOM 11275 C CA . ILE D 1 386 ? -6.165 -19.381 -20.794 1.00 21.41 366 ILE D CA 1
ATOM 11276 C C . ILE D 1 386 ? -5.860 -18.581 -19.539 1.00 38.22 366 ILE D C 1
ATOM 11277 O O . ILE D 1 386 ? -4.884 -17.825 -19.447 1.00 40.15 366 ILE D O 1
ATOM 11282 N N . ASP D 1 387 ? -6.722 -18.773 -18.556 1.00 29.73 367 ASP D N 1
ATOM 11283 C CA . ASP D 1 387 ? -6.560 -18.082 -17.318 1.00 29.84 367 ASP D CA 1
ATOM 11284 C C . ASP D 1 387 ? -5.203 -18.294 -16.691 1.00 30.66 367 ASP D C 1
ATOM 11285 O O . ASP D 1 387 ? -4.535 -17.328 -16.308 1.00 36.42 367 ASP D O 1
ATOM 11290 N N . ALA D 1 388 ? -4.794 -19.565 -16.602 1.00 36.47 368 ALA D N 1
ATOM 11291 C CA . ALA D 1 388 ? -3.511 -19.917 -16.005 1.00 29.22 368 ALA D CA 1
ATOM 11292 C C . ALA D 1 388 ? -2.333 -19.356 -16.777 1.00 32.85 368 ALA D C 1
ATOM 11293 O O . ALA D 1 388 ? -1.266 -19.047 -16.224 1.00 26.14 368 ALA D O 1
ATOM 11295 N N . VAL D 1 389 ? -2.536 -19.226 -18.079 1.00 35.35 369 VAL D N 1
ATOM 11296 C CA . VAL D 1 389 ? -1.473 -18.698 -18.895 1.00 31.34 369 VAL D CA 1
ATOM 11297 C C . VAL D 1 389 ? -1.188 -17.249 -18.554 1.00 34.40 369 VAL D C 1
ATOM 11298 O O . VAL D 1 389 ? -0.148 -16.934 -17.978 1.00 40.87 369 VAL D O 1
ATOM 11302 N N . ARG D 1 390 ? -2.129 -16.380 -18.900 1.00 36.74 370 ARG D N 1
ATOM 11303 C CA . ARG D 1 390 ? -1.990 -14.960 -18.620 1.00 41.03 370 ARG D CA 1
ATOM 11304 C C . ARG D 1 390 ? -1.465 -14.750 -17.217 1.00 42.01 370 ARG D C 1
ATOM 11305 O O . ARG D 1 390 ? -0.392 -14.173 -17.018 1.00 31.94 370 ARG D O 1
ATOM 11313 N N . GLU D 1 391 ? -2.238 -15.242 -16.247 1.00 40.2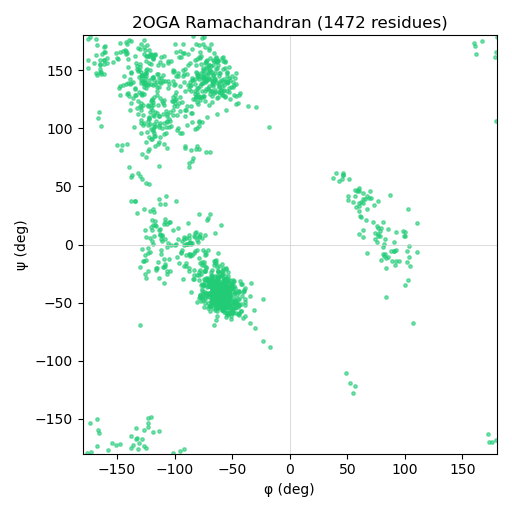3 371 GLU D N 1
ATOM 11314 C CA . GLU D 1 391 ? -1.850 -15.121 -14.864 1.00 37.86 371 GLU D CA 1
ATOM 11315 C C . GLU D 1 391 ? -0.367 -15.370 -14.732 1.00 33.33 371 GLU D C 1
ATOM 11316 O O . GLU D 1 391 ? 0.355 -14.694 -14.007 1.00 33.79 371 GLU D O 1
ATOM 11322 N N . TRP D 1 392 ? 0.086 -16.360 -15.467 1.00 30.96 372 TRP D N 1
ATOM 11323 C CA . TRP D 1 392 ? 1.478 -16.692 -15.419 1.00 29.42 372 TRP D CA 1
ATOM 11324 C C . TRP D 1 392 ? 2.343 -15.650 -16.078 1.00 36.52 372 TRP D C 1
ATOM 11325 O O . TRP D 1 392 ? 3.333 -15.190 -15.503 1.00 39.83 372 TRP D O 1
ATOM 11336 N N . ALA D 1 393 ? 1.967 -15.280 -17.302 1.00 38.51 373 ALA D N 1
ATOM 11337 C CA . ALA D 1 393 ? 2.723 -14.290 -18.058 1.00 33.96 373 ALA D CA 1
ATOM 11338 C C . ALA D 1 393 ? 2.697 -12.928 -17.390 1.00 42.04 373 ALA D C 1
ATOM 11339 O O . ALA D 1 393 ? 3.674 -12.177 -17.449 1.00 43.24 373 ALA D O 1
ATOM 11341 N N . GLU D 1 394 ? 1.561 -12.653 -16.758 1.00 39.62 374 GLU D N 1
ATOM 11342 C CA . GLU D 1 394 ? 1.313 -11.415 -16.047 1.00 48.15 374 GLU D CA 1
ATOM 11343 C C . GLU D 1 394 ? 2.130 -11.339 -14.771 1.00 75.07 374 GLU D C 1
ATOM 11344 O O . GLU D 1 394 ? 2.523 -10.260 -14.335 1.00 85.64 374 GLU D O 1
ATOM 11350 N N . ARG D 1 395 ? 2.391 -12.496 -14.177 1.00 77.16 375 ARG D N 1
ATOM 11351 C CA . ARG D 1 395 ? 3.158 -12.550 -12.949 1.00 77.60 375 ARG D CA 1
ATOM 11352 C C . ARG D 1 395 ? 4.656 -12.619 -13.186 1.00 76.99 375 ARG D C 1
ATOM 11353 O O . ARG D 1 395 ? 5.434 -12.777 -12.245 1.00 75.84 375 ARG D O 1
ATOM 11361 N N . VAL D 1 396 ? 5.048 -12.503 -14.450 1.00 73.60 376 VAL D N 1
ATOM 11362 C CA . VAL D 1 396 ? 6.444 -12.564 -14.848 1.00 94.21 376 VAL D CA 1
ATOM 11363 C C . VAL D 1 396 ? 6.980 -11.194 -15.265 1.00 43.87 376 VAL D C 1
ATOM 11364 O O . VAL D 1 396 ? 8.016 -10.740 -14.777 1.00 100.00 376 VAL D O 1
#

Secondary structure (DSSP, 8-state):
-PPBPS--HHHHHHHTHHHHHHHHHHHHHHT--SSSHHHHHHHHHHHHHTTSSEEEEES-HHHHHHHHHHHTT--TT-EEEEESSS-THHHHHHHHTT-EEEEE-B-SSSSSB-HHHHHHH--TTEEEE--B-GGGPPP-HHHHHHHHHHHT-EE-EE-TT-TT-EETTEETT-TT-EEEEE--TTSSS--SS--EEEEES-HHHHHHHHHHHBTT-SSTT---S---B----HHHHHHHHHHHHTHHHHHHHHHHHHHHHHHHTTT-TT-BPPP--TTEE---SSEEEE-SSHHHHHHHHHHTTB--B-S-SS-GGGSHHHHTTSPPTTS-HHHHHHHHHEEEEP-STT--HHHHHHHHHHHHHHHHS--/---B-S--HHHHHHHTHHHHHHHHHHHHHHT--SSSHHHHHHHHHHHHHTTSSEEEEES-HHHHHHHHHHHTT--TT-EEEEESSS-THHHHHHHTTT-EEEEEPBPSSSSSB-HHHHHTT--TTEEEE--B-GGGPPP-HHHHHHHHHHHT-EE-EE-TT-TT-EETTEETT-TT-EEEEE--TTSSS--SS--EEEEES-HHHHHHHHHHTBTTBSSTT-B-S---B----HHHHHHHHHHHHHHHHHHHHHHHHHHHHHHHTSS-TT-B---PPSSEE---SSEEEE-TTHHHHHHHHHHTTB--B-S-SS-GGGSTTTGGGSPPTTSSHHHHHHHHHEEEEP-STT--HHHHHHHHHHHHHHHHH-/--B-S--HHHHHHHTHHHHHHHHHHHHHHT--SSSHHHHHHHHHHHHHTTSSEEEEES-HHHHHHHHHHHTT--TT-EEEEESSS-THHHHHHHHTTPEEEEEPBPSSSSSB-HHHHHHH--TTEEEE--B-GGGPPP-HHHHHHHHHHHT-EEEEE-TT-TT-EETTEETT-TT-EEEEE--TTSSS--SS--EEEEES-HHHHHHHHHHTBTT-SSTT--SS---B----HHHHHHHHHHHHTHHHHHHHHHHHHHHHHHHTSS-TT-B---PPTTEE---S-EEEE-TTHHHHHHHHHHTTB--B-S-SS-GGGSHHHHTTSPPTTS-HHHHHHHHHEEEEP-STT--HHHHHHHHHHHHHHHTT-/---B-S--HHHHHHHTHHHHHHHHHHHHHHT--SSSHHHHHHHHHHHHHTT-SEEEEES-HHHHHHHHHHHTT--TT-EEEEESSS-HHHHHHHHTTT-EEEEE-B-SSSSSB-HHHHGGG--TTEEEE--B-GGG----HHHHHHHHHHHT-EEEEE-TT-TT-EETTEETT-TT-EEEEE--TTSSS--SS--EEEEES-HHHHHHHHHHTBTT-SSTT---S---B----HHHHHHHHHHHTTHHHHHHHHHHHHHHHHHHTTT-TT-BPPP--TTEE---SSEEEE-TTHHHHHHHHHHTTB--B-S-SS-GGGSTTTTTTSPPTTSSHHHHHHHHHEEEEP-STT--HHHHHHHHHHHHHHHHT-

B-factor: mean 26.43, std 16.62, range [1.0, 100.0]